Protein AF-A0A7E4W5X4-F1 (afdb_monomer_lite)

pLDDT: mean 75.94, std 17.62, range [20.17, 96.19]

Radius of gyration: 33.21 Å; chains: 1; bounding box: 96×74×88 Å

Secondary structure (DSSP, 8-state):
--HHHHHHHHHHHHHHHHHHHHHHHTTPPEEE-SPPPPGGG-EEEEEEEEEEEEEEEEEE-TTS-TTSEEEEEEEEEEEEEEEEE-TTSEEEEEEEEEEEEESS-TTPPPEEEEEETTT-BEEEEEE--SS-B---HHHHHHHHHSB-SPTTS-SEEEEE-SSEEEEEEEEEEETTEEEEEEEEEEE--SEE-SSS--PEEEEEEEEEEEEE-SSSTT-EEEEEEEEEEEEE-SS-TTSEEEEEEEEEEEEEEEEEEEEE-SS-TTS-HHHHHHHTT-PEEEESSHHHHHHHB--PPPS----HHHHHHHTHHHHHHHHHT--S-HHHHHHHHHHHHHHS-HHHHHHHHH-GGGGGGHHHHHHHHHHHS-TTHHHHHHHHHHHH-HHHHHHHHHHHTT--S-HHHHHHHHHHH--TTS-HHHHHHHHHHHHHHHHT-HHHHHHHHTT--HHHHHHHTTTT---HHHHHHHHTT---HHHHHHHHTTTTSSS-HHHHHHHHHHHHHS-GGG--HHHHHHHHHHHTT-SSSPPPHHHHHHHHHHHHHHTTT-HHHHHHHHTT--SS-S-HHHHHHHHHHHHHHHHTT-HHHHHHHHHHHHSGGGPPPGGGGT-----EEEEEEE-SSSS-EEEEEEE---SSS---EE--SSTT-TTS--EE---SSSTTTSSS----SSEEEEEEEEEEEEEEEEPTTS-EEEEEEEEEEEEEEETTEEEEEEEEEEEEEEEETTEEEEEEEEEEEEEEEEEEEESSTT-EEEEEPPEEEEEEEEEEESS-EEEEEEEEEEPPEEEP--HHHHHHTT-

Structure (mmCIF, N/CA/C/O backbone):
data_AF-A0A7E4W5X4-F1
#
_entry.id   AF-A0A7E4W5X4-F1
#
loop_
_atom_site.group_PDB
_atom_site.id
_atom_site.type_symbol
_atom_site.label_atom_id
_atom_site.label_alt_id
_atom_site.label_comp_id
_atom_site.label_asym_id
_atom_site.label_entity_id
_atom_site.label_seq_id
_atom_site.pdbx_PDB_ins_code
_atom_site.Cartn_x
_atom_site.Cartn_y
_atom_site.Cartn_z
_atom_site.occupancy
_atom_site.B_iso_or_equiv
_atom_site.auth_seq_id
_atom_site.auth_comp_id
_atom_site.auth_asym_id
_atom_site.auth_atom_id
_atom_site.pdbx_PDB_model_num
ATOM 1 N N . MET A 1 1 ? -3.264 -46.941 22.860 1.00 41.25 1 MET A N 1
ATOM 2 C CA . MET A 1 1 ? -4.336 -45.931 22.768 1.00 41.25 1 MET A CA 1
ATOM 3 C C . MET A 1 1 ? -4.391 -45.465 21.334 1.00 41.25 1 MET A C 1
ATOM 5 O O . MET A 1 1 ? -3.377 -45.006 20.823 1.00 41.25 1 MET A O 1
ATOM 9 N N . THR A 1 2 ? -5.506 -45.708 20.656 1.00 32.88 2 THR A N 1
ATOM 10 C CA . THR A 1 2 ? -5.691 -45.297 19.262 1.00 32.88 2 THR A CA 1
ATOM 11 C C . THR A 1 2 ? -6.222 -43.862 19.215 1.00 32.88 2 THR A C 1
ATOM 13 O O . THR A 1 2 ? -6.840 -43.406 20.171 1.00 32.88 2 THR A O 1
ATOM 16 N N . TRP A 1 3 ? -5.995 -43.135 18.115 1.00 28.48 3 TRP A N 1
ATOM 17 C CA . TRP A 1 3 ? -6.535 -41.778 17.893 1.00 28.48 3 TRP A CA 1
ATOM 18 C C . TRP A 1 3 ? -8.067 -41.695 18.080 1.00 28.48 3 TRP A C 1
ATOM 20 O O . TRP A 1 3 ? -8.591 -40.665 18.493 1.00 28.48 3 TRP A O 1
ATOM 30 N N . SER A 1 4 ? -8.766 -42.811 17.854 1.00 29.09 4 SER A N 1
ATOM 31 C CA . SER A 1 4 ? -10.193 -43.003 18.143 1.00 29.09 4 SER A CA 1
ATOM 32 C C . SER A 1 4 ? -10.522 -42.860 19.636 1.00 29.09 4 SER A C 1
ATOM 34 O O . SER A 1 4 ? -11.513 -42.232 19.995 1.00 29.09 4 SER A O 1
ATOM 36 N N . ASP A 1 5 ? -9.667 -43.376 20.520 1.00 29.06 5 ASP A N 1
ATOM 37 C CA . ASP A 1 5 ? -9.915 -43.372 21.966 1.00 29.06 5 ASP A CA 1
ATOM 38 C C . ASP A 1 5 ? -9.709 -41.974 22.579 1.00 29.06 5 ASP A C 1
ATOM 40 O O . ASP A 1 5 ? -10.405 -41.610 23.526 1.00 29.06 5 ASP A O 1
ATOM 44 N N . CYS A 1 6 ? -8.811 -41.154 22.009 1.00 31.98 6 CYS A N 1
ATOM 45 C CA . CYS A 1 6 ? -8.638 -39.749 22.407 1.00 31.98 6 CYS A CA 1
ATOM 46 C C . CYS A 1 6 ? -9.824 -38.871 21.981 1.00 31.98 6 CYS A C 1
ATOM 48 O O . CYS A 1 6 ? -10.258 -38.024 22.756 1.00 31.98 6 CYS A O 1
ATOM 50 N N . LEU A 1 7 ? -10.384 -39.091 20.786 1.00 32.47 7 LEU A N 1
ATOM 51 C CA . LEU A 1 7 ? -11.557 -38.353 20.297 1.00 32.47 7 LEU A CA 1
ATOM 52 C C . LEU A 1 7 ? -12.811 -38.643 21.128 1.00 32.47 7 LEU A C 1
ATOM 54 O O . LEU A 1 7 ? -13.583 -37.730 21.413 1.00 32.47 7 LEU A O 1
ATOM 58 N N . VAL A 1 8 ? -12.983 -39.888 21.578 1.00 31.83 8 VAL A N 1
ATOM 59 C CA . VAL A 1 8 ? -14.093 -40.268 22.461 1.00 31.83 8 VAL A CA 1
ATOM 60 C C . VAL A 1 8 ? -13.915 -39.672 23.861 1.00 31.83 8 VAL A C 1
ATOM 62 O O . VAL A 1 8 ? -14.888 -39.185 24.429 1.00 31.83 8 VAL A O 1
ATOM 65 N N . LEU A 1 9 ? -12.692 -39.620 24.405 1.00 29.41 9 LEU A N 1
ATOM 66 C CA . LEU A 1 9 ? -12.446 -38.987 25.708 1.00 29.41 9 LEU A CA 1
ATOM 67 C C . LEU A 1 9 ? -12.637 -37.460 25.667 1.00 29.41 9 LEU A C 1
ATOM 69 O O . LEU A 1 9 ? -13.211 -36.901 26.598 1.00 29.41 9 LEU A O 1
ATOM 73 N N . ILE A 1 10 ? -12.217 -36.798 24.582 1.00 39.75 10 ILE A N 1
ATOM 74 C CA . ILE A 1 10 ? -12.438 -35.359 24.358 1.00 39.75 10 ILE A CA 1
ATOM 75 C C . ILE A 1 10 ? -13.931 -35.071 24.156 1.00 39.75 10 ILE A C 1
ATOM 77 O O . ILE A 1 10 ? -14.435 -34.116 24.734 1.00 39.75 10 ILE A O 1
ATOM 81 N N . CYS A 1 11 ? -14.671 -35.922 23.437 1.00 30.48 11 CYS A N 1
ATOM 82 C CA . CYS A 1 11 ? -16.126 -35.780 23.305 1.00 30.48 11 CYS A CA 1
ATOM 83 C C . CYS A 1 11 ? -16.863 -36.012 24.632 1.00 30.48 11 CYS A C 1
ATOM 85 O O . CYS A 1 11 ? -17.817 -35.302 24.921 1.00 30.48 11 CYS A O 1
ATOM 87 N N . ILE A 1 12 ? -16.432 -36.963 25.468 1.00 31.66 12 ILE A N 1
ATOM 88 C CA . ILE A 1 12 ? -17.053 -37.202 26.783 1.00 31.66 12 ILE A CA 1
ATOM 89 C C . ILE A 1 12 ? -16.737 -36.058 27.758 1.00 31.66 12 ILE A C 1
ATOM 91 O O . ILE A 1 12 ? -17.618 -35.653 28.512 1.00 31.66 12 ILE A O 1
ATOM 95 N N . LEU A 1 13 ? -15.525 -35.495 27.718 1.00 29.95 13 LEU A N 1
ATOM 96 C CA . LEU A 1 13 ? -15.161 -34.322 28.521 1.00 29.95 13 LEU A CA 1
ATOM 97 C C . LEU A 1 13 ? -15.865 -33.048 28.027 1.00 29.95 13 LEU A C 1
ATOM 99 O O . LEU A 1 13 ? -16.373 -32.301 28.855 1.00 29.95 13 LEU A O 1
ATOM 103 N N . ALA A 1 14 ? -15.995 -32.847 26.711 1.00 29.80 14 ALA A N 1
ATOM 104 C CA . ALA A 1 14 ? -16.729 -31.725 26.119 1.00 29.80 14 ALA A CA 1
ATOM 105 C C . ALA A 1 14 ? -18.249 -31.830 26.342 1.00 29.80 14 ALA A C 1
ATOM 107 O O . ALA A 1 14 ? -18.886 -30.838 26.681 1.00 29.80 14 ALA A O 1
ATOM 108 N N . CYS A 1 15 ? -18.842 -33.026 26.247 1.00 28.56 15 CYS A N 1
ATOM 109 C CA . CYS A 1 15 ? -20.250 -33.245 26.596 1.00 28.56 15 CYS A CA 1
ATOM 110 C C . CYS A 1 15 ? -20.497 -33.167 28.110 1.00 28.56 15 CYS A C 1
ATOM 112 O O . CYS A 1 15 ? -21.575 -32.741 28.521 1.00 28.56 15 CYS A O 1
ATOM 114 N N . GLY A 1 16 ? -19.522 -33.552 28.939 1.00 26.36 16 GLY A N 1
ATOM 115 C CA . GLY A 1 16 ? -19.575 -33.393 30.394 1.00 26.36 16 GLY A CA 1
ATOM 116 C C . GLY A 1 16 ? -19.546 -31.923 30.819 1.00 26.36 16 GLY A C 1
ATOM 117 O O . GLY A 1 16 ? -20.395 -31.509 31.605 1.00 26.36 16 GLY A O 1
ATOM 118 N N . TYR A 1 17 ? -18.649 -31.122 30.230 1.00 30.33 17 TYR A N 1
ATOM 119 C CA . TYR A 1 17 ? -18.570 -29.674 30.466 1.00 30.33 17 TYR A CA 1
ATOM 120 C C . TYR A 1 17 ? -19.803 -28.933 29.920 1.00 30.33 17 TYR A C 1
ATOM 122 O O . TYR A 1 17 ? -20.418 -28.150 30.641 1.00 30.33 17 TYR A O 1
ATOM 130 N N . ALA A 1 18 ? -20.255 -29.262 28.702 1.00 30.59 18 ALA A N 1
ATOM 131 C CA . ALA A 1 18 ? -21.458 -28.671 28.109 1.00 30.59 18 ALA A CA 1
ATOM 132 C C . ALA A 1 18 ? -22.752 -29.043 28.865 1.00 30.59 18 ALA A C 1
ATOM 134 O O . ALA A 1 18 ? -23.685 -28.244 28.927 1.00 30.59 18 ALA A O 1
ATOM 135 N N . SER A 1 19 ? -22.823 -30.236 29.471 1.00 31.36 19 SER A N 1
ATOM 136 C CA . SER A 1 19 ? -23.953 -30.667 30.312 1.00 31.36 19 SER A CA 1
ATOM 137 C C . SER A 1 19 ? -24.039 -29.883 31.628 1.00 31.36 19 SER A C 1
ATOM 139 O O . SER A 1 19 ? -25.144 -29.580 32.088 1.00 31.36 19 SER A O 1
ATOM 141 N N . ASP A 1 20 ? -22.899 -29.560 32.243 1.00 32.41 20 ASP A N 1
ATOM 142 C CA . ASP A 1 20 ? -22.867 -28.799 33.496 1.00 32.41 20 ASP A CA 1
ATOM 143 C C . ASP A 1 20 ? -23.022 -27.280 33.272 1.00 32.41 20 ASP A C 1
ATOM 145 O O . ASP A 1 20 ? -23.662 -26.616 34.091 1.00 32.41 20 ASP A O 1
ATOM 149 N N . GLU A 1 21 ? -22.579 -26.734 32.132 1.00 41.38 21 GLU A N 1
ATOM 150 C CA . GLU A 1 21 ? -22.875 -25.347 31.721 1.00 41.38 21 GLU A CA 1
ATOM 151 C C . GLU A 1 21 ? -24.337 -25.152 31.290 1.00 41.38 21 GLU A C 1
ATOM 153 O O . GLU A 1 21 ? -24.985 -24.186 31.705 1.00 41.38 21 GLU A O 1
ATOM 158 N N . ALA A 1 22 ? -24.925 -26.103 30.552 1.00 34.06 22 ALA A N 1
ATOM 159 C CA . ALA A 1 22 ? -26.334 -26.030 30.153 1.00 34.06 22 ALA A CA 1
ATOM 160 C C . ALA A 1 22 ? -27.297 -26.021 31.355 1.00 34.06 22 ALA A C 1
ATOM 162 O O . ALA A 1 22 ? -28.360 -25.404 31.284 1.00 34.06 22 ALA A O 1
ATOM 163 N N . LYS A 1 23 ? -26.927 -26.657 32.478 1.00 35.66 23 LYS A N 1
ATOM 164 C CA . LYS A 1 23 ? -27.711 -26.623 33.727 1.00 35.66 23 LYS A CA 1
ATOM 165 C C . LYS A 1 23 ? -27.570 -25.314 34.510 1.00 35.66 23 LYS A C 1
ATOM 167 O O . LYS A 1 23 ? -28.480 -24.989 35.275 1.00 35.66 23 LYS A O 1
ATOM 172 N N . LYS A 1 24 ? -26.474 -24.562 34.342 1.00 46.78 24 LYS A N 1
ATOM 173 C CA . LYS A 1 24 ? -26.299 -23.231 34.958 1.00 46.78 24 LYS A CA 1
ATOM 174 C C . LYS A 1 24 ? -27.128 -22.158 34.246 1.00 46.78 24 LYS A C 1
ATOM 176 O O . LYS A 1 24 ? -27.779 -21.361 34.918 1.00 46.78 24 LYS A O 1
ATOM 181 N N . LEU A 1 25 ? -27.203 -22.211 32.915 1.00 43.84 25 LEU A N 1
ATOM 182 C CA . LEU A 1 25 ? -27.964 -21.262 32.084 1.00 43.84 25 LEU A CA 1
ATOM 183 C C . LEU A 1 25 ? -29.492 -21.317 32.302 1.00 43.84 25 LEU A C 1
ATOM 185 O O . LEU A 1 25 ? -30.190 -20.337 32.048 1.00 43.84 25 LEU A O 1
ATOM 189 N N . ASP A 1 26 ? -30.026 -22.428 32.823 1.00 43.84 26 ASP A N 1
ATOM 190 C CA . ASP A 1 26 ? -31.465 -22.592 33.073 1.00 43.84 26 ASP A CA 1
ATOM 191 C C . ASP A 1 26 ? -31.963 -21.879 34.354 1.00 43.84 26 ASP A C 1
ATOM 193 O O . ASP A 1 26 ? -33.178 -21.778 34.553 1.00 43.84 26 ASP A O 1
ATOM 197 N N . ASN A 1 27 ? -31.083 -21.363 35.225 1.00 49.19 27 ASN A N 1
ATOM 198 C CA . ASN A 1 27 ? -31.446 -20.847 36.558 1.00 49.19 27 ASN A CA 1
ATOM 199 C C . ASN A 1 27 ? -30.946 -19.421 36.864 1.00 49.19 27 ASN A C 1
ATOM 201 O O . ASN A 1 27 ? -30.684 -19.111 38.026 1.00 49.19 27 ASN A O 1
ATOM 205 N N . ILE A 1 28 ? -30.862 -18.533 35.867 1.00 54.56 28 ILE A N 1
ATOM 206 C CA . ILE A 1 28 ? -30.613 -17.106 36.139 1.00 54.56 28 ILE A CA 1
ATOM 207 C C . ILE A 1 28 ? -31.835 -16.531 36.886 1.00 54.56 28 ILE A C 1
ATOM 209 O O . ILE A 1 28 ? -32.953 -16.596 36.359 1.00 54.56 28 ILE A O 1
ATOM 213 N N . PRO A 1 29 ? -31.675 -16.014 38.118 1.00 53.62 29 PRO A N 1
ATOM 214 C CA . PRO A 1 29 ? -32.789 -15.482 38.891 1.00 53.62 29 PRO A CA 1
ATOM 215 C C . PRO A 1 29 ? -33.323 -14.188 38.257 1.00 53.62 29 PRO A C 1
ATOM 217 O O . PRO A 1 29 ? -32.587 -13.225 38.080 1.00 53.62 29 PRO A O 1
ATOM 220 N N . ASP A 1 30 ? -34.623 -14.143 37.943 1.00 55.41 30 ASP A N 1
ATOM 221 C CA . ASP A 1 30 ? -35.333 -12.877 37.711 1.00 55.41 30 ASP A CA 1
ATOM 222 C C . ASP A 1 30 ? -35.666 -12.301 39.091 1.00 55.41 30 ASP A C 1
ATOM 224 O O . ASP A 1 30 ? -36.356 -12.960 39.875 1.00 55.41 30 ASP A O 1
ATOM 228 N N . ILE A 1 31 ? -35.156 -11.111 39.421 1.00 57.56 31 ILE A N 1
ATOM 229 C CA . ILE A 1 31 ? -35.408 -10.458 40.715 1.00 57.56 31 ILE A CA 1
ATOM 230 C C . ILE A 1 31 ? -36.517 -9.403 40.534 1.00 57.56 31 ILE A C 1
ATOM 232 O O . ILE A 1 31 ? -36.234 -8.254 40.169 1.00 57.56 31 ILE A O 1
ATOM 236 N N . PRO A 1 32 ? -37.803 -9.741 40.773 1.00 51.88 32 PRO A N 1
ATOM 237 C CA . PRO A 1 32 ? -38.897 -8.784 40.677 1.00 51.88 32 PRO A CA 1
ATOM 238 C C . PRO A 1 32 ? -38.901 -7.849 41.890 1.00 51.88 32 PRO A C 1
ATOM 240 O O . PRO A 1 32 ? -39.158 -8.274 43.013 1.00 51.88 32 PRO A O 1
ATOM 243 N N . HIS A 1 33 ? -38.686 -6.549 41.669 1.00 51.12 33 HIS A N 1
ATOM 244 C CA . HIS A 1 33 ? -38.695 -5.565 42.760 1.00 51.12 33 HIS A CA 1
ATOM 245 C C . HIS A 1 33 ? -40.018 -4.802 42.966 1.00 51.12 33 HIS A C 1
ATOM 247 O O . HIS A 1 33 ? -40.091 -3.965 43.859 1.00 51.12 33 HIS A O 1
ATOM 253 N N . SER A 1 34 ? -41.088 -5.058 42.203 1.00 52.16 34 SER A N 1
ATOM 254 C CA . SER A 1 34 ? -42.447 -4.555 42.516 1.00 52.16 34 SER A CA 1
ATOM 255 C C . SER A 1 34 ? -43.516 -5.109 41.566 1.00 52.16 34 SER A C 1
ATOM 257 O O . SER A 1 34 ? -43.224 -5.456 40.421 1.00 52.16 34 SER A O 1
ATOM 259 N N . ALA A 1 35 ? -44.768 -5.170 42.039 1.00 54.72 35 ALA A N 1
ATOM 260 C CA . ALA A 1 35 ? -45.938 -5.444 41.202 1.00 54.72 35 ALA A CA 1
ATOM 261 C C . ALA A 1 35 ? -46.110 -4.353 40.128 1.00 54.72 35 ALA A C 1
ATOM 263 O O . ALA A 1 35 ? -45.831 -3.180 40.384 1.00 54.72 35 ALA A O 1
ATOM 264 N N . ALA A 1 36 ? -46.563 -4.737 38.929 1.00 53.47 36 ALA A N 1
ATOM 265 C CA . ALA A 1 36 ? -46.746 -3.804 37.820 1.00 53.47 36 ALA A CA 1
ATOM 266 C C . ALA A 1 36 ? -47.750 -2.692 38.197 1.00 53.47 36 ALA A C 1
ATOM 268 O O . ALA A 1 36 ? -48.878 -3.008 38.582 1.00 53.47 36 ALA A O 1
ATOM 269 N N . PRO A 1 37 ? -47.366 -1.405 38.113 1.00 60.56 37 PRO A N 1
ATOM 270 C CA . PRO A 1 37 ? -48.279 -0.303 38.382 1.00 60.56 37 PRO A CA 1
ATOM 271 C C . PRO A 1 37 ? -49.329 -0.161 37.258 1.00 60.56 37 PRO A C 1
ATOM 273 O O . PRO A 1 37 ? -49.071 -0.579 36.127 1.00 60.56 37 PRO A O 1
ATOM 276 N N . PRO A 1 38 ? -50.508 0.427 37.542 1.00 58.72 38 PRO A N 1
ATOM 277 C CA . PRO A 1 38 ? -51.543 0.681 36.535 1.00 58.72 38 PRO A CA 1
ATOM 278 C C . PRO A 1 38 ? -51.028 1.593 35.404 1.00 58.72 38 PRO A C 1
ATOM 280 O O . PRO A 1 38 ? -50.260 2.520 35.661 1.00 58.72 38 PRO A O 1
ATOM 283 N N . GLU A 1 39 ? -51.476 1.363 34.160 1.00 53.41 39 GLU A N 1
ATOM 284 C CA . GLU A 1 39 ? -51.002 2.045 32.930 1.00 53.41 39 GLU A CA 1
ATOM 285 C C . GLU A 1 39 ? -51.023 3.586 32.994 1.00 53.41 39 GLU A C 1
ATOM 287 O O . GLU A 1 39 ? -50.268 4.251 32.287 1.00 53.41 39 GLU A O 1
ATOM 292 N N . SER A 1 40 ? -51.840 4.168 33.876 1.00 53.91 40 SER A N 1
ATOM 293 C CA . SER A 1 40 ? -51.974 5.612 34.078 1.00 53.91 40 SER A CA 1
ATOM 294 C C . SER A 1 40 ? -50.856 6.257 34.910 1.00 53.91 40 SER A C 1
ATOM 296 O O . SER A 1 40 ? -50.886 7.468 35.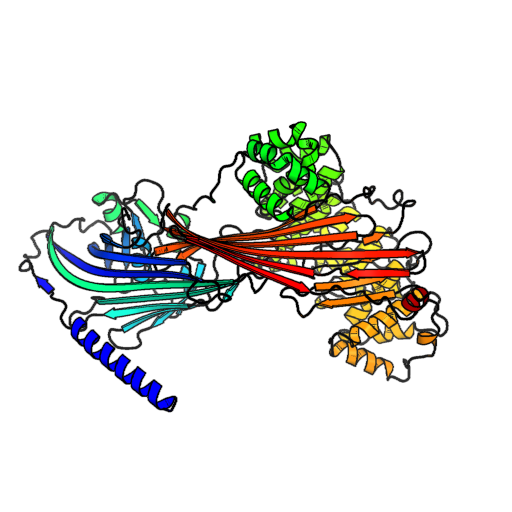110 1.00 53.91 40 SER A O 1
ATOM 298 N N . SER A 1 41 ? -49.890 5.496 35.441 1.00 59.53 41 SER A N 1
ATOM 299 C CA . SER A 1 41 ? -48.936 6.009 36.439 1.00 59.53 41 SER A CA 1
ATOM 300 C C . SER A 1 41 ? -47.698 6.713 35.865 1.00 59.53 41 SER A C 1
ATOM 302 O O . SER A 1 41 ? -46.801 7.046 36.633 1.00 59.53 41 SER A O 1
ATOM 304 N N . GLY A 1 42 ? -47.573 6.861 34.539 1.00 67.81 42 GLY A N 1
ATOM 305 C CA . GLY A 1 42 ? -46.399 7.476 33.892 1.00 67.81 42 GLY A CA 1
ATOM 306 C C . GLY A 1 42 ? -45.088 6.678 34.007 1.00 67.81 42 GLY A C 1
ATOM 307 O O . GLY A 1 42 ? -44.071 7.089 33.449 1.00 67.81 42 GLY A O 1
ATOM 308 N N . LYS A 1 43 ? -45.108 5.515 34.671 1.00 77.50 43 LYS A N 1
ATOM 309 C CA . LYS A 1 43 ? -43.936 4.657 34.871 1.00 77.50 43 LYS A CA 1
ATOM 310 C C . LYS A 1 43 ? -43.639 3.824 33.626 1.00 77.50 43 LYS A C 1
ATOM 312 O O . LYS A 1 43 ? -44.538 3.482 32.857 1.00 77.50 43 LYS A O 1
ATOM 317 N N . ALA A 1 44 ? -42.372 3.490 33.425 1.00 76.62 44 ALA A N 1
ATOM 318 C CA . ALA A 1 44 ? -41.910 2.556 32.409 1.00 76.62 44 ALA A CA 1
ATOM 319 C C . ALA A 1 44 ? -41.104 1.420 33.034 1.00 76.62 44 ALA A C 1
ATOM 321 O O . ALA A 1 44 ? -40.528 1.538 34.117 1.00 76.62 44 ALA A O 1
ATOM 322 N N . ARG A 1 45 ? -41.105 0.288 32.330 1.00 80.94 45 ARG A N 1
ATOM 323 C CA . ARG A 1 45 ? -40.297 -0.876 32.673 1.00 80.94 45 ARG A CA 1
ATOM 324 C C . ARG A 1 45 ? -38.857 -0.608 32.239 1.00 80.94 45 ARG A C 1
ATOM 326 O O . ARG A 1 45 ? -38.605 -0.538 31.043 1.00 80.94 45 ARG A O 1
ATOM 333 N N . LEU A 1 46 ? -37.951 -0.524 33.205 1.00 84.00 46 LEU A N 1
ATOM 334 C CA . LEU A 1 46 ? -36.510 -0.562 32.992 1.00 84.00 46 LEU A CA 1
ATOM 335 C C . LEU A 1 46 ? -36.034 -2.007 33.164 1.00 84.00 46 LEU A C 1
ATOM 337 O O . LEU A 1 46 ? -36.347 -2.659 34.168 1.00 84.00 46 LEU A O 1
ATOM 341 N N . LEU A 1 47 ? -35.310 -2.500 32.165 1.00 86.69 47 LEU A N 1
ATOM 342 C CA . LEU A 1 47 ? -34.642 -3.795 32.200 1.00 86.69 47 LEU A CA 1
ATOM 343 C C . LEU A 1 47 ? -33.140 -3.546 32.258 1.00 86.69 47 LEU A C 1
ATOM 345 O O . LEU A 1 47 ? -32.606 -2.850 31.394 1.00 86.69 47 LEU A O 1
ATOM 349 N N . ILE A 1 48 ? -32.512 -4.097 33.290 1.00 89.50 48 ILE A N 1
ATOM 350 C CA . ILE A 1 48 ? -31.075 -4.029 33.542 1.00 89.50 48 ILE A CA 1
ATOM 351 C C . ILE A 1 48 ? -30.560 -5.462 33.507 1.00 89.50 48 ILE A C 1
ATOM 353 O O . ILE A 1 48 ? -31.138 -6.341 34.157 1.00 89.50 48 ILE A O 1
ATOM 357 N N . TYR A 1 49 ? -29.502 -5.686 32.746 1.00 90.94 49 TYR A N 1
ATOM 358 C CA . TYR A 1 49 ? -28.867 -6.982 32.601 1.00 90.94 49 TYR A CA 1
ATOM 359 C C . TYR A 1 49 ? -27.406 -6.840 32.995 1.00 90.94 49 TYR A C 1
ATOM 361 O O . TYR A 1 49 ? -26.682 -6.029 32.417 1.00 90.94 49 TYR A O 1
ATOM 369 N N . ASP A 1 50 ? -27.012 -7.630 33.983 1.00 92.62 50 ASP A N 1
ATOM 370 C CA . ASP A 1 50 ? -25.653 -7.667 34.497 1.00 92.62 50 ASP A CA 1
ATOM 371 C C . ASP A 1 50 ? -24.941 -8.854 33.851 1.00 92.62 50 ASP A C 1
ATOM 373 O O . ASP A 1 50 ? -25.447 -9.978 33.914 1.00 92.62 50 ASP A O 1
ATOM 377 N N . TYR A 1 51 ? -23.779 -8.617 33.253 1.00 93.62 51 TYR A N 1
ATOM 378 C CA . TYR A 1 51 ? -22.957 -9.658 32.644 1.00 93.62 51 TYR A CA 1
ATOM 379 C C . TYR A 1 51 ? -21.554 -9.658 33.234 1.00 93.62 51 TYR A C 1
ATOM 381 O O . TYR A 1 51 ? -21.006 -8.603 33.573 1.00 93.62 51 TYR A O 1
ATOM 389 N N . ASP A 1 52 ? -20.972 -10.848 33.292 1.00 94.94 52 ASP A N 1
ATOM 390 C CA . ASP A 1 52 ? -19.537 -11.027 33.443 1.00 94.94 52 ASP A CA 1
ATOM 391 C C . ASP A 1 52 ? -18.889 -10.963 32.057 1.00 94.94 52 ASP A C 1
ATOM 393 O O . ASP A 1 52 ? -19.369 -11.587 31.106 1.00 94.94 52 ASP A O 1
ATOM 397 N N . LEU A 1 53 ? -17.851 -10.142 31.931 1.00 94.56 53 LEU A N 1
ATOM 398 C CA . LEU A 1 53 ? -17.120 -9.900 30.696 1.00 94.56 53 LEU A CA 1
ATOM 399 C C . LEU A 1 53 ? -15.721 -10.490 30.816 1.00 94.56 53 LEU A C 1
ATOM 401 O O . LEU A 1 53 ? -14.958 -10.130 31.716 1.00 94.56 53 LEU A O 1
ATOM 405 N N . HIS A 1 54 ? -15.359 -11.289 29.819 1.00 95.69 54 HIS A N 1
ATOM 406 C CA . HIS A 1 54 ? -14.009 -11.784 29.617 1.00 95.69 54 HIS A CA 1
ATOM 407 C C . HIS A 1 54 ? -13.590 -11.548 28.167 1.00 95.69 54 HIS A C 1
ATOM 409 O O . HIS A 1 54 ? -14.228 -12.053 27.250 1.00 95.69 54 HIS A O 1
ATOM 415 N N . ALA A 1 55 ? -12.544 -10.756 27.944 1.00 94.38 55 ALA A N 1
ATOM 416 C CA . ALA A 1 55 ? -11.995 -10.530 26.613 1.00 94.38 55 ALA A CA 1
ATOM 417 C C . ALA A 1 55 ? -10.490 -10.779 26.604 1.00 94.38 55 ALA A C 1
ATOM 419 O O . ALA A 1 55 ? -9.768 -10.298 27.475 1.00 94.38 55 ALA A O 1
ATOM 420 N N . VAL A 1 56 ? -10.011 -11.502 25.598 1.00 93.06 56 VAL A N 1
ATOM 421 C CA . VAL A 1 56 ? -8.594 -11.821 25.414 1.00 93.06 56 VAL A CA 1
ATOM 422 C C . VAL A 1 56 ? -8.203 -11.434 24.003 1.00 93.06 56 VAL A C 1
ATOM 424 O O . VAL A 1 56 ? -8.926 -11.677 23.047 1.00 93.06 56 VAL A O 1
ATOM 427 N N . THR A 1 57 ? -7.056 -10.799 23.841 1.00 91.44 57 THR A N 1
ATOM 428 C CA . THR A 1 57 ? -6.492 -10.533 22.520 1.00 91.44 57 THR A CA 1
ATOM 429 C C . THR A 1 57 ? -5.028 -10.879 22.545 1.00 91.44 57 THR A C 1
ATOM 431 O O . THR A 1 57 ? -4.315 -10.437 23.446 1.00 91.44 57 THR A O 1
ATOM 434 N N . TYR A 1 58 ? -4.572 -11.631 21.550 1.00 89.06 58 TYR A N 1
ATOM 435 C CA . TYR A 1 58 ? -3.156 -11.868 21.358 1.00 89.06 58 TYR A CA 1
ATOM 436 C C . TYR A 1 58 ? -2.723 -11.709 19.906 1.00 89.06 58 TYR A C 1
ATOM 438 O O . TYR A 1 58 ? -3.437 -12.023 18.953 1.00 89.06 58 TYR A O 1
ATOM 446 N N . VAL A 1 59 ? -1.505 -11.205 19.752 1.00 87.62 59 VAL A N 1
ATOM 447 C CA . VAL A 1 59 ? -0.808 -11.054 18.480 1.00 87.62 59 VAL A CA 1
ATOM 448 C C . VAL A 1 59 ? 0.460 -11.882 18.566 1.00 87.62 59 VAL A C 1
ATOM 450 O O . VAL A 1 59 ? 1.238 -11.729 19.507 1.00 87.62 59 VAL A O 1
ATOM 453 N N . HIS A 1 60 ? 0.672 -12.766 17.598 1.00 85.44 60 HIS A N 1
ATOM 454 C CA . HIS A 1 60 ? 1.881 -13.578 17.553 1.00 85.44 60 HIS A CA 1
ATOM 455 C C . HIS A 1 60 ? 2.442 -13.691 16.146 1.00 85.44 60 HIS A C 1
ATOM 457 O O . HIS A 1 60 ? 1.744 -13.558 15.135 1.00 85.44 60 HIS A O 1
ATOM 463 N N . ASP A 1 61 ? 3.733 -13.974 16.106 1.00 81.31 61 ASP A N 1
ATOM 464 C CA . ASP A 1 61 ? 4.425 -14.377 14.901 1.00 81.31 61 ASP A CA 1
ATOM 465 C C . ASP A 1 61 ? 4.211 -15.875 14.645 1.00 81.31 61 ASP A C 1
ATOM 467 O O . ASP A 1 61 ? 4.627 -16.682 15.476 1.00 81.31 61 ASP A O 1
ATOM 471 N N . PRO A 1 62 ? 3.642 -16.279 13.495 1.00 76.44 62 PRO A N 1
ATOM 472 C CA . PRO A 1 62 ? 3.518 -17.691 13.131 1.00 76.44 62 PRO A CA 1
ATOM 473 C C . PRO A 1 62 ? 4.854 -18.452 13.069 1.00 76.44 62 PRO A C 1
ATOM 475 O O . PRO A 1 62 ? 4.854 -19.680 13.113 1.00 76.44 62 PRO A O 1
ATOM 478 N N . ALA A 1 63 ? 5.982 -17.750 12.909 1.00 70.56 63 ALA A N 1
ATOM 479 C CA . ALA A 1 63 ? 7.317 -18.345 12.865 1.00 70.56 63 ALA A CA 1
ATOM 480 C C . ALA A 1 63 ? 7.928 -18.596 14.256 1.00 70.56 63 ALA A C 1
ATOM 482 O O . ALA A 1 63 ? 8.924 -19.318 14.359 1.00 70.56 63 ALA A O 1
ATOM 483 N N . LEU A 1 64 ? 7.355 -18.019 15.317 1.00 70.75 64 LEU A N 1
ATOM 484 C CA . LEU A 1 64 ? 7.827 -18.177 16.690 1.00 70.75 64 LEU A CA 1
ATOM 485 C C . LEU A 1 64 ? 6.926 -19.146 17.483 1.00 70.75 64 LEU A C 1
ATOM 487 O O . LEU A 1 64 ? 5.780 -19.386 17.100 1.00 70.75 64 LEU A O 1
ATOM 491 N N . PRO A 1 65 ? 7.422 -19.735 18.589 1.00 68.31 65 PRO A N 1
ATOM 492 C CA . PRO A 1 65 ? 6.588 -20.533 19.486 1.00 68.31 65 PRO A CA 1
ATOM 493 C C . PRO A 1 65 ? 5.416 -19.707 20.041 1.00 68.31 65 PRO A C 1
ATOM 495 O O . PRO A 1 65 ? 5.592 -18.536 20.358 1.00 68.31 65 PRO A O 1
ATOM 498 N N . GLU A 1 66 ? 4.251 -20.324 20.265 1.00 62.91 66 GLU A N 1
ATOM 499 C CA . GLU A 1 66 ? 3.043 -19.629 20.767 1.00 62.91 66 GLU A CA 1
ATOM 500 C C . GLU A 1 66 ? 3.262 -18.863 22.084 1.00 62.91 66 GLU A C 1
ATOM 502 O O . GLU A 1 66 ? 2.579 -17.884 22.356 1.00 62.91 66 GLU A O 1
ATOM 507 N N . ASN A 1 67 ? 4.260 -19.257 22.881 1.00 64.19 67 ASN A N 1
ATOM 508 C CA . ASN A 1 67 ? 4.583 -18.622 24.159 1.00 64.19 67 ASN A CA 1
ATOM 509 C C . ASN A 1 67 ? 5.219 -17.220 24.021 1.00 64.19 67 ASN A C 1
ATOM 511 O O . ASN A 1 67 ? 5.394 -16.544 25.035 1.00 64.19 67 ASN A O 1
ATOM 515 N N . SER A 1 68 ? 5.610 -16.799 22.812 1.00 65.06 68 SER A N 1
ATOM 516 C CA . SER A 1 68 ? 6.060 -15.433 22.496 1.00 65.06 68 SER A CA 1
ATOM 517 C C . SER A 1 68 ? 4.961 -14.694 21.734 1.00 65.06 68 SER A C 1
ATOM 519 O O . SER A 1 68 ? 5.039 -14.504 20.517 1.00 65.06 68 SER A O 1
ATOM 521 N N . SER A 1 69 ? 3.892 -14.372 22.458 1.00 73.25 69 SER A N 1
ATOM 522 C CA . SER A 1 69 ? 2.747 -13.623 21.954 1.00 73.25 69 SER A CA 1
ATOM 523 C C . SER A 1 69 ? 2.505 -12.397 22.820 1.00 73.25 69 SER A C 1
ATOM 525 O O . SER A 1 69 ? 2.430 -12.513 24.047 1.00 73.25 69 SER A O 1
ATOM 527 N N . LEU A 1 70 ? 2.245 -11.263 22.178 1.00 79.38 70 LEU A N 1
ATOM 528 C CA . LEU A 1 70 ? 1.732 -10.089 22.862 1.00 79.38 70 LEU A CA 1
ATOM 529 C C . LEU A 1 70 ? 0.265 -10.345 23.201 1.00 79.38 70 LEU A C 1
ATOM 531 O O . LEU A 1 70 ? -0.569 -10.312 22.301 1.00 79.38 70 LEU A O 1
ATOM 535 N N . SER A 1 71 ? -0.052 -10.593 24.471 1.00 83.44 71 SER A N 1
ATOM 536 C CA . SER A 1 71 ? -1.421 -10.838 24.937 1.00 83.44 71 SER A CA 1
ATOM 537 C C . SER A 1 71 ? -1.909 -9.758 25.897 1.00 83.44 71 SER A C 1
ATOM 539 O O . SER A 1 71 ? -1.151 -9.236 26.714 1.00 83.44 71 SER A O 1
ATOM 541 N N . THR A 1 72 ? -3.196 -9.444 25.851 1.00 86.62 72 THR A N 1
ATOM 542 C CA . THR A 1 72 ? -3.872 -8.585 26.825 1.00 86.62 72 THR A CA 1
ATOM 543 C C . THR A 1 72 ? -5.238 -9.170 27.140 1.00 86.62 72 THR A C 1
ATOM 545 O O . THR A 1 72 ? -5.939 -9.646 26.248 1.00 86.62 72 THR A O 1
ATOM 548 N N . GLU A 1 73 ? -5.598 -9.127 28.417 1.00 90.81 73 GLU A N 1
ATOM 549 C CA . GLU A 1 73 ? -6.846 -9.658 28.947 1.00 90.81 73 GLU A CA 1
ATOM 550 C C . GLU A 1 73 ? -7.616 -8.540 29.657 1.00 90.81 73 GLU A C 1
ATOM 552 O O . GLU A 1 73 ? -7.021 -7.708 30.344 1.00 90.81 73 GLU A O 1
ATOM 557 N N . ILE A 1 74 ? -8.932 -8.501 29.452 1.00 91.38 74 ILE A N 1
ATOM 558 C CA . ILE A 1 74 ? -9.867 -7.597 30.119 1.00 91.38 74 ILE A CA 1
ATOM 559 C C . ILE A 1 74 ? -10.904 -8.451 30.841 1.00 91.38 74 ILE A C 1
ATOM 561 O O . ILE A 1 74 ? -11.580 -9.276 30.221 1.00 91.38 74 ILE A O 1
ATOM 565 N N . ARG A 1 75 ? -11.060 -8.216 32.144 1.00 93.94 75 ARG A N 1
ATOM 566 C CA . ARG A 1 75 ? -12.130 -8.800 32.959 1.00 93.94 75 ARG A CA 1
ATOM 567 C C . ARG A 1 75 ? -12.896 -7.696 33.653 1.00 93.94 75 ARG A C 1
ATOM 569 O O . ARG A 1 75 ? -12.302 -6.864 34.338 1.00 93.94 75 ARG A O 1
ATOM 576 N N . ALA A 1 76 ? -14.211 -7.685 33.494 1.00 94.19 76 ALA A N 1
ATOM 577 C CA . ALA A 1 76 ? -15.057 -6.651 34.074 1.00 94.19 76 ALA A CA 1
ATOM 578 C C . ALA A 1 76 ? -16.484 -7.161 34.293 1.00 94.19 76 ALA A C 1
ATOM 580 O O . ALA A 1 76 ? -16.902 -8.140 33.688 1.00 94.19 76 ALA A O 1
ATOM 581 N N . LYS A 1 77 ? -17.273 -6.432 35.079 1.00 93.25 77 LYS A N 1
ATOM 582 C CA . LYS A 1 77 ? -18.732 -6.474 34.971 1.00 93.25 77 LYS A CA 1
ATOM 583 C C . LYS A 1 77 ? -19.204 -5.374 34.045 1.00 93.25 77 LYS A C 1
ATOM 585 O O . LYS A 1 77 ? -18.825 -4.208 34.206 1.00 93.25 77 LYS A O 1
ATOM 590 N N . TYR A 1 78 ? -20.082 -5.743 33.124 1.00 91.31 78 TYR A N 1
ATOM 591 C CA . TYR A 1 78 ? -20.748 -4.798 32.244 1.00 91.31 78 TYR A CA 1
ATOM 592 C C . TYR A 1 78 ? -22.261 -4.850 32.450 1.00 91.31 78 TYR A C 1
ATOM 594 O O . TYR A 1 78 ? -22.848 -5.900 32.717 1.00 91.31 78 TYR A O 1
ATOM 602 N N . ILE A 1 79 ? -22.878 -3.680 32.332 1.00 91.25 79 ILE A N 1
ATOM 603 C CA . ILE A 1 79 ? -24.311 -3.481 32.454 1.00 91.25 79 ILE A CA 1
ATOM 604 C C . ILE A 1 79 ? -24.869 -3.072 31.093 1.00 91.25 79 ILE A C 1
ATOM 606 O O . ILE A 1 79 ? -24.370 -2.160 30.423 1.00 91.25 79 ILE A O 1
ATOM 610 N N . PHE A 1 80 ? -25.949 -3.746 30.719 1.00 88.94 80 PHE A N 1
ATOM 611 C CA . PHE A 1 80 ? -26.783 -3.445 29.567 1.00 88.94 80 PHE A CA 1
ATOM 612 C C . PHE A 1 80 ? -28.163 -2.987 30.043 1.00 88.94 80 PHE A C 1
ATOM 614 O O . PHE A 1 80 ? -28.855 -3.711 30.765 1.00 88.94 80 PHE A O 1
ATOM 621 N N . GLU A 1 81 ? -28.591 -1.797 29.623 1.00 91.31 81 GLU A N 1
ATOM 622 C CA . GLU A 1 81 ? -29.877 -1.230 30.033 1.00 91.31 81 GLU A CA 1
ATOM 623 C C . GLU A 1 81 ? -30.730 -0.799 28.848 1.00 91.31 81 GLU A C 1
ATOM 625 O O . GLU A 1 81 ? -30.276 -0.074 27.963 1.00 91.31 81 GLU A O 1
ATOM 630 N N . ILE A 1 82 ? -32.011 -1.166 28.876 1.00 90.19 82 ILE A N 1
ATOM 631 C CA . ILE A 1 82 ? -32.992 -0.684 27.901 1.00 90.19 82 ILE A CA 1
ATOM 632 C C . ILE A 1 82 ? -33.669 0.563 28.471 1.00 90.19 82 ILE A C 1
ATOM 634 O O . ILE A 1 82 ? -34.564 0.465 29.313 1.00 90.19 82 ILE A O 1
ATOM 638 N N . LEU A 1 83 ? -33.243 1.736 28.002 1.00 89.06 83 LEU A N 1
ATOM 639 C CA . LEU A 1 83 ? -33.673 3.036 28.523 1.00 89.06 83 LEU A CA 1
ATOM 640 C C . LEU A 1 83 ? -35.027 3.486 27.968 1.00 89.06 83 LEU A C 1
ATOM 642 O O . LEU A 1 83 ? -35.809 4.128 28.673 1.00 89.06 83 LEU A O 1
ATOM 646 N N . GLN A 1 84 ? -35.312 3.163 26.704 1.00 87.25 84 GLN A N 1
ATOM 647 C CA . GLN A 1 84 ? -36.535 3.588 26.030 1.00 87.25 84 GLN A CA 1
ATOM 648 C C . GLN A 1 84 ? -36.996 2.559 24.997 1.00 87.25 84 GLN A C 1
ATOM 650 O O . GLN A 1 84 ? -36.187 2.017 24.248 1.00 87.25 84 GLN A O 1
ATOM 655 N N . HIS A 1 85 ? -38.315 2.373 24.919 1.00 87.19 85 HIS A N 1
ATOM 656 C CA . HIS A 1 85 ? -39.007 1.831 23.751 1.00 87.19 85 HIS A CA 1
ATOM 657 C C . HIS A 1 85 ? -39.770 2.973 23.083 1.00 87.19 85 HIS A C 1
ATOM 659 O O . HIS A 1 85 ? -40.565 3.647 23.749 1.00 87.19 85 HIS A O 1
ATOM 665 N N . ASP A 1 86 ? -39.515 3.220 21.803 1.00 83.94 86 ASP A N 1
ATOM 666 C CA . ASP A 1 86 ? -40.247 4.238 21.057 1.00 83.94 86 ASP A CA 1
ATOM 667 C C . ASP A 1 86 ? -41.520 3.670 20.400 1.00 83.94 86 ASP A C 1
ATOM 669 O O . ASP A 1 86 ? -41.858 2.492 20.544 1.00 83.94 86 ASP A O 1
ATOM 673 N N . ARG A 1 87 ? -42.269 4.531 19.702 1.00 82.88 87 ARG A N 1
ATOM 674 C CA . ARG A 1 87 ? -43.509 4.138 19.011 1.00 82.88 87 ARG A CA 1
ATOM 675 C C . ARG A 1 87 ? -43.267 3.409 17.690 1.00 82.88 87 ARG A C 1
ATOM 677 O O . ARG A 1 87 ? -44.166 2.710 17.232 1.00 82.88 87 ARG A O 1
ATOM 684 N N . ASP A 1 88 ? -42.085 3.575 17.106 1.00 83.25 88 ASP A N 1
ATOM 685 C CA . ASP A 1 88 ? -41.703 3.019 15.808 1.00 83.25 88 ASP A CA 1
ATOM 686 C C . ASP A 1 88 ? -41.113 1.598 15.956 1.00 83.25 88 ASP A C 1
ATOM 688 O O . ASP A 1 88 ? -40.687 0.989 14.977 1.00 83.25 88 ASP A O 1
ATOM 692 N N . GLY A 1 89 ? -41.100 1.043 17.176 1.00 84.12 89 GLY A N 1
ATOM 693 C CA . GLY A 1 89 ? -40.559 -0.285 17.458 1.00 84.12 89 GLY A CA 1
ATOM 694 C C . GLY A 1 89 ? -39.034 -0.301 17.552 1.00 84.12 89 GLY A C 1
ATOM 695 O O . GLY A 1 89 ? -38.412 -1.332 17.304 1.00 84.12 89 GLY A O 1
ATOM 696 N N . CYS A 1 90 ? -38.417 0.819 17.909 1.00 89.75 90 CYS A N 1
ATOM 697 C CA . CYS A 1 90 ? -36.990 0.956 18.161 1.00 89.75 90 CYS A CA 1
ATOM 698 C C . CYS A 1 90 ? -36.707 1.079 19.665 1.00 89.75 90 CYS A C 1
ATOM 700 O O . CYS A 1 90 ? -37.574 1.446 20.467 1.00 89.75 90 CYS A O 1
ATOM 702 N N . ILE A 1 91 ? -35.471 0.767 20.050 1.00 90.44 91 ILE A N 1
ATOM 703 C CA . ILE A 1 91 ? -35.011 0.852 21.437 1.00 90.44 91 ILE A CA 1
ATOM 704 C C . ILE A 1 91 ? -33.729 1.660 21.558 1.00 90.44 91 ILE A C 1
ATOM 706 O O . ILE A 1 91 ? -32.853 1.589 20.696 1.00 90.44 91 ILE A O 1
ATOM 710 N N . LEU A 1 92 ? -33.633 2.417 22.650 1.00 92.31 92 LEU A N 1
ATOM 711 C CA . LEU A 1 92 ? -32.397 3.056 23.087 1.00 92.31 92 LEU A CA 1
ATOM 712 C C . LEU A 1 92 ? -31.782 2.224 24.210 1.00 92.31 92 LEU A C 1
ATOM 714 O O . LEU A 1 92 ? -32.428 1.974 25.231 1.00 92.31 92 LEU A O 1
ATOM 718 N N . ILE A 1 93 ? -30.535 1.821 24.006 1.00 92.75 93 ILE A N 1
ATOM 719 C CA . ILE A 1 93 ? -29.778 0.966 24.913 1.00 92.75 93 ILE A CA 1
ATOM 720 C C . ILE A 1 93 ? -28.577 1.738 25.444 1.00 92.75 93 ILE A C 1
ATOM 722 O O . ILE A 1 93 ? -27.929 2.440 24.669 1.00 92.75 93 ILE A O 1
ATOM 726 N N . ARG A 1 94 ? -28.249 1.560 26.725 1.00 93.50 94 ARG A N 1
ATOM 727 C CA . ARG A 1 94 ? -26.991 2.008 27.329 1.00 93.50 94 ARG A CA 1
ATOM 728 C C . ARG A 1 94 ? -26.085 0.817 27.639 1.00 93.50 94 ARG A C 1
ATOM 730 O O . ARG A 1 94 ? -26.530 -0.149 28.254 1.00 93.50 94 ARG A O 1
ATOM 737 N N . TYR A 1 95 ? -24.829 0.922 27.215 1.00 92.19 95 TYR A N 1
ATOM 738 C CA . TYR A 1 95 ? -23.736 -0.003 27.510 1.00 92.19 95 TYR A CA 1
ATOM 739 C C . TYR A 1 95 ? -22.752 0.693 28.445 1.00 92.19 95 TYR A C 1
ATOM 741 O O . TYR A 1 95 ? -22.224 1.753 28.097 1.00 92.19 95 TYR A O 1
ATOM 749 N N . GLN A 1 96 ? -22.508 0.097 29.611 1.00 92.31 96 GLN A N 1
ATOM 750 C CA . GLN A 1 96 ? -21.672 0.678 30.658 1.00 92.31 96 GLN A CA 1
ATOM 751 C C . GLN A 1 96 ? -20.819 -0.402 31.335 1.00 92.31 96 GLN A C 1
ATOM 753 O O . GLN A 1 96 ? -21.305 -1.496 31.611 1.00 92.31 96 GLN A O 1
ATOM 758 N N . ILE A 1 97 ? -19.558 -0.093 31.642 1.00 91.25 97 ILE A N 1
ATOM 759 C CA . ILE A 1 97 ? -18.732 -0.915 32.539 1.00 91.25 97 ILE A CA 1
ATOM 760 C C . ILE A 1 97 ? -19.037 -0.494 33.976 1.00 91.25 97 ILE A C 1
ATOM 762 O O . ILE A 1 97 ? -18.924 0.685 34.311 1.00 91.25 97 ILE A O 1
ATOM 766 N N . SER A 1 98 ? -19.444 -1.439 34.822 1.00 91.00 98 SER A N 1
ATOM 767 C CA . SER A 1 98 ? -19.768 -1.155 36.225 1.00 91.00 98 SER A CA 1
ATOM 768 C C . SER A 1 98 ? -18.609 -1.408 37.175 1.00 91.00 98 SER A C 1
ATOM 770 O O . SER A 1 98 ? -18.475 -0.711 38.176 1.00 91.00 98 SER A O 1
ATOM 772 N N . GLU A 1 99 ? -17.798 -2.426 36.895 1.00 92.69 99 GLU A N 1
ATOM 773 C CA . GLU A 1 99 ? -16.683 -2.835 37.749 1.00 92.69 99 GLU A CA 1
ATOM 774 C C . GLU A 1 99 ? -15.573 -3.397 36.862 1.00 92.69 99 GLU A C 1
ATOM 776 O O . GLU A 1 99 ? -15.848 -4.252 36.030 1.00 92.69 99 GLU A O 1
ATOM 781 N N . CYS A 1 100 ? -14.342 -2.916 37.011 1.00 91.81 100 CYS A N 1
ATOM 782 C CA . CYS A 1 100 ? -13.181 -3.393 36.259 1.00 91.81 100 CYS A CA 1
ATOM 783 C C . CYS A 1 100 ? -12.313 -4.249 37.188 1.00 91.81 100 CYS A C 1
ATOM 785 O O . CYS A 1 100 ? -11.950 -3.791 38.271 1.00 91.81 100 CYS A O 1
ATOM 787 N N . TYR A 1 101 ? -12.017 -5.489 36.794 1.00 91.94 101 TYR A N 1
ATOM 788 C CA . TYR A 1 101 ? -11.196 -6.416 37.580 1.00 91.94 101 TYR A CA 1
ATOM 789 C C . TYR A 1 101 ? -9.761 -6.470 37.084 1.00 91.94 101 TYR A C 1
ATOM 791 O O . TYR A 1 101 ? -8.828 -6.473 37.884 1.00 91.94 101 TYR A O 1
ATOM 799 N N . GLU A 1 102 ? -9.600 -6.546 35.767 1.00 89.06 102 GLU A N 1
ATOM 800 C CA . GLU A 1 102 ? -8.315 -6.742 35.114 1.00 89.06 102 GLU A CA 1
ATOM 801 C C . GLU A 1 102 ? -8.322 -6.078 33.738 1.00 89.06 102 GLU A C 1
ATOM 803 O O . GLU A 1 102 ? -9.348 -6.046 33.055 1.00 89.06 102 GLU A O 1
ATOM 808 N N . GLY A 1 103 ? -7.163 -5.569 33.327 1.00 84.50 103 GLY A N 1
ATOM 809 C CA . GLY A 1 103 ? -6.987 -4.925 32.032 1.00 84.50 103 GLY A CA 1
ATOM 810 C C . GLY A 1 103 ? -7.503 -3.483 31.970 1.00 84.50 103 GLY A C 1
ATOM 811 O O . GLY A 1 103 ? -7.935 -2.905 32.970 1.00 84.50 103 GLY A O 1
ATOM 812 N N . PRO A 1 104 ? -7.431 -2.855 30.786 1.00 82.12 104 PRO A N 1
ATOM 813 C CA . PRO A 1 104 ? -7.772 -1.446 30.608 1.00 82.12 104 PRO A CA 1
ATOM 814 C C . PRO A 1 104 ? -9.282 -1.198 30.486 1.00 82.12 104 PRO A C 1
ATOM 816 O O . PRO A 1 104 ? -9.766 -0.752 29.452 1.00 82.12 104 PRO A O 1
ATOM 819 N N . CYS A 1 105 ? -10.044 -1.462 31.545 1.00 83.88 105 CYS A N 1
ATOM 820 C CA . CYS A 1 105 ? -11.484 -1.179 31.601 1.00 83.88 105 CYS A CA 1
ATOM 821 C C . CYS A 1 105 ? -11.861 0.016 32.497 1.00 83.88 105 CYS A C 1
ATOM 823 O O . CYS A 1 105 ? -13.045 0.261 32.735 1.00 83.88 105 CYS A O 1
ATOM 825 N N . GLU A 1 106 ? -10.883 0.797 32.963 1.00 76.94 106 GLU A N 1
ATOM 826 C CA . GLU A 1 106 ? -11.118 2.025 33.731 1.00 76.94 106 GLU A CA 1
ATOM 827 C C . GLU A 1 106 ? -11.395 3.231 32.816 1.00 76.94 106 GLU A C 1
ATOM 829 O O . GLU A 1 106 ? -10.799 3.373 31.750 1.00 76.94 106 GLU A O 1
ATOM 834 N N . ASN A 1 107 ? -12.285 4.135 33.245 1.00 75.81 107 ASN A N 1
ATOM 835 C CA . ASN A 1 107 ? -12.647 5.372 32.530 1.00 75.81 107 ASN A CA 1
ATOM 836 C C . ASN A 1 107 ? -13.174 5.172 31.093 1.00 75.81 107 ASN A C 1
ATOM 838 O O . ASN A 1 107 ? -13.077 6.070 30.253 1.00 75.81 107 ASN A O 1
ATOM 842 N N . VAL A 1 108 ? -13.758 4.007 30.803 1.00 80.19 108 VAL A N 1
ATOM 843 C CA . VAL A 1 108 ? -14.400 3.733 29.514 1.00 80.19 108 VAL A CA 1
ATOM 844 C C . VAL A 1 108 ? -15.743 4.473 29.455 1.00 80.19 108 VAL A C 1
ATOM 846 O O . VAL A 1 108 ? -16.552 4.313 30.370 1.00 80.19 108 VAL A O 1
ATOM 849 N N . PRO A 1 109 ? -16.013 5.283 28.415 1.00 83.81 109 PRO A N 1
ATOM 850 C CA . PRO A 1 109 ? -17.246 6.051 28.344 1.00 83.81 109 PRO A CA 1
ATOM 851 C C . PRO A 1 109 ? -18.460 5.157 28.079 1.00 83.81 109 PRO A C 1
ATOM 853 O O . PRO A 1 109 ? -18.377 4.137 27.384 1.00 83.81 109 PRO A O 1
ATOM 856 N N . ASP A 1 110 ? -19.609 5.614 28.571 1.00 88.56 110 ASP A N 1
ATOM 857 C CA . ASP A 1 110 ? -20.899 5.018 28.255 1.00 88.56 110 ASP A CA 1
ATOM 858 C C . ASP A 1 110 ? -21.200 5.185 26.761 1.00 88.56 110 ASP A C 1
ATOM 860 O O . ASP A 1 110 ? -21.020 6.263 26.171 1.00 88.56 110 ASP A O 1
ATOM 864 N N . PHE A 1 111 ? -21.717 4.115 26.160 1.00 89.81 111 PHE A N 1
ATOM 865 C CA . PHE A 1 111 ? -22.240 4.139 24.801 1.00 89.81 111 PHE A CA 1
ATOM 866 C C . PHE A 1 111 ? -23.749 3.968 24.812 1.00 89.81 111 PHE A C 1
ATOM 868 O O . PHE A 1 111 ? -24.297 3.073 25.452 1.00 89.81 111 PHE A O 1
ATOM 875 N N . TYR A 1 112 ? -24.415 4.817 24.042 1.00 92.88 112 TYR A N 1
ATOM 876 C CA . TYR A 1 112 ? -25.849 4.767 23.828 1.00 92.88 112 TYR A CA 1
ATOM 877 C C . TYR A 1 112 ? -26.081 4.338 22.387 1.00 92.88 112 TYR A C 1
ATOM 879 O O . TYR A 1 112 ? -25.575 4.972 21.461 1.00 92.88 112 TYR A O 1
ATOM 887 N N . VAL A 1 113 ? -26.831 3.262 22.176 1.00 92.56 113 VAL A N 1
ATOM 888 C CA . VAL A 1 113 ? -27.098 2.748 20.832 1.00 92.56 113 VAL A CA 1
ATOM 889 C C . VAL A 1 113 ? -28.590 2.682 20.600 1.00 92.56 113 VAL A C 1
ATOM 891 O O . VAL A 1 113 ? -29.341 2.080 21.367 1.00 92.56 113 VAL A O 1
ATOM 894 N N . TYR A 1 114 ? -29.007 3.319 19.518 1.00 92.44 114 TYR A N 1
ATOM 895 C CA . TYR A 1 114 ? -30.378 3.345 19.061 1.00 92.44 114 TYR A CA 1
ATOM 896 C C . TYR A 1 114 ? -30.545 2.348 17.913 1.00 92.44 114 TYR A C 1
ATOM 898 O O . TYR A 1 114 ? -29.883 2.481 16.878 1.00 92.44 114 TYR A O 1
ATOM 906 N N . ILE A 1 115 ? -31.398 1.339 18.106 1.00 90.69 115 ILE A N 1
ATOM 907 C CA . ILE A 1 115 ? -31.558 0.218 17.168 1.00 90.69 115 ILE A CA 1
ATOM 908 C C . ILE A 1 115 ? -33.020 -0.112 16.875 1.00 90.69 115 ILE A C 1
ATOM 910 O O . ILE A 1 115 ? -33.906 0.128 17.697 1.00 90.69 115 ILE A O 1
ATOM 914 N N . VAL A 1 116 ? -33.256 -0.744 15.725 1.00 87.06 116 VAL A N 1
ATOM 915 C CA . VAL A 1 116 ? -34.550 -1.353 15.381 1.00 87.06 116 VAL A CA 1
ATOM 916 C C . VAL A 1 116 ? -34.716 -2.678 16.130 1.00 87.06 116 VAL A C 1
ATOM 918 O O . VAL A 1 116 ? -33.847 -3.553 16.060 1.00 87.06 116 VAL A O 1
ATOM 921 N N . THR A 1 117 ? -35.839 -2.867 16.826 1.00 79.38 117 THR A N 1
ATOM 922 C CA . THR A 1 117 ? -36.103 -4.109 17.573 1.00 79.38 117 THR A CA 1
ATOM 923 C C . THR A 1 117 ? -36.343 -5.276 16.608 1.00 79.38 117 THR A C 1
ATOM 925 O O . THR A 1 117 ? -37.012 -5.122 15.590 1.00 79.38 117 THR A O 1
ATOM 928 N N . GLY A 1 118 ? -35.792 -6.455 16.908 1.00 70.19 118 GLY A N 1
ATOM 929 C CA . GLY A 1 118 ? -35.940 -7.674 16.096 1.00 70.19 118 GLY A CA 1
ATOM 930 C C . GLY A 1 118 ? -34.890 -7.845 14.991 1.00 70.19 118 GLY A C 1
ATOM 931 O O . GLY A 1 118 ? -34.458 -8.967 14.758 1.00 70.19 118 GLY A O 1
ATOM 932 N N . GLY A 1 119 ? -34.432 -6.753 14.367 1.00 70.12 119 GLY A N 1
ATOM 933 C CA . GLY A 1 119 ? -33.321 -6.773 13.398 1.00 70.12 119 GLY A CA 1
ATOM 934 C C . GLY A 1 119 ? -31.968 -6.351 13.980 1.00 70.12 119 GLY A C 1
ATOM 935 O O . GLY A 1 119 ? -30.929 -6.658 13.403 1.00 70.12 119 GLY A O 1
ATOM 936 N N . GLN A 1 120 ? -31.985 -5.644 15.118 1.00 78.12 120 GLN A N 1
ATOM 937 C CA . GLN A 1 120 ? -30.817 -5.051 15.783 1.00 78.12 120 GLN A CA 1
ATOM 938 C C . GLN A 1 120 ? -29.987 -4.119 14.882 1.00 78.12 120 GLN A C 1
ATOM 940 O O . GLN A 1 120 ? -28.807 -3.880 15.143 1.00 78.12 120 GLN A O 1
ATOM 945 N N . ASN A 1 121 ? -30.605 -3.571 13.830 1.00 84.88 121 ASN A N 1
ATOM 946 C CA . ASN A 1 121 ? -29.958 -2.642 12.912 1.00 84.88 121 ASN A CA 1
ATOM 947 C C . ASN A 1 121 ? -29.725 -1.299 13.604 1.00 84.88 121 ASN A C 1
ATOM 949 O O . ASN A 1 121 ? -30.650 -0.725 14.186 1.00 84.88 121 ASN A O 1
ATOM 953 N N . VAL A 1 122 ? -28.497 -0.793 13.514 1.00 88.25 122 VAL A N 1
ATOM 954 C CA . VAL A 1 122 ? -28.108 0.476 14.135 1.00 88.25 122 VAL A CA 1
ATOM 955 C C . VAL A 1 122 ? -28.676 1.662 13.361 1.00 88.25 122 VAL A C 1
ATOM 957 O O . VAL A 1 122 ? -28.492 1.771 12.150 1.00 88.25 122 VAL A O 1
ATOM 960 N N . LEU A 1 123 ? -29.344 2.560 14.086 1.00 87.94 123 LEU A N 1
ATOM 961 C CA . LEU A 1 123 ? -29.846 3.846 13.594 1.00 87.94 123 LEU A CA 1
ATOM 962 C C . LEU A 1 123 ? -29.034 5.034 14.133 1.00 87.94 123 LEU A C 1
ATOM 964 O O . LEU A 1 123 ? -29.069 6.125 13.558 1.00 87.94 123 LEU A O 1
ATOM 968 N N . GLY A 1 124 ? -28.310 4.838 15.238 1.00 90.88 124 GLY A N 1
ATOM 969 C CA . GLY A 1 124 ? -27.403 5.833 15.799 1.00 90.88 124 GLY A CA 1
ATOM 970 C C . GLY A 1 124 ? -26.591 5.303 16.977 1.00 90.88 124 GLY A C 1
ATOM 971 O O . GLY A 1 124 ? -27.094 4.522 17.782 1.00 90.88 124 GLY A O 1
ATOM 972 N N . VAL A 1 125 ? -25.346 5.758 17.077 1.00 91.19 125 VAL A N 1
ATOM 973 C CA . VAL A 1 125 ? -24.424 5.500 18.190 1.00 91.19 125 VAL A CA 1
ATOM 974 C C . VAL A 1 125 ? -24.035 6.839 18.804 1.00 91.19 125 VAL A C 1
ATOM 976 O O . VAL A 1 125 ? -23.657 7.759 18.076 1.00 91.19 125 VAL A O 1
ATOM 979 N N . PHE A 1 126 ? -24.122 6.952 20.126 1.00 92.62 126 PHE A N 1
ATOM 980 C CA . PHE A 1 126 ? -23.871 8.178 20.877 1.00 92.62 126 PHE A CA 1
ATOM 981 C C . PHE A 1 126 ? -22.977 7.906 22.089 1.00 92.62 126 PHE A C 1
ATOM 983 O O . PHE A 1 126 ? -22.939 6.788 22.601 1.00 92.62 126 PHE A O 1
ATOM 990 N N . THR A 1 127 ? -22.287 8.935 22.573 1.00 90.62 127 THR A N 1
ATOM 991 C CA . THR A 1 127 ? -21.467 8.864 23.791 1.00 90.62 127 THR A CA 1
ATOM 992 C C . THR A 1 127 ? -21.554 10.156 24.594 1.00 90.62 127 THR A C 1
ATOM 994 O O . THR A 1 127 ? -21.804 11.227 24.040 1.00 90.62 127 THR A O 1
ATOM 997 N N . THR A 1 128 ? -21.351 10.060 25.905 1.00 85.88 128 THR A N 1
ATOM 998 C CA . THR A 1 128 ? -21.265 11.207 26.820 1.00 85.88 128 THR A CA 1
ATOM 999 C C . THR A 1 128 ? -19.847 11.766 26.949 1.00 85.88 128 THR A C 1
ATOM 1001 O O . THR A 1 128 ? -19.672 12.794 27.599 1.00 85.88 128 THR A O 1
ATOM 1004 N N . LYS A 1 129 ? -18.834 11.136 26.330 1.00 82.12 129 LYS A N 1
ATOM 1005 C CA . LYS A 1 129 ? -17.449 11.629 26.358 1.00 82.12 129 LYS A CA 1
ATOM 1006 C C . LYS A 1 129 ? -17.371 13.043 25.767 1.00 82.12 129 LYS A C 1
ATOM 1008 O O . LYS A 1 129 ? -17.871 13.311 24.671 1.00 82.12 129 LYS A O 1
ATOM 1013 N N . GLU A 1 130 ? -16.723 13.954 26.487 1.00 71.00 130 GLU A N 1
ATOM 1014 C CA . GLU A 1 130 ? -16.376 15.268 25.955 1.00 71.00 130 GLU A CA 1
ATOM 1015 C C . GLU A 1 130 ? -15.094 15.171 25.121 1.00 71.00 130 GLU A C 1
ATOM 1017 O O . GLU A 1 130 ? -14.053 14.749 25.616 1.00 71.00 130 GLU A O 1
ATOM 1022 N N . GLY A 1 131 ? -15.178 15.565 23.848 1.00 71.56 131 GLY A N 1
ATOM 1023 C CA . GLY A 1 131 ? -14.047 15.566 22.925 1.00 71.56 131 GLY A CA 1
ATOM 1024 C C . GLY A 1 131 ? -14.019 14.339 22.017 1.00 71.56 131 GLY A C 1
ATOM 1025 O O . GLY A 1 131 ? -15.048 13.909 21.497 1.00 71.56 131 GLY A O 1
ATOM 1026 N N . ASP A 1 132 ? -12.813 13.840 21.809 1.00 71.69 132 ASP A N 1
ATOM 1027 C CA . ASP A 1 132 ? -12.435 12.834 20.828 1.00 71.69 132 ASP A CA 1
ATOM 1028 C C . ASP A 1 132 ? -12.820 11.411 21.293 1.00 71.69 132 ASP A C 1
ATOM 1030 O O . ASP A 1 132 ? -12.564 11.024 22.436 1.00 71.69 132 ASP A O 1
ATOM 1034 N N . VAL A 1 133 ? -13.506 10.638 20.439 1.00 76.19 133 VAL A N 1
ATOM 1035 C CA . VAL A 1 133 ? -14.082 9.320 20.783 1.00 76.19 133 VAL A CA 1
ATOM 1036 C C . VAL A 1 133 ? -13.188 8.194 20.275 1.00 76.19 133 VAL A C 1
ATOM 1038 O O . VAL A 1 133 ? -12.883 8.133 19.087 1.00 76.19 133 VAL A O 1
ATOM 1041 N N . ASP A 1 134 ? -12.825 7.263 21.153 1.00 78.69 134 ASP A N 1
ATOM 1042 C CA . ASP A 1 134 ? -11.941 6.142 20.828 1.00 78.69 134 ASP A CA 1
ATOM 1043 C C . ASP A 1 134 ? -12.691 4.816 20.766 1.00 78.69 134 ASP A C 1
ATOM 1045 O O . ASP A 1 134 ? -13.769 4.658 21.345 1.00 78.69 134 ASP A O 1
ATOM 1049 N N . TRP A 1 135 ? -12.098 3.846 20.068 1.00 84.06 135 TRP A N 1
ATOM 1050 C CA . TRP A 1 135 ? -12.539 2.460 20.161 1.00 84.06 135 TRP A CA 1
ATOM 1051 C C . TRP A 1 135 ? -12.082 1.861 21.488 1.00 84.06 135 TRP A C 1
ATOM 1053 O O . TRP A 1 135 ? -10.903 1.942 21.836 1.00 84.06 135 TRP A O 1
ATOM 1063 N N . GLY A 1 136 ? -13.017 1.232 22.187 1.00 86.81 136 GLY A N 1
ATOM 1064 C CA . GLY A 1 136 ? -12.771 0.510 23.425 1.00 86.81 136 GLY A CA 1
ATOM 1065 C C . GLY A 1 136 ? -13.744 -0.649 23.616 1.00 86.81 136 GLY A C 1
ATOM 1066 O O . GLY A 1 136 ? -14.546 -0.989 22.736 1.00 86.81 136 GLY A O 1
ATOM 1067 N N . ILE A 1 137 ? -13.705 -1.233 24.809 1.00 88.81 137 ILE A N 1
ATOM 1068 C CA . ILE A 1 137 ? -14.480 -2.433 25.133 1.00 88.81 137 ILE A CA 1
ATOM 1069 C C . ILE A 1 137 ? -16.006 -2.240 25.045 1.00 88.81 137 ILE A C 1
ATOM 1071 O O . ILE A 1 137 ? -16.698 -3.099 24.506 1.00 88.81 137 ILE A O 1
ATOM 1075 N N . THR A 1 138 ? -16.555 -1.090 25.458 1.00 89.62 138 THR A N 1
ATOM 1076 C CA . THR A 1 138 ? -18.007 -0.819 25.372 1.00 89.62 138 THR A CA 1
ATOM 1077 C C . THR A 1 138 ? -18.492 -0.697 23.929 1.00 89.62 138 THR A C 1
ATOM 1079 O O . THR A 1 138 ? -19.538 -1.250 23.585 1.00 89.62 138 THR A O 1
ATOM 1082 N N . SER A 1 139 ? -17.723 -0.033 23.058 1.00 87.88 139 SER A N 1
ATOM 1083 C CA . SER A 1 139 ? -18.029 0.030 21.623 1.00 87.88 139 SER A CA 1
ATOM 1084 C C . SER A 1 139 ? -17.931 -1.337 20.948 1.00 87.88 139 SER A C 1
ATOM 1086 O O . SER A 1 139 ? -18.752 -1.643 20.083 1.00 87.88 139 SER A O 1
ATOM 1088 N N . ALA A 1 140 ? -16.980 -2.176 21.366 1.00 89.94 140 ALA A N 1
ATOM 1089 C CA . ALA A 1 140 ? -16.814 -3.512 20.812 1.00 89.94 140 ALA A CA 1
ATOM 1090 C C . ALA A 1 140 ? -17.949 -4.459 21.225 1.00 89.94 140 ALA A C 1
ATOM 1092 O O . ALA A 1 140 ? -18.501 -5.142 20.367 1.00 89.94 140 ALA A O 1
ATOM 1093 N N . ILE A 1 141 ? -18.395 -4.411 22.486 1.00 91.00 141 ILE A N 1
ATOM 1094 C CA . ILE A 1 141 ? -19.589 -5.135 22.954 1.00 91.00 141 ILE A CA 1
ATOM 1095 C C . ILE A 1 141 ? -20.833 -4.683 22.181 1.00 91.00 141 ILE A C 1
ATOM 1097 O O . ILE A 1 141 ? -21.572 -5.507 21.638 1.00 91.00 141 ILE A O 1
ATOM 1101 N N . ALA A 1 142 ? -21.049 -3.367 22.073 1.00 90.06 142 ALA A N 1
ATOM 1102 C CA . ALA A 1 142 ? -22.165 -2.815 21.310 1.00 90.06 142 ALA A CA 1
ATOM 1103 C C . ALA A 1 142 ? -22.149 -3.290 19.847 1.00 90.06 142 ALA A C 1
ATOM 1105 O O . ALA A 1 142 ? -23.192 -3.586 19.263 1.00 90.06 142 ALA A O 1
ATOM 1106 N N . TYR A 1 143 ? -20.970 -3.402 19.245 1.00 89.25 143 TYR A N 1
ATOM 1107 C CA . TYR A 1 143 ? -20.800 -3.907 17.890 1.00 89.25 143 TYR A CA 1
ATOM 1108 C C . TYR A 1 143 ? -21.007 -5.425 17.757 1.00 89.25 143 TYR A C 1
ATOM 1110 O O . TYR A 1 143 ? -21.614 -5.893 16.788 1.00 89.25 143 TYR A O 1
ATOM 1118 N N . ALA A 1 144 ? -20.531 -6.203 18.728 1.00 88.69 144 ALA A N 1
ATOM 1119 C CA . ALA A 1 144 ? -20.724 -7.647 18.772 1.00 88.69 144 ALA A CA 1
ATOM 1120 C C . ALA A 1 144 ? -22.215 -8.001 18.873 1.00 88.69 144 ALA A C 1
ATOM 1122 O O . ALA A 1 144 ? -22.672 -8.933 18.215 1.00 88.69 144 ALA A O 1
ATOM 1123 N N . ILE A 1 145 ? -22.991 -7.218 19.629 1.00 86.94 145 ILE A N 1
ATOM 1124 C CA . ILE A 1 145 ? -24.420 -7.465 19.876 1.00 86.94 145 ILE A CA 1
ATOM 1125 C C . ILE A 1 145 ? -25.325 -6.894 18.773 1.00 86.94 145 ILE A C 1
ATOM 1127 O O . ILE A 1 145 ? -26.414 -7.413 18.553 1.00 86.94 145 ILE A O 1
ATOM 1131 N N . THR A 1 146 ? -24.923 -5.836 18.067 1.00 86.75 146 THR A N 1
ATOM 1132 C CA . THR A 1 146 ? -25.777 -5.206 17.040 1.00 86.75 146 THR A CA 1
ATOM 1133 C C . THR A 1 146 ? -25.527 -5.753 15.645 1.00 86.75 146 THR A C 1
ATOM 1135 O O . THR A 1 146 ? -24.434 -6.212 15.336 1.00 86.75 146 THR A O 1
ATOM 1138 N N . ASN A 1 147 ? -26.524 -5.670 14.761 1.00 79.25 147 ASN A N 1
ATOM 1139 C CA . ASN A 1 147 ? -26.413 -6.163 13.393 1.00 79.25 147 ASN A CA 1
ATOM 1140 C C . ASN A 1 147 ? -26.114 -5.012 12.410 1.00 79.25 147 ASN A C 1
ATOM 1142 O O . ASN A 1 147 ? -26.977 -4.158 12.191 1.00 79.25 147 ASN A O 1
ATOM 1146 N N . PRO A 1 148 ? -24.922 -4.958 11.786 1.00 72.06 148 PRO A N 1
ATOM 1147 C CA . PRO A 1 148 ? -24.599 -3.919 10.807 1.00 72.06 148 PRO A CA 1
ATOM 1148 C C . PRO A 1 148 ? -25.265 -4.138 9.439 1.00 72.06 148 PRO A C 1
ATOM 1150 O O . PRO A 1 148 ? -25.208 -3.245 8.592 1.00 72.06 148 PRO A O 1
ATOM 1153 N N . ALA A 1 149 ? -25.887 -5.300 9.219 1.00 72.62 149 ALA A N 1
ATOM 1154 C CA . ALA A 1 149 ? -26.641 -5.628 8.016 1.00 72.62 149 ALA A CA 1
ATOM 1155 C C . ALA A 1 149 ? -27.711 -4.582 7.673 1.00 72.62 149 ALA A C 1
ATOM 1157 O O . ALA A 1 149 ? -28.245 -3.889 8.543 1.00 72.62 149 ALA A O 1
ATOM 1158 N N . ARG A 1 150 ? -28.091 -4.512 6.397 1.00 71.62 150 ARG A N 1
ATOM 1159 C CA . ARG A 1 150 ? -29.283 -3.772 5.971 1.00 71.62 150 ARG A CA 1
ATOM 1160 C C . ARG A 1 150 ? -30.513 -4.659 6.118 1.00 71.62 150 ARG A C 1
ATOM 1162 O O . ARG A 1 150 ? -30.525 -5.804 5.667 1.00 71.62 150 ARG A O 1
ATOM 1169 N N . GLY A 1 151 ? -31.554 -4.123 6.751 1.00 69.19 151 GLY A N 1
ATOM 1170 C CA . GLY A 1 151 ? -32.834 -4.817 6.860 1.00 69.19 151 GLY A CA 1
ATOM 1171 C C . GLY A 1 151 ? -33.431 -5.079 5.474 1.00 69.19 151 GLY A C 1
ATOM 1172 O O . GLY A 1 151 ? -33.552 -4.151 4.679 1.00 69.19 151 GLY A O 1
ATOM 1173 N N . GLY A 1 152 ? -33.808 -6.332 5.201 1.00 68.06 152 GLY A N 1
ATOM 1174 C CA . GLY A 1 152 ? -34.462 -6.747 3.952 1.00 68.06 152 GLY A CA 1
ATOM 1175 C C . GLY A 1 152 ? -33.550 -7.371 2.887 1.00 68.06 152 GLY A C 1
ATOM 1176 O O . GLY A 1 152 ? -34.078 -7.963 1.951 1.00 68.06 152 GLY A O 1
ATOM 1177 N N . ASP A 1 153 ? -32.223 -7.317 3.050 1.00 68.81 153 ASP A N 1
ATOM 1178 C CA . ASP A 1 153 ? -31.251 -7.828 2.060 1.00 68.81 153 ASP A CA 1
ATOM 1179 C C . ASP A 1 153 ? -30.892 -9.322 2.250 1.00 68.81 153 ASP A C 1
ATOM 1181 O O . ASP A 1 153 ? -30.048 -9.857 1.535 1.00 68.81 153 ASP A O 1
ATOM 1185 N N . GLY A 1 154 ? -31.561 -10.011 3.181 1.00 76.38 154 GLY A N 1
ATOM 1186 C CA . GLY A 1 154 ? -31.351 -11.431 3.481 1.00 76.38 154 GLY A CA 1
ATOM 1187 C C . GLY A 1 154 ? -30.246 -11.707 4.506 1.00 76.38 154 GLY A C 1
ATOM 1188 O O . GLY A 1 154 ? -29.602 -10.793 5.030 1.00 76.38 154 GLY A O 1
ATOM 1189 N N . ASP A 1 155 ? -30.058 -12.994 4.799 1.00 82.06 155 ASP A N 1
ATOM 1190 C CA . ASP A 1 155 ? -29.126 -13.497 5.818 1.00 82.06 155 ASP A CA 1
ATOM 1191 C C . ASP A 1 155 ? -27.656 -13.457 5.374 1.00 82.06 155 ASP A C 1
ATOM 1193 O O . ASP A 1 155 ? -26.753 -13.526 6.206 1.00 82.06 155 ASP A O 1
ATOM 1197 N N . GLU A 1 156 ? -27.408 -13.316 4.070 1.00 87.81 156 GLU A N 1
ATOM 1198 C CA . GLU A 1 156 ? -26.077 -13.318 3.472 1.00 87.81 156 GLU A CA 1
ATOM 1199 C C . GLU A 1 156 ? -25.878 -12.044 2.639 1.00 87.81 156 GLU A C 1
ATOM 1201 O O . GLU A 1 156 ? -26.600 -11.792 1.674 1.00 87.81 156 GLU A O 1
ATOM 1206 N N . GLN A 1 157 ? -24.931 -11.190 3.035 1.00 88.25 157 GLN A N 1
ATOM 1207 C CA . GLN A 1 157 ? -24.757 -9.870 2.422 1.00 88.25 157 GLN A CA 1
ATOM 1208 C C . GLN A 1 157 ? -23.350 -9.296 2.613 1.00 88.25 157 GLN A C 1
ATOM 1210 O O . GLN A 1 157 ? -22.633 -9.627 3.551 1.00 88.25 157 GLN A O 1
ATOM 1215 N N . ASN A 1 158 ? -22.959 -8.381 1.722 1.00 87.12 158 ASN A N 1
ATOM 1216 C CA . ASN A 1 158 ? -21.715 -7.622 1.859 1.00 87.12 158 ASN A CA 1
ATOM 1217 C C . ASN A 1 158 ? -21.978 -6.324 2.625 1.00 87.12 158 ASN A C 1
ATOM 1219 O O . ASN A 1 158 ? -22.690 -5.448 2.127 1.00 87.12 158 ASN A O 1
ATOM 1223 N N . VAL A 1 159 ? -21.362 -6.178 3.795 1.00 83.56 159 VAL A N 1
ATOM 1224 C CA . VAL A 1 159 ? -21.635 -5.095 4.746 1.00 83.56 159 VAL A CA 1
ATOM 1225 C C . VAL A 1 159 ? -20.390 -4.240 4.955 1.00 83.56 159 VAL A C 1
ATOM 1227 O O . VAL A 1 159 ? -19.264 -4.737 4.937 1.00 83.56 159 VAL A O 1
ATOM 1230 N N . ASN A 1 160 ? -20.595 -2.935 5.136 1.00 79.81 160 ASN A N 1
ATOM 1231 C CA . ASN A 1 160 ? -19.534 -2.026 5.557 1.00 79.81 160 ASN A CA 1
ATOM 1232 C C . ASN A 1 160 ? -19.442 -2.034 7.079 1.00 79.81 160 ASN A C 1
ATOM 1234 O O . ASN A 1 160 ? -20.423 -1.797 7.782 1.00 79.81 160 ASN A O 1
ATOM 1238 N N . THR A 1 161 ? -18.241 -2.272 7.563 1.00 78.69 161 THR A N 1
ATOM 1239 C CA . THR A 1 161 ? -17.917 -2.522 8.958 1.00 78.69 161 THR A CA 1
ATOM 1240 C C . THR A 1 161 ? -16.940 -1.441 9.424 1.00 78.69 161 THR A C 1
ATOM 1242 O O . THR A 1 161 ? -16.425 -0.682 8.592 1.00 78.69 161 THR A O 1
ATOM 1245 N N . PRO A 1 162 ? -16.653 -1.320 10.730 1.00 73.19 162 PRO A N 1
ATOM 1246 C CA . PRO A 1 162 ? -15.605 -0.424 11.200 1.00 73.19 162 PRO A CA 1
ATOM 1247 C C . PRO A 1 162 ? -14.225 -0.773 10.626 1.00 73.19 162 PRO A C 1
ATOM 1249 O O . PRO A 1 162 ? -13.357 0.087 10.555 1.00 73.19 162 PRO A O 1
ATOM 1252 N N . PHE A 1 163 ? -14.009 -2.013 10.188 1.00 75.00 163 PHE A N 1
ATOM 1253 C CA . PHE A 1 163 ? -12.693 -2.504 9.770 1.00 75.00 163 PHE A CA 1
ATOM 1254 C C . PHE A 1 163 ? -12.526 -2.488 8.244 1.00 75.00 163 PHE A C 1
ATOM 1256 O O . PHE A 1 163 ? -11.408 -2.415 7.731 1.00 75.00 163 PHE A O 1
ATOM 1263 N N . GLY A 1 164 ? -13.632 -2.541 7.497 1.00 78.38 164 GLY A N 1
ATOM 1264 C CA . GLY A 1 164 ? -13.610 -2.618 6.043 1.00 78.38 164 GLY A CA 1
ATOM 1265 C C . GLY A 1 164 ? -14.928 -3.105 5.456 1.00 78.38 164 GLY A C 1
ATOM 1266 O O . GLY A 1 164 ? -15.996 -2.900 6.027 1.00 78.38 164 GLY A O 1
ATOM 1267 N N . ARG A 1 165 ? -14.867 -3.740 4.290 1.00 85.00 165 ARG A N 1
ATOM 1268 C CA . ARG A 1 165 ? -16.034 -4.368 3.666 1.00 85.00 165 ARG A CA 1
ATOM 1269 C C . ARG A 1 165 ? -15.947 -5.874 3.851 1.00 85.00 165 ARG A C 1
ATOM 1271 O O . ARG A 1 165 ? -14.994 -6.472 3.376 1.00 85.00 165 ARG A O 1
ATOM 1278 N N . CYS A 1 166 ? -16.932 -6.475 4.504 1.00 87.69 166 CYS A N 1
ATOM 1279 C CA . CYS A 1 166 ? -16.921 -7.898 4.836 1.00 87.69 166 CYS A CA 1
ATOM 1280 C C . CYS A 1 166 ? -18.133 -8.617 4.264 1.00 87.69 166 CYS A C 1
ATOM 1282 O O . CYS A 1 166 ? -19.197 -8.018 4.082 1.00 87.69 166 CYS A O 1
ATOM 1284 N N . HIS A 1 167 ? -17.974 -9.912 4.020 1.00 90.19 167 HIS A N 1
ATOM 1285 C CA . HIS A 1 167 ? -19.079 -10.796 3.709 1.00 90.19 167 HIS A CA 1
ATOM 1286 C C . HIS A 1 167 ? -19.658 -11.360 5.008 1.00 90.19 167 HIS A C 1
ATOM 1288 O O . HIS A 1 167 ? -18.957 -12.041 5.755 1.00 90.19 167 HIS A O 1
ATOM 1294 N N . GLN A 1 168 ? -20.920 -11.049 5.289 1.00 89.31 168 GLN A N 1
ATOM 1295 C CA . GLN A 1 168 ? -21.639 -11.485 6.479 1.00 89.31 168 GLN A CA 1
ATOM 1296 C C . GLN A 1 168 ? -22.602 -12.618 6.128 1.00 89.31 168 GLN A C 1
ATOM 1298 O O . GLN A 1 168 ? -23.352 -12.511 5.161 1.00 89.31 168 GLN A O 1
ATOM 1303 N N . PHE A 1 169 ? -22.646 -13.624 6.996 1.00 90.12 169 PHE A N 1
ATOM 1304 C CA . PHE A 1 169 ? -23.678 -14.649 7.070 1.00 90.12 169 PHE A CA 1
ATOM 1305 C C . PHE A 1 169 ? -24.317 -14.629 8.463 1.00 90.12 169 PHE A C 1
ATOM 1307 O O . PHE A 1 169 ? -23.617 -14.595 9.477 1.00 90.12 169 PHE A O 1
ATOM 1314 N N . PHE A 1 170 ? -25.642 -14.654 8.529 1.00 88.12 170 PHE A N 1
ATOM 1315 C CA . PHE A 1 170 ? -26.407 -14.831 9.758 1.00 88.12 170 PHE A CA 1
ATOM 1316 C C . PHE A 1 170 ? -27.189 -16.142 9.690 1.00 88.12 170 PHE A C 1
ATOM 1318 O O . PHE A 1 170 ? -27.732 -16.499 8.652 1.00 88.12 170 PHE A O 1
ATOM 1325 N N . GLY A 1 171 ? -27.252 -16.883 10.792 1.00 86.69 171 GLY A N 1
ATOM 1326 C CA . GLY A 1 171 ? -27.932 -18.171 10.809 1.00 86.69 171 GLY A CA 1
ATOM 1327 C C . GLY A 1 171 ? -28.498 -18.537 12.170 1.00 86.69 171 GLY A C 1
ATOM 1328 O O . GLY A 1 171 ? -28.056 -18.050 13.208 1.00 86.69 171 GLY A O 1
ATOM 1329 N N . LYS A 1 172 ? -29.467 -19.452 12.155 1.00 88.00 172 LYS A N 1
ATOM 1330 C CA . LYS A 1 172 ? -30.093 -20.035 13.345 1.00 88.00 172 LYS A CA 1
ATOM 1331 C C . LYS A 1 172 ? -29.940 -21.566 13.298 1.00 88.00 172 LYS A C 1
ATOM 1333 O O . LYS A 1 172 ? -30.804 -22.228 12.725 1.00 88.00 172 LYS A O 1
ATOM 1338 N N . PRO A 1 173 ? -28.817 -22.126 13.787 1.00 86.56 173 PRO A N 1
ATOM 1339 C CA . PRO A 1 173 ? -28.502 -23.551 13.667 1.00 86.56 173 PRO A CA 1
ATOM 1340 C C . PRO A 1 173 ? -29.466 -24.416 14.471 1.00 86.56 173 PRO A C 1
ATOM 1342 O O . PRO A 1 173 ? -29.880 -25.474 14.006 1.00 86.56 173 PRO A O 1
ATOM 1345 N N . GLU A 1 174 ? -29.851 -23.940 15.651 1.00 86.69 174 GLU A N 1
ATOM 1346 C CA . GLU A 1 174 ? -30.779 -24.607 16.556 1.00 86.69 174 GLU A CA 1
ATOM 1347 C C . GLU A 1 174 ? -31.788 -23.599 17.106 1.00 86.69 174 GLU A C 1
ATOM 1349 O O . GLU A 1 174 ? -31.637 -22.381 16.959 1.00 86.69 174 GLU A O 1
ATOM 1354 N N . ASP A 1 175 ? -32.845 -24.086 17.758 1.00 81.12 175 ASP A N 1
ATOM 1355 C CA . ASP A 1 175 ? -33.714 -23.166 18.479 1.00 81.12 175 ASP A CA 1
ATOM 1356 C C . ASP A 1 175 ? -32.935 -22.475 19.606 1.00 81.12 175 ASP A C 1
ATOM 1358 O O . ASP A 1 175 ? -32.149 -23.108 20.303 1.00 81.12 175 ASP A O 1
ATOM 1362 N N . LYS A 1 176 ? -33.142 -21.164 19.768 1.00 85.38 176 LYS A N 1
ATOM 1363 C CA . LYS A 1 176 ? -32.441 -20.306 20.745 1.00 85.38 176 LYS A CA 1
ATOM 1364 C C . LYS A 1 176 ? -30.936 -20.102 20.539 1.00 85.38 176 LYS A C 1
ATOM 1366 O O . LYS A 1 176 ? -30.355 -19.349 21.316 1.00 85.38 176 LYS A O 1
ATOM 1371 N N . ILE A 1 177 ? -30.324 -20.675 19.505 1.00 88.44 177 ILE A N 1
ATOM 1372 C CA . ILE A 1 177 ? -28.924 -20.410 19.151 1.00 88.44 177 ILE A CA 1
ATOM 1373 C C . ILE A 1 177 ? -28.893 -19.640 17.836 1.00 88.44 177 ILE A C 1
ATOM 1375 O O . ILE A 1 177 ? -29.496 -20.057 16.847 1.00 88.44 177 ILE A O 1
ATOM 1379 N N . PHE A 1 178 ? -28.191 -18.514 17.824 1.00 89.00 178 PHE A N 1
ATOM 1380 C CA . PHE A 1 178 ? -27.980 -17.688 16.641 1.00 89.00 178 PHE A CA 1
ATOM 1381 C C . PHE A 1 178 ? -26.486 -17.540 16.405 1.00 89.00 178 PHE A C 1
ATOM 1383 O O . PHE A 1 178 ? -25.712 -17.492 17.354 1.00 89.00 178 PHE A O 1
ATOM 1390 N N . GLN A 1 179 ? -26.083 -17.444 15.147 1.00 91.19 179 GLN A N 1
ATOM 1391 C CA . GLN A 1 179 ? -24.687 -17.265 14.771 1.00 91.19 179 GLN A CA 1
ATOM 1392 C C . GLN A 1 179 ? -24.547 -16.200 13.699 1.00 91.19 179 GLN A C 1
ATOM 1394 O O . GLN A 1 179 ? -25.369 -16.087 12.787 1.00 91.19 179 GLN A O 1
ATOM 1399 N N . ARG A 1 180 ? -23.454 -15.455 13.793 1.00 90.19 180 ARG A N 1
ATOM 1400 C CA . ARG A 1 180 ? -23.015 -14.479 12.809 1.00 90.19 180 ARG A CA 1
ATOM 1401 C C . ARG A 1 180 ? -21.590 -14.818 12.393 1.00 90.19 180 ARG A C 1
ATOM 1403 O O . ARG A 1 180 ? -20.712 -14.907 13.240 1.00 90.19 180 ARG A O 1
ATOM 1410 N N . LYS A 1 181 ? -21.365 -14.992 11.093 1.00 91.38 181 LYS A N 1
ATOM 1411 C CA . LYS A 1 181 ? -20.064 -15.316 10.498 1.00 91.38 181 LYS A CA 1
ATOM 1412 C C . LYS A 1 181 ? -19.635 -14.245 9.524 1.00 91.38 181 LYS A C 1
ATOM 1414 O O . LYS A 1 181 ? -20.440 -13.780 8.721 1.00 91.38 181 LYS A O 1
ATOM 1419 N N . TRP A 1 182 ? -18.384 -13.836 9.619 1.00 88.94 182 TRP A N 1
ATOM 1420 C CA . TRP A 1 182 ? -17.788 -12.814 8.779 1.00 88.94 182 TRP A CA 1
ATOM 1421 C C . TRP A 1 182 ? -16.575 -13.398 8.094 1.00 88.94 182 TRP A C 1
ATOM 1423 O O . TRP A 1 182 ? -15.699 -13.963 8.741 1.00 88.94 182 TRP A O 1
ATOM 1433 N N . THR A 1 183 ? -16.538 -13.255 6.778 1.00 88.50 183 THR A N 1
ATOM 1434 C CA . THR A 1 183 ? -15.472 -13.783 5.932 1.00 88.50 183 THR A CA 1
ATOM 1435 C C . THR A 1 183 ? -15.120 -12.767 4.853 1.00 88.50 183 THR A C 1
ATOM 1437 O O . THR A 1 183 ? -15.842 -11.788 4.643 1.00 88.50 183 THR A O 1
ATOM 1440 N N . ASN A 1 184 ? -14.006 -12.993 4.153 1.00 84.19 184 ASN A N 1
ATOM 1441 C CA . ASN A 1 184 ? -13.606 -12.210 2.978 1.00 84.19 184 ASN A CA 1
ATOM 1442 C C . ASN A 1 184 ? -13.615 -10.688 3.223 1.00 84.19 184 ASN A C 1
ATOM 1444 O O . ASN A 1 184 ? -14.140 -9.922 2.416 1.00 84.19 184 ASN A O 1
ATOM 1448 N N . CYS A 1 185 ? -13.068 -10.252 4.360 1.00 83.25 185 CYS A N 1
ATOM 1449 C CA . CYS A 1 185 ? -12.979 -8.836 4.689 1.00 83.25 185 CYS A CA 1
ATOM 1450 C C . CYS A 1 185 ? -11.888 -8.129 3.877 1.00 83.25 185 CYS A C 1
ATOM 1452 O O . CYS A 1 185 ? -10.712 -8.481 3.933 1.00 83.25 185 CYS A O 1
ATOM 1454 N N . GLU A 1 186 ? -12.282 -7.074 3.170 1.00 80.94 186 GLU A N 1
ATOM 1455 C CA . GLU A 1 186 ? -11.387 -6.104 2.551 1.00 80.94 186 GLU A CA 1
ATOM 1456 C C . GLU A 1 186 ? -11.168 -4.934 3.510 1.00 80.94 186 GLU A C 1
ATOM 1458 O O . GLU A 1 186 ? -11.993 -4.021 3.632 1.00 80.94 186 GLU A O 1
ATOM 1463 N N . PHE A 1 187 ? -10.038 -4.973 4.202 1.00 79.88 187 PHE A N 1
ATOM 1464 C CA . PHE A 1 187 ? -9.597 -3.935 5.119 1.00 79.88 187 PHE A CA 1
ATOM 1465 C C . PHE A 1 187 ? -9.225 -2.633 4.397 1.00 79.88 187 PHE A C 1
ATOM 1467 O O . PHE A 1 187 ? -8.468 -2.626 3.422 1.00 79.88 187 PHE A O 1
ATOM 1474 N N . MET A 1 188 ? -9.745 -1.503 4.886 1.00 69.25 188 MET A N 1
ATOM 1475 C CA . MET A 1 188 ? -9.446 -0.189 4.311 1.00 69.25 188 MET A CA 1
ATOM 1476 C C . MET A 1 188 ? -8.240 0.439 5.015 1.00 69.25 188 MET A C 1
ATOM 1478 O O . MET A 1 188 ? -8.310 0.802 6.188 1.00 69.25 188 MET A O 1
ATOM 1482 N N . ALA A 1 189 ? -7.136 0.602 4.284 1.00 65.94 189 ALA A N 1
ATOM 1483 C CA . ALA A 1 189 ? -5.945 1.275 4.795 1.00 65.94 189 ALA A CA 1
ATOM 1484 C C . ALA A 1 189 ? -6.213 2.768 5.033 1.00 65.94 189 ALA A C 1
ATOM 1486 O O . ALA A 1 189 ? -6.814 3.440 4.191 1.00 65.94 189 ALA A O 1
ATOM 1487 N N . GLN A 1 190 ? -5.707 3.304 6.144 1.00 70.06 190 GLN A N 1
ATOM 1488 C CA . GLN A 1 190 ? -5.704 4.750 6.382 1.00 70.06 190 GLN A CA 1
ATOM 1489 C C . GLN A 1 190 ? -4.679 5.442 5.479 1.00 70.06 190 GLN A C 1
ATOM 1491 O O . GLN A 1 190 ? -4.922 6.545 4.990 1.00 70.06 190 GLN A O 1
ATOM 1496 N N . ARG A 1 191 ? -3.553 4.763 5.227 1.00 67.56 191 ARG A N 1
ATOM 1497 C CA . ARG A 1 191 ? -2.488 5.195 4.327 1.00 67.56 191 ARG A CA 1
ATOM 1498 C C . ARG A 1 191 ? -2.046 4.016 3.473 1.00 67.56 191 ARG A C 1
ATOM 1500 O O . ARG A 1 191 ? -1.499 3.053 3.993 1.00 67.56 191 ARG A O 1
ATOM 1507 N N . ASN A 1 192 ? -2.288 4.093 2.168 1.00 66.44 192 ASN A N 1
ATOM 1508 C CA . ASN A 1 192 ? -1.595 3.273 1.180 1.00 66.44 192 ASN A CA 1
ATOM 1509 C C . ASN A 1 192 ? -1.710 3.921 -0.199 1.00 66.44 192 ASN A C 1
ATOM 1511 O O . ASN A 1 192 ? -2.597 3.597 -0.990 1.00 66.44 192 ASN A O 1
ATOM 1515 N N . HIS A 1 193 ? -0.824 4.869 -0.477 1.00 68.12 193 HIS A N 1
ATOM 1516 C CA . HIS A 1 193 ? -0.734 5.448 -1.812 1.00 68.12 193 HIS A CA 1
ATOM 1517 C C . HIS A 1 193 ? 0.389 4.834 -2.632 1.00 68.12 193 HIS A C 1
ATOM 1519 O O . HIS A 1 193 ? 0.510 5.199 -3.791 1.00 68.12 193 HIS A O 1
ATOM 1525 N N . THR A 1 194 ? 1.177 3.913 -2.072 1.00 68.06 194 THR A N 1
ATOM 1526 C CA . THR A 1 194 ? 2.395 3.366 -2.688 1.00 68.06 194 THR A CA 1
ATOM 1527 C C . THR A 1 194 ? 2.132 2.379 -3.828 1.00 68.06 194 THR A C 1
ATOM 1529 O O . THR A 1 194 ? 0.996 2.181 -4.251 1.00 68.06 194 THR A O 1
ATOM 1532 N N . LEU A 1 195 ? 3.200 1.818 -4.400 1.00 62.34 195 LEU A N 1
ATOM 1533 C CA . LEU A 1 195 ? 3.128 0.931 -5.567 1.00 62.34 195 LEU A CA 1
ATOM 1534 C C . LEU A 1 195 ? 2.499 -0.429 -5.264 1.00 62.34 195 LEU A C 1
ATOM 1536 O O . LEU A 1 195 ? 1.928 -1.052 -6.157 1.00 62.34 195 LEU A O 1
ATOM 1540 N N . PHE A 1 196 ? 2.614 -0.884 -4.020 1.00 67.88 196 PHE A N 1
ATOM 1541 C CA . PHE A 1 196 ? 2.147 -2.196 -3.598 1.00 67.88 196 PHE A CA 1
ATOM 1542 C C . PHE A 1 196 ? 0.758 -2.109 -2.947 1.00 67.88 196 PHE A C 1
ATOM 1544 O O . PHE A 1 196 ? 0.445 -1.115 -2.280 1.00 67.88 196 PHE A O 1
ATOM 1551 N N . PRO A 1 197 ? -0.090 -3.143 -3.111 1.00 67.81 197 PRO A N 1
ATOM 1552 C CA . PRO A 1 197 ? -1.367 -3.219 -2.411 1.00 67.81 197 PRO A CA 1
ATOM 1553 C C . PRO A 1 197 ? -1.171 -3.268 -0.885 1.00 67.81 197 PRO A C 1
ATOM 1555 O O . PRO A 1 197 ? -0.050 -3.324 -0.374 1.00 67.81 197 PRO A O 1
ATOM 1558 N N . GLY A 1 198 ? -2.281 -3.180 -0.144 1.00 70.94 198 GLY A N 1
ATOM 1559 C CA . GLY A 1 198 ? -2.258 -3.270 1.317 1.00 70.94 198 GLY A CA 1
ATOM 1560 C C . GLY A 1 198 ? -1.772 -4.634 1.815 1.00 70.94 198 GLY A C 1
ATOM 1561 O O . GLY A 1 198 ? -1.488 -5.527 1.016 1.00 70.94 198 GLY A O 1
ATOM 1562 N N . LEU A 1 199 ? -1.693 -4.794 3.139 1.00 80.75 199 LEU A N 1
ATOM 1563 C CA . LEU A 1 199 ? -1.451 -6.107 3.741 1.00 80.75 199 LEU A CA 1
ATOM 1564 C C . LEU A 1 199 ? -2.467 -7.122 3.205 1.00 80.75 199 LEU A C 1
ATOM 1566 O O . LEU A 1 199 ? -3.666 -6.842 3.125 1.00 80.75 199 LEU A O 1
ATOM 1570 N N . ILE A 1 200 ? -1.978 -8.301 2.826 1.00 83.50 200 ILE A N 1
ATOM 1571 C CA . ILE A 1 200 ? -2.836 -9.402 2.406 1.00 83.50 200 ILE A CA 1
ATOM 1572 C C . ILE A 1 200 ? -3.435 -9.992 3.675 1.00 83.50 200 ILE A C 1
ATOM 1574 O O . ILE A 1 200 ? -2.713 -10.501 4.530 1.00 83.50 200 ILE A O 1
ATOM 1578 N N . THR A 1 201 ? -4.757 -9.923 3.782 1.00 85.19 201 THR A N 1
ATOM 1579 C CA . THR A 1 201 ? -5.489 -10.596 4.855 1.00 85.19 201 THR A CA 1
ATOM 1580 C C . THR A 1 201 ? -5.815 -12.009 4.397 1.00 85.19 201 THR A C 1
ATOM 1582 O O . THR A 1 201 ? -6.453 -12.196 3.360 1.00 85.19 201 THR A O 1
ATOM 1585 N N . ARG A 1 202 ? -5.348 -13.007 5.142 1.00 85.38 202 ARG A N 1
ATOM 1586 C CA . ARG A 1 202 ? -5.645 -14.422 4.913 1.00 85.38 202 ARG A CA 1
ATOM 1587 C C . ARG A 1 202 ? -6.464 -14.967 6.066 1.00 85.38 202 ARG A C 1
ATOM 1589 O O . ARG A 1 202 ? -6.271 -14.548 7.204 1.00 85.38 202 ARG A O 1
ATOM 1596 N N . GLU A 1 203 ? -7.339 -15.917 5.741 1.00 86.19 203 GLU A N 1
ATOM 1597 C CA . GLU A 1 203 ? -8.086 -16.699 6.735 1.00 86.19 203 GLU A CA 1
ATOM 1598 C C . GLU A 1 203 ? -8.863 -15.813 7.719 1.00 86.19 203 GLU A C 1
ATOM 1600 O O . GLU A 1 203 ? -8.951 -16.133 8.896 1.00 86.19 203 GLU A O 1
ATOM 1605 N N . TYR A 1 204 ? -9.402 -14.677 7.249 1.00 89.31 204 TYR A N 1
ATOM 1606 C CA . TYR A 1 204 ? -10.249 -13.859 8.110 1.00 89.31 204 TYR A CA 1
ATOM 1607 C C . TYR A 1 204 ? -11.548 -14.595 8.401 1.00 89.31 204 TYR A C 1
ATOM 1609 O O . TYR A 1 204 ? -12.353 -14.832 7.493 1.00 89.31 204 TYR A O 1
ATOM 1617 N N . GLU A 1 205 ? -11.746 -14.883 9.678 1.00 91.12 205 GLU A N 1
ATOM 1618 C CA . GLU A 1 205 ? -12.973 -15.414 10.229 1.00 91.12 205 GLU A CA 1
ATOM 1619 C C . GLU A 1 205 ? -13.293 -14.647 11.510 1.00 91.12 205 GLU A C 1
ATOM 1621 O O . GLU A 1 205 ? -12.486 -14.580 12.433 1.00 91.12 205 GLU A O 1
ATOM 1626 N N . GLN A 1 206 ? -14.489 -14.068 11.560 1.00 91.94 206 GLN A N 1
ATOM 1627 C CA . GLN A 1 206 ? -15.095 -13.673 12.823 1.00 91.94 206 GLN A CA 1
ATOM 1628 C C . GLN A 1 206 ? -16.400 -14.445 12.987 1.00 91.94 206 GLN A C 1
ATOM 1630 O O . GLN A 1 206 ? -17.281 -14.399 12.123 1.00 91.94 206 GLN A O 1
ATOM 1635 N N . PHE A 1 207 ? -16.510 -15.160 14.095 1.00 93.94 207 PHE A N 1
ATOM 1636 C CA . PHE A 1 207 ? -17.658 -15.957 14.478 1.00 93.94 207 PHE A CA 1
ATOM 1637 C C . PHE A 1 207 ? -18.241 -15.397 15.766 1.00 93.94 207 PHE A C 1
ATOM 1639 O O . PHE A 1 207 ? -17.519 -15.186 16.728 1.00 93.94 207 PHE A O 1
ATOM 1646 N N . ILE A 1 208 ? -19.546 -15.146 15.787 1.00 93.31 208 ILE A N 1
ATOM 1647 C CA . ILE A 1 208 ? -20.254 -14.758 17.004 1.00 93.31 208 ILE A CA 1
ATOM 1648 C C . ILE A 1 208 ? -21.434 -15.688 17.206 1.00 93.31 208 ILE A C 1
ATOM 1650 O O . ILE A 1 208 ? -22.288 -15.787 16.325 1.00 93.31 208 ILE A O 1
ATOM 1654 N N . GLU A 1 209 ? -21.500 -16.326 18.365 1.00 94.00 209 GLU A N 1
ATOM 1655 C CA . GLU A 1 209 ? -22.622 -17.132 18.821 1.00 94.00 209 GLU A CA 1
ATOM 1656 C C . GLU A 1 209 ? -23.415 -16.378 19.890 1.00 94.00 209 GLU A C 1
ATOM 1658 O O . GLU A 1 209 ? -22.861 -15.824 20.836 1.00 94.00 209 GLU A O 1
ATOM 1663 N N . TYR A 1 210 ? -24.737 -16.392 19.752 1.00 91.44 210 TYR A N 1
ATOM 1664 C CA . TYR A 1 210 ? -25.667 -15.862 20.738 1.00 91.44 210 TYR A CA 1
ATOM 1665 C C . TYR A 1 210 ? -26.555 -17.000 21.227 1.00 91.44 210 TYR A C 1
ATOM 1667 O O . TYR A 1 210 ? -27.248 -17.639 20.427 1.00 91.44 210 TYR A O 1
ATOM 1675 N N . ARG A 1 211 ? -26.601 -17.218 22.543 1.00 91.12 211 ARG A N 1
ATOM 1676 C CA . ARG A 1 211 ? -27.552 -18.150 23.159 1.00 91.12 211 ARG A CA 1
ATOM 1677 C C . ARG A 1 211 ? -28.639 -17.374 23.869 1.00 91.12 211 ARG A C 1
ATOM 1679 O O . ARG A 1 211 ? -28.372 -16.514 24.705 1.00 91.12 211 ARG A O 1
ATOM 1686 N N . GLN A 1 212 ? -29.878 -17.690 23.536 1.00 87.19 212 GLN A N 1
ATOM 1687 C CA . GLN A 1 212 ? -31.058 -17.100 24.142 1.00 87.19 212 GLN A CA 1
ATOM 1688 C C . GLN A 1 212 ? -31.560 -17.955 25.312 1.00 87.19 212 GLN A C 1
ATOM 1690 O O . GLN A 1 212 ? -31.470 -19.183 25.296 1.00 87.19 212 GLN A O 1
ATOM 1695 N N . ASN A 1 213 ? -32.128 -17.302 26.322 1.00 83.56 213 ASN A N 1
ATOM 1696 C CA . ASN A 1 213 ? -32.775 -17.954 27.449 1.00 83.56 213 ASN A CA 1
ATOM 1697 C C . ASN A 1 213 ? -33.936 -18.843 26.966 1.00 83.56 213 ASN A C 1
ATOM 1699 O O . ASN A 1 213 ? -34.753 -18.439 26.137 1.00 83.56 213 ASN A O 1
ATOM 1703 N N . LYS A 1 214 ? -34.041 -20.056 27.516 1.00 79.00 214 LYS A N 1
ATOM 1704 C CA . LYS A 1 214 ? -35.121 -21.000 27.184 1.00 79.00 214 LYS A CA 1
ATOM 1705 C C . LYS A 1 214 ? -36.460 -20.650 27.839 1.00 79.00 214 LYS A C 1
ATOM 1707 O O . LYS A 1 214 ? -37.501 -21.070 27.345 1.00 79.00 214 LYS A O 1
ATOM 1712 N N . LYS A 1 215 ? -36.441 -19.937 28.970 1.00 77.50 215 LYS A N 1
ATOM 1713 C CA . LYS A 1 215 ? -37.634 -19.575 29.756 1.00 77.50 215 LYS A CA 1
ATOM 1714 C C . LYS A 1 215 ? -38.209 -18.216 29.362 1.00 77.50 215 LYS A C 1
ATOM 1716 O O . LYS A 1 215 ? -39.418 -18.024 29.461 1.00 77.50 215 LYS A O 1
ATOM 1721 N N . ILE A 1 216 ? -37.351 -17.278 28.962 1.00 73.94 216 ILE A N 1
ATOM 1722 C CA . ILE A 1 216 ? -37.739 -15.919 28.577 1.00 73.94 216 ILE A CA 1
ATOM 1723 C C . ILE A 1 216 ? -37.225 -15.651 27.165 1.00 73.94 216 ILE A C 1
ATOM 1725 O O . ILE A 1 216 ? -36.045 -15.384 26.952 1.00 73.94 216 ILE A O 1
ATOM 1729 N N . ASP A 1 217 ? -38.131 -15.707 26.195 1.00 65.94 217 ASP A N 1
ATOM 1730 C CA . ASP A 1 217 ? -37.821 -15.341 24.817 1.00 65.94 217 ASP A CA 1
ATOM 1731 C C . ASP A 1 217 ? -37.295 -13.894 24.754 1.00 65.94 217 ASP A C 1
ATOM 1733 O O . ASP A 1 217 ? -37.793 -13.020 25.462 1.00 65.94 217 ASP A O 1
ATOM 1737 N N . ALA A 1 218 ? -36.328 -13.646 23.865 1.00 72.75 218 ALA A N 1
ATOM 1738 C CA . ALA A 1 218 ? -35.579 -12.395 23.656 1.00 72.75 218 ALA A CA 1
ATOM 1739 C C . ALA A 1 218 ? -34.339 -12.149 24.544 1.00 72.75 218 ALA A C 1
ATOM 1741 O O . ALA A 1 218 ? -33.473 -11.394 24.106 1.00 72.75 218 ALA A O 1
ATOM 1742 N N . ASP A 1 219 ? -34.178 -12.810 25.696 1.00 82.69 219 ASP A N 1
ATOM 1743 C CA . ASP A 1 219 ? -33.023 -12.566 26.581 1.00 82.69 219 ASP A CA 1
ATOM 1744 C C . ASP A 1 219 ? -31.776 -13.331 26.098 1.00 82.69 219 ASP A C 1
ATOM 1746 O O . ASP A 1 219 ? -31.790 -14.559 26.045 1.00 82.69 219 ASP A O 1
ATOM 1750 N N . ILE A 1 220 ? -30.691 -12.632 25.750 1.00 86.19 220 ILE A N 1
ATOM 1751 C CA . ILE A 1 220 ? -29.419 -13.254 25.340 1.00 86.19 220 ILE A CA 1
ATOM 1752 C C . ILE A 1 220 ? -28.588 -13.548 26.585 1.00 86.19 220 ILE A C 1
ATOM 1754 O O . ILE A 1 220 ? -28.113 -12.632 27.232 1.00 86.19 220 ILE A O 1
ATOM 1758 N N . VAL A 1 221 ? -28.431 -14.815 26.948 1.00 90.19 221 VAL A N 1
ATOM 1759 C CA . VAL A 1 221 ? -27.752 -15.230 28.189 1.00 90.19 221 VAL A CA 1
ATOM 1760 C C . VAL A 1 221 ? -26.254 -15.413 28.021 1.00 90.19 221 VAL A C 1
ATOM 1762 O O . VAL A 1 221 ? -25.520 -15.352 29.002 1.00 90.19 221 VAL A O 1
ATOM 1765 N N . PHE A 1 222 ? -25.812 -15.633 26.787 1.00 92.06 222 PHE A N 1
ATOM 1766 C CA . PHE A 1 222 ? -24.415 -15.852 26.467 1.00 92.06 222 PHE A CA 1
ATOM 1767 C C . PHE A 1 222 ? -24.101 -15.291 25.084 1.00 92.06 222 PHE A C 1
ATOM 1769 O O . PHE A 1 222 ? -24.887 -15.485 24.146 1.00 92.06 222 PHE A O 1
ATOM 1776 N N . VAL A 1 223 ? -22.969 -14.601 24.974 1.00 93.06 223 VAL A N 1
ATOM 1777 C CA . VAL A 1 223 ? -22.391 -14.150 23.707 1.00 93.06 223 VAL A CA 1
ATOM 1778 C C . VAL A 1 223 ? -20.939 -14.581 23.681 1.00 93.06 223 VAL A C 1
ATOM 1780 O O . VAL A 1 223 ? -20.193 -14.230 24.588 1.00 93.06 223 VAL A O 1
ATOM 1783 N N . ASP A 1 224 ? -20.556 -15.296 22.634 1.00 95.44 224 ASP A N 1
ATOM 1784 C CA . ASP A 1 224 ? -19.181 -15.724 22.398 1.00 95.44 224 ASP A CA 1
ATOM 1785 C C . ASP A 1 224 ? -18.757 -15.231 21.027 1.00 95.44 224 ASP A C 1
ATOM 1787 O O . ASP A 1 224 ? -19.377 -15.584 20.025 1.00 95.44 224 ASP A O 1
ATOM 1791 N N . ALA A 1 225 ? -17.765 -14.353 20.983 1.00 94.75 225 ALA A N 1
ATOM 1792 C CA . ALA A 1 225 ? -17.262 -13.753 19.765 1.00 94.75 225 ALA A CA 1
ATOM 1793 C C . ALA A 1 225 ? -15.776 -14.062 19.615 1.00 94.75 225 ALA A C 1
ATOM 1795 O O . ALA A 1 225 ? -14.964 -13.680 20.452 1.00 94.75 225 ALA A O 1
ATOM 1796 N N . ASP A 1 226 ? -15.439 -14.713 18.513 1.00 95.06 226 ASP A N 1
ATOM 1797 C CA . ASP A 1 226 ? -14.104 -15.172 18.177 1.00 95.06 226 ASP A CA 1
ATOM 1798 C C . ASP A 1 226 ? -13.679 -14.568 16.838 1.00 95.06 226 ASP A C 1
ATOM 1800 O O . ASP A 1 226 ? -14.381 -14.700 15.836 1.00 95.06 226 ASP A O 1
ATOM 1804 N N . GLU A 1 227 ? -12.559 -13.854 16.812 1.00 93.81 227 GLU A N 1
ATOM 1805 C CA . GLU A 1 227 ? -12.010 -13.203 15.625 1.00 93.81 227 GLU A CA 1
ATOM 1806 C C . GLU A 1 227 ? -10.563 -13.637 15.416 1.00 93.81 227 GLU A C 1
ATOM 1808 O O . GLU A 1 227 ? -9.703 -13.409 16.265 1.00 93.81 227 GLU A O 1
ATOM 1813 N N . GLN A 1 228 ? -10.277 -14.214 14.250 1.00 93.44 228 GLN A N 1
ATOM 1814 C CA . GLN A 1 228 ? -8.938 -14.635 13.860 1.00 93.44 228 GLN A CA 1
ATOM 1815 C C . GLN A 1 228 ? -8.620 -14.254 12.421 1.00 93.44 228 GLN A C 1
ATOM 1817 O O . GLN A 1 228 ? -9.471 -14.316 11.533 1.00 93.44 228 GLN A O 1
ATOM 1822 N N . PHE A 1 229 ? -7.371 -13.858 12.183 1.00 92.00 229 PHE A N 1
ATOM 1823 C CA . PHE A 1 229 ? -6.860 -13.624 10.836 1.00 92.00 229 PHE A CA 1
ATOM 1824 C C . PHE A 1 229 ? -5.333 -13.565 10.803 1.00 92.00 229 PHE A C 1
ATOM 1826 O O . PHE A 1 229 ? -4.666 -13.318 11.811 1.00 92.00 229 PHE A O 1
ATOM 1833 N N . ILE A 1 230 ? -4.774 -13.753 9.606 1.00 90.00 230 ILE A N 1
ATOM 1834 C CA . ILE A 1 230 ? -3.353 -13.545 9.328 1.00 90.00 230 ILE A CA 1
ATOM 1835 C C . ILE A 1 230 ? -3.191 -12.317 8.440 1.00 90.00 230 ILE A C 1
ATOM 1837 O O . ILE A 1 230 ? -3.785 -12.217 7.366 1.00 90.00 230 ILE A O 1
ATOM 1841 N N . LEU A 1 231 ? -2.332 -11.403 8.869 1.00 89.12 231 LEU A N 1
ATOM 1842 C CA . LEU A 1 231 ? -1.856 -10.285 8.069 1.00 89.12 231 LEU A CA 1
ATOM 1843 C C . LEU A 1 231 ? -0.496 -10.643 7.493 1.00 89.12 231 LEU A C 1
ATOM 1845 O O . LEU A 1 231 ? 0.394 -11.049 8.234 1.00 89.12 231 LEU A O 1
ATOM 1849 N N . GLN A 1 232 ? -0.323 -10.477 6.186 1.00 87.06 232 GLN A N 1
ATOM 1850 C CA . GLN A 1 232 ? 0.918 -10.819 5.501 1.00 87.06 232 GLN A CA 1
ATOM 1851 C C . GLN A 1 232 ? 1.357 -9.712 4.543 1.00 87.06 232 GLN A C 1
ATOM 1853 O O . GLN A 1 232 ? 0.547 -9.158 3.793 1.00 87.06 232 GLN A O 1
ATOM 1858 N N . SER A 1 233 ? 2.659 -9.422 4.524 1.00 83.00 233 SER A N 1
ATOM 1859 C CA . SER A 1 233 ? 3.245 -8.541 3.518 1.00 83.00 233 SER A CA 1
ATOM 1860 C C . SER A 1 233 ? 3.152 -9.168 2.116 1.00 83.00 233 SER A C 1
ATOM 1862 O O . SER A 1 233 ? 3.593 -10.302 1.925 1.00 83.00 233 SER A O 1
ATOM 1864 N N . PRO A 1 234 ? 2.650 -8.452 1.092 1.00 75.38 234 PRO A N 1
ATOM 1865 C CA . PRO A 1 234 ? 2.796 -8.850 -0.309 1.00 75.38 234 PRO A CA 1
ATOM 1866 C C . PRO A 1 234 ? 4.249 -8.917 -0.814 1.00 75.38 234 PRO A C 1
ATOM 1868 O O . PRO A 1 234 ? 4.451 -9.418 -1.918 1.00 75.38 234 PRO A O 1
ATOM 1871 N N . ILE A 1 235 ? 5.238 -8.391 -0.075 1.00 72.81 235 ILE A N 1
ATOM 1872 C CA . ILE A 1 235 ? 6.652 -8.367 -0.496 1.00 72.81 235 ILE A CA 1
ATOM 1873 C C . ILE A 1 235 ? 7.435 -9.540 0.107 1.00 72.81 235 ILE A C 1
ATOM 1875 O O . ILE A 1 235 ? 8.161 -10.210 -0.622 1.00 72.81 235 ILE A O 1
ATOM 1879 N N . ASP A 1 236 ? 7.283 -9.803 1.408 1.00 74.31 236 ASP A N 1
ATOM 1880 C CA . ASP A 1 236 ? 7.934 -10.929 2.091 1.00 74.31 236 ASP A CA 1
ATOM 1881 C C . ASP A 1 236 ? 6.914 -11.720 2.915 1.00 74.31 236 ASP A C 1
ATOM 1883 O O . ASP A 1 236 ? 6.351 -11.228 3.892 1.00 74.31 236 ASP A O 1
ATOM 1887 N N . ALA A 1 237 ? 6.708 -12.982 2.546 1.00 75.69 237 ALA A N 1
ATOM 1888 C CA . ALA A 1 237 ? 5.777 -13.870 3.226 1.00 75.69 237 ALA A CA 1
ATOM 1889 C C . ALA A 1 237 ? 6.116 -14.099 4.713 1.00 75.69 237 ALA A C 1
ATOM 1891 O O . ALA A 1 237 ? 5.198 -14.374 5.491 1.00 75.69 237 ALA A O 1
ATOM 1892 N N . ASN A 1 238 ? 7.391 -13.964 5.103 1.00 76.25 238 ASN A N 1
ATOM 1893 C CA . ASN A 1 238 ? 7.859 -14.113 6.486 1.00 76.25 238 ASN A CA 1
ATOM 1894 C C . ASN A 1 238 ? 7.451 -12.926 7.376 1.00 76.25 238 ASN A C 1
ATOM 1896 O O . ASN A 1 238 ? 7.367 -13.052 8.603 1.00 76.25 238 ASN A O 1
ATOM 1900 N N . LEU A 1 239 ? 7.143 -11.775 6.770 1.00 80.06 239 LEU A N 1
ATOM 1901 C CA . LEU A 1 239 ? 6.531 -10.636 7.447 1.00 80.06 239 LEU A CA 1
ATOM 1902 C C . LEU A 1 239 ? 5.026 -10.876 7.556 1.00 80.06 239 LEU A C 1
ATOM 1904 O O . LEU A 1 239 ? 4.220 -10.333 6.796 1.00 80.06 239 LEU A O 1
ATOM 1908 N N . SER A 1 240 ? 4.662 -11.737 8.501 1.00 86.94 240 SER A N 1
ATOM 1909 C CA . SER A 1 240 ? 3.277 -12.022 8.847 1.00 86.94 240 SER A CA 1
ATOM 1910 C C . SER A 1 240 ? 3.033 -11.968 10.349 1.00 86.94 240 SER A C 1
ATOM 1912 O O . SER A 1 240 ? 3.958 -12.142 11.149 1.00 86.94 240 SER A O 1
ATOM 1914 N N . LEU A 1 241 ? 1.777 -11.694 10.697 1.00 88.69 241 LEU A N 1
ATOM 1915 C CA . LEU A 1 241 ? 1.249 -11.636 12.055 1.00 88.69 241 LEU A CA 1
ATOM 1916 C C . LEU A 1 241 ? -0.072 -12.388 12.084 1.00 88.69 241 LEU A C 1
ATOM 1918 O O . LEU A 1 241 ? -0.926 -12.154 11.226 1.00 88.69 241 LEU A O 1
ATOM 1922 N N . ARG A 1 242 ? -0.259 -13.253 13.078 1.00 90.56 242 ARG A N 1
ATOM 1923 C CA . ARG A 1 242 ? -1.568 -13.820 13.385 1.00 90.56 242 ARG A CA 1
ATOM 1924 C C . ARG A 1 242 ? -2.170 -13.046 14.549 1.00 90.56 242 ARG A C 1
ATOM 1926 O O . ARG A 1 242 ? -1.521 -12.832 15.573 1.00 90.56 242 ARG A O 1
ATOM 1933 N N . VAL A 1 243 ? -3.409 -12.622 14.358 1.00 91.56 243 VAL A N 1
ATOM 1934 C CA . VAL A 1 243 ? -4.194 -11.887 15.345 1.00 91.56 243 VAL A CA 1
ATOM 1935 C C . VAL A 1 243 ? -5.343 -12.779 15.771 1.00 91.56 243 VAL A C 1
ATOM 1937 O O . VAL A 1 243 ? -6.019 -13.356 14.918 1.00 91.56 243 VAL A O 1
ATOM 1940 N N . HIS A 1 244 ? -5.546 -12.880 17.079 1.00 93.31 244 HIS A N 1
ATOM 1941 C CA . HIS A 1 244 ? -6.706 -13.521 17.678 1.00 93.31 244 HIS A CA 1
ATOM 1942 C C . HIS A 1 244 ? -7.312 -12.588 18.718 1.00 93.31 244 HIS A C 1
ATOM 1944 O O . HIS A 1 244 ? -6.594 -11.999 19.530 1.00 93.31 244 HIS A O 1
ATOM 1950 N N . SER A 1 245 ? -8.623 -12.411 18.663 1.00 94.25 245 SER A N 1
ATOM 1951 C CA . SER A 1 245 ? -9.373 -11.585 19.595 1.00 94.25 245 SER A CA 1
ATOM 1952 C C . SER A 1 245 ? -10.665 -12.300 19.952 1.00 94.25 245 SER A C 1
ATOM 1954 O O . SER A 1 245 ? -11.461 -12.637 19.082 1.00 94.25 245 SER A O 1
ATOM 1956 N N . HIS A 1 246 ? -10.853 -12.531 21.241 1.00 95.62 246 HIS A N 1
ATOM 1957 C CA . HIS A 1 246 ? -11.956 -13.279 21.814 1.00 95.62 246 HIS A CA 1
ATOM 1958 C C . HIS A 1 246 ? -12.699 -12.410 22.831 1.00 95.62 246 HIS A C 1
ATOM 1960 O O . HIS A 1 246 ? -12.085 -11.640 23.576 1.00 95.62 246 HIS A O 1
ATOM 1966 N N . LEU A 1 247 ? -14.024 -12.507 22.835 1.00 95.44 247 LEU A N 1
ATOM 1967 C CA . LEU A 1 247 ? -14.928 -11.784 23.721 1.00 95.44 247 LEU A CA 1
ATOM 1968 C C . LEU A 1 247 ? -16.048 -12.729 24.162 1.00 95.44 247 LEU A C 1
ATOM 1970 O O . LEU A 1 247 ? -16.839 -13.180 23.340 1.00 95.44 247 LEU A O 1
ATOM 1974 N N . SER A 1 248 ? -16.165 -12.937 25.468 1.00 96.19 248 SER A N 1
ATOM 1975 C CA . SER A 1 248 ? -17.217 -13.719 26.108 1.00 96.19 248 SER A CA 1
ATOM 1976 C C . SER A 1 248 ? -18.017 -12.856 27.082 1.00 96.19 248 SER A C 1
ATOM 1978 O O . SER A 1 248 ? -17.456 -12.087 27.870 1.00 96.19 248 SER A O 1
ATOM 1980 N N . LEU A 1 249 ? -19.342 -12.972 27.006 1.00 94.62 249 LEU A N 1
ATOM 1981 C CA . LEU A 1 249 ? -20.301 -12.308 27.884 1.00 94.62 249 LEU A CA 1
ATOM 1982 C C . LEU A 1 249 ? -21.251 -13.351 28.467 1.00 94.62 249 LEU A C 1
ATOM 1984 O O . LEU A 1 249 ? -22.012 -13.969 27.721 1.00 94.62 249 LEU A O 1
ATOM 1988 N N . GLU A 1 250 ? -21.282 -13.489 29.791 1.00 93.88 250 GLU A N 1
ATOM 1989 C CA . GLU A 1 250 ? -22.202 -14.393 30.491 1.00 93.88 250 GLU A CA 1
ATOM 1990 C C . GLU A 1 250 ? -23.164 -13.601 31.383 1.00 93.88 250 GLU A C 1
ATOM 1992 O O . GLU A 1 250 ? -22.742 -12.802 32.217 1.00 93.88 250 GLU A O 1
ATOM 1997 N N . MET A 1 251 ? -24.476 -13.786 31.201 1.00 90.81 251 MET A N 1
ATOM 1998 C CA . MET A 1 251 ? -25.479 -13.077 31.996 1.00 90.81 251 MET A CA 1
ATOM 1999 C C . MET A 1 251 ? -25.483 -13.599 33.434 1.00 90.81 251 MET A C 1
ATOM 2001 O O . MET A 1 251 ? -25.826 -14.749 33.700 1.00 90.81 251 MET A O 1
ATOM 2005 N N . MET A 1 252 ? -25.205 -12.705 34.375 1.00 89.38 252 MET A N 1
ATOM 2006 C CA . MET A 1 252 ? -25.201 -12.994 35.805 1.00 89.38 252 MET A CA 1
ATOM 2007 C C . MET A 1 252 ? -26.577 -12.788 36.423 1.00 89.38 252 MET A C 1
ATOM 2009 O O . MET A 1 252 ? -27.019 -13.571 37.267 1.00 89.38 252 MET A O 1
ATOM 2013 N N . ASN A 1 253 ? -27.251 -11.705 36.038 1.00 87.50 253 ASN A N 1
ATOM 2014 C CA . ASN A 1 253 ? -28.511 -11.319 36.649 1.00 87.50 253 ASN A CA 1
ATOM 2015 C C . ASN A 1 253 ? -29.372 -10.484 35.701 1.00 87.50 253 ASN A C 1
ATOM 2017 O O . ASN A 1 253 ? -28.877 -9.746 34.847 1.00 87.50 253 ASN 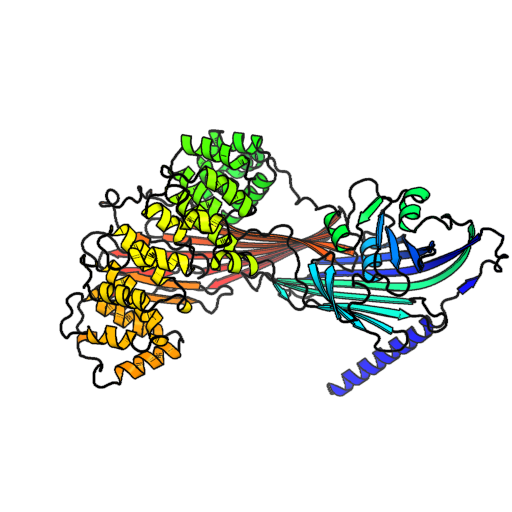A O 1
ATOM 2021 N N . ARG A 1 254 ? -30.685 -10.567 35.911 1.00 86.06 254 ARG A N 1
ATOM 2022 C CA . ARG A 1 254 ? -31.675 -9.738 35.236 1.00 86.06 254 ARG A CA 1
ATOM 2023 C C . ARG A 1 254 ? -32.525 -9.029 36.273 1.00 86.06 254 ARG A C 1
ATOM 2025 O O . ARG A 1 254 ? -33.269 -9.647 37.036 1.00 86.06 254 ARG A O 1
ATOM 2032 N N . THR A 1 255 ? -32.468 -7.705 36.250 1.00 86.19 255 THR A N 1
ATOM 2033 C CA . THR A 1 255 ? -33.212 -6.864 37.180 1.00 86.19 255 THR A CA 1
ATOM 2034 C C . THR A 1 255 ? -34.315 -6.111 36.445 1.00 86.19 255 THR A C 1
ATOM 2036 O O . THR A 1 255 ? -34.070 -5.330 35.523 1.00 86.19 255 THR A O 1
ATOM 2039 N N . ARG A 1 256 ? -35.560 -6.296 36.898 1.00 84.25 256 ARG A N 1
ATOM 2040 C CA . ARG A 1 256 ? -36.725 -5.558 36.397 1.00 84.25 256 ARG A CA 1
ATOM 2041 C C . ARG A 1 256 ? -37.169 -4.504 37.407 1.00 84.25 256 ARG A C 1
ATOM 2043 O O . ARG A 1 256 ? -37.571 -4.834 38.524 1.00 84.25 256 ARG A O 1
ATOM 2050 N N . ARG A 1 257 ? -37.172 -3.231 36.995 1.00 84.44 257 ARG A N 1
ATOM 2051 C CA . ARG A 1 257 ? -37.650 -2.101 37.814 1.00 84.44 257 ARG A CA 1
ATOM 2052 C C . ARG A 1 257 ? -38.704 -1.284 37.073 1.00 84.44 257 ARG A C 1
ATOM 2054 O O . ARG A 1 257 ? -38.681 -1.181 35.851 1.00 84.44 257 ARG A O 1
ATOM 2061 N N . PHE A 1 258 ? -39.637 -0.702 37.822 1.00 82.19 258 PHE A N 1
ATOM 2062 C CA . PHE A 1 258 ? -40.579 0.285 37.298 1.00 82.19 258 PHE A CA 1
ATOM 2063 C C . PHE A 1 258 ? -40.178 1.665 37.801 1.00 82.19 258 PHE A C 1
ATOM 2065 O O . PHE A 1 258 ? -40.289 1.950 38.994 1.00 82.19 258 PHE A O 1
ATOM 2072 N N . ILE A 1 259 ? -39.710 2.501 36.883 1.00 83.38 259 ILE A N 1
ATOM 2073 C CA . ILE A 1 259 ? -39.219 3.852 37.159 1.00 83.38 259 ILE A CA 1
ATOM 2074 C C . ILE A 1 259 ? -40.058 4.877 36.404 1.00 83.38 259 ILE A C 1
ATOM 2076 O O . ILE A 1 259 ? -40.811 4.517 35.497 1.00 83.38 259 ILE A O 1
ATOM 2080 N N . ASP A 1 260 ? -39.926 6.149 36.760 1.00 84.12 260 ASP A N 1
ATOM 2081 C CA . ASP A 1 260 ? -40.467 7.221 35.932 1.00 84.12 260 ASP A CA 1
ATOM 2082 C C . ASP A 1 260 ? -39.739 7.231 34.583 1.00 84.12 260 ASP A C 1
ATOM 2084 O O . ASP A 1 260 ? -38.547 6.928 34.498 1.00 84.12 260 ASP A O 1
ATOM 2088 N N . ARG A 1 261 ? -40.475 7.497 33.501 1.00 79.06 261 ARG A N 1
ATOM 2089 C CA . ARG A 1 261 ? -39.907 7.488 32.148 1.00 79.06 261 ARG A CA 1
ATOM 2090 C C . ARG A 1 261 ? -38.777 8.510 32.045 1.00 79.06 261 ARG A C 1
ATOM 2092 O O . ARG A 1 261 ? -39.019 9.693 32.254 1.00 79.06 261 ARG A O 1
ATOM 2099 N N . PHE A 1 262 ? -37.591 8.060 31.634 1.00 84.25 262 PHE A N 1
ATOM 2100 C CA . PHE A 1 262 ? -36.495 8.966 31.281 1.00 84.25 262 PHE A CA 1
ATOM 2101 C C . PHE A 1 262 ? -36.877 9.863 30.097 1.00 84.25 262 PHE A C 1
ATOM 2103 O O . PHE A 1 262 ? -36.653 11.067 30.121 1.00 84.25 262 PHE A O 1
ATOM 2110 N N . CYS A 1 263 ? -37.504 9.270 29.079 1.00 85.19 263 CYS A N 1
ATOM 2111 C CA . CYS A 1 263 ? -37.852 9.927 27.824 1.00 85.19 263 CYS A CA 1
ATOM 2112 C C . CYS A 1 263 ? -39.370 10.101 27.689 1.00 85.19 263 CYS A C 1
ATOM 2114 O O . CYS A 1 263 ? -40.143 9.182 27.989 1.00 85.19 263 CYS A O 1
ATOM 2116 N N . SER A 1 264 ? -39.815 11.238 27.148 1.00 81.62 264 SER A N 1
ATOM 2117 C CA . SER A 1 264 ? -41.210 11.393 26.716 1.00 81.62 264 SER A CA 1
ATOM 2118 C C . SER A 1 264 ? -41.564 10.367 25.632 1.00 81.62 264 SER A C 1
ATOM 2120 O O . SER A 1 264 ? -40.750 10.035 24.777 1.00 81.62 264 SER A O 1
ATOM 2122 N N . VAL A 1 265 ? -42.824 9.919 25.601 1.00 74.94 265 VAL A N 1
ATOM 2123 C CA . VAL A 1 265 ? -43.355 8.980 24.586 1.00 74.94 265 VAL A CA 1
ATOM 2124 C C . VAL A 1 265 ? -43.355 9.571 23.171 1.00 74.94 265 VAL A C 1
ATOM 2126 O O . VAL A 1 265 ? -43.652 8.864 22.211 1.00 74.94 265 VAL A O 1
ATOM 2129 N N . THR A 1 266 ? -43.151 10.882 23.048 1.00 81.06 266 THR A N 1
ATOM 2130 C CA . THR A 1 266 ? -43.085 11.596 21.769 1.00 81.06 266 THR A CA 1
ATOM 2131 C C . THR A 1 266 ? -41.678 11.654 21.194 1.00 81.06 266 THR A C 1
ATOM 2133 O O . THR A 1 266 ? -41.562 11.820 19.987 1.00 81.06 266 THR A O 1
ATOM 2136 N N . LEU A 1 267 ? -40.644 11.528 22.033 1.00 85.38 267 LEU A N 1
ATOM 2137 C CA . LEU A 1 267 ? -39.254 11.601 21.595 1.00 85.38 267 LEU A CA 1
ATOM 2138 C C . LEU A 1 267 ? -38.829 10.273 20.984 1.00 85.38 267 LEU A C 1
ATOM 2140 O O . LEU A 1 267 ? -39.127 9.206 21.530 1.00 85.38 267 LEU A O 1
ATOM 2144 N N . LYS A 1 268 ? -38.090 10.340 19.883 1.00 89.31 268 LYS A N 1
ATOM 2145 C CA . LYS A 1 268 ? -37.379 9.179 19.342 1.00 89.31 268 LYS A CA 1
ATOM 2146 C C . LYS A 1 268 ? -36.133 8.880 20.174 1.00 89.31 268 LYS A C 1
ATOM 2148 O O . LYS A 1 268 ? -35.633 9.744 20.891 1.00 89.31 268 LYS A O 1
ATOM 2153 N N . GLY A 1 269 ? -35.605 7.658 20.074 1.00 87.06 269 GLY A N 1
ATOM 2154 C CA . GLY A 1 269 ? -34.453 7.249 20.889 1.00 87.06 269 GLY A CA 1
ATOM 2155 C C . GLY A 1 269 ? -33.203 8.112 20.671 1.00 87.06 269 GLY A C 1
ATOM 2156 O O . GLY A 1 269 ? -32.487 8.405 21.624 1.00 87.06 269 GLY A O 1
ATOM 2157 N N . ASN A 1 270 ? -32.970 8.593 19.446 1.00 89.50 270 ASN A N 1
ATOM 2158 C CA . ASN A 1 270 ? -31.888 9.535 19.140 1.00 89.50 270 ASN A CA 1
ATOM 2159 C C . ASN A 1 270 ? -32.082 10.906 19.809 1.00 89.50 270 ASN A C 1
ATOM 2161 O O . ASN A 1 270 ? -31.125 11.463 20.336 1.00 89.50 270 ASN A O 1
ATOM 2165 N N . GLU A 1 271 ? -33.308 11.434 19.794 1.00 91.50 271 GLU A N 1
ATOM 2166 C CA . GLU A 1 271 ? -33.646 12.705 20.444 1.00 91.50 271 GLU A CA 1
ATOM 2167 C C . GLU A 1 271 ? -33.507 12.564 21.959 1.00 91.50 271 GLU A C 1
ATOM 2169 O O . GLU A 1 271 ? -32.900 13.413 22.599 1.00 91.50 271 GLU A O 1
ATOM 2174 N N . CYS A 1 272 ? -33.957 11.443 22.536 1.00 91.38 272 CYS A N 1
ATOM 2175 C CA . CYS A 1 272 ? -33.782 11.213 23.965 1.00 91.38 272 CYS A CA 1
ATOM 2176 C C . CYS A 1 272 ? -32.304 11.101 24.373 1.00 91.38 272 CYS A C 1
ATOM 2178 O O . CYS A 1 272 ? -31.900 11.700 25.370 1.00 91.38 272 CYS A O 1
ATOM 2180 N N . ALA A 1 273 ? -31.480 10.383 23.601 1.00 91.50 273 ALA A N 1
ATOM 2181 C CA . ALA A 1 273 ? -30.043 10.288 23.865 1.00 91.50 273 ALA A CA 1
ATOM 2182 C C . ALA A 1 273 ? -29.383 11.678 23.941 1.00 91.50 273 ALA A C 1
ATOM 2184 O O . ALA A 1 273 ? -28.571 11.929 24.829 1.00 91.50 273 ALA A O 1
ATOM 2185 N N . GLN A 1 274 ? -29.770 12.594 23.052 1.00 91.69 274 GLN A N 1
ATOM 2186 C CA . GLN A 1 274 ? -29.206 13.941 22.979 1.00 91.69 274 GLN A CA 1
ATOM 2187 C C . GLN A 1 274 ? -29.800 14.900 24.018 1.00 91.69 274 GLN A C 1
ATOM 2189 O O . GLN A 1 274 ? -29.056 15.576 24.722 1.00 91.69 274 GLN A O 1
ATOM 2194 N N . GLU A 1 275 ? -31.127 14.969 24.122 1.00 91.38 275 GLU A N 1
ATOM 2195 C CA . GLU A 1 275 ? -31.833 15.974 24.927 1.00 91.38 275 GLU A CA 1
ATOM 2196 C C . GLU A 1 275 ? -31.884 15.625 26.418 1.00 91.38 275 GLU A C 1
ATOM 2198 O O . GLU A 1 275 ? -31.816 16.522 27.256 1.00 91.38 275 GLU A O 1
ATOM 2203 N N . VAL A 1 276 ? -32.001 14.337 26.761 1.00 90.69 276 VAL A N 1
ATOM 2204 C CA . VAL A 1 276 ? -32.141 13.884 28.157 1.00 90.69 276 VAL A CA 1
ATOM 2205 C C . VAL A 1 276 ? -30.798 13.461 28.738 1.00 90.69 276 VAL A C 1
ATOM 2207 O O . VAL A 1 276 ? -30.475 13.826 29.866 1.00 90.69 276 VAL A O 1
ATOM 2210 N N . PHE A 1 277 ? -30.011 12.701 27.974 1.00 90.06 277 PHE A N 1
ATOM 2211 C CA . PHE A 1 277 ? -28.735 12.150 28.445 1.00 90.06 277 PHE A CA 1
ATOM 2212 C C . PHE A 1 277 ? -27.512 12.972 28.014 1.00 90.06 277 PHE A C 1
ATOM 2214 O O . PHE A 1 277 ? -26.397 12.649 28.415 1.00 90.06 277 PHE A O 1
ATOM 2221 N N . GLY A 1 278 ? -27.692 14.029 27.210 1.00 89.75 278 GLY A N 1
ATOM 2222 C CA . GLY A 1 278 ? -26.593 14.884 26.750 1.00 89.75 278 GLY A CA 1
ATOM 2223 C C . GLY A 1 278 ? -25.580 14.173 25.843 1.00 89.75 278 GLY A C 1
ATOM 2224 O O . GLY A 1 278 ? -24.472 14.674 25.653 1.00 89.75 278 GLY A O 1
ATOM 2225 N N . ALA A 1 279 ? -25.922 13.001 25.297 1.00 91.19 279 ALA A N 1
ATOM 2226 C CA . ALA A 1 279 ? -25.007 12.192 24.505 1.00 91.19 279 ALA A CA 1
ATOM 2227 C C . ALA A 1 279 ? -24.834 12.774 23.093 1.00 91.19 279 ALA A C 1
ATOM 2229 O O . ALA A 1 279 ? -25.798 13.131 22.413 1.00 91.19 279 ALA A O 1
ATOM 2230 N N . LYS A 1 280 ? -23.594 12.841 22.609 1.00 91.31 280 LYS A N 1
ATOM 2231 C CA . LYS A 1 280 ? -23.256 13.335 21.269 1.00 91.31 280 LYS A CA 1
ATOM 2232 C C . LYS A 1 280 ? -23.286 12.198 20.257 1.00 91.31 280 LYS A C 1
ATOM 2234 O O . LYS A 1 280 ? -22.836 11.094 20.549 1.00 91.31 280 LYS A O 1
ATOM 2239 N N . LEU A 1 281 ? -23.803 12.471 19.057 1.00 91.56 281 LEU A N 1
ATOM 2240 C CA . LEU A 1 281 ? -23.849 11.492 17.969 1.00 91.56 281 LEU A CA 1
ATOM 2241 C C . LEU A 1 281 ? -22.432 11.210 17.457 1.00 91.56 281 LEU A C 1
ATOM 2243 O O . LEU A 1 281 ? -21.775 12.111 16.944 1.00 91.56 281 LEU A O 1
ATOM 2247 N N . VAL A 1 282 ? -22.014 9.949 17.532 1.00 88.94 282 VAL A N 1
ATOM 2248 C CA . VAL A 1 282 ? -20.759 9.454 16.953 1.00 88.94 282 VAL A CA 1
ATOM 2249 C C . VAL A 1 282 ? -20.975 9.040 15.501 1.00 88.94 282 VAL A C 1
ATOM 2251 O O . VAL A 1 282 ? -20.160 9.347 14.643 1.00 88.94 282 VAL A O 1
ATOM 2254 N N . GLY A 1 283 ? -22.089 8.380 15.179 1.00 89.19 283 GLY A N 1
ATOM 2255 C CA . GLY A 1 283 ? -22.388 7.964 13.807 1.00 89.19 283 GLY A CA 1
ATOM 2256 C C . GLY A 1 283 ? -23.765 7.327 13.669 1.00 89.19 283 GLY A C 1
ATOM 2257 O O . GLY A 1 283 ? -24.345 6.865 14.647 1.00 89.19 283 GLY A O 1
ATOM 2258 N N . LYS A 1 284 ? -24.313 7.312 12.447 1.00 88.69 284 LYS A N 1
ATOM 2259 C CA . LYS A 1 284 ? -25.633 6.711 12.159 1.00 88.69 284 LYS A CA 1
ATOM 2260 C C . LYS A 1 284 ? -25.568 5.201 11.922 1.00 88.69 284 LYS A C 1
ATOM 2262 O O . LYS A 1 284 ? -26.579 4.518 11.995 1.00 88.69 284 LYS A O 1
ATOM 2267 N N . ASN A 1 285 ? -24.383 4.693 11.616 1.00 85.69 285 ASN A N 1
ATOM 2268 C CA . ASN A 1 285 ? -24.065 3.284 11.424 1.00 85.69 285 ASN A CA 1
ATOM 2269 C C . ASN A 1 285 ? -22.590 3.067 11.801 1.00 85.69 285 ASN A C 1
ATOM 2271 O O . ASN A 1 285 ? -21.840 4.026 11.990 1.00 85.69 285 ASN A O 1
ATOM 2275 N N . TRP A 1 286 ? -22.162 1.811 11.869 1.00 84.25 286 TRP A N 1
ATOM 2276 C CA . TRP A 1 286 ? -20.802 1.446 12.272 1.00 84.25 286 TRP A CA 1
ATOM 2277 C C . TRP A 1 286 ? -19.693 1.947 11.336 1.00 84.25 286 TRP A C 1
ATOM 2279 O O . TRP A 1 286 ? -18.580 2.214 11.786 1.00 84.25 286 TRP A O 1
ATOM 2289 N N . TYR A 1 287 ? -19.998 2.140 10.052 1.00 81.12 287 TYR A N 1
ATOM 2290 C CA . TYR A 1 287 ? -19.058 2.723 9.097 1.00 81.12 287 TYR A CA 1
ATOM 2291 C C . TYR A 1 287 ? -18.827 4.222 9.357 1.00 81.12 287 TYR A C 1
ATOM 2293 O O . TYR A 1 287 ? -17.689 4.689 9.318 1.00 81.12 287 TYR A O 1
ATOM 2301 N N . ASP A 1 288 ? -19.886 4.970 9.675 1.00 83.06 288 ASP A N 1
ATOM 2302 C CA . ASP A 1 288 ? -19.789 6.383 10.056 1.00 83.06 288 ASP A CA 1
ATOM 2303 C C . ASP A 1 288 ? -19.100 6.553 11.412 1.00 83.06 288 ASP A C 1
ATOM 2305 O O . ASP A 1 288 ? -18.288 7.462 11.564 1.00 83.06 288 ASP A O 1
ATOM 2309 N N . VAL A 1 289 ? -19.372 5.655 12.370 1.00 81.12 289 VAL A N 1
ATOM 2310 C CA . VAL A 1 289 ? -18.688 5.639 13.672 1.00 81.12 289 VAL A CA 1
ATOM 2311 C C . VAL A 1 289 ? -17.181 5.574 13.463 1.00 81.12 289 VAL A C 1
ATOM 2313 O O . VAL A 1 289 ? -16.480 6.457 13.936 1.00 81.12 289 VAL A O 1
ATOM 2316 N N . ASN A 1 290 ? -16.685 4.619 12.671 1.00 77.75 290 ASN A N 1
ATOM 2317 C CA . ASN A 1 290 ? -15.248 4.470 12.431 1.00 77.75 290 ASN A CA 1
ATOM 2318 C C . ASN A 1 290 ? -14.576 5.722 11.838 1.00 77.75 290 ASN A C 1
ATOM 2320 O O . ASN A 1 290 ? -13.424 6.007 12.151 1.00 77.75 290 ASN A O 1
ATOM 2324 N N . LYS A 1 291 ? -15.282 6.494 11.002 1.00 77.06 291 LYS A N 1
ATOM 2325 C CA . LYS A 1 291 ? -14.745 7.748 10.442 1.00 77.06 291 LYS A CA 1
ATOM 2326 C C . LYS A 1 291 ? -14.568 8.850 11.480 1.00 77.06 291 LYS A C 1
ATOM 2328 O O . LYS A 1 291 ? -13.713 9.709 11.280 1.00 77.06 291 LYS A O 1
ATOM 2333 N N . ASN A 1 292 ? -15.402 8.833 12.514 1.00 78.94 292 ASN A N 1
ATOM 2334 C CA . ASN A 1 292 ? -15.471 9.860 13.547 1.00 78.94 292 ASN A CA 1
ATOM 2335 C C . ASN A 1 292 ? -14.714 9.467 14.822 1.00 78.94 292 ASN A C 1
ATOM 2337 O O . ASN A 1 292 ? -14.619 10.282 15.735 1.00 78.94 292 ASN A O 1
ATOM 2341 N N . LEU A 1 293 ? -14.177 8.245 14.886 1.00 76.25 293 LEU A N 1
ATOM 2342 C CA . LEU A 1 293 ? -13.224 7.870 15.923 1.00 76.25 293 LEU A CA 1
ATOM 2343 C C . LEU A 1 293 ? -11.884 8.572 15.690 1.00 76.25 293 LEU A C 1
ATOM 2345 O O . LEU A 1 293 ? -11.497 8.824 14.543 1.00 76.25 293 LEU A O 1
ATOM 2349 N N . VAL A 1 294 ? -11.151 8.833 16.772 1.00 65.62 294 VAL A N 1
ATOM 2350 C CA . VAL A 1 294 ? -9.810 9.424 16.705 1.00 65.62 294 VAL A CA 1
ATOM 2351 C C . VAL A 1 294 ? -8.923 8.586 15.796 1.00 65.62 294 VAL A C 1
ATOM 2353 O O . VAL A 1 294 ? -8.757 7.370 15.972 1.00 65.62 294 VAL A O 1
ATOM 2356 N N . LYS A 1 295 ? -8.329 9.258 14.810 1.00 62.31 295 LYS A N 1
ATOM 2357 C CA . LYS A 1 295 ? -7.177 8.727 14.088 1.00 62.31 295 LYS A CA 1
ATOM 2358 C C . LYS A 1 295 ? -5.974 8.966 14.981 1.00 62.31 295 LYS A C 1
ATOM 2360 O O . LYS A 1 295 ? -5.523 10.101 15.104 1.00 62.31 295 LYS A O 1
ATOM 2365 N N . LEU A 1 296 ? -5.529 7.910 15.653 1.00 53.22 296 LEU A N 1
ATOM 2366 C CA . LEU A 1 296 ? -4.450 8.012 16.624 1.00 53.22 296 LEU A CA 1
ATOM 2367 C C . LEU A 1 296 ? -3.186 8.555 15.935 1.00 53.22 296 LEU A C 1
ATOM 2369 O O . LEU A 1 296 ? -2.821 8.069 14.858 1.00 53.22 296 LEU A O 1
ATOM 2373 N N . PRO A 1 297 ? -2.521 9.567 16.517 1.00 46.25 297 PRO A N 1
ATOM 2374 C CA . PRO A 1 297 ? -1.253 10.043 15.997 1.00 46.25 297 PRO A CA 1
ATOM 2375 C C . PRO A 1 297 ? -0.210 8.924 16.092 1.00 46.25 297 PRO A C 1
ATOM 2377 O O . PRO A 1 297 ? -0.097 8.213 17.099 1.00 46.25 297 PRO A O 1
ATOM 2380 N N . ILE A 1 298 ? 0.564 8.769 15.019 1.00 49.91 298 ILE A N 1
ATOM 2381 C CA . ILE A 1 298 ? 1.795 7.981 15.050 1.00 49.91 298 ILE A CA 1
ATOM 2382 C C . ILE A 1 298 ? 2.738 8.726 16.007 1.00 49.91 298 ILE A C 1
ATOM 2384 O O . ILE A 1 298 ? 2.879 9.941 15.917 1.00 49.91 298 ILE A O 1
ATOM 2388 N N . LEU A 1 299 ? 3.272 8.015 17.001 1.00 39.47 299 LEU A N 1
ATOM 2389 C CA . LEU A 1 299 ? 4.081 8.584 18.081 1.00 39.47 299 LEU A CA 1
ATOM 2390 C C . LEU A 1 299 ? 5.407 9.155 17.550 1.00 39.47 299 LEU A C 1
ATOM 2392 O O . LEU A 1 299 ? 6.141 8.424 16.887 1.00 39.47 299 LEU A O 1
ATOM 2396 N N . GLY A 1 300 ? 5.758 10.369 17.995 1.00 44.81 300 GLY A N 1
ATOM 2397 C CA . GLY A 1 300 ? 7.154 10.798 18.146 1.00 44.81 300 GLY A CA 1
ATOM 2398 C C . GLY A 1 300 ? 7.536 12.138 17.516 1.00 44.81 300 GLY A C 1
ATOM 2399 O O . GLY A 1 300 ? 8.337 12.149 16.591 1.00 44.81 300 GLY A O 1
ATOM 2400 N N . VAL A 1 301 ? 7.088 13.254 18.110 1.00 42.00 301 VAL A N 1
ATOM 2401 C CA . VAL A 1 301 ? 7.494 14.615 17.712 1.00 42.00 301 VAL A CA 1
ATOM 2402 C C . VAL A 1 301 ? 8.973 14.851 18.035 1.00 42.00 301 VAL A C 1
ATOM 2404 O O . VAL A 1 301 ? 9.321 15.378 19.092 1.00 42.00 301 VAL A O 1
ATOM 2407 N N . SER A 1 302 ? 9.862 14.473 17.121 1.00 54.00 302 SER A N 1
ATOM 2408 C CA . SER A 1 302 ? 11.184 15.090 17.014 1.00 54.00 302 SER A CA 1
ATOM 2409 C C . SER A 1 302 ? 11.067 16.244 16.026 1.00 54.00 302 SER A C 1
ATOM 2411 O O . SER A 1 302 ? 10.673 16.011 14.879 1.00 54.00 302 SER A O 1
ATOM 2413 N N . LYS A 1 303 ? 11.423 17.471 16.420 1.00 75.19 303 LYS A N 1
ATOM 2414 C CA . LYS A 1 303 ? 11.533 18.560 15.442 1.00 75.19 303 LYS A CA 1
ATOM 2415 C C . LYS A 1 303 ? 12.532 18.145 14.368 1.00 75.19 303 LYS A C 1
ATOM 2417 O O . LYS A 1 303 ? 13.613 17.651 14.688 1.00 75.19 303 LYS A O 1
ATOM 2422 N N . LEU A 1 304 ? 12.184 18.357 13.099 1.00 86.88 304 LEU A N 1
ATOM 2423 C CA . LEU A 1 304 ? 13.048 18.015 11.965 1.00 86.88 304 LEU A CA 1
ATOM 2424 C C . LEU A 1 304 ? 14.455 18.616 12.114 1.00 86.88 304 LEU A C 1
ATOM 2426 O O . LEU A 1 304 ? 15.436 17.970 11.759 1.00 86.88 304 LEU A O 1
ATOM 2430 N N . SER A 1 305 ? 14.559 19.821 12.684 1.00 84.12 305 SER A N 1
ATOM 2431 C CA . SER A 1 305 ? 15.837 20.465 13.002 1.00 84.12 305 SER A CA 1
ATOM 2432 C C . SER A 1 305 ? 16.716 19.618 13.915 1.00 84.12 305 SER A C 1
ATOM 2434 O O . SER A 1 305 ? 17.897 19.440 13.633 1.00 84.12 305 SER A O 1
ATOM 2436 N N . ASP A 1 306 ? 16.132 19.086 14.984 1.00 86.12 306 ASP A N 1
ATOM 2437 C CA . ASP A 1 306 ? 16.851 18.366 16.031 1.00 86.12 306 ASP A CA 1
ATOM 2438 C C . ASP A 1 306 ? 17.311 17.016 15.475 1.00 86.12 306 ASP A C 1
ATOM 2440 O O . ASP A 1 306 ? 18.477 16.653 15.598 1.00 86.12 306 ASP A O 1
ATOM 2444 N N . PHE A 1 307 ? 16.438 16.343 14.714 1.00 89.25 307 PHE A N 1
ATOM 2445 C CA . PHE A 1 307 ? 16.789 15.109 14.014 1.00 89.25 307 PHE A CA 1
ATOM 2446 C C . PHE A 1 307 ? 17.970 15.293 13.048 1.00 89.25 307 PHE A C 1
ATOM 2448 O O . PHE A 1 307 ? 18.880 14.460 13.021 1.00 89.25 307 PHE A O 1
ATOM 2455 N N . LEU A 1 308 ? 17.962 16.365 12.248 1.00 89.62 308 LEU A N 1
ATOM 2456 C CA . LEU A 1 308 ? 19.033 16.642 11.286 1.00 89.62 308 LEU A CA 1
ATOM 2457 C C . LEU A 1 308 ? 20.367 16.926 11.980 1.00 89.62 308 LEU A C 1
ATOM 2459 O O . LEU A 1 308 ? 21.392 16.454 11.498 1.00 89.62 308 LEU A O 1
ATOM 2463 N N . ILE A 1 309 ? 20.350 17.649 13.104 1.00 87.62 309 ILE A N 1
ATOM 2464 C CA . ILE A 1 309 ? 21.548 17.937 13.904 1.00 87.62 309 ILE A CA 1
ATOM 2465 C C . ILE A 1 309 ? 22.101 16.647 14.520 1.00 87.62 309 ILE A C 1
ATOM 2467 O O . ILE A 1 309 ? 23.285 16.353 14.363 1.00 87.62 309 ILE A O 1
ATOM 2471 N N . ASP A 1 310 ? 21.244 15.849 15.159 1.00 88.88 310 ASP A N 1
ATOM 2472 C CA . ASP A 1 310 ? 21.657 14.642 15.884 1.00 88.88 310 ASP A CA 1
ATOM 2473 C C . ASP A 1 310 ? 22.222 13.555 14.958 1.00 88.88 310 ASP A C 1
ATOM 2475 O O . ASP A 1 310 ? 23.069 12.764 15.369 1.00 88.88 310 ASP A O 1
ATOM 2479 N N . ASN A 1 311 ? 21.778 13.520 13.697 1.00 88.50 311 ASN A N 1
ATOM 2480 C CA . ASN A 1 311 ? 22.125 12.464 12.742 1.00 88.50 311 ASN A CA 1
ATOM 2481 C C . ASN A 1 311 ? 22.952 12.969 11.548 1.00 88.50 311 ASN A C 1
ATOM 2483 O O . ASN A 1 311 ? 23.071 12.271 10.540 1.00 88.50 311 ASN A O 1
ATOM 2487 N N . GLN A 1 312 ? 23.527 14.174 11.625 1.00 86.00 312 GLN A N 1
ATOM 2488 C CA . GLN A 1 312 ? 24.172 14.831 10.483 1.00 86.00 312 GLN A CA 1
ATOM 2489 C C . GLN A 1 312 ? 25.308 13.998 9.869 1.00 86.00 312 GLN A C 1
ATOM 2491 O O . GLN A 1 312 ? 25.398 13.869 8.645 1.00 86.00 312 GLN A O 1
ATOM 2496 N N . GLN A 1 313 ? 26.157 13.398 10.710 1.00 85.56 313 GLN A N 1
ATOM 2497 C CA . GLN A 1 313 ? 27.273 12.567 10.255 1.00 85.56 313 GLN A CA 1
ATOM 2498 C C . GLN A 1 313 ? 26.772 11.311 9.526 1.00 85.56 313 GLN A C 1
ATOM 2500 O O . GLN A 1 313 ? 27.175 11.060 8.391 1.00 85.56 313 GLN A O 1
ATOM 2505 N N . GLU A 1 314 ? 25.848 10.563 10.133 1.00 86.06 314 GLU A N 1
ATOM 2506 C CA . GLU A 1 314 ? 25.303 9.336 9.542 1.00 86.06 314 GLU A CA 1
ATOM 2507 C C . GLU A 1 314 ? 24.535 9.623 8.240 1.00 86.06 314 GLU A C 1
ATOM 2509 O O . GLU A 1 314 ? 24.652 8.884 7.262 1.00 86.06 314 GLU A O 1
ATOM 2514 N N . LEU A 1 315 ? 23.796 10.738 8.179 1.00 84.44 315 LEU A N 1
ATOM 2515 C CA . LEU A 1 315 ? 23.104 11.181 6.966 1.00 84.44 315 LEU A CA 1
ATOM 2516 C C . LEU A 1 315 ? 24.088 11.545 5.846 1.00 84.44 315 LEU A C 1
ATOM 2518 O O . LEU A 1 315 ? 23.808 11.272 4.678 1.00 84.44 315 LEU A O 1
ATOM 2522 N N . THR A 1 316 ? 25.245 12.116 6.186 1.00 83.19 316 THR A N 1
ATOM 2523 C CA . THR A 1 316 ? 26.308 12.446 5.221 1.00 83.19 316 THR A CA 1
ATOM 2524 C C . THR A 1 316 ? 26.987 11.180 4.689 1.00 83.19 316 THR A C 1
ATOM 2526 O O . THR A 1 316 ? 27.227 11.041 3.486 1.00 83.19 316 THR A O 1
ATOM 2529 N N . GLU A 1 317 ? 27.238 10.202 5.560 1.00 80.50 317 GLU A N 1
ATOM 2530 C CA . GLU A 1 317 ? 27.728 8.869 5.181 1.00 80.50 317 GLU A CA 1
ATOM 2531 C C . GLU A 1 317 ? 26.730 8.140 4.264 1.00 80.50 317 GLU A C 1
ATOM 2533 O O . GLU A 1 317 ? 27.104 7.502 3.278 1.00 80.50 317 GLU A O 1
ATOM 2538 N N . CYS A 1 318 ? 25.432 8.316 4.504 1.00 74.19 318 CYS A N 1
ATOM 2539 C CA . CYS A 1 318 ? 24.395 7.810 3.613 1.00 74.19 318 CYS A CA 1
ATOM 2540 C C . CYS A 1 318 ? 24.315 8.555 2.281 1.00 74.19 318 CYS A C 1
ATOM 2542 O O . CYS A 1 318 ? 24.222 7.916 1.234 1.00 74.19 318 CYS A O 1
ATOM 2544 N N . GLY A 1 319 ? 24.430 9.883 2.281 1.00 63.69 319 GLY A N 1
ATOM 2545 C CA . GLY A 1 319 ? 24.514 10.673 1.050 1.00 63.69 319 GLY A CA 1
ATOM 2546 C C . GLY A 1 319 ? 25.728 10.303 0.191 1.00 63.69 319 GLY A C 1
ATOM 2547 O O . GLY A 1 319 ? 25.655 10.332 -1.036 1.00 63.69 319 GLY A O 1
ATOM 2548 N N . SER A 1 320 ? 26.830 9.894 0.823 1.00 63.50 320 SER A N 1
ATOM 2549 C CA . SER A 1 320 ? 28.050 9.436 0.145 1.00 63.50 320 SER A CA 1
ATOM 2550 C C . SER A 1 320 ? 28.064 7.940 -0.199 1.00 63.50 320 SER A C 1
ATOM 2552 O O . SER A 1 320 ? 28.913 7.519 -0.977 1.00 63.50 320 SER A O 1
ATOM 2554 N N . GLY A 1 321 ? 27.105 7.149 0.297 1.00 60.09 321 GLY A N 1
ATOM 2555 C CA . GLY A 1 321 ? 26.966 5.726 -0.028 1.00 60.09 321 GLY A CA 1
ATOM 2556 C C . GLY A 1 321 ? 27.914 4.789 0.733 1.00 60.09 321 GLY A C 1
ATOM 2557 O O . GLY A 1 321 ? 28.158 3.674 0.280 1.00 60.09 321 GLY A O 1
ATOM 2558 N N . SER A 1 322 ? 28.452 5.206 1.881 1.00 57.50 322 SER A N 1
ATOM 2559 C CA . SER A 1 322 ? 29.418 4.416 2.661 1.00 57.50 322 SER A CA 1
ATOM 2560 C C . SER A 1 322 ? 28.790 3.557 3.771 1.00 57.50 322 SER A C 1
ATOM 2562 O O . SER A 1 322 ? 29.424 2.608 4.237 1.00 57.50 322 SER A O 1
ATOM 2564 N N . SER A 1 323 ? 27.544 3.832 4.177 1.00 64.94 323 SER A N 1
ATOM 2565 C CA . SER A 1 323 ? 26.887 3.172 5.318 1.00 64.94 323 SER A CA 1
ATOM 2566 C C . SER A 1 323 ? 25.850 2.106 4.919 1.00 64.94 323 SER A C 1
ATOM 2568 O O . SER A 1 323 ? 25.172 2.192 3.894 1.00 64.94 323 SER A O 1
ATOM 2570 N N . VAL A 1 324 ? 25.719 1.067 5.754 1.00 62.06 324 VAL A N 1
ATOM 2571 C CA . VAL A 1 324 ? 24.786 -0.064 5.564 1.00 62.06 324 VAL A CA 1
ATOM 2572 C C . VAL A 1 324 ? 23.400 0.220 6.165 1.00 62.06 324 VAL A C 1
ATOM 2574 O O . VAL A 1 324 ? 22.414 -0.351 5.711 1.00 62.06 324 VAL A O 1
ATOM 2577 N N . ASN A 1 325 ? 23.294 1.149 7.123 1.00 72.44 325 ASN A N 1
ATOM 2578 C CA . ASN A 1 325 ? 22.055 1.430 7.870 1.00 72.44 325 ASN A CA 1
ATOM 2579 C C . ASN A 1 325 ? 21.206 2.571 7.272 1.00 72.44 325 ASN A C 1
ATOM 2581 O O . ASN A 1 325 ? 20.292 3.088 7.916 1.00 72.44 325 ASN A O 1
ATOM 2585 N N . CYS A 1 326 ? 21.483 2.975 6.033 1.00 75.06 326 CYS A N 1
ATOM 2586 C CA . CYS A 1 326 ? 20.873 4.161 5.435 1.00 75.06 326 CYS A CA 1
ATOM 2587 C C . CYS A 1 326 ? 19.367 4.075 5.231 1.00 75.06 326 CYS A C 1
ATOM 2589 O O . CYS A 1 326 ? 18.684 5.088 5.346 1.00 75.06 326 CYS A O 1
ATOM 2591 N N . ALA A 1 327 ? 18.826 2.885 4.979 1.00 72.56 327 ALA A N 1
ATOM 2592 C CA . ALA A 1 327 ? 17.388 2.730 4.817 1.00 72.56 327 ALA A CA 1
ATOM 2593 C C . ALA A 1 327 ? 16.631 2.914 6.152 1.00 72.56 327 ALA A C 1
ATOM 2595 O O . ALA A 1 327 ? 15.604 3.594 6.171 1.00 72.56 327 ALA A O 1
ATOM 2596 N N . GLN A 1 328 ? 17.170 2.435 7.281 1.00 76.44 328 GLN A N 1
ATOM 2597 C CA . GLN A 1 328 ? 16.632 2.728 8.620 1.00 76.44 328 GLN A CA 1
ATOM 2598 C C . GLN A 1 328 ? 16.715 4.221 8.967 1.00 76.44 328 GLN A C 1
ATOM 2600 O O . GLN A 1 328 ? 15.753 4.791 9.486 1.00 76.44 328 GLN A O 1
ATOM 2605 N N . LEU A 1 329 ? 17.840 4.873 8.667 1.00 83.19 329 LEU A N 1
ATOM 2606 C CA . LEU A 1 329 ? 17.998 6.304 8.925 1.00 83.19 329 LEU A CA 1
ATOM 2607 C C . LEU A 1 329 ? 17.043 7.144 8.063 1.00 83.19 329 LEU A C 1
ATOM 2609 O O . LEU A 1 329 ? 16.396 8.065 8.562 1.00 83.19 329 LEU A O 1
ATOM 2613 N N . PHE A 1 330 ? 16.873 6.764 6.794 1.00 84.62 330 PHE A N 1
ATOM 2614 C CA . PHE A 1 330 ? 15.902 7.374 5.891 1.00 84.62 330 PHE A CA 1
ATOM 2615 C C . PHE A 1 330 ? 14.460 7.182 6.379 1.00 84.62 330 PHE A C 1
ATOM 2617 O O . PHE A 1 330 ? 13.682 8.132 6.343 1.00 84.62 330 PHE A O 1
ATOM 2624 N N . LYS A 1 331 ? 14.107 6.003 6.918 1.00 81.75 331 LYS A N 1
ATOM 2625 C CA . LYS A 1 331 ? 12.797 5.762 7.557 1.00 81.75 331 LYS A CA 1
ATOM 2626 C C . LYS A 1 331 ? 12.519 6.805 8.636 1.00 81.75 331 LYS A C 1
ATOM 2628 O O . LYS A 1 331 ? 11.478 7.459 8.605 1.00 81.75 331 LYS A O 1
ATOM 2633 N N . LYS A 1 332 ? 13.464 6.990 9.563 1.00 84.12 332 LYS A N 1
ATOM 2634 C CA . LYS A 1 332 ? 13.334 7.960 10.658 1.00 84.12 332 LYS A CA 1
ATOM 2635 C C . LYS A 1 332 ? 13.203 9.387 10.125 1.00 84.12 332 LYS A C 1
ATOM 2637 O O . LYS A 1 332 ? 12.257 10.071 10.499 1.00 84.12 332 LYS A O 1
ATOM 2642 N N . LEU A 1 333 ? 14.051 9.775 9.168 1.00 88.50 333 LEU A N 1
ATOM 2643 C CA . LEU A 1 333 ? 13.977 11.085 8.517 1.00 88.50 333 LEU A CA 1
ATOM 2644 C C . LEU A 1 333 ? 12.602 11.335 7.884 1.00 88.50 333 LEU A C 1
ATOM 2646 O O . LEU A 1 333 ? 12.030 12.406 8.051 1.00 88.50 333 LEU A O 1
ATOM 2650 N N . THR A 1 334 ? 12.043 10.352 7.176 1.00 87.81 334 THR A N 1
ATOM 2651 C CA . THR A 1 334 ? 10.727 10.500 6.534 1.00 87.81 334 THR A CA 1
ATOM 2652 C C . THR A 1 334 ? 9.590 10.631 7.548 1.00 87.81 334 THR A C 1
ATOM 2654 O O . THR A 1 334 ? 8.622 11.340 7.288 1.00 87.81 334 THR A O 1
ATOM 2657 N N . ASN A 1 335 ? 9.704 10.015 8.726 1.00 83.56 335 ASN A N 1
ATOM 2658 C CA . ASN A 1 335 ? 8.750 10.247 9.808 1.00 83.56 335 ASN A CA 1
ATOM 2659 C C . ASN A 1 335 ? 8.879 11.678 10.352 1.00 83.56 335 ASN A C 1
ATOM 2661 O O . ASN A 1 335 ? 7.871 12.376 10.416 1.00 83.56 335 ASN A O 1
ATOM 2665 N N . SER A 1 336 ? 10.099 12.163 10.606 1.00 86.94 336 SER A N 1
ATOM 2666 C CA . SER A 1 336 ? 10.326 13.545 11.057 1.00 86.94 336 SER A CA 1
ATOM 2667 C C . SER A 1 336 ? 9.849 14.587 10.035 1.00 86.94 336 SER A C 1
ATOM 2669 O O . SER A 1 336 ? 9.243 15.585 10.409 1.00 86.94 336 SER A O 1
ATOM 2671 N N . VAL A 1 337 ? 10.062 14.358 8.732 1.00 89.44 337 VAL A N 1
ATOM 2672 C CA . VAL A 1 337 ? 9.570 15.248 7.660 1.00 89.44 337 VAL A CA 1
ATOM 2673 C C . VAL A 1 337 ? 8.042 15.262 7.591 1.00 89.44 337 VAL A C 1
ATOM 2675 O O . VAL A 1 337 ? 7.456 16.297 7.299 1.00 89.44 337 VAL A O 1
ATOM 2678 N N . ARG A 1 338 ? 7.381 14.132 7.856 1.00 84.31 338 ARG A N 1
ATOM 2679 C CA . ARG A 1 338 ? 5.914 14.034 7.828 1.00 84.31 338 ARG A CA 1
ATOM 2680 C C . ARG A 1 338 ? 5.249 14.854 8.930 1.00 84.31 338 ARG A C 1
ATOM 2682 O O . ARG A 1 338 ? 4.131 15.325 8.743 1.00 84.31 338 ARG A O 1
ATOM 2689 N N . GLU A 1 339 ? 5.913 14.961 10.072 1.00 82.19 339 GLU A N 1
ATOM 2690 C CA . GLU A 1 339 ? 5.420 15.690 11.242 1.00 82.19 339 GLU A CA 1
ATOM 2691 C C . GLU A 1 339 ? 5.814 17.171 11.229 1.00 82.19 339 GLU A C 1
ATOM 2693 O O . GLU A 1 339 ? 5.225 17.968 11.956 1.00 82.19 339 GLU A O 1
ATOM 2698 N N . ALA A 1 340 ? 6.785 17.542 10.393 1.00 85.69 340 ALA A N 1
ATOM 2699 C CA . ALA A 1 340 ? 7.261 18.908 10.266 1.00 85.69 340 ALA A CA 1
ATOM 2700 C C . ALA A 1 340 ? 6.241 19.825 9.578 1.00 85.69 340 ALA A C 1
ATOM 2702 O O . ALA A 1 340 ? 5.489 19.427 8.685 1.00 85.69 340 ALA A O 1
ATOM 2703 N N . THR A 1 341 ? 6.264 21.094 9.970 1.00 86.06 341 THR A N 1
ATOM 2704 C CA . THR A 1 341 ? 5.504 22.155 9.297 1.00 86.06 341 THR A CA 1
ATOM 2705 C C . THR A 1 341 ? 6.161 22.574 7.978 1.00 86.06 341 THR A C 1
ATOM 2707 O O . THR A 1 341 ? 7.364 22.391 7.776 1.00 86.06 341 THR A O 1
ATOM 2710 N N . ASP A 1 342 ? 5.384 23.196 7.084 1.00 83.88 342 ASP A N 1
ATOM 2711 C CA . ASP A 1 342 ? 5.901 23.709 5.805 1.00 83.88 342 ASP A CA 1
ATOM 2712 C C . ASP A 1 342 ? 7.073 24.692 6.008 1.00 83.88 342 ASP A C 1
ATOM 2714 O O . ASP A 1 342 ? 8.060 24.636 5.270 1.00 83.88 342 ASP A O 1
ATOM 2718 N N . ASP A 1 343 ? 7.008 25.530 7.050 1.00 85.38 343 ASP A N 1
ATOM 2719 C CA . ASP A 1 343 ? 8.061 26.491 7.402 1.00 85.38 343 ASP A CA 1
ATOM 2720 C C . ASP A 1 343 ? 9.332 25.795 7.916 1.00 85.38 343 ASP A C 1
ATOM 2722 O O . ASP A 1 343 ? 10.444 26.163 7.532 1.00 85.38 343 ASP A O 1
ATOM 2726 N N . GLU A 1 344 ? 9.193 24.757 8.747 1.00 88.06 344 GLU A N 1
ATOM 2727 C CA . GLU A 1 344 ? 10.332 23.970 9.238 1.00 88.06 344 GLU A CA 1
ATOM 2728 C C . GLU A 1 344 ? 11.058 23.253 8.095 1.00 88.06 344 GLU A C 1
ATOM 2730 O O . GLU A 1 344 ? 12.291 23.263 8.048 1.00 88.06 344 GLU A O 1
ATOM 2735 N N . ILE A 1 345 ? 10.316 22.676 7.143 1.00 89.62 345 ILE A N 1
ATOM 2736 C CA . ILE A 1 345 ? 10.905 22.028 5.964 1.00 89.62 345 ILE A CA 1
ATOM 2737 C C . ILE A 1 345 ? 11.608 23.066 5.081 1.00 89.62 345 ILE A C 1
ATOM 2739 O O . ILE A 1 345 ? 12.737 22.836 4.640 1.00 89.62 345 ILE A O 1
ATOM 2743 N N . ALA A 1 346 ? 10.981 24.222 4.846 1.00 87.00 346 ALA A N 1
ATOM 2744 C CA . ALA A 1 346 ? 11.576 25.302 4.062 1.00 87.00 346 ALA A CA 1
ATOM 2745 C C . ALA A 1 346 ? 12.896 25.790 4.680 1.00 87.00 346 ALA A C 1
ATOM 2747 O O . ALA A 1 346 ? 13.909 25.894 3.982 1.00 87.00 346 ALA A O 1
ATOM 2748 N N . HIS A 1 347 ? 12.913 26.015 5.996 1.00 88.56 347 HIS A N 1
ATOM 2749 C CA . HIS A 1 347 ? 14.123 26.378 6.727 1.00 88.56 347 HIS A CA 1
ATOM 2750 C C . HIS A 1 347 ? 15.200 25.292 6.643 1.00 88.56 347 HIS A C 1
ATOM 2752 O O . HIS A 1 347 ? 16.366 25.614 6.407 1.00 88.56 347 HIS A O 1
ATOM 2758 N N . ALA A 1 348 ? 14.832 24.015 6.780 1.00 90.81 348 ALA A N 1
ATOM 2759 C CA . ALA A 1 348 ? 15.777 22.906 6.679 1.00 90.81 348 ALA A CA 1
ATOM 2760 C C . ALA A 1 348 ? 16.429 22.808 5.287 1.00 90.81 348 ALA A C 1
ATOM 2762 O O . ALA A 1 348 ? 17.632 22.563 5.204 1.00 90.81 348 ALA A O 1
ATOM 2763 N N . LEU A 1 349 ? 15.674 23.046 4.208 1.00 90.38 349 LEU A N 1
ATOM 2764 C CA . LEU A 1 349 ? 16.184 23.023 2.829 1.00 90.38 349 LEU A CA 1
ATOM 2765 C C . LEU A 1 349 ? 17.079 24.228 2.490 1.00 90.38 349 LEU A C 1
ATOM 2767 O O . LEU A 1 349 ? 17.961 24.125 1.635 1.00 90.38 349 LEU A O 1
ATOM 2771 N N . GLN A 1 350 ? 16.851 25.377 3.129 1.00 89.88 350 GLN A N 1
ATOM 2772 C CA . GLN A 1 350 ? 17.623 26.604 2.896 1.00 89.88 350 GLN A CA 1
ATOM 2773 C C . GLN A 1 350 ? 18.890 26.697 3.755 1.00 89.88 350 GLN A C 1
ATOM 2775 O O . GLN A 1 350 ? 19.821 27.418 3.394 1.00 89.88 350 GLN A O 1
ATOM 2780 N N . ASN A 1 351 ? 18.938 25.989 4.885 1.00 89.00 351 ASN A N 1
ATOM 2781 C CA . ASN A 1 351 ? 20.058 26.048 5.814 1.00 89.00 351 ASN A CA 1
ATOM 2782 C C . ASN A 1 351 ? 21.340 25.464 5.193 1.00 89.00 351 ASN A C 1
ATOM 2784 O O . ASN A 1 351 ? 21.404 24.278 4.883 1.00 89.00 351 ASN A O 1
ATOM 2788 N N . ALA A 1 352 ? 22.384 26.291 5.083 1.00 85.62 352 ALA A N 1
ATOM 2789 C CA . ALA A 1 352 ? 23.683 25.900 4.533 1.00 85.62 352 ALA A CA 1
ATOM 2790 C C . ALA A 1 352 ? 24.364 24.761 5.314 1.00 85.62 352 ALA A C 1
ATOM 2792 O O . ALA A 1 352 ? 25.125 23.994 4.735 1.00 85.62 352 ALA A O 1
ATOM 2793 N N . ALA A 1 353 ? 24.065 24.598 6.609 1.00 85.69 353 ALA A N 1
ATOM 2794 C CA . ALA A 1 353 ? 24.579 23.472 7.393 1.00 85.69 353 ALA A CA 1
ATOM 2795 C C . ALA A 1 353 ? 24.104 22.108 6.854 1.00 85.69 353 ALA A C 1
ATOM 2797 O O . ALA A 1 353 ? 24.754 21.096 7.095 1.00 85.69 353 ALA A O 1
ATOM 2798 N N . ASN A 1 354 ? 23.000 22.080 6.104 1.00 86.94 354 ASN A N 1
ATOM 2799 C CA . ASN A 1 354 ? 22.407 20.858 5.574 1.00 86.94 354 ASN A CA 1
ATOM 2800 C C . ASN A 1 354 ? 22.838 20.546 4.134 1.00 86.94 354 ASN A C 1
ATOM 2802 O O . ASN A 1 354 ? 22.311 19.600 3.551 1.00 86.94 354 ASN A O 1
ATOM 2806 N N . ASP A 1 355 ? 23.765 21.304 3.539 1.00 85.81 355 ASP A N 1
ATOM 2807 C CA . ASP A 1 355 ? 24.129 21.142 2.124 1.00 85.81 355 ASP A CA 1
ATOM 2808 C C . ASP A 1 355 ? 24.639 19.722 1.801 1.00 85.81 355 ASP A C 1
ATOM 2810 O O . ASP A 1 355 ? 24.271 19.158 0.767 1.00 85.81 355 ASP A O 1
ATOM 2814 N N . ASP A 1 356 ? 25.380 19.094 2.719 1.00 83.06 356 ASP A N 1
ATOM 2815 C CA . ASP A 1 356 ? 25.904 17.728 2.557 1.00 83.06 356 ASP A CA 1
ATOM 2816 C C . ASP A 1 356 ? 24.820 16.637 2.643 1.00 83.06 356 ASP A C 1
ATOM 2818 O O . ASP A 1 356 ? 24.966 15.555 2.069 1.00 83.06 356 ASP A O 1
ATOM 2822 N N . VAL A 1 357 ? 23.699 16.928 3.310 1.00 87.38 357 VAL A N 1
ATOM 2823 C CA . VAL A 1 357 ? 22.562 16.006 3.492 1.00 87.38 357 VAL A CA 1
ATOM 2824 C C . VAL A 1 357 ? 21.352 16.389 2.633 1.00 87.38 357 VAL A C 1
ATOM 2826 O O . VAL A 1 357 ? 20.305 15.741 2.680 1.00 87.38 357 VAL A O 1
ATOM 2829 N N . LEU A 1 358 ? 21.476 17.425 1.801 1.00 88.12 358 LEU A N 1
ATOM 2830 C CA . LEU A 1 358 ? 20.358 17.992 1.052 1.00 88.12 358 LEU A CA 1
ATOM 2831 C C . LEU A 1 358 ? 19.753 16.999 0.049 1.00 88.12 358 LEU A C 1
ATOM 2833 O O . LEU A 1 358 ? 18.548 17.020 -0.202 1.00 88.12 358 LEU A O 1
ATOM 2837 N N . GLN A 1 359 ? 20.559 16.087 -0.497 1.00 84.75 359 GLN A N 1
ATOM 2838 C CA . GLN A 1 359 ? 20.069 15.033 -1.386 1.00 84.75 359 GLN A CA 1
ATOM 2839 C C . GLN A 1 359 ? 19.122 14.070 -0.654 1.00 84.75 359 GLN A C 1
ATOM 2841 O O . GLN A 1 359 ? 18.010 13.831 -1.118 1.00 84.75 359 GLN A O 1
ATOM 2846 N N . ILE A 1 360 ? 19.517 13.545 0.510 1.00 86.81 360 ILE A N 1
ATOM 2847 C CA . ILE A 1 360 ? 18.671 12.610 1.262 1.00 86.81 360 ILE A CA 1
ATOM 2848 C C . ILE A 1 360 ? 17.444 13.319 1.857 1.00 86.81 360 ILE A C 1
ATOM 2850 O O . ILE A 1 360 ? 16.343 12.769 1.824 1.00 86.81 360 ILE A O 1
ATOM 2854 N N . LEU A 1 361 ? 17.597 14.575 2.292 1.00 90.81 361 LEU A N 1
ATOM 2855 C CA . LEU A 1 361 ? 16.490 15.408 2.760 1.00 90.81 361 LEU A CA 1
ATOM 2856 C C . LEU A 1 361 ? 15.476 15.697 1.645 1.00 90.81 361 LEU A C 1
ATOM 2858 O O . LEU A 1 361 ? 14.281 15.495 1.843 1.00 90.81 361 LEU A O 1
ATOM 2862 N N . SER A 1 362 ? 15.928 16.115 0.460 1.00 90.44 362 SER A N 1
ATOM 2863 C CA . SER A 1 362 ? 15.031 16.372 -0.676 1.00 90.44 362 SER A CA 1
ATOM 2864 C C . SER A 1 362 ? 14.288 15.109 -1.122 1.00 90.44 362 SER A C 1
ATOM 2866 O O . SER A 1 362 ? 13.089 15.180 -1.388 1.00 90.44 362 SER A O 1
ATOM 2868 N N . ASN A 1 363 ? 14.941 13.942 -1.109 1.00 87.62 363 ASN A N 1
ATOM 2869 C CA . ASN A 1 363 ? 14.288 12.662 -1.392 1.00 87.62 363 ASN A CA 1
ATOM 2870 C C . ASN A 1 363 ? 13.197 12.330 -0.357 1.00 87.62 363 ASN A C 1
ATOM 2872 O O . ASN A 1 363 ? 12.111 11.878 -0.730 1.00 87.62 363 ASN A O 1
ATOM 2876 N N . ALA A 1 364 ? 13.446 12.593 0.931 1.00 90.38 364 ALA A N 1
ATOM 2877 C CA . ALA A 1 364 ? 12.444 12.416 1.981 1.00 90.38 364 ALA A CA 1
ATOM 2878 C C . ALA A 1 364 ? 11.252 13.370 1.783 1.00 90.38 364 ALA A C 1
ATOM 2880 O O . ALA A 1 364 ? 10.106 12.922 1.796 1.00 90.38 364 ALA A O 1
ATOM 2881 N N . VAL A 1 365 ? 11.510 14.654 1.504 1.00 92.88 365 VAL A N 1
ATOM 2882 C CA . VAL A 1 365 ? 10.472 15.666 1.229 1.00 92.88 365 VAL A CA 1
ATOM 2883 C C . VAL A 1 365 ? 9.620 15.281 0.016 1.00 92.88 365 VAL A C 1
ATOM 2885 O O . VAL A 1 365 ? 8.396 15.255 0.119 1.00 92.88 365 VAL A O 1
ATOM 2888 N N . ALA A 1 366 ? 10.235 14.899 -1.106 1.00 90.81 366 ALA A N 1
ATOM 2889 C CA . ALA A 1 366 ? 9.521 14.408 -2.290 1.00 90.81 366 ALA A CA 1
ATOM 2890 C C . ALA A 1 366 ? 8.628 13.192 -1.986 1.00 90.81 366 ALA A C 1
ATOM 2892 O O . ALA A 1 366 ? 7.540 13.034 -2.552 1.00 90.81 366 ALA A O 1
ATOM 2893 N N . SER A 1 367 ? 9.095 12.323 -1.088 1.00 87.25 367 SER A N 1
ATOM 2894 C CA . SER A 1 367 ? 8.416 11.074 -0.763 1.00 87.25 367 SER A CA 1
ATOM 2895 C C . SER A 1 367 ? 7.183 11.287 0.115 1.00 87.25 367 SER A C 1
ATOM 2897 O O . SER A 1 367 ? 6.144 10.704 -0.185 1.00 87.25 367 SER A O 1
ATOM 2899 N N . VAL A 1 368 ? 7.261 12.106 1.173 1.00 88.50 368 VAL A N 1
ATOM 2900 C CA . VAL A 1 368 ? 6.213 12.145 2.219 1.00 88.50 368 VAL A CA 1
ATOM 2901 C C . VAL A 1 368 ? 5.626 13.520 2.521 1.00 88.50 368 VAL A C 1
ATOM 2903 O O . VAL A 1 368 ? 4.558 13.572 3.133 1.00 88.50 368 VAL A O 1
ATOM 2906 N N . ALA A 1 369 ? 6.282 14.616 2.125 1.00 88.31 369 ALA A N 1
ATOM 2907 C CA . ALA A 1 369 ? 5.809 15.952 2.479 1.00 88.31 369 ALA A CA 1
ATOM 2908 C C . ALA A 1 369 ? 4.509 16.301 1.732 1.00 88.31 369 ALA A C 1
ATOM 2910 O O . ALA A 1 369 ? 4.318 15.857 0.591 1.00 88.31 369 ALA A O 1
ATOM 2911 N N . PRO A 1 370 ? 3.621 17.112 2.336 1.00 87.38 370 PRO A N 1
ATOM 2912 C CA . PRO A 1 370 ? 2.433 17.620 1.666 1.00 87.38 370 PRO A CA 1
ATOM 2913 C C . PRO A 1 370 ? 2.753 18.311 0.335 1.00 87.38 370 PRO A C 1
ATOM 2915 O O . PRO A 1 370 ? 3.788 18.950 0.155 1.00 87.38 370 PRO A O 1
ATOM 2918 N N . THR A 1 371 ? 1.811 18.262 -0.608 1.00 89.88 371 THR A N 1
ATOM 2919 C CA . THR A 1 371 ? 1.968 18.932 -1.911 1.00 89.88 371 THR A CA 1
ATOM 2920 C C . THR A 1 371 ? 2.087 20.456 -1.815 1.00 89.88 371 THR A C 1
ATOM 2922 O O . THR A 1 371 ? 2.515 21.077 -2.784 1.00 89.88 371 THR A O 1
ATOM 2925 N N . SER A 1 372 ? 1.704 21.076 -0.689 1.00 87.06 372 SER A N 1
ATOM 2926 C CA . SER A 1 372 ? 1.914 22.513 -0.447 1.00 87.06 372 SER A CA 1
ATOM 2927 C C . SER A 1 372 ? 3.400 22.858 -0.344 1.00 87.06 372 SER A C 1
ATOM 2929 O O . SER A 1 372 ? 3.837 23.843 -0.938 1.00 87.06 372 SER A O 1
ATOM 2931 N N . THR A 1 373 ? 4.186 22.006 0.315 1.00 88.56 373 THR A N 1
ATOM 2932 C CA . THR A 1 373 ? 5.626 22.189 0.537 1.00 88.56 373 THR A CA 1
ATOM 2933 C C . THR A 1 373 ? 6.451 22.019 -0.743 1.00 88.56 373 THR A C 1
ATOM 2935 O O . THR A 1 373 ? 7.570 22.519 -0.853 1.00 88.56 373 THR A O 1
ATOM 2938 N N . TRP A 1 374 ? 5.919 21.296 -1.732 1.00 92.44 374 TRP A N 1
ATOM 2939 C CA . TRP A 1 374 ? 6.645 20.928 -2.947 1.00 92.44 374 TRP A CA 1
ATOM 2940 C C . TRP A 1 374 ? 7.046 22.122 -3.816 1.00 92.44 374 TRP A C 1
ATOM 2942 O O . TRP A 1 374 ? 8.120 22.081 -4.408 1.00 92.44 374 TRP A O 1
ATOM 2952 N N . ASN A 1 375 ? 6.234 23.184 -3.872 1.00 90.44 375 ASN A N 1
ATOM 2953 C CA . ASN A 1 375 ? 6.599 24.405 -4.604 1.00 90.44 375 ASN A CA 1
ATOM 2954 C C . ASN A 1 375 ? 7.813 25.081 -3.955 1.00 90.44 375 ASN A C 1
ATOM 2956 O O . ASN A 1 375 ? 8.787 25.383 -4.633 1.00 90.44 375 ASN A O 1
ATOM 2960 N N . THR A 1 376 ? 7.806 25.210 -2.625 1.00 87.62 376 THR A N 1
ATOM 2961 C CA . THR A 1 376 ? 8.941 25.758 -1.873 1.00 87.62 376 THR A CA 1
ATOM 2962 C C . THR A 1 376 ? 10.203 24.920 -2.073 1.00 87.62 376 THR A C 1
ATOM 2964 O O . THR A 1 376 ? 11.286 25.463 -2.282 1.00 87.62 376 THR A O 1
ATOM 2967 N N . ALA A 1 377 ? 10.075 23.589 -2.052 1.00 90.06 377 ALA A N 1
ATOM 2968 C CA . ALA A 1 377 ? 11.195 22.695 -2.321 1.00 90.06 377 ALA A CA 1
ATOM 2969 C C . ALA A 1 377 ? 11.725 22.859 -3.756 1.00 90.06 377 ALA A C 1
ATOM 2971 O O . ALA A 1 377 ? 12.935 22.955 -3.946 1.00 90.06 377 ALA A O 1
ATOM 2972 N N . GLN A 1 378 ? 10.843 22.947 -4.755 1.00 91.44 378 GLN A N 1
ATOM 2973 C CA . GLN A 1 378 ? 11.222 23.164 -6.151 1.00 91.44 378 GLN A CA 1
ATOM 2974 C C . GLN A 1 378 ? 11.994 24.479 -6.328 1.00 91.44 378 GLN A C 1
ATOM 2976 O O . GLN A 1 378 ? 13.065 24.477 -6.936 1.00 91.44 378 GLN A O 1
ATOM 2981 N N . ASP A 1 379 ? 11.498 25.574 -5.749 1.00 87.94 379 ASP A N 1
ATOM 2982 C CA . ASP A 1 379 ? 12.132 26.892 -5.821 1.00 87.94 379 ASP A CA 1
ATOM 2983 C C . ASP A 1 379 ? 13.541 26.862 -5.214 1.00 87.94 379 ASP A C 1
ATOM 2985 O O . ASP A 1 379 ? 14.515 27.267 -5.854 1.00 87.94 379 ASP A O 1
ATOM 2989 N N . VAL A 1 380 ? 13.685 26.294 -4.013 1.00 87.12 380 VAL A N 1
ATOM 2990 C CA . VAL A 1 380 ? 14.983 26.201 -3.330 1.00 87.12 380 VAL A CA 1
ATOM 2991 C C . VAL A 1 380 ? 15.952 25.300 -4.101 1.00 87.12 380 VAL A C 1
ATOM 2993 O O . VAL A 1 380 ? 17.095 25.692 -4.344 1.00 87.12 380 VAL A O 1
ATOM 2996 N N . LEU A 1 381 ? 15.516 24.114 -4.532 1.00 89.25 381 LEU A N 1
ATOM 2997 C CA . LEU A 1 381 ? 16.382 23.143 -5.207 1.00 89.25 381 LEU A CA 1
ATOM 2998 C C . LEU A 1 381 ? 16.800 23.607 -6.606 1.00 89.25 381 LEU A C 1
ATOM 3000 O O . LEU A 1 381 ? 17.953 23.394 -6.990 1.00 89.25 381 LEU A O 1
ATOM 3004 N N . SER A 1 382 ? 15.913 24.300 -7.330 1.00 87.94 382 SER A N 1
ATOM 3005 C CA . SER A 1 382 ? 16.216 24.878 -8.646 1.00 87.94 382 SER A CA 1
ATOM 3006 C C . SER A 1 382 ? 17.350 25.906 -8.589 1.00 87.94 382 SER A C 1
ATOM 3008 O O . SER A 1 382 ? 18.162 25.971 -9.510 1.00 87.94 382 SER A O 1
ATOM 3010 N N . SER A 1 383 ? 17.465 26.644 -7.478 1.00 87.25 383 SER A N 1
ATOM 3011 C CA . SER A 1 383 ? 18.545 27.612 -7.256 1.00 87.25 383 SER A CA 1
ATOM 3012 C C . SER A 1 383 ? 19.887 26.972 -6.875 1.00 87.25 383 SER A C 1
ATOM 3014 O O . SER A 1 383 ? 20.935 27.587 -7.073 1.00 87.25 383 SER A O 1
ATOM 3016 N N . LYS A 1 384 ? 19.874 25.742 -6.338 1.00 85.19 384 LYS A N 1
ATOM 3017 C CA . LYS A 1 384 ? 21.074 25.061 -5.829 1.00 85.19 384 LYS A CA 1
ATOM 3018 C C . LYS A 1 384 ? 21.734 24.164 -6.873 1.00 85.19 384 LYS A C 1
ATOM 3020 O O . LYS A 1 384 ? 22.924 24.318 -7.132 1.00 85.19 384 LYS A O 1
ATOM 3025 N N . SER A 1 385 ? 21.005 23.211 -7.466 1.00 83.81 385 SER A N 1
ATOM 3026 C CA . SER A 1 385 ? 21.545 22.398 -8.567 1.00 83.81 385 SER A CA 1
ATOM 3027 C C . SER A 1 385 ? 20.464 21.659 -9.362 1.00 83.81 385 SER A C 1
ATOM 3029 O O . SER A 1 385 ? 19.502 21.138 -8.796 1.00 83.81 385 SER A O 1
ATOM 3031 N N . ALA A 1 386 ? 20.684 21.511 -10.672 1.00 81.81 386 ALA A N 1
ATOM 3032 C CA . ALA A 1 386 ? 19.807 20.728 -11.545 1.00 81.81 386 ALA A CA 1
ATOM 3033 C C . ALA A 1 386 ? 19.764 19.232 -11.168 1.00 81.81 386 ALA A C 1
ATOM 3035 O O . ALA A 1 386 ? 18.717 18.601 -11.259 1.00 81.81 386 ALA A O 1
ATOM 3036 N N . SER A 1 387 ? 20.881 18.671 -10.688 1.00 79.94 387 SER A N 1
ATOM 3037 C CA . SER A 1 387 ? 20.960 17.263 -10.269 1.00 79.94 387 SER A CA 1
ATOM 3038 C C . SER A 1 387 ? 20.077 16.969 -9.048 1.00 79.94 387 SER A C 1
ATOM 3040 O O . SER A 1 387 ? 19.317 16.001 -9.052 1.00 79.94 387 SER A O 1
ATOM 3042 N N . LEU A 1 388 ? 20.104 17.840 -8.029 1.00 83.62 388 LEU A N 1
ATOM 3043 C CA . LEU A 1 388 ? 19.233 17.707 -6.855 1.00 83.62 388 LEU A CA 1
ATOM 3044 C C . LEU A 1 388 ? 17.755 17.849 -7.229 1.00 83.62 388 LEU A C 1
ATOM 3046 O O . LEU A 1 388 ? 16.924 17.090 -6.735 1.00 83.62 388 LEU A O 1
ATOM 3050 N N . LEU A 1 389 ? 17.434 18.785 -8.126 1.00 86.94 389 LEU A N 1
ATOM 3051 C CA . LEU A 1 389 ? 16.070 18.970 -8.612 1.00 86.94 389 LEU A CA 1
ATOM 3052 C C . LEU A 1 389 ? 15.560 17.737 -9.379 1.00 86.94 389 LEU A C 1
ATOM 3054 O O . LEU A 1 389 ? 14.421 17.317 -9.183 1.00 86.94 389 LEU A O 1
ATOM 3058 N N . ASN A 1 390 ? 16.410 17.110 -10.194 1.00 83.00 390 ASN A N 1
ATOM 3059 C CA . ASN A 1 390 ? 16.057 15.879 -10.899 1.00 83.00 390 ASN A CA 1
ATOM 3060 C C . ASN A 1 390 ? 15.884 14.697 -9.933 1.00 83.00 390 ASN A C 1
ATOM 3062 O O . ASN A 1 390 ? 14.881 13.994 -10.034 1.00 83.00 390 ASN A O 1
ATOM 3066 N N . SER A 1 391 ? 16.759 14.542 -8.931 1.00 80.62 391 SER A N 1
ATOM 3067 C CA . SER A 1 391 ? 16.578 13.548 -7.853 1.00 80.62 391 SER A CA 1
ATOM 3068 C C . SER A 1 391 ? 15.253 13.755 -7.113 1.00 80.62 391 SER A C 1
ATOM 3070 O O . SER A 1 391 ? 14.525 12.798 -6.846 1.00 80.62 391 SER A O 1
ATOM 3072 N N . PHE A 1 392 ? 14.895 15.007 -6.826 1.00 88.31 392 PHE A N 1
ATOM 3073 C CA . PHE A 1 392 ? 13.616 15.356 -6.213 1.00 88.31 392 PHE A CA 1
ATOM 3074 C C . PHE A 1 392 ? 12.430 14.929 -7.093 1.00 88.31 392 PHE A C 1
ATOM 3076 O O . PHE A 1 392 ? 11.524 14.246 -6.610 1.00 88.31 392 PHE A O 1
ATOM 3083 N N . TYR A 1 393 ? 12.454 15.232 -8.396 1.00 87.00 393 TYR A N 1
ATOM 3084 C CA . TYR A 1 393 ? 11.412 14.786 -9.328 1.00 87.00 393 TYR A CA 1
ATOM 3085 C C . TYR A 1 393 ? 11.314 13.262 -9.437 1.00 87.00 393 TYR A C 1
ATOM 3087 O O . TYR A 1 393 ? 10.204 12.731 -9.467 1.00 87.00 393 TYR A O 1
ATOM 3095 N N . GLU A 1 394 ? 12.433 12.541 -9.477 1.00 81.75 394 GLU A N 1
ATOM 3096 C CA . GLU A 1 394 ? 12.435 11.073 -9.493 1.00 81.75 394 GLU A CA 1
ATOM 3097 C C . GLU A 1 394 ? 11.790 10.499 -8.226 1.00 81.75 394 GLU A C 1
ATOM 3099 O O . GLU A 1 394 ? 10.986 9.570 -8.305 1.00 81.75 394 GLU A O 1
ATOM 3104 N N . ASN A 1 395 ? 12.053 11.093 -7.061 1.00 83.12 395 ASN A N 1
ATOM 3105 C CA . ASN A 1 395 ? 11.488 10.635 -5.793 1.00 83.12 395 ASN A CA 1
ATOM 3106 C C . ASN A 1 395 ? 9.989 10.928 -5.653 1.00 83.12 395 ASN A C 1
ATOM 3108 O O . ASN A 1 395 ? 9.265 10.128 -5.058 1.00 83.12 395 ASN A O 1
ATOM 3112 N N . ILE A 1 396 ? 9.474 11.986 -6.292 1.00 88.38 396 ILE A N 1
ATOM 3113 C CA . ILE A 1 396 ? 8.022 12.215 -6.375 1.00 88.38 396 ILE A CA 1
ATOM 3114 C C . ILE A 1 396 ? 7.320 11.032 -7.065 1.00 88.38 396 ILE A C 1
ATOM 3116 O O . ILE A 1 396 ? 6.184 10.695 -6.721 1.00 88.38 396 ILE A O 1
ATOM 3120 N N . ALA A 1 397 ? 7.989 10.330 -7.989 1.00 81.88 397 ALA A N 1
ATOM 3121 C CA . ALA A 1 397 ? 7.423 9.147 -8.640 1.00 81.88 397 ALA A CA 1
ATOM 3122 C C . ALA A 1 397 ? 7.066 8.040 -7.629 1.00 81.88 397 ALA A C 1
ATOM 3124 O O . ALA A 1 397 ? 6.151 7.252 -7.885 1.00 81.88 397 ALA A O 1
ATOM 3125 N N . PHE A 1 398 ? 7.719 8.028 -6.464 1.00 79.44 398 PHE A N 1
ATOM 3126 C CA . PHE A 1 398 ? 7.521 7.094 -5.353 1.00 79.44 398 PHE A CA 1
ATOM 3127 C C . PHE A 1 398 ? 6.783 7.706 -4.159 1.00 79.44 398 PHE A C 1
ATOM 3129 O O . PHE A 1 398 ? 6.699 7.090 -3.101 1.00 79.44 398 PHE A O 1
ATOM 3136 N N . THR A 1 399 ? 6.191 8.889 -4.333 1.00 86.50 399 THR A N 1
ATOM 3137 C CA . THR A 1 399 ? 5.505 9.591 -3.248 1.00 86.50 399 THR A CA 1
ATOM 3138 C C . THR A 1 399 ? 4.413 8.750 -2.580 1.00 86.50 399 THR A C 1
ATOM 3140 O O . THR A 1 399 ? 3.688 7.991 -3.240 1.00 86.50 399 THR A O 1
ATOM 3143 N N . THR A 1 400 ? 4.267 8.930 -1.270 1.00 84.56 400 THR A N 1
ATOM 3144 C CA . THR A 1 400 ? 3.203 8.378 -0.427 1.00 84.56 400 THR A CA 1
ATOM 3145 C C . THR A 1 400 ? 1.995 9.317 -0.341 1.00 84.56 400 THR A C 1
ATOM 3147 O O . THR A 1 400 ? 1.033 9.006 0.356 1.00 84.56 400 THR A O 1
ATOM 3150 N N . VAL A 1 401 ? 2.032 10.470 -1.014 1.00 86.38 401 VAL A N 1
ATOM 3151 C CA . VAL A 1 401 ? 0.923 11.431 -1.112 1.00 86.38 401 VAL A CA 1
ATOM 3152 C C . VAL A 1 401 ? -0.144 10.905 -2.092 1.00 86.38 401 VAL A C 1
ATOM 3154 O O . VAL A 1 401 ? 0.203 10.193 -3.043 1.00 86.38 401 VAL A O 1
ATOM 3157 N N . PRO A 1 402 ? -1.446 11.227 -1.920 1.00 87.38 402 PRO A N 1
ATOM 3158 C CA . PRO A 1 402 ? -2.470 10.849 -2.887 1.00 87.38 402 PRO A CA 1
ATOM 3159 C C . PRO A 1 402 ? -2.098 11.240 -4.324 1.00 87.38 402 PRO A C 1
ATOM 3161 O O . PRO A 1 402 ? -1.891 12.409 -4.650 1.00 87.38 402 PRO A O 1
ATOM 3164 N N . VAL A 1 403 ? -2.074 10.249 -5.219 1.00 88.62 403 VAL A N 1
ATOM 3165 C CA . VAL A 1 403 ? -1.574 10.399 -6.599 1.00 88.62 403 VAL A CA 1
ATOM 3166 C C . VAL A 1 403 ? -2.272 11.531 -7.368 1.00 88.62 403 VAL A C 1
ATOM 3168 O O . VAL A 1 403 ? -1.632 12.233 -8.146 1.00 88.62 403 VAL A O 1
ATOM 3171 N N . LYS A 1 404 ? -3.574 11.759 -7.144 1.00 90.56 404 LYS A N 1
ATOM 3172 C CA . LYS A 1 404 ? -4.316 12.854 -7.798 1.00 90.56 404 LYS A CA 1
ATOM 3173 C C . LYS A 1 404 ? -3.855 14.242 -7.348 1.00 90.56 404 LYS A C 1
ATOM 3175 O O . LYS A 1 404 ? -3.857 15.163 -8.164 1.00 90.56 404 LYS A O 1
ATOM 3180 N N . ASP A 1 405 ? -3.473 14.394 -6.084 1.00 91.44 405 ASP A N 1
ATOM 3181 C CA . ASP A 1 405 ? -2.973 15.664 -5.553 1.00 91.44 405 ASP A CA 1
ATOM 3182 C C . ASP A 1 405 ? -1.564 15.940 -6.083 1.00 91.44 405 ASP A C 1
ATOM 3184 O O . ASP A 1 405 ? -1.313 17.028 -6.600 1.00 91.44 405 ASP A O 1
ATOM 3188 N N . ALA A 1 406 ? -0.706 14.914 -6.108 1.00 92.56 406 ALA A N 1
ATOM 3189 C CA . ALA A 1 406 ? 0.607 14.985 -6.747 1.00 92.56 406 ALA A CA 1
ATOM 3190 C C . ALA A 1 406 ? 0.504 15.387 -8.231 1.00 92.56 406 ALA A C 1
ATOM 3192 O O . ALA A 1 406 ? 1.134 16.346 -8.674 1.00 92.56 406 ALA A O 1
ATOM 3193 N N . LEU A 1 407 ? -0.360 14.714 -9.002 1.00 94.44 407 LEU A N 1
ATOM 3194 C CA . LEU A 1 407 ? -0.579 15.022 -10.419 1.00 94.44 407 LEU A CA 1
ATOM 3195 C C . LEU A 1 407 ? -1.126 16.434 -10.651 1.00 94.44 407 LEU A C 1
ATOM 3197 O O . LEU A 1 407 ? -0.858 17.023 -11.697 1.00 94.44 407 LEU A O 1
ATOM 3201 N N . ARG A 1 408 ? -1.896 16.997 -9.710 1.00 94.62 408 ARG A N 1
ATOM 3202 C CA . ARG A 1 408 ? -2.389 18.378 -9.810 1.00 94.62 408 ARG A CA 1
ATOM 3203 C C . ARG A 1 408 ? -1.233 19.379 -9.810 1.00 94.62 408 ARG A C 1
ATOM 3205 O O . ARG A 1 408 ? -1.232 20.260 -10.663 1.00 94.62 408 ARG A O 1
ATOM 3212 N N . VAL A 1 409 ? -0.263 19.210 -8.911 1.00 93.81 409 VAL A N 1
ATOM 3213 C CA . VAL A 1 409 ? 0.923 20.078 -8.810 1.00 93.81 409 VAL A CA 1
ATOM 3214 C C . VAL A 1 409 ? 1.872 19.858 -9.984 1.00 93.81 409 VAL A C 1
ATOM 3216 O O . VAL A 1 409 ? 2.249 20.807 -10.668 1.00 93.81 409 VAL A O 1
ATOM 3219 N N . LEU A 1 410 ? 2.192 18.605 -10.313 1.00 93.06 410 LEU A N 1
ATOM 3220 C CA . LEU A 1 410 ? 3.101 18.338 -11.430 1.00 93.06 410 LEU A CA 1
ATOM 3221 C C . LEU A 1 410 ? 2.537 18.823 -12.769 1.00 93.06 410 LEU A C 1
ATOM 3223 O O . LEU A 1 410 ? 3.298 19.223 -13.643 1.00 93.06 410 LEU A O 1
ATOM 3227 N N . LYS A 1 411 ? 1.209 18.842 -12.934 1.00 93.31 411 LYS A N 1
ATOM 3228 C CA . LYS A 1 411 ? 0.570 19.392 -14.136 1.00 93.31 411 LYS A CA 1
ATOM 3229 C C . LYS A 1 411 ? 0.861 20.883 -14.312 1.00 93.31 411 LYS A C 1
ATOM 3231 O O . LYS A 1 411 ? 0.989 21.316 -15.451 1.00 93.31 411 LYS A O 1
ATOM 3236 N N . SER A 1 412 ? 0.954 21.663 -13.230 1.00 91.12 412 SER A N 1
ATOM 3237 C CA . SER A 1 412 ? 1.350 23.077 -13.333 1.00 91.12 412 SER A CA 1
ATOM 3238 C C . SER A 1 412 ? 2.827 23.258 -13.669 1.00 91.12 412 SER A C 1
ATOM 3240 O O . SER A 1 412 ? 3.183 24.266 -14.267 1.00 91.12 412 SER A O 1
ATOM 3242 N N . TRP A 1 413 ? 3.676 22.289 -13.325 1.00 91.44 413 TRP A N 1
ATOM 3243 C CA . TRP A 1 413 ? 5.109 22.343 -13.612 1.00 91.44 413 TRP A CA 1
ATOM 3244 C C . TRP A 1 413 ? 5.473 21.773 -14.984 1.00 91.44 413 TRP A C 1
ATOM 3246 O O . TRP A 1 413 ? 6.509 22.131 -15.535 1.00 91.44 413 TRP A O 1
ATOM 3256 N N . ALA A 1 414 ? 4.670 20.855 -15.527 1.00 88.06 414 ALA A N 1
ATOM 3257 C CA . ALA A 1 414 ? 4.941 20.158 -16.780 1.00 88.06 414 ALA A CA 1
ATOM 3258 C C . ALA A 1 414 ? 4.584 21.038 -17.989 1.00 88.06 414 ALA A C 1
ATOM 3260 O O . ALA A 1 414 ? 3.447 21.042 -18.465 1.00 88.06 414 ALA A O 1
ATOM 3261 N N . THR A 1 415 ? 5.581 21.768 -18.485 1.00 86.50 415 THR A N 1
ATOM 3262 C CA . THR A 1 415 ? 5.525 22.632 -19.671 1.00 86.50 415 THR A CA 1
ATOM 3263 C C . THR A 1 415 ? 6.550 22.169 -20.710 1.00 86.50 415 THR A C 1
ATOM 3265 O O . THR A 1 415 ? 7.399 21.326 -20.419 1.00 86.50 415 THR A O 1
ATOM 3268 N N . SER A 1 416 ? 6.516 22.733 -21.920 1.00 79.25 416 SER A N 1
ATOM 3269 C CA . SER A 1 416 ? 7.494 22.430 -22.976 1.00 79.25 416 SER A CA 1
ATOM 3270 C C . SER A 1 416 ? 8.947 22.728 -22.588 1.00 79.25 416 SER A C 1
ATOM 3272 O O . SER A 1 416 ? 9.858 22.099 -23.122 1.00 79.25 416 SER A O 1
ATOM 3274 N N . GLU A 1 417 ? 9.165 23.672 -21.669 1.00 83.12 417 GLU A N 1
ATOM 3275 C CA . GLU A 1 417 ? 10.491 24.085 -21.186 1.00 83.12 417 GLU A CA 1
ATOM 3276 C C . GLU A 1 417 ? 10.999 23.217 -20.027 1.00 83.12 417 GLU A C 1
ATOM 3278 O O . GLU A 1 417 ? 12.159 23.318 -19.631 1.00 83.12 417 GLU A O 1
ATOM 3283 N N . SER A 1 418 ? 10.147 22.351 -19.478 1.00 82.19 418 SER A N 1
ATOM 3284 C CA . SER A 1 418 ? 10.472 21.577 -18.285 1.00 82.19 418 SER A CA 1
ATOM 3285 C C . SER A 1 418 ? 11.385 20.383 -18.587 1.00 82.19 418 SER A C 1
ATOM 3287 O O . SER A 1 418 ? 11.345 19.792 -19.673 1.00 82.19 418 SER A O 1
ATOM 3289 N N . ASP A 1 419 ? 12.165 19.980 -17.579 1.00 82.62 419 ASP A N 1
ATOM 3290 C CA . ASP A 1 419 ? 13.077 18.833 -17.653 1.00 82.62 419 ASP A CA 1
ATOM 3291 C C . ASP A 1 419 ? 12.329 17.538 -18.035 1.00 82.62 419 ASP A C 1
ATOM 3293 O O . ASP A 1 419 ? 11.174 17.299 -17.657 1.00 82.62 419 ASP A O 1
ATOM 3297 N N . ILE A 1 420 ? 12.984 16.674 -18.808 1.00 80.19 420 ILE A N 1
ATOM 3298 C CA . ILE A 1 420 ? 12.425 15.394 -19.254 1.00 80.19 420 ILE A CA 1
ATOM 3299 C C . ILE A 1 420 ? 12.126 14.444 -18.079 1.00 80.19 420 ILE A C 1
ATOM 3301 O O . ILE A 1 420 ? 11.190 13.644 -18.152 1.00 80.19 420 ILE A O 1
ATOM 3305 N N . THR A 1 421 ? 12.860 14.581 -16.974 1.00 80.25 421 THR A N 1
ATOM 3306 C CA . THR A 1 421 ? 12.685 13.842 -15.717 1.00 80.25 421 THR A CA 1
ATOM 3307 C C . THR A 1 421 ? 11.309 14.105 -15.117 1.00 80.25 421 THR A C 1
ATOM 3309 O O . THR A 1 421 ? 10.600 13.170 -14.748 1.00 80.25 421 THR A O 1
ATOM 3312 N N . LEU A 1 422 ? 10.860 15.363 -15.126 1.00 86.12 422 LEU A N 1
ATOM 3313 C CA . LEU A 1 422 ? 9.526 15.735 -14.657 1.00 86.12 422 LEU A CA 1
ATOM 3314 C C . LEU A 1 422 ? 8.424 15.051 -15.482 1.00 86.12 422 LEU A C 1
ATOM 3316 O O . LEU A 1 422 ? 7.447 14.546 -14.928 1.00 86.12 422 LEU A O 1
ATOM 3320 N N . HIS A 1 423 ? 8.593 14.993 -16.805 1.00 85.44 423 HIS A N 1
ATOM 3321 C CA . HIS A 1 423 ? 7.650 14.328 -17.709 1.00 85.44 423 HIS A CA 1
ATOM 3322 C C . HIS A 1 423 ? 7.595 12.815 -17.461 1.00 85.44 423 HIS A C 1
ATOM 3324 O O . HIS A 1 423 ? 6.514 12.222 -17.459 1.00 85.44 423 HIS A O 1
ATOM 3330 N N . ASN A 1 424 ? 8.752 12.197 -17.207 1.00 83.19 424 ASN A N 1
ATOM 3331 C CA . ASN A 1 424 ? 8.862 10.791 -16.830 1.00 83.19 424 ASN A CA 1
ATOM 3332 C C . ASN A 1 424 ? 8.102 10.500 -15.523 1.00 83.19 424 ASN A C 1
ATOM 3334 O O . ASN A 1 424 ? 7.264 9.596 -15.483 1.00 83.19 424 ASN A O 1
ATOM 3338 N N . THR A 1 425 ? 8.332 11.313 -14.488 1.00 84.75 425 THR A N 1
ATOM 3339 C CA . THR A 1 425 ? 7.643 11.230 -13.191 1.00 84.75 425 THR A CA 1
ATOM 3340 C C . THR A 1 425 ? 6.136 11.406 -13.336 1.00 84.75 425 THR A C 1
ATOM 3342 O O . THR A 1 425 ? 5.359 10.622 -12.785 1.00 84.75 425 THR A O 1
ATOM 3345 N N . PHE A 1 426 ? 5.701 12.400 -14.113 1.00 89.00 426 PHE A N 1
ATOM 3346 C CA . PHE A 1 426 ? 4.285 12.637 -14.372 1.00 89.00 426 PHE A CA 1
ATOM 3347 C C . PHE A 1 426 ? 3.632 11.412 -15.025 1.00 89.00 426 PHE A C 1
ATOM 3349 O O . PHE A 1 426 ? 2.601 10.926 -14.556 1.00 89.00 426 PHE A O 1
ATOM 3356 N N . GLY A 1 427 ? 4.256 10.872 -16.077 1.00 87.88 427 GLY A N 1
ATOM 3357 C CA . GLY A 1 427 ? 3.804 9.661 -16.760 1.00 87.88 427 GLY A CA 1
ATOM 3358 C C . GLY A 1 427 ? 3.675 8.457 -15.828 1.00 87.88 427 GLY A C 1
ATOM 3359 O O . GLY A 1 427 ? 2.676 7.733 -15.862 1.00 87.88 427 GLY A O 1
ATOM 3360 N N . TYR A 1 428 ? 4.651 8.282 -14.937 1.00 86.12 428 TYR A N 1
ATOM 3361 C CA . TYR A 1 428 ? 4.638 7.216 -13.943 1.00 86.12 428 TYR A CA 1
ATOM 3362 C C . TYR A 1 428 ? 3.505 7.363 -12.918 1.00 86.12 428 TYR A C 1
ATOM 3364 O O . TYR A 1 428 ? 2.825 6.389 -12.591 1.00 86.12 428 TYR A O 1
ATOM 3372 N N . LEU A 1 429 ? 3.233 8.577 -12.440 1.00 88.12 429 LEU A N 1
ATOM 3373 C CA . LEU A 1 429 ? 2.113 8.814 -11.528 1.00 88.12 429 LEU A CA 1
ATOM 3374 C C . LEU A 1 429 ? 0.757 8.602 -12.206 1.00 88.12 429 LEU A C 1
ATOM 3376 O O . LEU A 1 429 ? -0.152 8.056 -11.581 1.00 88.12 429 LEU A O 1
ATOM 3380 N N . VAL A 1 430 ? 0.616 8.937 -13.492 1.00 91.38 430 VAL A N 1
ATOM 3381 C CA . VAL A 1 430 ? -0.589 8.571 -14.258 1.00 91.38 430 VAL A CA 1
ATOM 3382 C C . VAL A 1 430 ? -0.725 7.052 -14.356 1.00 91.38 430 VAL A C 1
ATOM 3384 O O . VAL A 1 430 ? -1.825 6.526 -14.186 1.00 91.38 430 VAL A O 1
ATOM 3387 N N . HIS A 1 431 ? 0.376 6.325 -14.551 1.00 87.31 431 HIS A N 1
ATOM 3388 C CA . HIS A 1 431 ? 0.357 4.864 -14.552 1.00 87.31 431 HIS A CA 1
ATOM 3389 C C . HIS A 1 431 ? -0.124 4.301 -13.205 1.00 87.31 431 HIS A C 1
ATOM 3391 O O . HIS A 1 431 ? -1.055 3.491 -13.176 1.00 87.31 431 HIS A O 1
ATOM 3397 N N . ARG A 1 432 ? 0.418 4.803 -12.086 1.00 84.81 432 ARG A N 1
ATOM 3398 C CA . ARG A 1 432 ? -0.037 4.458 -10.726 1.00 84.81 432 ARG A CA 1
ATOM 3399 C C . ARG A 1 432 ? -1.519 4.767 -10.520 1.00 84.81 432 ARG A C 1
ATOM 3401 O O . ARG A 1 432 ? -2.247 3.943 -9.971 1.00 84.81 432 ARG A O 1
ATOM 3408 N N . LEU A 1 433 ? -1.992 5.920 -10.995 1.00 89.31 433 LEU A N 1
ATOM 3409 C CA . LEU A 1 433 ? -3.405 6.286 -10.920 1.00 89.31 433 LEU A CA 1
ATOM 3410 C C . LEU A 1 433 ? -4.281 5.267 -11.652 1.00 89.31 433 LEU A C 1
ATOM 3412 O O . LEU A 1 433 ? -5.270 4.802 -11.086 1.00 89.31 433 LEU A O 1
ATOM 3416 N N . CYS A 1 434 ? -3.910 4.882 -12.872 1.00 89.00 434 CYS A N 1
ATOM 3417 C CA . CYS A 1 434 ? -4.658 3.892 -13.638 1.00 89.00 434 CYS A CA 1
ATOM 3418 C C . CYS A 1 434 ? -4.664 2.515 -12.956 1.00 89.00 434 CYS A C 1
ATOM 3420 O O . CYS A 1 434 ? -5.693 1.848 -12.962 1.00 89.00 434 CYS A O 1
ATOM 3422 N N . LEU A 1 435 ? -3.559 2.098 -12.331 1.00 83.94 435 LEU A N 1
ATOM 3423 C CA . LEU A 1 435 ? -3.464 0.800 -11.649 1.00 83.94 435 LEU A CA 1
ATOM 3424 C C . LEU A 1 435 ? -4.074 0.771 -10.240 1.00 83.94 435 LEU A C 1
ATOM 3426 O O . LEU A 1 435 ? -4.292 -0.309 -9.701 1.00 83.94 435 LEU A O 1
ATOM 3430 N N . SER A 1 436 ? -4.387 1.926 -9.651 1.00 80.75 436 SER A N 1
ATOM 3431 C CA . SER A 1 436 ? -4.880 2.007 -8.266 1.00 80.75 436 SER A CA 1
ATOM 3432 C C . SER A 1 436 ? -6.214 1.291 -8.010 1.00 80.75 436 SER A C 1
ATOM 3434 O O . SER A 1 436 ? -6.518 0.958 -6.869 1.00 80.75 436 SER A O 1
ATOM 3436 N N . SER A 1 437 ? -7.037 1.065 -9.041 1.00 80.31 437 SER A N 1
ATOM 3437 C CA . SER A 1 437 ? -8.248 0.245 -8.932 1.00 80.31 437 SER A CA 1
ATOM 3438 C C . SER A 1 437 ? -8.689 -0.299 -10.296 1.00 80.31 437 SER A C 1
ATOM 3440 O O . SER A 1 437 ? -8.420 0.335 -11.321 1.00 80.31 437 SER A O 1
ATOM 3442 N N . PRO A 1 438 ? -9.466 -1.400 -10.341 1.00 82.50 438 PRO A N 1
ATOM 3443 C CA . PRO A 1 438 ? -10.059 -1.892 -11.588 1.00 82.50 438 PRO A CA 1
ATOM 3444 C C . PRO A 1 438 ? -10.925 -0.842 -12.304 1.00 82.50 438 PRO A C 1
ATOM 3446 O O . PRO A 1 438 ? -10.968 -0.790 -13.533 1.00 82.50 438 PRO A O 1
ATOM 3449 N N . SER A 1 439 ? -11.596 0.030 -11.541 1.00 85.75 439 SER A N 1
ATOM 3450 C CA . SER A 1 439 ? -12.393 1.130 -12.094 1.00 85.75 439 SER A CA 1
ATOM 3451 C C . SER A 1 439 ? -11.519 2.172 -12.794 1.00 85.75 439 SER A C 1
ATOM 3453 O O . SER A 1 439 ? -11.845 2.596 -13.903 1.00 85.75 439 SER A O 1
ATOM 3455 N N . ASN A 1 440 ? -10.398 2.564 -12.181 1.00 88.56 440 ASN A N 1
ATOM 3456 C CA . ASN A 1 440 ? -9.464 3.520 -12.780 1.00 88.56 440 ASN A CA 1
ATOM 3457 C C . ASN A 1 440 ? -8.770 2.925 -14.007 1.00 88.56 440 ASN A C 1
ATOM 3459 O O . ASN A 1 440 ? -8.651 3.611 -15.020 1.00 88.56 440 ASN A O 1
ATOM 3463 N N . LEU A 1 441 ? -8.422 1.638 -13.968 1.00 89.56 441 LEU A N 1
ATOM 3464 C CA . LEU A 1 441 ? -7.846 0.934 -15.111 1.00 89.56 441 LEU A CA 1
ATOM 3465 C C . LEU A 1 441 ? -8.797 0.977 -16.314 1.00 89.56 441 LEU A C 1
ATOM 3467 O O . LEU A 1 441 ? -8.401 1.356 -17.413 1.00 89.56 441 LEU A O 1
ATOM 3471 N N . ASN A 1 442 ? -10.075 0.667 -16.082 1.00 90.50 442 ASN A N 1
ATOM 3472 C CA . ASN A 1 442 ? -11.129 0.728 -17.096 1.00 90.50 442 ASN A CA 1
ATOM 3473 C C . ASN A 1 442 ? -11.393 2.168 -17.578 1.00 90.50 442 ASN A C 1
ATOM 3475 O O . ASN A 1 442 ? -11.704 2.386 -18.747 1.00 90.50 442 ASN A O 1
ATOM 3479 N N . SER A 1 443 ? -11.267 3.161 -16.689 1.00 91.69 443 SER A N 1
ATOM 3480 C CA . SER A 1 443 ? -11.363 4.583 -17.039 1.00 91.69 443 SER A CA 1
ATOM 3481 C C . SER A 1 443 ? -10.238 5.001 -17.990 1.00 91.69 443 SER A C 1
ATOM 3483 O O . SER A 1 443 ? -10.513 5.614 -19.020 1.00 91.69 443 SER A O 1
ATOM 3485 N N . CYS A 1 444 ? -8.989 4.623 -17.699 1.00 92.50 444 CYS A N 1
ATOM 3486 C CA . CYS A 1 444 ? -7.846 4.906 -18.567 1.00 92.50 444 CYS A CA 1
ATOM 3487 C C . CYS A 1 444 ? -7.951 4.175 -19.913 1.00 92.50 444 CYS A C 1
ATOM 3489 O O . CYS A 1 444 ? -7.793 4.803 -20.957 1.00 92.50 444 CYS A O 1
ATOM 3491 N N . ASP A 1 445 ? -8.306 2.886 -19.909 1.00 88.69 445 ASP A N 1
ATOM 3492 C CA . ASP A 1 445 ? -8.438 2.086 -21.136 1.00 88.69 445 ASP A CA 1
ATOM 3493 C C . ASP A 1 445 ? -9.527 2.632 -22.078 1.00 88.69 445 ASP A C 1
ATOM 3495 O O . ASP A 1 445 ? -9.360 2.680 -23.296 1.00 88.69 445 ASP A O 1
ATOM 3499 N N . LYS A 1 446 ? -10.625 3.149 -21.511 1.00 89.31 446 LYS A N 1
ATOM 3500 C CA . LYS A 1 446 ? -11.707 3.803 -22.266 1.00 89.31 446 LYS A CA 1
ATOM 3501 C C . LYS A 1 446 ? -11.454 5.280 -22.576 1.00 89.31 446 LYS A C 1
ATOM 3503 O O . LYS A 1 446 ? -12.353 5.925 -23.115 1.00 89.31 446 LYS A O 1
ATOM 3508 N N . GLY A 1 447 ? -10.295 5.831 -22.213 1.00 87.94 447 GLY A N 1
ATOM 3509 C CA . GLY A 1 447 ? -9.979 7.246 -22.420 1.00 87.94 447 GLY A CA 1
ATOM 3510 C C . GLY A 1 447 ? -10.940 8.189 -21.689 1.00 87.94 447 GLY A C 1
ATOM 3511 O O . GLY A 1 447 ? -11.366 9.198 -22.243 1.00 87.94 447 GLY A O 1
ATOM 3512 N N . LYS A 1 448 ? -11.349 7.848 -20.464 1.00 91.62 448 LYS A N 1
ATOM 3513 C CA . LYS A 1 448 ? -12.200 8.690 -19.603 1.00 91.62 448 LYS A CA 1
ATOM 3514 C C . LYS A 1 448 ? -11.416 9.420 -18.515 1.00 91.62 448 LYS A C 1
ATOM 3516 O O . LYS A 1 448 ? -11.925 10.397 -17.971 1.00 91.62 448 LYS A O 1
ATOM 3521 N N . GLU A 1 449 ? -10.202 8.971 -18.199 1.00 94.44 449 GLU A N 1
ATOM 3522 C CA . GLU A 1 449 ? -9.394 9.568 -17.136 1.00 94.44 449 GLU A CA 1
ATOM 3523 C C . GLU A 1 449 ? -8.733 10.889 -17.595 1.00 94.44 449 GLU A C 1
ATOM 3525 O O . GLU A 1 449 ? -7.934 10.874 -18.538 1.00 94.44 449 GLU A O 1
ATOM 3530 N N . PRO A 1 450 ? -9.014 12.041 -16.947 1.00 94.06 450 PRO A N 1
ATOM 3531 C CA . PRO A 1 450 ? -8.572 13.349 -17.435 1.00 94.06 450 PRO A CA 1
ATOM 3532 C C . PRO A 1 450 ? -7.056 13.525 -17.562 1.00 94.06 450 PRO A C 1
ATOM 3534 O O . PRO A 1 450 ? -6.602 14.127 -18.534 1.00 94.06 450 PRO A O 1
ATOM 3537 N N . TYR A 1 451 ? -6.267 13.022 -16.606 1.00 94.56 451 TYR A N 1
ATOM 3538 C CA . TYR A 1 451 ? -4.803 13.153 -16.651 1.00 94.56 451 TYR A CA 1
ATOM 3539 C C . TYR A 1 451 ? -4.186 12.311 -17.771 1.00 94.56 451 TYR A C 1
ATOM 3541 O O . TYR A 1 451 ? -3.264 12.762 -18.448 1.00 94.56 451 TYR A O 1
ATOM 3549 N N . PHE A 1 452 ? -4.742 11.121 -18.010 1.00 94.81 452 PHE A N 1
ATOM 3550 C CA . PHE A 1 452 ? -4.344 10.255 -19.115 1.00 94.81 452 PHE A CA 1
ATOM 3551 C C . PHE A 1 452 ? -4.619 10.916 -20.472 1.00 94.81 452 PHE A C 1
ATOM 3553 O O . PHE A 1 452 ? -3.720 11.024 -21.305 1.00 94.81 452 PHE A O 1
ATOM 3560 N N . ASN A 1 453 ? -5.833 11.439 -20.669 1.00 93.38 453 ASN A N 1
ATOM 3561 C CA . ASN A 1 453 ? -6.191 12.122 -21.913 1.00 93.38 453 ASN A CA 1
ATOM 3562 C C . ASN A 1 453 ? -5.368 13.394 -22.131 1.00 93.38 453 ASN A C 1
ATOM 3564 O O . ASN A 1 453 ? -4.970 13.679 -23.254 1.00 93.38 453 ASN A O 1
ATOM 3568 N N . TRP A 1 454 ? -5.071 14.140 -21.064 1.00 93.50 454 TRP A N 1
ATOM 3569 C CA . TRP A 1 454 ? -4.237 15.339 -21.146 1.00 93.50 454 TRP A CA 1
ATOM 3570 C C . TRP A 1 454 ? -2.831 15.041 -21.697 1.00 93.50 454 TRP A C 1
ATOM 3572 O O . TRP A 1 454 ? -2.347 15.805 -22.535 1.00 93.50 454 TRP A O 1
ATOM 3582 N N . LEU A 1 455 ? -2.220 13.914 -21.299 1.00 92.81 455 LEU A N 1
ATOM 3583 C CA . LEU A 1 455 ? -0.948 13.437 -21.862 1.00 92.81 455 LEU A CA 1
ATOM 3584 C C . LEU A 1 455 ? -1.082 12.979 -23.313 1.00 92.81 455 LEU A C 1
ATOM 3586 O O . LEU A 1 455 ? -0.251 13.320 -24.154 1.00 92.81 455 LEU A O 1
ATOM 3590 N N . LEU A 1 456 ? -2.111 12.184 -23.610 1.00 92.50 456 LEU A N 1
ATOM 3591 C CA . LEU A 1 456 ? -2.297 11.598 -24.935 1.00 92.50 456 LEU A CA 1
ATOM 3592 C C . LEU A 1 456 ? -2.577 12.669 -26.001 1.00 92.50 456 LEU A C 1
ATOM 3594 O O . LEU A 1 456 ? -2.038 12.604 -27.101 1.00 92.50 456 LEU A O 1
ATOM 3598 N N . GLU A 1 457 ? -3.375 13.679 -25.659 1.00 92.94 457 GLU A N 1
ATOM 3599 C CA . GLU A 1 457 ? -3.738 14.801 -26.536 1.00 92.94 457 GLU A CA 1
ATOM 3600 C C . GLU A 1 457 ? -2.661 15.897 -26.596 1.00 92.94 457 GLU A C 1
ATOM 3602 O O . GLU A 1 457 ? -2.853 16.908 -27.266 1.00 92.94 457 GLU A O 1
ATOM 3607 N N . ASN A 1 458 ? -1.541 15.720 -25.887 1.00 90.56 458 ASN A N 1
ATOM 3608 C CA . ASN A 1 458 ? -0.457 16.693 -25.768 1.00 90.56 458 ASN A CA 1
ATOM 3609 C C . ASN A 1 458 ? -0.919 18.108 -25.365 1.00 90.56 458 ASN A C 1
ATOM 3611 O O . ASN A 1 458 ? -0.431 19.121 -25.870 1.00 90.56 458 ASN A O 1
ATOM 3615 N N . LYS A 1 459 ? -1.867 18.203 -24.428 1.00 87.38 459 LYS A N 1
ATOM 3616 C CA . LYS A 1 459 ? -2.410 19.495 -23.971 1.00 87.38 459 LYS A CA 1
ATOM 3617 C C . LYS A 1 459 ? -1.393 20.361 -23.210 1.00 87.38 459 LYS A C 1
ATOM 3619 O O . LYS A 1 459 ? -1.699 21.513 -22.920 1.00 87.38 459 LYS A O 1
ATOM 3624 N N . GLY A 1 460 ? -0.226 19.810 -22.871 1.00 81.44 460 GLY A N 1
ATOM 3625 C CA . GLY A 1 460 ? 0.909 20.526 -22.278 1.00 81.44 460 GLY A CA 1
ATOM 3626 C C . GLY A 1 460 ? 1.879 21.140 -23.295 1.00 81.44 460 GLY A C 1
ATOM 3627 O O . GLY A 1 460 ? 2.807 21.830 -22.887 1.00 81.44 460 GLY A O 1
ATOM 3628 N N . GLY A 1 461 ? 1.684 20.909 -24.601 1.00 87.19 461 GLY A N 1
ATOM 3629 C CA . GLY A 1 461 ? 2.565 21.448 -25.644 1.00 87.19 461 GLY A CA 1
ATOM 3630 C C . GLY A 1 461 ? 3.955 20.805 -25.677 1.00 87.19 461 GLY A C 1
ATOM 3631 O O . GLY A 1 461 ? 4.924 21.450 -26.063 1.00 87.19 461 GLY A O 1
ATOM 3632 N N . PHE A 1 462 ? 4.073 19.546 -25.258 1.00 91.06 462 PHE A N 1
ATOM 3633 C CA . PHE A 1 462 ? 5.344 18.838 -25.164 1.00 91.06 462 PHE A CA 1
ATOM 3634 C C . PHE A 1 462 ? 5.966 18.583 -26.533 1.00 91.06 462 PHE A C 1
ATOM 3636 O O . PHE A 1 462 ? 5.271 18.336 -27.524 1.00 91.06 462 PHE A O 1
ATOM 3643 N N . THR A 1 463 ? 7.294 18.543 -26.568 1.00 90.81 463 THR A N 1
ATOM 3644 C CA . THR A 1 463 ? 8.023 17.972 -27.702 1.00 90.81 463 THR A CA 1
ATOM 3645 C C . THR A 1 463 ? 7.703 16.472 -27.842 1.00 90.81 463 THR A C 1
ATOM 3647 O O . THR A 1 463 ? 7.341 15.818 -26.855 1.00 90.81 463 THR A O 1
ATOM 3650 N N . PRO A 1 464 ? 7.879 15.869 -29.035 1.00 89.88 464 PRO A N 1
ATOM 3651 C CA . PRO A 1 464 ? 7.597 14.446 -29.236 1.00 89.88 464 PRO A CA 1
ATOM 3652 C C . PRO A 1 464 ? 8.339 13.516 -28.264 1.00 89.88 464 PRO A C 1
ATOM 3654 O O . PRO A 1 464 ? 7.778 12.507 -27.836 1.00 89.88 464 PRO A O 1
ATOM 3657 N N . ILE A 1 465 ? 9.579 13.857 -27.881 1.00 86.00 465 ILE A N 1
ATOM 3658 C CA . ILE A 1 465 ? 10.400 13.045 -26.967 1.00 86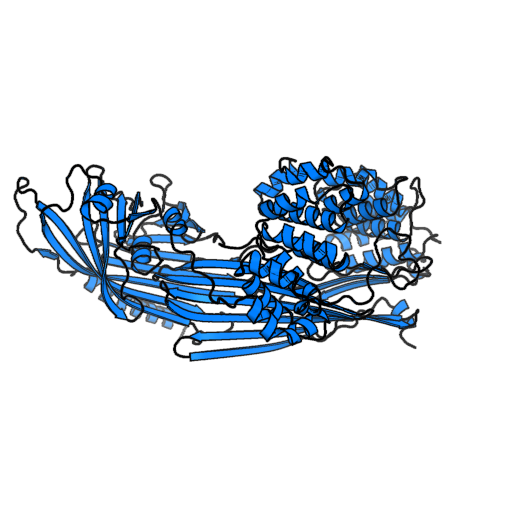.00 465 ILE A CA 1
ATOM 3659 C C . ILE A 1 465 ? 9.946 13.167 -25.508 1.00 86.00 465 ILE A C 1
ATOM 3661 O O . ILE A 1 465 ? 9.915 12.164 -24.791 1.00 86.00 465 ILE A O 1
ATOM 3665 N N . GLN A 1 466 ? 9.515 14.356 -25.079 1.00 87.12 466 GLN A N 1
ATOM 3666 C CA . GLN A 1 466 ? 8.906 14.569 -23.762 1.00 87.12 466 GLN A CA 1
ATOM 3667 C C . GLN A 1 466 ? 7.576 13.813 -23.657 1.00 87.12 466 GLN A C 1
ATOM 3669 O O . GLN A 1 466 ? 7.368 13.059 -22.704 1.00 87.12 466 GLN A O 1
ATOM 3674 N N . GLN A 1 467 ? 6.710 13.929 -24.671 1.00 92.12 467 GLN A N 1
ATOM 3675 C CA . GLN A 1 467 ? 5.439 13.205 -24.699 1.00 92.12 467 GLN A CA 1
ATOM 3676 C C . GLN A 1 467 ? 5.660 11.687 -24.724 1.00 92.12 467 GLN A C 1
ATOM 3678 O O . GLN A 1 467 ? 5.045 10.962 -23.942 1.00 92.12 467 GLN A O 1
ATOM 3683 N N . ALA A 1 468 ? 6.579 11.196 -25.562 1.00 87.12 468 ALA A N 1
ATOM 3684 C CA . ALA A 1 468 ? 6.956 9.785 -25.590 1.00 87.12 468 ALA A CA 1
ATOM 3685 C C . ALA A 1 468 ? 7.492 9.313 -24.230 1.00 87.12 468 ALA A C 1
ATOM 3687 O O . ALA A 1 468 ? 7.195 8.201 -23.803 1.00 87.12 468 ALA A O 1
ATOM 3688 N N . THR A 1 469 ? 8.239 10.153 -23.514 1.00 84.31 469 THR A N 1
ATOM 3689 C CA . THR A 1 469 ? 8.758 9.818 -22.183 1.00 84.31 469 THR A CA 1
ATOM 3690 C C . THR A 1 469 ? 7.659 9.727 -21.130 1.00 84.31 469 THR A C 1
ATOM 3692 O O . THR A 1 469 ? 7.662 8.777 -20.353 1.00 84.31 469 THR A O 1
ATOM 3695 N N . ALA A 1 470 ? 6.676 10.626 -21.144 1.00 86.44 470 ALA A N 1
ATOM 3696 C CA . ALA A 1 470 ? 5.525 10.532 -20.247 1.00 86.44 470 ALA A CA 1
ATOM 3697 C C . ALA A 1 470 ? 4.619 9.328 -20.577 1.00 86.44 470 ALA A C 1
ATOM 3699 O O . ALA A 1 470 ? 4.131 8.636 -19.686 1.00 86.44 470 ALA A O 1
ATOM 3700 N N . LEU A 1 471 ? 4.400 9.042 -21.863 1.00 90.31 471 LEU A N 1
ATOM 3701 C CA . LEU A 1 471 ? 3.522 7.955 -22.308 1.00 90.31 471 LEU A CA 1
ATOM 3702 C C . LEU A 1 471 ? 4.144 6.561 -22.175 1.00 90.31 471 LEU A C 1
ATOM 3704 O O . LEU A 1 471 ? 3.429 5.562 -22.161 1.00 90.31 471 LEU A O 1
ATOM 3708 N N . TRP A 1 472 ? 5.464 6.483 -22.065 1.00 83.56 472 TRP A N 1
ATOM 3709 C CA . TRP A 1 472 ? 6.224 5.239 -22.040 1.00 83.56 472 TRP A CA 1
ATOM 3710 C C . TRP A 1 472 ? 5.758 4.227 -20.977 1.00 83.56 472 TRP A C 1
ATOM 3712 O O . TRP A 1 472 ? 5.765 3.026 -21.232 1.00 83.56 472 TRP A O 1
ATOM 3722 N N . HIS A 1 473 ? 5.320 4.693 -19.804 1.00 82.06 473 HIS A N 1
ATOM 3723 C CA . HIS A 1 473 ? 4.848 3.819 -18.718 1.00 82.06 473 HIS A CA 1
ATOM 3724 C C . HIS A 1 473 ? 3.418 3.294 -18.933 1.00 82.06 473 HIS A C 1
ATOM 3726 O O . HIS A 1 473 ? 2.941 2.438 -18.193 1.00 82.06 473 HIS A O 1
ATOM 3732 N N . LEU A 1 474 ? 2.699 3.810 -19.933 1.00 86.69 474 LEU A N 1
ATOM 3733 C CA . LEU A 1 474 ? 1.265 3.605 -20.119 1.00 86.69 474 LEU A CA 1
ATOM 3734 C C . LEU A 1 474 ? 0.991 2.563 -21.214 1.00 86.69 474 LEU A C 1
ATOM 3736 O O . LEU A 1 474 ? 0.897 2.864 -22.405 1.00 86.69 474 LEU A O 1
ATOM 3740 N N . HIS A 1 475 ? 0.820 1.308 -20.808 1.00 87.88 475 HIS A N 1
ATOM 3741 C CA . HIS A 1 475 ? 0.592 0.168 -21.705 1.00 87.88 475 HIS A CA 1
ATOM 3742 C C . HIS A 1 475 ? -0.882 0.012 -22.130 1.00 87.88 475 HIS A C 1
ATOM 3744 O O . HIS A 1 475 ? -1.508 -1.007 -21.849 1.00 87.88 475 HIS A O 1
ATOM 3750 N N . PHE A 1 476 ? -1.442 1.018 -22.810 1.00 88.81 476 PHE A N 1
ATOM 3751 C CA . PHE A 1 476 ? -2.818 1.008 -23.332 1.00 88.81 476 PHE A CA 1
ATOM 3752 C C . PHE A 1 476 ? -2.850 1.005 -24.861 1.00 88.81 476 PHE A C 1
ATOM 3754 O O . PHE A 1 476 ? -1.921 1.478 -25.518 1.00 88.81 476 PHE A O 1
ATOM 3761 N N . LYS A 1 477 ? -3.958 0.539 -25.449 1.00 88.75 477 LYS A N 1
ATOM 3762 C CA . LYS A 1 477 ? -4.114 0.467 -26.912 1.00 88.75 477 LYS A CA 1
ATOM 3763 C C . LYS A 1 477 ? -3.948 1.828 -27.603 1.00 88.75 477 LYS A C 1
ATOM 3765 O O . LYS A 1 477 ? -3.311 1.914 -28.650 1.00 88.75 477 LYS A O 1
ATOM 3770 N N . SER A 1 478 ? -4.498 2.893 -27.023 1.00 90.00 478 SER A N 1
ATOM 3771 C CA . SER A 1 478 ? -4.378 4.258 -27.555 1.00 90.00 478 SER A CA 1
ATOM 3772 C C . SER A 1 478 ? -2.926 4.752 -27.581 1.00 90.00 478 SER A C 1
ATOM 3774 O O . SER A 1 478 ? -2.499 5.353 -28.566 1.00 90.00 478 SER A O 1
ATOM 3776 N N . VAL A 1 479 ? -2.141 4.424 -26.552 1.00 92.88 479 VAL A N 1
ATOM 3777 C CA . VAL A 1 479 ? -0.711 4.759 -26.464 1.00 92.88 479 VAL A CA 1
ATOM 3778 C C . VAL A 1 479 ? 0.123 3.923 -27.437 1.00 92.88 479 VAL A C 1
ATOM 3780 O O . VAL A 1 479 ? 1.015 4.451 -28.099 1.00 92.88 479 VAL A O 1
ATOM 3783 N N . ALA A 1 480 ? -0.211 2.644 -27.620 1.00 92.19 480 ALA A N 1
ATOM 3784 C CA . ALA A 1 480 ? 0.399 1.823 -28.664 1.00 92.19 480 ALA A CA 1
ATOM 3785 C C . ALA A 1 480 ? 0.181 2.423 -30.068 1.00 92.19 480 ALA A C 1
ATOM 3787 O O . ALA A 1 480 ? 1.088 2.386 -30.902 1.00 92.19 480 ALA A O 1
ATOM 3788 N N . GLY A 1 481 ? -0.982 3.038 -30.313 1.00 92.00 481 GLY A N 1
ATOM 3789 C CA . GLY A 1 481 ? -1.256 3.801 -31.533 1.00 92.00 481 GLY A CA 1
ATOM 3790 C C . GLY A 1 481 ? -0.305 4.988 -31.738 1.00 92.00 481 GLY A C 1
ATOM 3791 O O . GLY A 1 481 ? 0.171 5.194 -32.854 1.00 92.00 481 GLY A O 1
ATOM 3792 N N . TYR A 1 482 ? 0.029 5.717 -30.667 1.00 93.38 482 TYR A N 1
ATOM 3793 C CA . TYR A 1 482 ? 1.021 6.800 -30.697 1.00 93.38 482 TYR A CA 1
ATOM 3794 C C . TYR A 1 482 ? 2.420 6.273 -31.061 1.00 93.38 482 TYR A C 1
ATOM 3796 O O . TYR A 1 482 ? 3.021 6.725 -32.036 1.00 93.38 482 TYR A O 1
ATOM 3804 N N . PHE A 1 483 ? 2.916 5.249 -30.356 1.00 94.12 483 PHE A N 1
ATOM 3805 C CA . PHE A 1 483 ? 4.258 4.703 -30.608 1.00 94.12 483 PHE A CA 1
ATOM 3806 C C . PHE A 1 483 ? 4.400 4.011 -31.970 1.00 94.12 483 PHE A C 1
ATOM 3808 O O . PHE A 1 483 ? 5.477 4.038 -32.568 1.00 94.12 483 PHE A O 1
ATOM 3815 N N . HIS A 1 484 ? 3.319 3.444 -32.514 1.00 94.12 484 HIS A N 1
ATOM 3816 C CA . HIS A 1 484 ? 3.311 2.839 -33.849 1.00 94.12 484 HIS A CA 1
ATOM 3817 C C . HIS A 1 484 ? 3.796 3.800 -34.950 1.00 94.12 484 HIS A C 1
ATOM 3819 O O . HIS A 1 484 ? 4.375 3.354 -35.948 1.00 94.12 484 HIS A O 1
ATOM 3825 N N . HIS A 1 485 ? 3.559 5.108 -34.798 1.00 92.38 485 HIS A N 1
ATOM 3826 C CA . HIS A 1 485 ? 3.964 6.111 -35.782 1.00 92.38 485 HIS A CA 1
ATOM 3827 C C . HIS A 1 485 ? 5.490 6.187 -35.948 1.00 92.38 485 HIS A C 1
ATOM 3829 O O . HIS A 1 485 ? 5.971 6.348 -37.069 1.00 92.38 485 HIS A O 1
ATOM 3835 N N . PHE A 1 486 ? 6.241 5.988 -34.861 1.00 93.31 486 PHE A N 1
ATOM 3836 C CA . PHE A 1 486 ? 7.698 6.137 -34.839 1.00 93.31 486 PHE A CA 1
ATOM 3837 C C . PHE A 1 486 ? 8.455 4.863 -35.226 1.00 93.31 486 PHE A C 1
ATOM 3839 O O . PHE A 1 486 ? 9.573 4.950 -35.724 1.00 93.31 486 PHE A O 1
ATOM 3846 N N . VAL A 1 487 ? 7.870 3.673 -35.066 1.00 92.94 487 VAL A N 1
ATOM 3847 C CA . VAL A 1 487 ? 8.537 2.425 -35.480 1.00 92.94 487 VAL A CA 1
ATOM 3848 C C . VAL A 1 487 ? 8.746 2.398 -36.998 1.00 92.94 487 VAL A C 1
ATOM 3850 O O . VAL A 1 487 ? 7.793 2.618 -37.755 1.00 92.94 487 VAL A O 1
ATOM 3853 N N . CYS A 1 488 ? 9.969 2.059 -37.429 1.00 92.62 488 CYS A N 1
ATOM 3854 C CA . CYS A 1 488 ? 10.351 1.926 -38.839 1.00 92.62 488 CYS A CA 1
ATOM 3855 C C . CYS A 1 488 ? 9.978 3.181 -39.653 1.00 92.62 488 CYS A C 1
ATOM 3857 O O . CYS A 1 488 ? 9.193 3.119 -40.602 1.00 92.62 488 CYS A O 1
ATOM 3859 N N . SER A 1 489 ? 10.472 4.339 -39.210 1.00 91.69 489 SER A N 1
ATOM 3860 C CA . SER A 1 489 ? 10.133 5.667 -39.737 1.00 91.69 489 SER A CA 1
ATOM 3861 C C . SER A 1 489 ? 11.402 6.484 -40.025 1.00 91.69 489 SER A C 1
ATOM 3863 O O . SER A 1 489 ? 12.502 5.960 -39.892 1.00 91.69 489 SER A O 1
ATOM 3865 N N . THR A 1 490 ? 11.248 7.743 -40.444 1.00 90.56 490 THR A N 1
ATOM 3866 C CA . THR A 1 490 ? 12.349 8.703 -40.671 1.00 90.56 490 THR A CA 1
ATOM 3867 C C . THR A 1 490 ? 12.545 9.665 -39.490 1.00 90.56 490 THR A C 1
ATOM 3869 O O . THR A 1 490 ? 13.082 10.756 -39.665 1.00 90.56 490 THR A O 1
ATOM 3872 N N . HIS A 1 491 ? 11.994 9.331 -38.319 1.00 89.50 491 HIS A N 1
ATOM 3873 C CA . HIS A 1 491 ? 12.114 10.145 -37.106 1.00 89.50 491 HIS A CA 1
ATOM 3874 C C . HIS A 1 491 ? 13.480 9.958 -36.437 1.00 89.50 491 HIS A C 1
ATOM 3876 O O . HIS A 1 491 ? 14.232 9.053 -36.779 1.00 89.50 491 HIS A O 1
ATOM 3882 N N . ASP A 1 492 ? 13.786 10.806 -35.455 1.00 85.88 492 ASP A N 1
ATOM 3883 C CA . ASP A 1 492 ? 15.041 10.720 -34.707 1.00 85.88 492 ASP A CA 1
ATOM 3884 C C . ASP A 1 492 ? 15.235 9.344 -34.035 1.00 85.88 492 ASP A C 1
ATOM 3886 O O . ASP A 1 492 ? 14.286 8.735 -33.527 1.00 85.88 492 ASP A O 1
ATOM 3890 N N . ALA A 1 493 ? 16.483 8.874 -33.990 1.00 81.12 493 ALA A N 1
ATOM 3891 C CA . ALA A 1 493 ? 16.849 7.568 -33.447 1.00 81.12 493 ALA A CA 1
ATOM 3892 C C . ALA A 1 493 ? 16.420 7.413 -31.979 1.00 81.12 493 ALA A C 1
ATOM 3894 O O . ALA A 1 493 ? 15.998 6.327 -31.575 1.00 81.12 493 ALA A O 1
ATOM 3895 N N . SER A 1 494 ? 16.442 8.501 -31.198 1.00 79.75 494 SER A N 1
ATOM 3896 C CA . SER A 1 494 ? 15.984 8.503 -29.803 1.00 79.75 494 SER A CA 1
ATOM 3897 C C . SER A 1 494 ? 14.498 8.128 -29.672 1.00 79.75 494 SER A C 1
ATOM 3899 O O . SER A 1 494 ? 14.130 7.299 -28.836 1.00 79.75 494 SER A O 1
ATOM 3901 N N . LEU A 1 495 ? 13.644 8.665 -30.550 1.00 84.75 495 LEU A N 1
ATOM 3902 C CA . LEU A 1 495 ? 12.210 8.373 -30.606 1.00 84.75 495 LEU A CA 1
ATOM 3903 C C . LEU A 1 495 ? 11.937 6.961 -31.119 1.00 84.75 495 LEU A C 1
ATOM 3905 O O . LEU A 1 495 ? 11.053 6.283 -30.593 1.00 84.75 495 LEU A O 1
ATOM 3909 N N . ILE A 1 496 ? 12.698 6.502 -32.117 1.00 86.62 496 ILE A N 1
ATOM 3910 C CA . ILE A 1 496 ? 12.591 5.134 -32.640 1.00 86.62 496 ILE A CA 1
ATOM 3911 C C . ILE A 1 496 ? 12.931 4.125 -31.537 1.00 86.62 496 ILE A C 1
ATOM 3913 O O . ILE A 1 496 ? 12.149 3.203 -31.299 1.00 86.62 496 ILE A O 1
ATOM 3917 N N . ASN A 1 497 ? 14.036 4.331 -30.814 1.00 82.88 497 ASN A N 1
ATOM 3918 C CA . ASN A 1 497 ? 14.445 3.473 -29.701 1.00 82.88 497 ASN A CA 1
ATOM 3919 C C . ASN A 1 497 ? 13.364 3.451 -28.612 1.00 82.88 497 ASN A C 1
ATOM 3921 O O . ASN A 1 497 ? 12.903 2.384 -28.212 1.00 82.88 497 ASN A O 1
ATOM 3925 N N . LYS A 1 498 ? 12.858 4.625 -28.213 1.00 80.31 498 LYS A N 1
ATOM 3926 C CA . LYS A 1 498 ? 11.759 4.747 -27.243 1.00 80.31 498 LYS A CA 1
ATOM 3927 C C . LYS A 1 498 ? 10.458 4.091 -27.729 1.00 80.31 498 LYS A C 1
ATOM 3929 O O . LYS A 1 498 ? 9.674 3.607 -26.926 1.00 80.31 498 LYS A O 1
ATOM 3934 N N . ALA A 1 499 ? 10.186 4.034 -29.026 1.00 88.88 499 ALA A N 1
ATOM 3935 C CA . ALA A 1 499 ? 9.019 3.315 -29.528 1.00 88.88 499 ALA A CA 1
ATOM 3936 C C . ALA A 1 499 ? 9.226 1.797 -29.521 1.00 88.88 499 ALA A C 1
ATOM 3938 O O . ALA A 1 499 ? 8.342 1.049 -29.103 1.00 88.88 499 ALA A O 1
ATOM 3939 N N . LEU A 1 500 ? 10.397 1.329 -29.953 1.00 85.62 500 LEU A N 1
ATOM 3940 C CA . LEU A 1 500 ? 10.725 -0.095 -30.000 1.00 85.62 500 LEU A CA 1
ATOM 3941 C C . LEU A 1 500 ? 10.739 -0.713 -28.606 1.00 85.62 500 LEU A C 1
ATOM 3943 O O . LEU A 1 500 ? 10.098 -1.739 -28.381 1.00 85.62 500 LEU A O 1
ATOM 3947 N N . THR A 1 501 ? 11.397 -0.060 -27.651 1.00 82.31 501 THR A N 1
ATOM 3948 C CA . THR A 1 501 ? 11.495 -0.584 -26.291 1.00 82.31 501 THR A CA 1
ATOM 3949 C C . THR A 1 501 ? 10.117 -0.530 -25.582 1.00 82.31 501 THR A C 1
ATOM 3951 O O . THR A 1 501 ? 9.853 -1.340 -24.693 1.00 82.31 501 THR A O 1
ATOM 3954 N N . TYR A 1 502 ? 9.185 0.353 -25.992 1.00 85.38 502 TYR A N 1
ATOM 3955 C CA . TYR A 1 502 ? 7.802 0.357 -25.483 1.00 85.38 502 TYR A CA 1
ATOM 3956 C C . TYR A 1 502 ? 7.083 -0.925 -25.910 1.00 85.38 502 TYR A C 1
ATOM 3958 O O . TYR A 1 502 ? 6.476 -1.620 -25.093 1.00 85.38 502 TYR A O 1
ATOM 3966 N N . PHE A 1 503 ? 7.207 -1.295 -27.189 1.00 86.88 503 PHE A N 1
ATOM 3967 C CA . PHE A 1 503 ? 6.654 -2.549 -27.698 1.00 86.88 503 PHE A CA 1
ATOM 3968 C C . PHE A 1 503 ? 7.332 -3.777 -27.084 1.00 86.88 503 PHE A C 1
ATOM 3970 O O . PHE A 1 503 ? 6.659 -4.772 -26.814 1.00 86.88 503 PHE A O 1
ATOM 3977 N N . GLU A 1 504 ? 8.622 -3.711 -26.764 1.00 82.31 504 GLU A N 1
ATOM 3978 C CA . GLU A 1 504 ? 9.298 -4.796 -26.051 1.00 82.31 504 GLU A CA 1
ATOM 3979 C C . GLU A 1 504 ? 8.603 -5.130 -24.719 1.00 82.31 504 GLU A C 1
ATOM 3981 O O . GLU A 1 504 ? 8.423 -6.313 -24.411 1.00 82.31 504 GLU A O 1
ATOM 3986 N N . LYS A 1 505 ? 8.122 -4.112 -23.989 1.00 77.19 505 LYS A N 1
ATOM 3987 C CA . LYS A 1 505 ? 7.425 -4.245 -22.694 1.00 77.19 505 LYS A CA 1
ATOM 3988 C C . LYS A 1 505 ? 5.902 -4.430 -22.803 1.00 77.19 505 LYS A C 1
ATOM 3990 O O . LYS A 1 505 ? 5.273 -4.868 -21.841 1.00 77.19 505 LYS A O 1
ATOM 3995 N N . LEU A 1 506 ? 5.298 -4.151 -23.960 1.00 83.44 506 LEU A N 1
ATOM 3996 C CA . LEU A 1 506 ? 3.844 -4.173 -24.151 1.00 83.44 506 LEU A CA 1
ATOM 3997 C C . LEU A 1 506 ? 3.239 -5.586 -24.024 1.00 83.44 506 LEU A C 1
ATOM 3999 O O . LEU A 1 506 ? 3.773 -6.572 -24.546 1.00 83.44 506 LEU A O 1
ATOM 4003 N N . HIS A 1 507 ? 2.071 -5.692 -23.385 1.00 82.81 507 HIS A N 1
ATOM 4004 C CA . HIS A 1 507 ? 1.335 -6.954 -23.291 1.00 82.81 507 HIS A CA 1
ATOM 4005 C C . HIS A 1 507 ? 0.913 -7.466 -24.680 1.00 82.81 507 HIS A C 1
ATOM 4007 O O . HIS A 1 507 ? 0.449 -6.700 -25.524 1.00 82.81 507 HIS A O 1
ATOM 4013 N N . GLN A 1 508 ? 1.034 -8.777 -24.912 1.00 81.62 508 GLN A N 1
ATOM 4014 C CA . GLN A 1 508 ? 0.826 -9.393 -26.231 1.00 81.62 508 GLN A CA 1
ATOM 4015 C C . GLN A 1 508 ? -0.575 -9.118 -26.808 1.00 81.62 508 GLN A C 1
ATOM 4017 O O . GLN A 1 508 ? -0.713 -8.858 -27.998 1.00 81.62 508 GLN A O 1
ATOM 4022 N N . ALA A 1 509 ? -1.610 -9.090 -25.958 1.00 82.81 509 ALA A N 1
ATOM 4023 C CA . ALA A 1 509 ? -2.996 -8.827 -26.370 1.00 82.81 509 ALA A CA 1
ATOM 4024 C C . ALA A 1 509 ? -3.223 -7.436 -27.003 1.00 82.81 509 ALA A C 1
ATOM 4026 O O . ALA A 1 509 ? -4.244 -7.219 -27.651 1.00 82.81 509 ALA A O 1
ATOM 4027 N N . LEU A 1 510 ? -2.291 -6.496 -26.818 1.00 84.69 510 LEU A N 1
ATOM 4028 C CA . LEU A 1 510 ? -2.376 -5.135 -27.353 1.00 84.69 510 LEU A CA 1
ATOM 4029 C C . LEU A 1 510 ? -1.654 -4.977 -28.702 1.00 84.69 510 LEU A C 1
ATOM 4031 O O . LEU A 1 510 ? -1.652 -3.885 -29.269 1.00 84.69 510 LEU A O 1
ATOM 4035 N N . PHE A 1 511 ? -1.042 -6.042 -29.233 1.00 85.88 511 PHE A N 1
ATOM 4036 C CA . PHE A 1 511 ? -0.338 -5.989 -30.510 1.00 85.88 511 PHE A CA 1
ATOM 4037 C C . PHE A 1 511 ? -1.279 -6.050 -31.710 1.00 85.88 511 PHE A C 1
ATOM 4039 O O . PHE A 1 511 ? -2.084 -6.965 -31.872 1.00 85.88 511 PHE A O 1
ATOM 4046 N N . GLU A 1 512 ? -1.091 -5.106 -32.630 1.00 88.12 512 GLU A N 1
ATOM 4047 C CA . GLU A 1 512 ? -1.735 -5.125 -33.937 1.00 88.12 512 GLU A CA 1
ATOM 4048 C C . GLU A 1 512 ? -0.791 -5.676 -35.010 1.00 88.12 512 GLU A C 1
ATOM 4050 O O . GLU A 1 512 ? 0.401 -5.359 -35.045 1.00 88.12 512 GLU A O 1
ATOM 4055 N N . ARG A 1 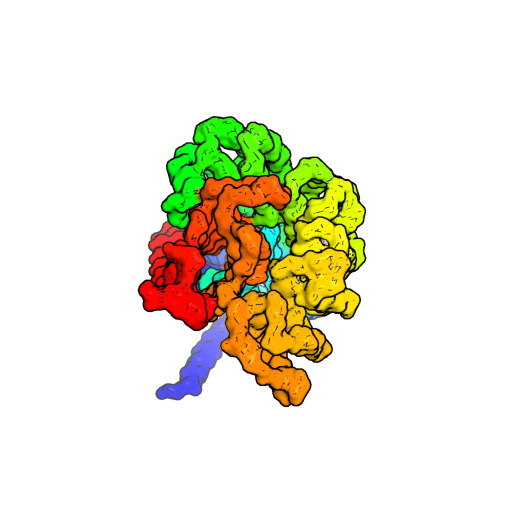513 ? -1.344 -6.424 -35.975 1.00 87.12 513 ARG A N 1
ATOM 4056 C CA . ARG A 1 513 ? -0.584 -7.020 -37.092 1.00 87.12 513 ARG A CA 1
ATOM 4057 C C . ARG A 1 513 ? 0.258 -5.996 -37.866 1.00 87.12 513 ARG A C 1
ATOM 4059 O O . ARG A 1 513 ? 1.354 -6.314 -38.321 1.00 87.12 513 ARG A O 1
ATOM 4066 N N . LYS A 1 514 ? -0.244 -4.765 -38.019 1.00 90.88 514 LYS A N 1
ATOM 4067 C CA . LYS A 1 514 ? 0.478 -3.673 -38.695 1.00 90.88 514 LYS A CA 1
ATOM 4068 C C . LYS A 1 514 ? 1.761 -3.296 -37.949 1.00 90.88 514 LYS A C 1
ATOM 4070 O O . LYS A 1 514 ? 2.784 -3.071 -38.589 1.00 90.88 514 LYS A O 1
ATOM 4075 N N . THR A 1 515 ? 1.725 -3.265 -36.619 1.00 91.50 515 THR A N 1
ATOM 4076 C CA . THR A 1 515 ? 2.898 -2.997 -35.778 1.00 91.50 515 THR A CA 1
ATOM 4077 C C . THR A 1 515 ? 3.896 -4.145 -35.854 1.00 91.50 515 THR A C 1
ATOM 4079 O O . THR A 1 515 ? 5.077 -3.897 -36.071 1.00 91.50 515 THR A O 1
ATOM 4082 N N . THR A 1 516 ? 3.433 -5.397 -35.783 1.00 89.62 516 THR A N 1
ATOM 4083 C CA . THR A 1 516 ? 4.303 -6.575 -35.939 1.00 89.62 516 THR A CA 1
ATOM 4084 C C . THR A 1 516 ? 5.078 -6.539 -37.256 1.00 89.62 516 THR A C 1
ATOM 4086 O O . THR A 1 516 ? 6.274 -6.809 -37.266 1.00 89.62 516 THR A O 1
ATOM 4089 N N . ASN A 1 517 ? 4.432 -6.148 -38.361 1.00 90.38 517 ASN A N 1
ATOM 4090 C CA . ASN A 1 517 ? 5.105 -6.006 -39.656 1.00 90.38 517 ASN A CA 1
ATOM 4091 C C . ASN A 1 517 ? 6.191 -4.920 -39.638 1.00 90.38 517 ASN A C 1
ATOM 4093 O O . ASN A 1 517 ? 7.266 -5.136 -40.185 1.00 90.38 517 ASN A O 1
ATOM 4097 N N . LYS A 1 518 ? 5.944 -3.773 -38.995 1.00 93.94 518 LYS A N 1
ATOM 4098 C CA . LYS A 1 518 ? 6.966 -2.726 -38.855 1.00 93.94 518 LYS A CA 1
ATOM 4099 C C . LYS A 1 518 ? 8.156 -3.189 -38.012 1.00 93.94 518 LYS A C 1
ATOM 4101 O O . LYS A 1 518 ? 9.287 -2.940 -38.400 1.00 93.94 518 LYS A O 1
ATOM 4106 N N . ILE A 1 519 ? 7.913 -3.906 -36.914 1.00 93.44 519 ILE A N 1
ATOM 4107 C CA . ILE A 1 519 ? 8.983 -4.468 -36.073 1.00 93.44 519 ILE A CA 1
ATOM 4108 C C . ILE A 1 519 ? 9.780 -5.529 -36.851 1.00 93.44 519 ILE A C 1
ATOM 4110 O O . ILE A 1 519 ? 11.004 -5.546 -36.786 1.00 93.44 519 ILE A O 1
ATOM 4114 N N . LEU A 1 520 ? 9.111 -6.372 -37.650 1.00 91.25 520 LEU A N 1
ATOM 4115 C CA . LEU A 1 520 ? 9.777 -7.301 -38.575 1.00 91.25 520 LEU A CA 1
ATOM 4116 C C . LEU A 1 520 ? 10.653 -6.570 -39.600 1.00 91.25 520 LEU A C 1
ATOM 4118 O O . LEU A 1 520 ? 11.729 -7.060 -39.934 1.00 91.25 520 LEU A O 1
ATOM 4122 N N . ASN A 1 521 ? 10.206 -5.415 -40.094 1.00 92.50 521 ASN A N 1
ATOM 4123 C CA . ASN A 1 521 ? 10.982 -4.599 -41.023 1.00 92.50 521 ASN A CA 1
ATOM 4124 C C . ASN A 1 521 ? 12.209 -3.970 -40.349 1.00 92.50 521 ASN A C 1
ATOM 4126 O O . ASN A 1 521 ? 13.274 -3.964 -40.959 1.00 92.50 521 ASN A O 1
ATOM 4130 N N . THR A 1 522 ? 12.084 -3.512 -39.099 1.00 92.31 522 THR A N 1
ATOM 4131 C CA . THR A 1 522 ? 13.221 -3.037 -38.291 1.00 92.31 522 THR A CA 1
ATOM 4132 C C . THR A 1 522 ? 14.233 -4.155 -38.065 1.00 92.31 522 THR A C 1
ATOM 4134 O O . THR A 1 522 ? 15.406 -3.977 -38.358 1.00 92.31 522 THR A O 1
ATOM 4137 N N . PHE A 1 523 ? 13.780 -5.344 -37.655 1.00 90.56 523 PHE A N 1
ATOM 4138 C CA . PHE A 1 523 ? 14.649 -6.515 -37.487 1.00 90.56 523 PHE A CA 1
ATOM 4139 C C . PHE A 1 523 ? 15.415 -6.886 -38.770 1.00 90.56 523 PHE A C 1
ATOM 4141 O O . PHE A 1 523 ? 16.566 -7.300 -38.715 1.00 90.56 523 PHE A O 1
ATOM 4148 N N . ARG A 1 524 ? 14.777 -6.747 -39.937 1.00 87.31 524 ARG A N 1
ATOM 4149 C CA . ARG A 1 524 ? 15.381 -7.058 -41.243 1.00 87.31 524 ARG A CA 1
ATOM 4150 C C . ARG A 1 524 ? 16.195 -5.913 -41.839 1.00 87.31 524 ARG A C 1
ATOM 4152 O O . ARG A 1 524 ? 16.703 -6.083 -42.943 1.00 87.31 524 ARG A O 1
ATOM 4159 N N . ASN A 1 525 ? 16.265 -4.771 -41.159 1.00 87.81 525 ASN A N 1
ATOM 4160 C CA . ASN A 1 525 ? 16.872 -3.550 -41.669 1.00 87.81 525 ASN A CA 1
ATOM 4161 C C . ASN A 1 525 ? 16.341 -3.141 -43.067 1.00 87.81 525 ASN A C 1
ATOM 4163 O O . ASN A 1 525 ? 17.097 -2.887 -43.997 1.00 87.81 525 ASN A O 1
ATOM 4167 N N . ILE A 1 526 ? 15.013 -3.126 -43.237 1.00 89.50 526 ILE A N 1
ATOM 4168 C CA . ILE A 1 526 ? 14.336 -2.701 -44.486 1.00 89.50 526 ILE A CA 1
ATOM 4169 C C . ILE A 1 526 ? 13.451 -1.466 -44.273 1.00 89.50 526 ILE A C 1
ATOM 4171 O O . ILE A 1 526 ? 12.448 -1.263 -44.963 1.00 89.50 526 ILE A O 1
ATOM 4175 N N . CYS A 1 527 ? 13.779 -0.671 -43.259 1.00 91.00 527 CYS A N 1
ATOM 4176 C CA . CYS A 1 527 ? 13.089 0.574 -42.954 1.00 91.00 527 CYS A CA 1
ATOM 4177 C C . CYS A 1 527 ? 13.559 1.718 -43.867 1.00 91.00 527 CYS A C 1
ATOM 4179 O O . CYS A 1 527 ? 14.615 1.609 -44.485 1.00 91.00 527 CYS A O 1
ATOM 4181 N N . PRO A 1 528 ? 12.791 2.822 -43.973 1.00 89.50 528 PRO A N 1
ATOM 4182 C CA . PRO A 1 528 ? 13.205 3.992 -44.755 1.00 89.50 528 PRO A CA 1
ATOM 4183 C C . PRO A 1 528 ? 14.553 4.581 -44.316 1.00 89.50 528 PRO A C 1
ATOM 4185 O O . PRO A 1 528 ? 15.272 5.142 -45.135 1.00 89.50 528 PRO A O 1
ATOM 4188 N N . GLN A 1 529 ? 14.872 4.448 -43.028 1.00 88.31 529 GLN A N 1
ATOM 4189 C CA . GLN A 1 529 ? 16.181 4.708 -42.445 1.00 88.31 529 GLN A CA 1
ATOM 4190 C C . GLN A 1 529 ? 16.794 3.374 -42.011 1.00 88.31 529 GLN A C 1
ATOM 4192 O O . GLN A 1 529 ? 16.082 2.523 -41.464 1.00 88.31 529 GLN A O 1
ATOM 4197 N N . GLU A 1 530 ? 18.096 3.201 -42.248 1.00 86.00 530 GLU A N 1
ATOM 4198 C CA . GLU A 1 530 ? 18.823 2.016 -41.793 1.00 86.00 530 GLU A CA 1
ATOM 4199 C C . GLU A 1 530 ? 18.720 1.887 -40.268 1.00 86.00 530 GLU A C 1
ATOM 4201 O O . GLU A 1 530 ? 18.910 2.846 -39.519 1.00 86.00 530 GLU A O 1
ATOM 4206 N N . SER A 1 531 ? 18.339 0.694 -39.821 1.00 84.94 531 SER A N 1
ATOM 4207 C CA . SER A 1 531 ? 18.175 0.356 -38.413 1.00 84.94 531 SER A CA 1
ATOM 4208 C C . SER A 1 531 ? 19.531 0.031 -37.801 1.00 84.94 531 SER A C 1
ATOM 4210 O O . SER A 1 531 ? 20.289 -0.759 -38.361 1.00 84.94 531 SER A O 1
ATOM 4212 N N . THR A 1 532 ? 19.816 0.596 -36.629 1.00 82.69 532 THR A N 1
ATOM 4213 C CA . THR A 1 532 ? 21.045 0.276 -35.885 1.00 82.69 532 THR A CA 1
ATOM 4214 C C . THR A 1 532 ? 21.008 -1.155 -35.333 1.00 82.69 532 THR A C 1
ATOM 4216 O O . THR A 1 532 ? 19.939 -1.785 -35.266 1.00 82.69 532 THR A O 1
ATOM 4219 N N . THR A 1 533 ? 22.156 -1.682 -34.891 1.00 75.44 533 THR A N 1
ATOM 4220 C CA . THR A 1 533 ? 22.229 -3.002 -34.241 1.00 75.44 533 THR A CA 1
ATOM 4221 C C . THR A 1 533 ? 21.320 -3.042 -33.013 1.00 75.44 533 THR A C 1
ATOM 4223 O O . THR A 1 533 ? 20.480 -3.936 -32.904 1.00 75.44 533 THR A O 1
ATOM 4226 N N . LEU A 1 534 ? 21.369 -2.012 -32.158 1.00 76.12 534 LEU A N 1
ATOM 4227 C CA . LEU A 1 534 ? 20.489 -1.877 -30.990 1.00 76.12 534 LEU A CA 1
ATOM 4228 C C . LEU A 1 534 ? 18.994 -1.952 -31.356 1.00 76.12 534 LEU A C 1
ATOM 4230 O O . LEU A 1 534 ? 18.237 -2.707 -30.743 1.00 76.12 534 LEU A O 1
ATOM 4234 N N . GLN A 1 535 ? 18.556 -1.207 -32.375 1.00 82.94 535 GLN A N 1
ATOM 4235 C CA . GLN A 1 535 ? 17.157 -1.217 -32.828 1.00 82.94 535 GLN A CA 1
ATOM 4236 C C . GLN A 1 535 ? 16.729 -2.603 -33.315 1.00 82.94 535 GLN A C 1
ATOM 4238 O O . GLN A 1 535 ? 15.629 -3.072 -33.002 1.00 82.94 535 GLN A O 1
ATOM 4243 N N . SER A 1 536 ? 17.615 -3.274 -34.049 1.00 85.88 536 SER A N 1
ATOM 4244 C CA . SER A 1 536 ? 17.392 -4.622 -34.568 1.00 85.88 536 SER A CA 1
ATOM 4245 C C . SER A 1 536 ? 17.317 -5.660 -33.443 1.00 85.88 536 SER A C 1
ATOM 4247 O O . SER A 1 536 ? 16.459 -6.545 -33.488 1.00 85.88 536 SER A O 1
ATOM 4249 N N . VAL A 1 537 ? 18.137 -5.519 -32.395 1.00 81.50 537 VAL A N 1
ATOM 4250 C CA . VAL A 1 537 ? 18.125 -6.379 -31.199 1.00 81.50 537 VAL A CA 1
ATOM 4251 C C . VAL A 1 537 ? 16.839 -6.194 -30.387 1.00 81.50 537 VAL A C 1
ATOM 4253 O O . VAL A 1 537 ? 16.189 -7.183 -30.045 1.00 81.50 537 VAL A O 1
ATOM 4256 N N . ILE A 1 538 ? 16.394 -4.956 -30.139 1.00 80.81 538 ILE A N 1
ATOM 4257 C CA . ILE A 1 538 ? 15.124 -4.694 -29.430 1.00 80.81 538 ILE A CA 1
ATOM 4258 C C . ILE A 1 538 ? 13.935 -5.262 -30.226 1.00 80.81 538 ILE A C 1
ATOM 4260 O O . ILE A 1 538 ? 13.022 -5.887 -29.668 1.00 80.81 538 ILE A O 1
ATOM 4264 N N . ALA A 1 539 ? 13.952 -5.095 -31.553 1.00 89.06 539 ALA A N 1
ATOM 4265 C CA . ALA A 1 539 ? 12.952 -5.680 -32.437 1.00 89.06 539 ALA A CA 1
ATOM 4266 C C . ALA A 1 539 ? 12.964 -7.218 -32.364 1.00 89.06 539 ALA A C 1
ATOM 4268 O O . ALA A 1 539 ? 11.905 -7.833 -32.222 1.00 89.06 539 ALA A O 1
ATOM 4269 N N . MET A 1 540 ? 14.147 -7.838 -32.390 1.00 87.88 540 MET A N 1
ATOM 4270 C CA . MET A 1 540 ? 14.333 -9.284 -32.247 1.00 87.88 540 MET A CA 1
ATOM 4271 C C . MET A 1 540 ? 13.774 -9.802 -30.915 1.00 87.88 540 MET A C 1
ATOM 4273 O O . MET A 1 540 ? 12.938 -10.709 -30.930 1.00 87.88 540 MET A O 1
ATOM 4277 N N . ASN A 1 541 ? 14.119 -9.175 -29.785 1.00 81.81 541 ASN A N 1
ATOM 4278 C CA . ASN A 1 541 ? 13.594 -9.534 -28.462 1.00 81.81 541 ASN A CA 1
ATOM 4279 C C . ASN A 1 541 ? 12.063 -9.501 -28.425 1.00 81.81 541 ASN A C 1
ATOM 4281 O O . ASN A 1 541 ? 11.416 -10.426 -27.919 1.00 81.81 541 ASN A O 1
ATOM 4285 N N . THR A 1 542 ? 11.479 -8.452 -29.006 1.00 85.62 542 THR A N 1
ATOM 4286 C CA . THR A 1 542 ? 10.026 -8.285 -29.090 1.00 85.62 542 THR A CA 1
ATOM 4287 C C . THR A 1 542 ? 9.385 -9.401 -29.918 1.00 85.62 542 THR A C 1
ATOM 4289 O O . THR A 1 542 ? 8.401 -10.005 -29.494 1.00 85.62 542 THR A O 1
ATOM 4292 N N . LEU A 1 543 ? 9.949 -9.729 -31.083 1.00 89.19 543 LEU A N 1
ATOM 4293 C CA . LEU A 1 543 ? 9.404 -10.753 -31.979 1.00 89.19 543 LEU A CA 1
ATOM 4294 C C . LEU A 1 543 ? 9.541 -12.170 -31.413 1.00 89.19 543 LEU A C 1
ATOM 4296 O O . LEU A 1 543 ? 8.606 -12.963 -31.528 1.00 89.19 543 LEU A O 1
ATOM 4300 N N . VAL A 1 544 ? 10.669 -12.489 -30.773 1.00 85.69 544 VAL A N 1
ATOM 4301 C CA . VAL A 1 544 ? 10.888 -13.786 -30.115 1.00 85.69 544 VAL A CA 1
ATOM 4302 C C . VAL A 1 544 ? 9.870 -13.991 -28.990 1.00 85.69 544 VAL A C 1
ATOM 4304 O O . VAL A 1 544 ? 9.251 -15.057 -28.911 1.00 85.69 544 VAL A O 1
ATOM 4307 N N . ARG A 1 545 ? 9.591 -12.950 -28.193 1.00 82.88 545 ARG A N 1
ATOM 4308 C CA . ARG A 1 545 ? 8.542 -12.966 -27.158 1.00 82.88 545 ARG A CA 1
ATOM 4309 C C . ARG A 1 545 ? 7.130 -13.162 -27.724 1.00 82.88 545 ARG A C 1
ATOM 4311 O O . ARG A 1 545 ? 6.302 -13.783 -27.072 1.00 82.88 545 ARG A O 1
ATOM 4318 N N . LEU A 1 546 ? 6.839 -12.654 -28.920 1.00 84.50 546 LEU A N 1
ATOM 4319 C CA . LEU A 1 546 ? 5.522 -12.783 -29.567 1.00 84.50 546 LEU A CA 1
ATOM 4320 C C . LEU A 1 546 ? 5.338 -14.091 -30.354 1.00 84.50 546 LEU A C 1
ATOM 4322 O O . LEU A 1 546 ? 4.232 -14.407 -30.797 1.00 84.50 546 LEU A O 1
ATOM 4326 N N . SER A 1 547 ? 6.418 -14.838 -30.582 1.00 85.00 547 SER A N 1
ATOM 4327 C CA . SER A 1 547 ? 6.446 -15.924 -31.564 1.00 85.00 547 SER A CA 1
ATOM 4328 C C . SER A 1 547 ? 5.545 -17.120 -31.228 1.00 85.00 547 SER A C 1
ATOM 4330 O O . SER A 1 547 ? 4.976 -17.710 -32.146 1.00 85.00 547 SER A O 1
ATOM 4332 N N . ALA A 1 548 ? 5.346 -17.444 -29.946 1.00 74.12 548 ALA A N 1
ATOM 4333 C CA . ALA A 1 548 ? 4.503 -18.571 -29.538 1.00 74.12 548 ALA A CA 1
ATOM 4334 C C . ALA A 1 548 ? 2.997 -18.310 -29.707 1.00 74.12 548 ALA A C 1
ATOM 4336 O O . ALA A 1 548 ? 2.217 -19.254 -29.840 1.00 74.12 548 ALA A O 1
ATOM 4337 N N . ASP A 1 549 ? 2.584 -17.045 -29.711 1.00 75.50 549 ASP A N 1
ATOM 4338 C CA . ASP A 1 549 ? 1.183 -16.632 -29.861 1.00 75.50 549 ASP A CA 1
ATOM 4339 C C . ASP A 1 549 ? 0.827 -16.320 -31.316 1.00 75.50 549 ASP A C 1
ATOM 4341 O O . ASP A 1 549 ? -0.337 -16.366 -31.716 1.00 75.50 549 ASP A O 1
ATOM 4345 N N . HIS A 1 550 ? 1.843 -16.076 -32.145 1.00 78.25 550 HIS A N 1
ATOM 4346 C CA . HIS A 1 550 ? 1.695 -15.770 -33.559 1.00 78.25 550 HIS A CA 1
ATOM 4347 C C . HIS A 1 550 ? 2.576 -16.688 -34.408 1.00 78.25 550 HIS A C 1
ATOM 4349 O O . HIS A 1 550 ? 3.707 -16.347 -34.763 1.00 78.25 550 HIS A O 1
ATOM 4355 N N . GLN A 1 551 ? 2.001 -17.821 -34.820 1.00 71.44 551 GLN A N 1
ATOM 4356 C CA . GLN A 1 551 ? 2.689 -18.907 -35.537 1.00 71.44 551 GLN A CA 1
ATOM 4357 C C . GLN A 1 551 ? 3.485 -18.464 -36.780 1.00 71.44 551 GLN A C 1
ATOM 4359 O O . GLN A 1 551 ? 4.428 -19.131 -37.199 1.00 71.44 551 GLN A O 1
ATOM 4364 N N . THR A 1 552 ? 3.123 -17.339 -37.399 1.00 82.12 552 THR A N 1
ATOM 4365 C CA . THR A 1 552 ? 3.814 -16.829 -38.587 1.00 82.12 552 THR A CA 1
ATOM 4366 C C . THR A 1 552 ? 5.103 -16.073 -38.268 1.00 82.12 552 THR A C 1
ATOM 4368 O O . THR A 1 552 ? 5.982 -16.028 -39.126 1.00 82.12 552 THR A O 1
ATOM 4371 N N . ILE A 1 553 ? 5.252 -15.486 -37.072 1.00 86.19 553 ILE A N 1
ATOM 4372 C CA . ILE A 1 553 ? 6.401 -14.625 -36.731 1.00 86.19 553 ILE A CA 1
ATOM 4373 C C . ILE A 1 553 ? 7.708 -15.407 -36.815 1.00 86.19 553 ILE A C 1
ATOM 4375 O O . ILE A 1 553 ? 8.623 -14.976 -37.512 1.00 86.19 553 ILE A O 1
ATOM 4379 N N . GLY A 1 554 ? 7.781 -16.583 -36.185 1.00 84.94 554 GLY A N 1
ATOM 4380 C CA . GLY A 1 554 ? 9.003 -17.395 -36.222 1.00 84.94 554 GLY A CA 1
ATOM 4381 C C . GLY A 1 554 ? 9.377 -17.795 -37.649 1.00 84.94 554 GLY A C 1
ATOM 4382 O O . GLY A 1 554 ? 10.539 -17.704 -38.027 1.00 84.94 554 GLY A O 1
ATOM 4383 N N . SER A 1 555 ? 8.389 -18.134 -38.485 1.00 85.81 555 SER A N 1
ATOM 4384 C CA . SER A 1 555 ? 8.643 -18.421 -39.902 1.00 85.81 555 SER A CA 1
ATOM 4385 C C . SER A 1 555 ? 9.178 -17.204 -40.669 1.00 85.81 555 SER A C 1
ATOM 4387 O O . SER A 1 555 ? 10.013 -17.357 -41.555 1.00 85.81 555 SER A O 1
ATOM 4389 N N . PHE A 1 556 ? 8.738 -15.985 -40.333 1.00 87.12 556 PHE A N 1
ATOM 4390 C CA . PHE A 1 556 ? 9.255 -14.764 -40.949 1.00 87.12 556 PHE A CA 1
ATOM 4391 C C . PHE A 1 556 ? 10.671 -14.434 -40.482 1.00 87.12 556 PHE A C 1
ATOM 4393 O O . PHE A 1 556 ? 11.468 -14.004 -41.315 1.00 87.12 556 PHE A O 1
ATOM 4400 N N . ILE A 1 557 ? 10.996 -14.655 -39.208 1.00 87.81 557 ILE A N 1
ATOM 4401 C CA . ILE A 1 557 ? 12.363 -14.491 -38.701 1.00 87.81 557 ILE A CA 1
ATOM 4402 C C . ILE A 1 557 ? 13.294 -15.466 -39.429 1.00 87.81 557 ILE A C 1
ATOM 4404 O O . ILE A 1 557 ? 14.231 -15.031 -40.090 1.00 87.81 557 ILE A O 1
ATOM 4408 N N . LEU A 1 558 ? 12.980 -16.768 -39.412 1.00 86.81 558 LEU A N 1
ATOM 4409 C CA . LEU A 1 558 ? 13.849 -17.809 -39.977 1.00 86.81 558 LEU A CA 1
ATOM 4410 C C . LEU A 1 558 ? 13.985 -17.744 -41.505 1.00 86.81 558 LEU A C 1
ATOM 4412 O O . LEU A 1 558 ? 14.977 -18.201 -42.051 1.00 86.81 558 LEU A O 1
ATOM 4416 N N . ARG A 1 559 ? 13.043 -17.127 -42.229 1.00 85.12 559 ARG A N 1
ATOM 4417 C CA . ARG A 1 559 ? 13.231 -16.833 -43.666 1.00 85.12 559 ARG A CA 1
ATOM 4418 C C . ARG A 1 559 ? 14.342 -15.815 -43.945 1.00 85.12 559 ARG A C 1
ATOM 4420 O O . ARG A 1 559 ? 14.782 -15.732 -45.085 1.00 85.12 559 ARG A O 1
ATOM 4427 N N . GLY A 1 560 ? 14.735 -15.019 -42.952 1.00 80.81 560 GLY A N 1
ATOM 4428 C CA . GLY A 1 560 ? 15.880 -14.112 -43.037 1.00 80.81 560 GLY A CA 1
ATOM 4429 C C . GLY A 1 560 ? 17.212 -14.770 -42.669 1.00 80.81 560 GLY A C 1
ATOM 4430 O O . GLY A 1 560 ? 18.245 -14.121 -42.792 1.00 80.81 560 GLY A O 1
ATOM 4431 N N . GLU A 1 561 ? 17.202 -16.026 -42.214 1.00 84.06 561 GLU A N 1
ATOM 4432 C CA . GLU A 1 561 ? 18.408 -16.776 -41.853 1.00 84.06 561 GLU A CA 1
ATOM 4433 C C . GLU A 1 561 ? 19.190 -17.106 -43.133 1.00 84.06 561 GLU A C 1
ATOM 4435 O O . GLU A 1 561 ? 18.685 -17.780 -44.034 1.00 84.06 561 GLU A O 1
ATOM 4440 N N . THR A 1 562 ? 20.424 -16.612 -43.237 1.00 81.38 562 THR A N 1
ATOM 4441 C CA . THR A 1 562 ? 21.298 -16.824 -44.404 1.00 81.38 562 THR A CA 1
ATOM 4442 C C . THR A 1 562 ? 22.587 -17.521 -43.989 1.00 81.38 562 THR A C 1
ATOM 4444 O O . THR A 1 562 ? 22.934 -17.527 -42.813 1.00 81.38 562 THR A O 1
ATOM 4447 N N . LEU A 1 563 ? 23.303 -18.113 -44.955 1.00 78.56 563 LEU A N 1
ATOM 4448 C CA . LEU A 1 563 ? 24.566 -18.819 -44.698 1.00 78.56 563 LEU A CA 1
ATOM 4449 C C . LEU A 1 563 ? 25.714 -17.902 -44.242 1.00 78.56 563 LEU A C 1
ATOM 4451 O O . LEU A 1 563 ? 26.692 -18.395 -43.693 1.00 78.56 563 LEU A O 1
ATOM 4455 N N . ASN A 1 564 ? 25.597 -16.596 -44.486 1.00 78.38 564 ASN A N 1
ATOM 4456 C CA . ASN A 1 564 ? 26.584 -15.588 -44.118 1.00 78.38 564 ASN A CA 1
ATOM 4457 C C . ASN A 1 564 ? 25.848 -14.278 -43.779 1.00 78.38 564 ASN A C 1
ATOM 4459 O O . ASN A 1 564 ? 25.697 -13.425 -44.661 1.00 78.38 564 ASN A O 1
ATOM 4463 N N . PRO A 1 565 ? 25.266 -14.158 -42.572 1.00 81.06 565 PRO A N 1
ATOM 4464 C CA . PRO A 1 565 ? 24.494 -12.978 -42.206 1.00 81.06 565 PRO A CA 1
ATOM 4465 C C . PRO A 1 565 ? 25.387 -11.735 -42.148 1.00 81.06 565 PRO A C 1
ATOM 4467 O O . PRO A 1 565 ? 26.530 -11.812 -41.731 1.00 81.06 565 PRO A O 1
ATOM 4470 N N . ALA A 1 566 ? 24.864 -10.568 -42.531 1.00 77.94 566 ALA A N 1
ATOM 4471 C CA . ALA A 1 566 ? 25.635 -9.321 -42.466 1.00 77.94 566 ALA A CA 1
ATOM 4472 C C . ALA A 1 566 ? 25.892 -8.846 -41.021 1.00 77.94 566 ALA A C 1
ATOM 4474 O O . ALA A 1 566 ? 26.903 -8.211 -40.758 1.00 77.94 566 ALA A O 1
ATOM 4475 N N . ASN A 1 567 ? 24.982 -9.160 -40.093 1.00 81.12 567 ASN A N 1
ATOM 4476 C CA . ASN A 1 567 ? 25.094 -8.812 -38.678 1.00 81.12 567 ASN A CA 1
ATOM 4477 C C . ASN A 1 567 ? 25.211 -10.104 -37.856 1.00 81.12 567 ASN A C 1
ATOM 4479 O O . ASN A 1 567 ? 24.210 -10.788 -37.629 1.00 81.12 567 ASN A O 1
ATOM 4483 N N . HIS A 1 568 ? 26.438 -10.480 -37.493 1.00 82.00 568 HIS A N 1
ATOM 4484 C CA . HIS A 1 568 ? 26.706 -11.713 -36.751 1.00 82.00 568 HIS A CA 1
ATOM 4485 C C . HIS A 1 568 ? 26.177 -11.641 -35.313 1.00 82.00 568 HIS A C 1
ATOM 4487 O O . HIS A 1 568 ? 25.528 -12.591 -34.875 1.00 82.00 568 HIS A O 1
ATOM 4493 N N . ASP A 1 569 ? 26.366 -10.508 -34.631 1.00 76.56 569 ASP A N 1
ATOM 4494 C CA . ASP A 1 569 ? 25.927 -10.290 -33.248 1.00 76.56 569 ASP A CA 1
ATOM 4495 C C . ASP A 1 569 ? 24.408 -10.440 -33.081 1.00 76.56 569 ASP A C 1
ATOM 4497 O O . ASP A 1 569 ? 23.931 -11.121 -32.174 1.00 76.56 569 ASP A O 1
ATOM 4501 N N . LEU A 1 570 ? 23.615 -9.880 -34.001 1.00 81.62 570 LEU A N 1
ATOM 4502 C CA . LEU A 1 570 ? 22.152 -9.980 -33.969 1.00 81.62 570 LEU A CA 1
ATOM 4503 C C . LEU A 1 570 ? 21.666 -11.435 -34.032 1.00 81.62 570 LEU A C 1
ATOM 4505 O O . LEU A 1 570 ? 20.732 -11.814 -33.319 1.00 81.62 570 LEU A O 1
ATOM 4509 N N . TRP A 1 571 ? 22.265 -12.242 -34.912 1.00 84.69 571 TRP A N 1
ATOM 4510 C CA . TRP A 1 571 ? 21.882 -13.645 -35.081 1.00 84.69 571 TRP A CA 1
ATOM 4511 C C . TRP A 1 571 ? 22.368 -14.515 -33.926 1.00 84.69 571 TRP A C 1
ATOM 4513 O O . TRP A 1 571 ? 21.656 -15.440 -33.531 1.00 84.69 571 TRP A O 1
ATOM 4523 N N . ASP A 1 572 ? 23.524 -14.194 -33.354 1.00 80.00 572 ASP A N 1
ATOM 4524 C CA . ASP A 1 572 ? 24.051 -14.897 -32.192 1.00 80.00 572 ASP A CA 1
ATOM 4525 C C . ASP A 1 572 ? 23.174 -14.642 -30.960 1.00 80.00 572 ASP A C 1
ATOM 4527 O O . ASP A 1 572 ? 22.689 -15.584 -30.324 1.00 80.00 572 ASP A O 1
ATOM 4531 N N . LEU A 1 573 ? 22.830 -13.375 -30.703 1.00 78.00 573 LEU A N 1
ATOM 4532 C CA . LEU A 1 573 ? 21.874 -12.984 -29.665 1.00 78.00 573 LEU A CA 1
ATOM 4533 C C . LEU A 1 573 ? 20.498 -13.629 -29.876 1.00 78.00 573 LEU A C 1
ATOM 4535 O O . LEU A 1 573 ? 19.872 -14.073 -28.912 1.00 78.00 573 LEU A O 1
ATOM 4539 N N . PHE A 1 574 ? 20.024 -13.735 -31.123 1.00 85.50 574 PHE A N 1
ATOM 4540 C CA . PHE A 1 574 ? 18.775 -14.434 -31.434 1.00 85.50 574 PHE A CA 1
ATOM 4541 C C . PHE A 1 574 ? 18.818 -15.910 -31.017 1.00 85.50 574 PHE A C 1
ATOM 4543 O O . PHE A 1 574 ? 17.877 -16.390 -30.375 1.00 85.50 574 PHE A O 1
ATOM 4550 N N . TYR A 1 575 ? 19.887 -16.641 -31.349 1.00 83.81 575 TYR A N 1
ATOM 4551 C CA . TYR A 1 575 ? 19.999 -18.055 -30.983 1.00 83.81 575 TYR A CA 1
ATOM 4552 C C . TYR A 1 575 ? 20.090 -18.250 -29.471 1.00 83.81 575 TYR A C 1
ATOM 4554 O O . TYR A 1 575 ? 19.345 -19.078 -28.937 1.00 83.81 575 TYR A O 1
ATOM 4562 N N . HIS A 1 576 ? 20.896 -17.438 -28.783 1.00 77.00 576 HIS A N 1
ATOM 4563 C CA . HIS A 1 576 ? 20.961 -17.431 -27.321 1.00 77.00 576 HIS A CA 1
ATOM 4564 C C . HIS A 1 576 ? 19.587 -17.149 -26.703 1.00 77.00 576 HIS A C 1
ATOM 4566 O O . HIS A 1 576 ? 19.162 -17.829 -25.769 1.00 77.00 576 HIS A O 1
ATOM 4572 N N . ARG A 1 577 ? 18.827 -16.195 -27.253 1.00 76.88 577 ARG A N 1
ATOM 4573 C CA . ARG A 1 577 ? 17.494 -15.851 -26.745 1.00 76.88 577 ARG A CA 1
ATOM 4574 C C . ARG A 1 577 ? 16.486 -16.988 -26.904 1.00 76.88 577 ARG A C 1
ATOM 4576 O O . ARG A 1 577 ? 15.688 -17.237 -25.999 1.00 76.88 577 ARG A O 1
ATOM 4583 N N . VAL A 1 578 ? 16.518 -17.684 -28.040 1.00 80.62 578 VAL A N 1
ATOM 4584 C CA . VAL A 1 578 ? 15.680 -18.867 -28.285 1.00 80.62 578 VAL A CA 1
ATOM 4585 C C . VAL A 1 578 ? 16.066 -20.018 -27.352 1.00 80.62 578 VAL A C 1
ATOM 4587 O O . VAL A 1 578 ? 15.185 -20.729 -26.872 1.00 80.62 578 VAL A O 1
ATOM 4590 N N . GLU A 1 579 ? 17.354 -20.207 -27.071 1.00 76.38 579 GLU A N 1
ATOM 4591 C CA . GLU A 1 579 ? 17.837 -21.217 -26.125 1.00 76.38 579 GLU A CA 1
ATOM 4592 C C . GLU A 1 579 ? 17.413 -20.912 -24.682 1.00 76.38 579 GLU A C 1
ATOM 4594 O O . GLU A 1 579 ? 16.856 -21.783 -24.011 1.00 76.38 579 GLU A O 1
ATOM 4599 N N . GLN A 1 580 ? 17.547 -19.661 -24.237 1.00 70.81 580 GLN A N 1
ATOM 4600 C CA . GLN A 1 580 ? 17.066 -19.215 -22.925 1.00 70.81 580 GLN A CA 1
ATOM 4601 C C . GLN A 1 580 ? 15.563 -19.472 -22.742 1.00 70.81 580 GLN A C 1
ATOM 4603 O O . GLN A 1 580 ? 15.145 -19.980 -21.702 1.00 70.81 580 GLN A O 1
ATOM 4608 N N . GLN A 1 581 ? 14.733 -19.197 -23.758 1.00 72.19 581 GLN A N 1
ATOM 4609 C CA . GLN A 1 581 ? 13.296 -19.509 -23.691 1.00 72.19 581 GLN A CA 1
ATOM 4610 C C . GLN A 1 581 ? 13.016 -21.009 -23.491 1.00 72.19 581 GLN A C 1
ATOM 4612 O O . GLN A 1 581 ? 12.000 -21.365 -22.894 1.00 72.19 581 GLN A O 1
ATOM 4617 N N . LYS A 1 582 ? 13.899 -21.900 -23.967 1.00 68.75 582 LYS A N 1
ATOM 4618 C CA . LYS A 1 582 ? 13.750 -23.353 -23.783 1.00 68.75 582 LYS A CA 1
ATOM 4619 C C . LYS A 1 582 ? 14.085 -23.804 -22.365 1.00 68.75 582 LYS A C 1
ATOM 4621 O O . LYS A 1 582 ? 13.411 -24.693 -21.853 1.00 68.75 582 LYS A O 1
ATOM 4626 N N . LEU A 1 583 ? 15.109 -23.213 -21.750 1.00 63.81 583 LEU A N 1
ATOM 4627 C CA . LEU A 1 583 ? 15.610 -23.616 -20.432 1.00 63.81 583 LEU A CA 1
ATOM 4628 C C . LEU A 1 583 ? 14.676 -23.219 -19.277 1.00 63.81 583 LEU A C 1
ATOM 4630 O O . LEU A 1 583 ? 14.706 -23.856 -18.228 1.00 63.81 583 LEU A O 1
ATOM 4634 N N . HIS A 1 584 ? 13.818 -22.210 -19.460 1.00 59.84 584 HIS A N 1
ATOM 4635 C CA . HIS A 1 584 ? 13.095 -21.566 -18.353 1.00 59.84 584 HIS A CA 1
ATOM 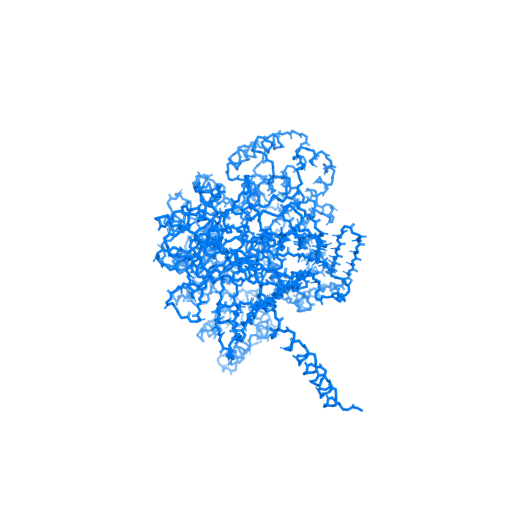4636 C C . HIS A 1 584 ? 11.578 -21.813 -18.312 1.00 59.84 584 HIS A C 1
ATOM 4638 O O . HIS A 1 584 ? 10.829 -21.023 -17.745 1.00 59.84 584 HIS A O 1
ATOM 4644 N N . GLY A 1 585 ? 11.110 -22.942 -18.852 1.00 51.25 585 GLY A N 1
ATOM 4645 C CA . GLY A 1 585 ? 9.793 -23.483 -18.485 1.00 51.25 585 GLY A CA 1
ATOM 4646 C C . GLY A 1 585 ? 8.575 -22.878 -19.191 1.00 51.25 585 GLY A C 1
ATOM 4647 O O . GLY A 1 585 ? 7.450 -23.284 -18.905 1.00 51.25 585 GLY A O 1
ATOM 4648 N N . GLU A 1 586 ? 8.747 -21.999 -20.181 1.00 58.41 586 GLU A N 1
ATOM 4649 C CA . GLU A 1 586 ? 7.662 -21.658 -21.106 1.00 58.41 586 GLU A CA 1
ATOM 4650 C C . GLU A 1 586 ? 7.467 -22.815 -22.104 1.00 58.41 586 GLU A C 1
ATOM 4652 O O . GLU A 1 586 ? 7.850 -22.732 -23.271 1.00 58.41 586 GLU A O 1
ATOM 4657 N N . PHE A 1 587 ? 6.881 -23.934 -21.651 1.00 58.28 587 PHE A N 1
ATOM 4658 C CA . PHE A 1 587 ? 6.682 -25.159 -22.448 1.00 58.28 587 PHE A CA 1
ATOM 4659 C C . PHE A 1 587 ? 6.106 -24.869 -23.847 1.00 58.28 587 PHE A C 1
ATOM 4661 O O . PHE A 1 587 ? 6.491 -25.486 -24.842 1.00 58.28 587 PHE A O 1
ATOM 4668 N N . LYS A 1 588 ? 5.232 -23.859 -23.933 1.00 70.81 588 LYS A N 1
ATOM 4669 C CA . LYS A 1 588 ? 4.656 -23.342 -25.178 1.00 70.81 588 LYS A CA 1
ATOM 4670 C C . LYS A 1 588 ? 5.717 -22.826 -26.164 1.00 70.81 588 LYS A C 1
ATOM 4672 O O . LYS A 1 588 ? 5.669 -23.184 -27.338 1.00 70.81 588 LYS A O 1
ATOM 4677 N N . HIS A 1 589 ? 6.684 -22.034 -25.701 1.00 73.56 589 HIS A N 1
ATOM 4678 C CA . HIS A 1 589 ? 7.760 -21.471 -26.523 1.00 73.56 589 HIS A CA 1
ATOM 4679 C C . HIS A 1 589 ? 8.779 -22.536 -26.936 1.00 73.56 589 HIS A C 1
ATOM 4681 O O . HIS A 1 589 ? 9.155 -22.613 -28.109 1.00 73.56 589 HIS A O 1
ATOM 4687 N N . ALA A 1 590 ? 9.177 -23.409 -26.007 1.00 72.75 590 ALA A N 1
ATOM 4688 C CA . ALA A 1 590 ? 10.119 -24.487 -26.295 1.00 72.75 590 ALA A CA 1
ATOM 4689 C C . ALA A 1 590 ? 9.578 -25.447 -27.369 1.00 72.75 590 ALA A C 1
ATOM 4691 O O . ALA A 1 590 ? 10.270 -25.764 -28.343 1.00 72.75 590 ALA A O 1
ATOM 4692 N N . ASN A 1 591 ? 8.314 -25.860 -27.228 1.00 79.06 591 ASN A N 1
ATOM 4693 C CA . ASN A 1 591 ? 7.650 -26.733 -28.191 1.00 79.06 591 ASN A CA 1
ATOM 4694 C C . ASN A 1 591 ? 7.456 -26.042 -29.551 1.00 79.06 591 ASN A C 1
ATOM 4696 O O . ASN A 1 591 ? 7.704 -26.649 -30.595 1.00 79.06 591 ASN A O 1
ATOM 4700 N N . TYR A 1 592 ? 7.086 -24.757 -29.553 1.00 84.69 592 TYR A N 1
ATOM 4701 C CA . TYR A 1 592 ? 6.945 -23.966 -30.775 1.00 84.69 592 TYR A CA 1
ATOM 4702 C C . TYR A 1 592 ? 8.245 -23.929 -31.593 1.00 84.69 592 TYR A C 1
ATOM 4704 O O . TYR A 1 592 ? 8.247 -24.314 -32.765 1.00 84.69 592 TYR A O 1
ATOM 4712 N N . TRP A 1 593 ? 9.368 -23.541 -30.980 1.00 84.75 593 TRP A N 1
ATOM 4713 C CA . TRP A 1 593 ? 10.651 -23.455 -31.682 1.00 84.75 593 TRP A CA 1
ATOM 4714 C C . TRP A 1 593 ? 11.183 -24.823 -32.117 1.00 84.75 593 TRP A C 1
ATOM 4716 O O . TRP A 1 593 ? 11.721 -24.939 -33.219 1.00 84.75 593 TRP A O 1
ATOM 4726 N N . ASN A 1 594 ? 11.004 -25.869 -31.302 1.00 83.50 594 ASN A N 1
ATOM 4727 C CA . ASN A 1 594 ? 11.375 -27.236 -31.684 1.00 83.50 594 ASN A CA 1
ATOM 4728 C C . ASN A 1 594 ? 10.551 -27.726 -32.884 1.00 83.50 594 ASN A C 1
ATOM 4730 O O . ASN A 1 594 ? 11.111 -28.252 -33.845 1.00 83.50 594 ASN A O 1
ATOM 4734 N N . THR A 1 595 ? 9.238 -27.489 -32.875 1.00 84.50 595 THR A N 1
ATOM 4735 C CA . THR A 1 595 ? 8.348 -27.827 -33.995 1.00 84.50 595 THR A CA 1
ATOM 4736 C C . THR A 1 595 ? 8.758 -27.082 -35.263 1.00 84.50 595 THR A C 1
ATOM 4738 O O . THR A 1 595 ? 8.882 -27.690 -36.327 1.00 84.50 595 THR A O 1
ATOM 4741 N N . LEU A 1 596 ? 9.033 -25.780 -35.154 1.00 84.50 596 LEU A N 1
ATOM 4742 C CA . LEU A 1 596 ? 9.414 -24.947 -36.290 1.00 84.50 596 LEU A CA 1
ATOM 4743 C C . LEU A 1 596 ? 10.759 -25.380 -36.898 1.00 84.50 596 LEU A C 1
ATOM 4745 O O . LEU A 1 596 ? 10.864 -25.485 -38.118 1.00 84.50 596 LEU A O 1
ATOM 4749 N N . ARG A 1 597 ? 11.761 -25.702 -36.067 1.00 85.81 597 ARG A N 1
ATOM 4750 C CA . ARG A 1 597 ? 13.086 -26.187 -36.506 1.00 85.81 597 ARG A CA 1
ATOM 4751 C C . ARG A 1 597 ? 13.070 -27.609 -37.080 1.00 85.81 597 ARG A C 1
ATOM 4753 O O . ARG A 1 597 ? 13.976 -27.967 -37.829 1.00 85.81 597 ARG A O 1
ATOM 4760 N N . ASN A 1 598 ? 12.037 -28.402 -36.791 1.00 85.31 598 ASN A N 1
ATOM 4761 C CA . ASN A 1 598 ? 11.839 -29.718 -37.405 1.00 85.31 598 ASN A CA 1
ATOM 4762 C C . ASN A 1 598 ? 11.283 -29.636 -38.838 1.00 85.31 598 ASN A C 1
ATOM 4764 O O . ASN A 1 598 ? 11.367 -30.612 -39.590 1.00 85.31 598 ASN A O 1
ATOM 4768 N N . LEU A 1 599 ? 10.750 -28.482 -39.256 1.00 84.69 599 LEU A N 1
ATOM 4769 C CA . LEU A 1 599 ? 10.314 -28.277 -40.635 1.00 84.69 599 LEU A CA 1
ATOM 4770 C C . LEU A 1 599 ? 11.520 -28.272 -41.577 1.00 84.69 599 LEU A C 1
ATOM 4772 O O . LEU A 1 599 ? 12.513 -27.587 -41.343 1.00 84.69 599 LEU A O 1
ATOM 4776 N N . ARG A 1 600 ? 11.407 -28.981 -42.709 1.00 82.69 600 ARG A N 1
ATOM 4777 C CA . ARG A 1 600 ? 12.483 -29.103 -43.713 1.00 82.69 600 ARG A CA 1
ATOM 4778 C C . ARG A 1 600 ? 13.062 -27.751 -44.149 1.00 82.69 600 ARG A C 1
ATOM 4780 O O . ARG A 1 600 ? 14.256 -27.678 -44.408 1.00 82.69 600 ARG A O 1
ATOM 4787 N N . ALA A 1 601 ? 12.225 -26.717 -44.228 1.00 80.94 601 ALA A N 1
ATOM 4788 C CA . ALA A 1 601 ? 12.605 -25.375 -44.665 1.00 80.94 601 ALA A CA 1
ATOM 4789 C C . ALA A 1 601 ? 13.429 -24.577 -43.636 1.00 80.94 601 ALA A C 1
ATOM 4791 O O . ALA A 1 601 ? 14.059 -23.601 -44.019 1.00 80.94 601 ALA A O 1
ATOM 4792 N N . PHE A 1 602 ? 13.419 -24.973 -42.359 1.00 83.94 602 PHE A N 1
ATOM 4793 C CA . PHE A 1 602 ? 14.026 -24.219 -41.253 1.00 83.94 602 PHE A CA 1
ATOM 4794 C C . PHE A 1 602 ? 14.965 -25.069 -40.396 1.00 83.94 602 PHE A C 1
ATOM 4796 O O . PHE A 1 602 ? 15.247 -24.723 -39.241 1.00 83.94 602 PHE A O 1
ATOM 4803 N N . LYS A 1 603 ? 15.431 -26.199 -40.943 1.00 80.50 603 LYS A N 1
ATOM 4804 C CA . LYS A 1 603 ? 16.404 -27.048 -40.259 1.00 80.50 603 LYS A CA 1
ATOM 4805 C C . LYS A 1 603 ? 17.624 -26.210 -39.861 1.00 80.50 603 LYS A C 1
ATOM 4807 O O . LYS A 1 603 ? 18.074 -25.416 -40.689 1.00 80.50 603 LYS A O 1
ATOM 4812 N N . PRO A 1 604 ? 18.161 -26.394 -38.640 1.00 76.69 604 PRO A N 1
ATOM 4813 C CA . PRO A 1 604 ? 19.391 -25.731 -38.232 1.00 76.69 604 PRO A CA 1
ATOM 4814 C C . PRO A 1 604 ? 20.478 -25.961 -39.284 1.00 76.69 604 PRO A C 1
ATOM 4816 O O . PRO A 1 604 ? 20.709 -27.096 -39.709 1.00 76.69 604 PRO A O 1
ATOM 4819 N N . ASN A 1 605 ? 21.102 -24.881 -39.734 1.00 73.94 605 ASN A N 1
ATOM 4820 C CA . ASN A 1 605 ? 22.232 -24.916 -40.653 1.00 73.94 605 ASN A CA 1
ATOM 4821 C C . ASN A 1 605 ? 23.540 -24.720 -39.857 1.00 73.94 605 ASN A C 1
ATOM 4823 O O . ASN A 1 605 ? 23.522 -24.468 -38.651 1.00 73.94 605 ASN A O 1
ATOM 4827 N N . TYR A 1 606 ? 24.693 -24.854 -40.517 1.00 72.19 606 TYR A N 1
ATOM 4828 C CA . TYR A 1 606 ? 25.995 -24.699 -39.853 1.00 72.19 606 TYR A CA 1
ATOM 4829 C C . TYR A 1 606 ? 26.267 -23.272 -39.344 1.00 72.19 606 TYR A C 1
ATOM 4831 O O . TYR A 1 606 ? 27.166 -23.104 -38.525 1.00 72.19 606 TYR A O 1
ATOM 4839 N N . VAL A 1 607 ? 25.464 -22.281 -39.757 1.00 71.00 607 VAL A N 1
ATOM 4840 C CA . VAL A 1 607 ? 25.617 -20.859 -39.398 1.00 71.00 607 VAL A CA 1
ATOM 4841 C C . VAL A 1 607 ? 25.557 -20.662 -37.899 1.00 71.00 607 VAL A C 1
ATOM 4843 O O . VAL A 1 607 ? 26.377 -19.935 -37.362 1.00 71.00 607 VAL A O 1
ATOM 4846 N N . GLN A 1 608 ? 24.658 -21.372 -37.207 1.00 71.69 608 GLN A N 1
ATOM 4847 C CA . GLN A 1 608 ? 24.535 -21.298 -35.748 1.00 71.69 608 GLN A CA 1
ATOM 4848 C C . GLN A 1 608 ? 25.861 -21.596 -35.022 1.00 71.69 608 GLN A C 1
ATOM 4850 O O . GLN A 1 608 ? 26.052 -21.160 -33.896 1.00 71.69 608 GLN A O 1
ATOM 4855 N N . ARG A 1 609 ? 26.775 -22.344 -35.650 1.00 68.50 609 ARG A N 1
ATOM 4856 C CA . ARG A 1 609 ? 28.076 -22.722 -35.078 1.00 68.50 609 ARG A CA 1
ATOM 4857 C C . ARG A 1 609 ? 29.252 -21.935 -35.658 1.00 68.50 609 ARG A C 1
ATOM 4859 O O . ARG A 1 609 ? 30.385 -22.205 -35.278 1.00 68.50 609 ARG A O 1
ATOM 4866 N N . SER A 1 610 ? 29.005 -21.039 -36.612 1.00 73.56 610 SER A N 1
ATOM 4867 C CA . SER A 1 610 ? 30.041 -20.310 -37.352 1.00 73.56 610 SER A CA 1
ATOM 4868 C C . SER A 1 610 ? 29.861 -18.792 -37.307 1.00 73.56 610 SER A C 1
ATOM 4870 O O . SER A 1 610 ? 30.477 -18.094 -38.110 1.00 73.56 610 SER A O 1
ATOM 4872 N N . LEU A 1 611 ? 29.000 -18.280 -36.421 1.00 78.62 611 LEU A N 1
ATOM 4873 C CA . LEU A 1 611 ? 28.912 -16.846 -36.160 1.00 78.62 611 LEU A CA 1
ATOM 4874 C C . LEU A 1 611 ? 30.176 -16.382 -35.435 1.00 78.62 611 LEU A C 1
ATOM 4876 O O . LEU A 1 611 ? 30.656 -17.047 -34.521 1.00 78.62 611 LEU A O 1
ATOM 4880 N N . ASN A 1 612 ? 30.700 -15.239 -35.864 1.00 76.31 612 ASN A N 1
ATOM 4881 C CA . ASN A 1 612 ? 31.790 -14.543 -35.188 1.00 76.31 612 ASN A CA 1
ATOM 4882 C C . ASN A 1 612 ? 31.183 -13.342 -34.456 1.00 76.31 612 ASN A C 1
ATOM 4884 O O . ASN A 1 612 ? 30.899 -12.342 -35.113 1.00 76.31 612 ASN A O 1
ATOM 4888 N N . SER A 1 613 ? 30.898 -13.504 -33.165 1.00 71.31 613 SER A N 1
ATOM 4889 C CA . SER A 1 613 ? 30.171 -12.564 -32.300 1.00 71.31 613 SER A CA 1
ATOM 4890 C C . SER A 1 613 ? 30.885 -12.483 -30.952 1.00 71.31 613 SER A C 1
ATOM 4892 O O . SER A 1 613 ? 31.297 -13.516 -30.422 1.00 71.31 613 SER A O 1
ATOM 4894 N N . ASP A 1 614 ? 31.007 -11.270 -30.415 1.00 64.94 614 ASP A N 1
ATOM 4895 C CA . ASP A 1 614 ? 31.448 -11.023 -29.031 1.00 64.94 614 ASP A CA 1
ATOM 4896 C C . ASP A 1 614 ? 30.259 -10.635 -28.127 1.00 64.94 614 ASP A C 1
ATOM 4898 O O . ASP A 1 614 ? 30.412 -10.411 -26.925 1.00 64.94 614 ASP A O 1
ATOM 4902 N N . SER A 1 615 ? 29.055 -10.553 -28.700 1.00 63.56 615 SER A N 1
ATOM 4903 C CA . SER A 1 615 ? 27.829 -10.239 -27.976 1.00 63.56 615 SER A CA 1
ATOM 4904 C C . SER A 1 615 ? 27.318 -11.461 -27.215 1.00 63.56 615 SER A C 1
ATOM 4906 O O . SER A 1 615 ? 27.398 -12.592 -27.688 1.00 63.56 615 SER A O 1
ATOM 4908 N N . SER A 1 616 ? 26.743 -11.253 -26.032 1.00 64.06 616 SER A N 1
ATOM 4909 C CA . SER A 1 616 ? 26.210 -12.348 -25.214 1.00 64.06 616 SER A CA 1
ATOM 4910 C C . SER A 1 616 ? 24.916 -11.967 -24.518 1.00 64.06 616 SER A C 1
ATOM 4912 O O . SER A 1 616 ? 24.700 -10.817 -24.157 1.00 64.06 616 SER A O 1
ATOM 4914 N N . GLY A 1 617 ? 24.026 -12.939 -24.320 1.00 60.78 617 GLY A N 1
ATOM 4915 C CA . GLY A 1 617 ? 22.800 -12.769 -23.543 1.00 60.78 617 GLY A CA 1
ATOM 4916 C C . GLY A 1 617 ? 22.836 -13.626 -22.286 1.00 60.78 617 GLY A C 1
ATOM 4917 O O . GLY A 1 617 ? 23.187 -14.802 -22.354 1.00 60.78 617 GLY A O 1
ATOM 4918 N N . PHE A 1 618 ? 22.383 -13.092 -21.152 1.00 60.94 618 PHE A N 1
ATOM 4919 C CA . PHE A 1 618 ? 22.341 -13.834 -19.888 1.00 60.94 618 PHE A CA 1
ATOM 4920 C C . PHE A 1 618 ? 20.996 -13.701 -19.171 1.00 60.94 618 PHE A C 1
ATOM 4922 O O . PHE A 1 618 ? 20.260 -12.722 -19.331 1.00 60.94 618 PHE A O 1
ATOM 4929 N N . TRP A 1 619 ? 20.674 -14.721 -18.376 1.00 56.62 619 TRP A N 1
ATOM 4930 C CA . TRP A 1 619 ? 19.476 -14.777 -17.548 1.00 56.62 619 TRP A CA 1
ATOM 4931 C C . TRP A 1 619 ? 19.721 -15.668 -16.326 1.00 56.62 619 TRP A C 1
ATOM 4933 O O . TRP A 1 619 ? 20.219 -16.783 -16.462 1.00 56.62 619 TRP A O 1
ATOM 4943 N N . VAL A 1 620 ? 19.359 -15.187 -15.138 1.00 59.66 620 VAL A N 1
ATOM 4944 C CA . VAL A 1 620 ? 19.472 -15.901 -13.861 1.00 59.66 620 VAL A CA 1
ATOM 4945 C C . VAL A 1 620 ? 18.225 -15.625 -13.029 1.00 59.66 620 VAL A C 1
ATOM 4947 O O . VAL A 1 620 ? 17.827 -14.471 -12.875 1.00 59.66 620 VAL A O 1
ATOM 4950 N N . LYS A 1 621 ? 17.619 -16.670 -12.459 1.00 59.12 621 LYS A N 1
ATOM 4951 C CA . LYS A 1 621 ? 16.501 -16.556 -11.513 1.00 59.12 621 LYS A CA 1
ATOM 4952 C C . LYS A 1 621 ? 16.838 -17.250 -10.204 1.00 59.12 621 LYS A C 1
ATOM 4954 O O . LYS A 1 621 ? 17.292 -18.389 -10.199 1.00 59.12 621 LYS A O 1
ATOM 4959 N N . TYR A 1 622 ? 16.560 -16.559 -9.108 1.00 55.66 622 TYR A N 1
ATOM 4960 C CA . TYR A 1 622 ? 16.661 -17.068 -7.749 1.00 55.66 622 TYR A CA 1
ATOM 4961 C C . TYR A 1 622 ? 15.279 -17.539 -7.298 1.00 55.66 622 TYR A C 1
ATOM 4963 O O . TYR A 1 622 ? 14.377 -16.723 -7.118 1.00 55.66 622 TYR A O 1
ATOM 4971 N N . GLU A 1 623 ? 15.103 -18.852 -7.147 1.00 54.03 623 GLU A N 1
ATOM 4972 C CA . GLU A 1 623 ? 13.826 -19.451 -6.719 1.00 54.03 623 GLU A CA 1
ATOM 4973 C C . GLU A 1 623 ? 13.770 -19.758 -5.214 1.00 54.03 623 GLU A C 1
ATOM 4975 O O . GLU A 1 623 ? 12.681 -19.885 -4.668 1.00 54.03 623 GLU A O 1
ATOM 4980 N N . ASN A 1 624 ? 14.919 -19.817 -4.528 1.00 49.69 624 ASN A N 1
ATOM 4981 C CA . ASN A 1 624 ? 15.015 -20.188 -3.105 1.00 49.69 624 ASN A CA 1
ATOM 4982 C C . ASN A 1 624 ? 14.924 -19.001 -2.126 1.00 49.69 624 ASN A C 1
ATOM 4984 O O . ASN A 1 624 ? 15.172 -19.172 -0.935 1.00 49.69 624 ASN A O 1
ATOM 4988 N N . LEU A 1 625 ? 14.614 -17.798 -2.610 1.00 50.75 625 LEU A N 1
ATOM 4989 C CA . LEU A 1 625 ? 14.441 -16.607 -1.775 1.00 50.75 625 LEU A CA 1
ATOM 4990 C C . LEU A 1 625 ? 12.949 -16.342 -1.551 1.00 50.75 625 LEU A C 1
ATOM 4992 O O . LEU A 1 625 ? 12.138 -16.611 -2.436 1.00 50.75 625 LEU A O 1
ATOM 4996 N N . SER A 1 626 ? 12.592 -15.749 -0.406 1.00 48.56 626 SER A N 1
ATOM 4997 C CA . SER A 1 626 ? 11.225 -15.265 -0.149 1.00 48.56 626 SER A CA 1
ATOM 4998 C C . SER A 1 626 ? 10.768 -14.217 -1.177 1.00 48.56 626 SER A C 1
ATOM 5000 O O . SER A 1 626 ? 9.574 -14.102 -1.445 1.00 48.56 626 SER A O 1
ATOM 5002 N N . LEU A 1 627 ? 11.719 -13.526 -1.821 1.00 50.41 627 LEU A N 1
ATOM 5003 C CA . LEU A 1 627 ? 11.510 -12.643 -2.967 1.00 50.41 627 LEU A CA 1
ATOM 5004 C C . LEU A 1 627 ? 12.222 -13.206 -4.220 1.00 50.41 627 LEU A C 1
ATOM 5006 O O . LEU A 1 627 ? 13.456 -13.254 -4.238 1.00 50.41 627 LEU A O 1
ATOM 5010 N N . PRO A 1 628 ? 11.511 -13.595 -5.297 1.00 51.34 628 PRO A N 1
ATOM 5011 C CA . PRO A 1 628 ? 12.156 -14.104 -6.503 1.00 51.34 628 PRO A CA 1
ATOM 5012 C C . PRO A 1 628 ? 12.907 -12.984 -7.236 1.00 51.34 628 PRO A C 1
ATOM 5014 O O . PRO A 1 628 ? 12.310 -12.041 -7.760 1.00 51.34 628 PRO A O 1
ATOM 5017 N N . VAL A 1 629 ? 14.233 -13.103 -7.317 1.00 50.94 629 VAL A N 1
ATOM 5018 C CA . VAL A 1 629 ? 15.092 -12.165 -8.057 1.00 50.94 629 VAL A CA 1
ATOM 5019 C C . VAL A 1 629 ? 15.359 -12.728 -9.448 1.00 50.94 629 VAL A C 1
ATOM 5021 O O . VAL A 1 629 ? 15.741 -13.886 -9.590 1.00 50.94 629 VAL A O 1
ATOM 5024 N N . THR A 1 630 ? 15.154 -11.922 -10.490 1.00 52.84 630 THR A N 1
ATOM 5025 C CA . THR A 1 630 ? 15.475 -12.299 -11.875 1.00 52.84 630 THR A CA 1
ATOM 5026 C C . THR A 1 630 ? 16.418 -11.274 -12.472 1.00 52.84 630 THR A C 1
ATOM 5028 O O . THR A 1 630 ? 16.026 -10.130 -12.650 1.00 52.84 630 THR A O 1
ATOM 5031 N N . VAL A 1 631 ? 17.625 -11.684 -12.840 1.00 53.59 631 VAL A N 1
ATOM 5032 C CA . VAL A 1 631 ? 18.594 -10.839 -13.536 1.00 53.59 631 VAL A CA 1
ATOM 5033 C C . VAL A 1 631 ? 18.659 -11.287 -14.990 1.00 53.59 631 VAL A C 1
ATOM 5035 O O . VAL A 1 631 ? 18.799 -12.470 -15.273 1.00 53.59 631 VAL A O 1
ATOM 5038 N N . LYS A 1 632 ? 18.520 -10.356 -15.930 1.00 54.06 632 LYS A N 1
ATOM 5039 C CA . LYS A 1 632 ? 18.594 -10.626 -17.370 1.00 54.06 632 LYS A CA 1
ATOM 5040 C C . LYS A 1 632 ? 19.269 -9.458 -18.059 1.00 54.06 632 LYS A C 1
ATOM 5042 O O . LYS A 1 632 ? 18.951 -8.339 -17.681 1.00 54.06 632 LYS A O 1
ATOM 5047 N N . GLY A 1 633 ? 20.079 -9.708 -19.079 1.00 56.88 633 GLY A N 1
ATOM 5048 C CA . GLY A 1 633 ? 20.726 -8.656 -19.858 1.00 56.88 633 GLY A CA 1
ATOM 5049 C C . GLY A 1 633 ? 21.365 -9.185 -21.137 1.00 56.88 633 GLY A C 1
ATOM 5050 O O . GLY A 1 633 ? 21.295 -10.382 -21.431 1.00 56.88 633 GLY A O 1
ATOM 5051 N N . ALA A 1 634 ? 21.950 -8.272 -21.904 1.00 56.69 634 ALA A N 1
ATOM 5052 C CA . ALA A 1 634 ? 22.769 -8.587 -23.062 1.00 56.69 634 ALA A CA 1
ATOM 5053 C C . ALA A 1 634 ? 23.969 -7.639 -23.111 1.00 56.69 634 ALA A C 1
ATOM 5055 O O . ALA A 1 634 ? 23.844 -6.482 -22.725 1.00 56.69 634 ALA A O 1
ATOM 5056 N N . LEU A 1 635 ? 25.104 -8.135 -23.579 1.00 59.47 635 LEU A N 1
ATOM 5057 C CA . LEU A 1 635 ? 26.260 -7.349 -23.983 1.00 59.47 635 LEU A CA 1
ATOM 5058 C C . LEU A 1 635 ? 26.235 -7.278 -25.506 1.00 59.47 635 LEU A C 1
ATOM 5060 O O . LEU A 1 635 ? 26.072 -8.312 -26.157 1.00 59.47 635 LEU A O 1
ATOM 5064 N N . ILE A 1 636 ? 26.319 -6.067 -26.053 1.00 59.25 636 ILE A N 1
ATOM 5065 C CA . ILE A 1 636 ? 26.260 -5.805 -27.492 1.00 59.25 636 ILE A CA 1
ATOM 5066 C C . ILE A 1 636 ? 27.522 -5.040 -27.857 1.00 59.25 636 ILE A C 1
ATOM 5068 O O . ILE A 1 636 ? 27.725 -3.936 -27.361 1.00 59.25 636 ILE A O 1
ATOM 5072 N N . LYS A 1 637 ? 28.332 -5.604 -28.748 1.00 58.62 637 LYS A N 1
ATOM 5073 C CA . LYS A 1 637 ? 29.472 -4.903 -29.333 1.00 58.62 637 LYS A CA 1
ATOM 5074 C C . LYS A 1 637 ? 28.971 -4.068 -30.514 1.00 58.62 637 LYS A C 1
ATOM 5076 O O . LYS A 1 637 ? 28.614 -4.634 -31.540 1.00 58.62 637 LYS A O 1
ATOM 5081 N N . ASP A 1 638 ? 28.897 -2.747 -30.376 1.00 51.22 638 ASP A N 1
ATOM 5082 C CA . ASP A 1 638 ? 28.577 -1.840 -31.494 1.00 51.22 638 ASP A CA 1
ATOM 5083 C C . ASP A 1 638 ? 29.648 -0.742 -31.616 1.00 51.22 638 ASP A C 1
ATOM 5085 O O . ASP A 1 638 ? 30.354 -0.442 -30.651 1.00 51.22 638 ASP A O 1
ATOM 5089 N N . GLU A 1 639 ? 29.808 -0.204 -32.830 1.00 40.34 639 GLU A N 1
ATOM 5090 C CA . GLU A 1 639 ? 30.843 0.769 -33.217 1.00 40.34 639 GLU A CA 1
ATOM 5091 C C . GLU A 1 639 ? 30.933 1.959 -32.236 1.00 40.34 639 GLU A C 1
ATOM 5093 O O . GLU A 1 639 ? 30.039 2.797 -32.189 1.00 40.34 639 GLU A O 1
ATOM 5098 N N . ALA A 1 640 ? 32.052 2.033 -31.501 1.00 37.78 640 ALA A N 1
ATOM 5099 C CA . ALA A 1 640 ? 32.426 3.067 -30.526 1.00 37.78 640 ALA A CA 1
ATOM 5100 C C . ALA A 1 640 ? 31.416 3.312 -29.372 1.00 37.78 640 ALA A C 1
ATOM 5102 O O . ALA A 1 640 ? 30.451 4.062 -29.497 1.00 37.78 640 ALA A O 1
ATOM 5103 N N . ASP A 1 641 ? 31.752 2.771 -28.195 1.00 39.31 641 ASP A N 1
ATOM 5104 C CA . ASP A 1 641 ? 31.402 3.310 -26.868 1.00 39.31 641 ASP A CA 1
ATOM 5105 C C . ASP A 1 641 ? 29.951 3.160 -26.340 1.00 39.31 641 ASP A C 1
ATOM 5107 O O . ASP A 1 641 ? 29.377 4.125 -25.827 1.00 39.31 641 ASP A O 1
ATOM 5111 N N . SER A 1 642 ? 29.357 1.952 -26.338 1.00 38.00 642 SER A N 1
ATOM 5112 C CA . SER A 1 642 ? 28.326 1.634 -25.320 1.00 38.00 642 SER A CA 1
ATOM 5113 C C . SER A 1 642 ? 28.049 0.136 -25.105 1.00 38.00 642 SER A C 1
ATOM 5115 O O . SER A 1 642 ? 27.268 -0.465 -25.842 1.00 38.00 642 SER A O 1
ATOM 5117 N N . ASP A 1 643 ? 28.555 -0.440 -24.011 1.00 39.56 643 ASP A N 1
ATOM 5118 C CA . ASP A 1 643 ? 27.985 -1.667 -23.433 1.00 39.56 643 ASP A CA 1
ATOM 5119 C C . ASP A 1 643 ? 26.646 -1.338 -22.768 1.00 39.56 643 ASP A C 1
ATOM 5121 O O . ASP A 1 643 ? 26.632 -0.575 -21.807 1.00 39.56 643 ASP A O 1
ATOM 5125 N N . VAL A 1 644 ? 25.522 -1.885 -23.251 1.00 39.28 644 VAL A N 1
ATOM 5126 C CA . VAL A 1 644 ? 24.187 -1.631 -22.671 1.00 39.28 644 VAL A CA 1
ATOM 5127 C C . VAL A 1 644 ? 23.790 -2.751 -21.712 1.00 39.28 644 VAL A C 1
ATOM 5129 O O . VAL A 1 644 ? 23.117 -3.710 -22.087 1.00 39.28 644 VAL A O 1
ATOM 5132 N N . LEU A 1 645 ? 24.141 -2.605 -20.434 1.00 38.78 645 LEU A N 1
ATOM 5133 C CA . LEU A 1 645 ? 23.657 -3.508 -19.391 1.00 38.78 645 LEU A CA 1
ATOM 5134 C C . LEU A 1 645 ? 22.228 -3.120 -18.989 1.00 38.78 645 LEU A C 1
ATOM 5136 O O . LEU A 1 645 ? 22.027 -2.123 -18.302 1.00 38.78 645 LEU A O 1
ATOM 5140 N N . HIS A 1 646 ? 21.236 -3.923 -19.373 1.00 39.28 646 HIS A N 1
ATOM 5141 C CA . HIS A 1 646 ? 19.911 -3.883 -18.754 1.00 39.28 646 HIS A CA 1
ATOM 5142 C C . HIS A 1 646 ? 19.879 -4.843 -17.567 1.00 39.28 646 HIS A C 1
ATOM 5144 O O . HIS A 1 646 ? 20.236 -6.003 -17.724 1.00 39.28 646 HIS A O 1
ATOM 5150 N N . TYR A 1 647 ? 19.398 -4.402 -16.406 1.00 38.84 647 TYR A N 1
ATOM 5151 C CA . TYR A 1 647 ? 19.006 -5.288 -15.306 1.00 38.84 647 TYR A CA 1
ATOM 5152 C C . TYR A 1 647 ? 17.691 -4.806 -14.686 1.00 38.84 647 TYR A C 1
ATOM 5154 O O . TYR A 1 647 ? 17.271 -3.667 -14.870 1.00 38.84 647 TYR A O 1
ATOM 5162 N N . SER A 1 648 ? 16.980 -5.693 -13.996 1.00 36.69 648 SER A N 1
ATOM 5163 C CA . SER A 1 648 ? 15.760 -5.364 -13.257 1.00 36.69 648 SER A CA 1
ATOM 5164 C C . SER A 1 648 ? 15.740 -6.225 -12.009 1.00 36.69 648 SER A C 1
ATOM 5166 O O . SER A 1 648 ? 15.889 -7.435 -12.106 1.00 36.69 648 SER A O 1
ATOM 5168 N N . ILE A 1 649 ? 15.578 -5.610 -10.844 1.00 35.38 649 ILE A N 1
ATOM 5169 C CA . ILE A 1 649 ? 15.362 -6.318 -9.583 1.00 35.38 649 ILE A CA 1
ATOM 5170 C C . ILE A 1 649 ? 13.890 -6.119 -9.236 1.00 35.38 649 ILE A C 1
ATOM 5172 O O . ILE A 1 649 ? 13.416 -4.987 -9.218 1.00 35.38 649 ILE A O 1
ATOM 5176 N N . ALA A 1 650 ? 13.172 -7.229 -9.042 1.00 33.88 650 ALA A N 1
ATOM 5177 C CA . ALA A 1 650 ? 11.712 -7.308 -8.976 1.00 33.88 650 ALA A CA 1
ATOM 5178 C C . ALA A 1 650 ? 11.019 -6.807 -10.264 1.00 33.88 650 ALA A C 1
ATOM 5180 O O . ALA A 1 650 ? 10.921 -5.616 -10.550 1.00 33.88 650 ALA A O 1
ATOM 5181 N N . SER A 1 651 ? 10.455 -7.736 -11.036 1.00 30.72 651 SER A N 1
ATOM 5182 C CA . SER A 1 651 ? 9.814 -7.530 -12.350 1.00 30.72 651 SER A CA 1
ATOM 5183 C C . SER A 1 651 ? 8.645 -6.525 -12.401 1.00 30.72 651 SER A C 1
ATOM 5185 O O . SER A 1 651 ? 8.077 -6.316 -13.472 1.00 30.72 651 SER A O 1
ATOM 5187 N N . HIS A 1 652 ? 8.273 -5.917 -11.271 1.00 34.22 652 HIS A N 1
ATOM 5188 C CA . HIS A 1 652 ? 7.163 -4.972 -11.123 1.00 34.22 652 HIS A CA 1
ATOM 5189 C C . HIS A 1 652 ? 7.597 -3.527 -10.812 1.00 34.22 652 HIS A C 1
ATOM 5191 O O . HIS A 1 652 ? 6.735 -2.655 -10.754 1.00 34.22 652 HIS A O 1
ATOM 5197 N N . LEU A 1 653 ? 8.898 -3.246 -10.648 1.00 37.09 653 LEU A N 1
ATOM 5198 C CA . LEU A 1 653 ? 9.424 -1.896 -10.393 1.00 37.09 653 LEU A CA 1
ATOM 5199 C C . LEU A 1 653 ? 10.226 -1.400 -11.612 1.00 37.09 653 LEU A C 1
ATOM 5201 O O . LEU A 1 653 ? 11.436 -1.609 -11.692 1.00 37.09 653 LEU A O 1
ATOM 5205 N N . PRO A 1 654 ? 9.578 -0.753 -12.600 1.00 31.83 654 PRO A N 1
ATOM 5206 C CA . PRO A 1 654 ? 10.211 -0.413 -13.875 1.00 31.83 654 PRO A CA 1
ATOM 5207 C C . PRO A 1 654 ? 11.242 0.726 -13.798 1.00 31.83 654 PRO A C 1
ATOM 5209 O O . PRO A 1 654 ? 11.847 1.034 -14.821 1.00 31.83 654 PRO A O 1
ATOM 5212 N N . ILE A 1 655 ? 11.450 1.344 -12.629 1.00 33.41 655 ILE A N 1
ATOM 5213 C CA . ILE A 1 655 ? 12.339 2.505 -12.456 1.00 33.41 655 ILE A CA 1
ATOM 5214 C C . ILE A 1 655 ? 13.790 2.100 -12.142 1.00 33.41 655 ILE A C 1
ATOM 5216 O O . ILE A 1 655 ? 14.702 2.818 -12.522 1.00 33.41 655 ILE A O 1
ATOM 5220 N N . LEU A 1 656 ? 14.040 0.921 -11.559 1.00 33.59 656 LEU A N 1
ATOM 5221 C CA . LEU A 1 656 ? 15.412 0.463 -11.272 1.00 33.59 656 LEU A CA 1
ATOM 5222 C C . LEU A 1 656 ? 16.122 -0.161 -12.486 1.00 33.59 656 LEU A C 1
ATOM 5224 O O . LEU A 1 656 ? 17.208 -0.722 -12.340 1.00 33.59 656 LEU A O 1
ATOM 5228 N N . SER A 1 657 ? 15.524 -0.097 -13.683 1.00 31.64 657 SER A N 1
ATOM 5229 C CA . SER A 1 657 ? 16.205 -0.543 -14.896 1.00 31.64 657 SER A CA 1
ATOM 5230 C C . SER A 1 657 ? 17.174 0.529 -15.374 1.00 31.64 657 SER A C 1
ATOM 5232 O O . SER A 1 657 ? 16.783 1.425 -16.123 1.00 31.64 657 SER A O 1
ATOM 5234 N N . HIS A 1 658 ? 18.430 0.425 -14.953 1.00 33.41 658 HIS A N 1
ATOM 5235 C CA . HIS A 1 658 ? 19.504 1.212 -15.540 1.00 33.41 658 HIS A CA 1
ATOM 5236 C C . HIS A 1 658 ? 19.923 0.611 -16.881 1.00 33.41 658 HIS A C 1
ATOM 5238 O O . HIS A 1 658 ? 19.938 -0.606 -17.060 1.00 33.41 658 HIS A O 1
ATOM 5244 N N . THR A 1 659 ? 20.242 1.498 -17.816 1.00 33.25 659 THR A N 1
ATOM 5245 C CA . THR A 1 659 ? 21.171 1.256 -18.917 1.00 33.25 659 THR A CA 1
ATOM 5246 C C . THR A 1 659 ? 22.447 1.987 -18.540 1.00 33.25 659 THR A C 1
ATOM 5248 O O . THR A 1 659 ? 22.467 3.217 -18.576 1.00 33.25 659 THR A O 1
ATOM 5251 N N . GLN A 1 660 ? 23.483 1.269 -18.117 1.00 32.03 660 GLN A N 1
ATOM 5252 C CA . GLN A 1 660 ? 24.825 1.849 -18.162 1.00 32.03 660 GLN A CA 1
ATOM 5253 C C . GLN A 1 660 ? 25.286 1.830 -19.620 1.00 32.03 660 GLN A C 1
ATOM 5255 O O . GLN A 1 660 ? 24.930 0.905 -20.339 1.00 32.03 660 GLN A O 1
ATOM 5260 N N . SER A 1 661 ? 26.002 2.868 -20.049 1.00 31.67 661 SER A N 1
ATOM 5261 C CA . SER A 1 661 ? 26.803 2.888 -21.277 1.00 31.67 661 SER A CA 1
ATOM 5262 C C . SER A 1 661 ? 28.262 3.079 -20.857 1.00 31.67 661 SER A C 1
ATOM 5264 O O . SER A 1 661 ? 28.562 4.054 -20.161 1.00 31.67 661 SER A O 1
ATOM 5266 N N . GLY A 1 662 ? 29.145 2.153 -21.228 1.00 27.39 662 GLY A N 1
ATOM 5267 C CA . GLY A 1 662 ? 30.582 2.225 -20.939 1.00 27.39 662 GLY A CA 1
ATOM 5268 C C . GLY A 1 662 ? 31.293 3.400 -21.634 1.00 27.39 662 GLY A C 1
ATOM 5269 O O . GLY A 1 662 ? 31.222 3.534 -22.845 1.00 27.39 662 GLY A O 1
ATOM 5270 N N . GLU A 1 663 ? 31.941 4.227 -20.808 1.00 26.86 663 GLU A N 1
ATOM 5271 C CA . GLU A 1 663 ? 32.972 5.271 -21.002 1.00 26.86 663 GLU A CA 1
ATOM 5272 C C . GLU A 1 663 ? 32.819 6.542 -21.899 1.00 26.86 663 GLU A C 1
ATOM 5274 O O . GLU A 1 663 ? 33.037 6.603 -23.101 1.00 26.86 663 GLU A O 1
ATOM 5279 N N . THR A 1 664 ? 32.641 7.652 -21.165 1.00 25.97 664 THR A N 1
ATOM 5280 C CA . THR A 1 664 ? 33.401 8.929 -21.109 1.00 25.97 664 THR A CA 1
ATOM 5281 C C . THR A 1 664 ? 33.503 9.934 -22.267 1.00 25.97 664 THR A C 1
ATOM 5283 O O . THR A 1 664 ? 33.698 11.106 -21.939 1.00 25.97 664 THR A O 1
ATOM 5286 N N . SER A 1 665 ? 33.305 9.621 -23.552 1.00 22.31 665 SER A N 1
ATOM 5287 C CA . SER A 1 665 ? 33.587 10.629 -24.612 1.00 22.31 665 SER A CA 1
ATOM 5288 C C . SER A 1 665 ? 32.385 11.127 -25.436 1.00 22.31 665 SER A C 1
ATOM 5290 O O . SER A 1 665 ? 32.426 12.236 -25.979 1.00 22.31 665 SER A O 1
ATOM 5292 N N . HIS A 1 666 ? 31.262 10.400 -25.449 1.00 22.81 666 HIS A N 1
ATOM 5293 C CA . HIS A 1 666 ? 30.107 10.716 -26.310 1.00 22.81 666 HIS A CA 1
ATOM 5294 C C . HIS A 1 666 ? 28.835 11.224 -25.597 1.00 22.81 666 HIS A C 1
ATOM 5296 O O . HIS A 1 666 ? 27.832 11.528 -26.252 1.00 22.81 666 HIS A O 1
ATOM 5302 N N . LEU A 1 667 ? 28.907 11.484 -24.284 1.00 23.88 667 LEU A N 1
ATOM 5303 C CA . LEU A 1 667 ? 27.838 12.071 -23.447 1.00 23.88 667 LEU A CA 1
ATOM 5304 C C . LEU A 1 667 ? 27.477 13.543 -23.772 1.00 23.88 667 LEU A C 1
ATOM 5306 O O . LEU A 1 667 ? 26.805 14.209 -22.990 1.00 23.88 667 LEU A O 1
ATOM 5310 N N . SER A 1 668 ? 27.905 14.070 -24.923 1.00 22.69 668 SER A N 1
ATOM 5311 C CA . SER A 1 668 ? 27.585 15.431 -25.379 1.00 22.69 668 SER A CA 1
ATOM 5312 C C . SER A 1 668 ? 26.638 15.499 -26.586 1.00 22.69 668 SER A C 1
ATOM 5314 O O . SER A 1 668 ? 26.277 16.605 -26.988 1.00 22.69 668 SER A O 1
ATOM 5316 N N . LYS A 1 669 ? 26.221 14.369 -27.192 1.00 22.80 669 LYS A N 1
ATOM 5317 C CA . LYS A 1 669 ? 25.449 14.396 -28.461 1.00 22.80 669 LYS A CA 1
ATOM 5318 C C . LYS A 1 669 ? 24.197 13.521 -28.559 1.00 22.80 669 LYS A C 1
ATOM 5320 O O . LYS A 1 669 ? 23.463 13.651 -29.533 1.00 22.80 669 LYS A O 1
ATOM 5325 N N . LEU A 1 670 ? 23.876 12.728 -27.545 1.00 22.66 670 LEU A N 1
ATOM 5326 C CA . LEU A 1 670 ? 22.503 12.281 -27.299 1.00 22.66 670 LEU A CA 1
ATOM 5327 C C . LEU A 1 670 ? 22.006 13.141 -26.144 1.00 22.66 670 LEU A C 1
ATOM 5329 O O . LEU A 1 670 ? 22.703 13.216 -25.143 1.00 22.66 670 LEU A O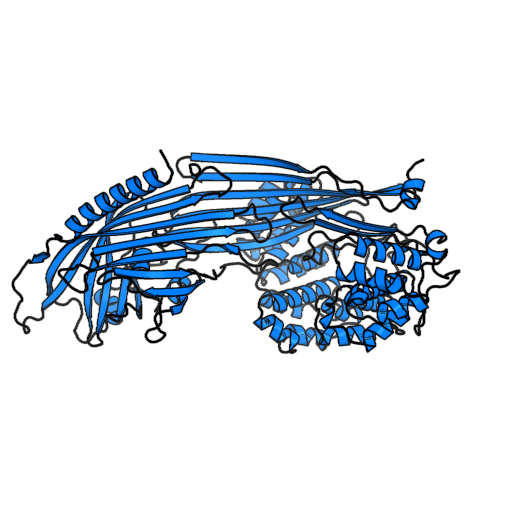 1
ATOM 5333 N N . GLY A 1 671 ? 20.871 13.828 -26.287 1.00 23.03 671 GLY A N 1
ATOM 5334 C CA . GLY A 1 671 ? 20.315 14.788 -25.316 1.00 23.03 671 GLY A CA 1
ATOM 5335 C C . GLY A 1 671 ? 19.879 14.199 -23.964 1.00 23.03 671 GLY A C 1
ATOM 5336 O O . GLY A 1 671 ? 18.835 14.564 -23.437 1.00 23.03 671 GLY A O 1
ATOM 5337 N N . LEU A 1 672 ? 20.663 13.275 -23.420 1.00 25.02 672 LEU A N 1
ATOM 5338 C CA . LEU A 1 672 ? 20.736 12.892 -22.026 1.00 25.02 672 LEU A CA 1
ATOM 5339 C C . LEU A 1 672 ? 21.830 13.775 -21.426 1.00 25.02 672 LEU A C 1
ATOM 5341 O O . LEU A 1 672 ? 23.010 13.604 -21.728 1.00 25.02 672 LEU A O 1
ATOM 5345 N N . GLY A 1 673 ? 21.428 14.770 -20.636 1.00 21.42 673 GLY A N 1
ATOM 5346 C CA . GLY A 1 673 ? 22.375 15.565 -19.865 1.00 21.42 673 GLY A CA 1
ATOM 5347 C C . GLY A 1 673 ? 23.326 14.645 -19.101 1.00 21.42 673 GLY A C 1
ATOM 5348 O O . GLY A 1 673 ? 22.901 13.626 -18.563 1.00 21.42 673 GLY A O 1
ATOM 5349 N N . SER A 1 674 ? 24.608 15.005 -19.119 1.00 20.17 674 SER A N 1
ATOM 5350 C CA . SER A 1 674 ? 25.672 14.523 -18.236 1.00 20.17 674 SER A CA 1
ATOM 5351 C C . SER A 1 674 ? 25.172 13.672 -17.058 1.00 20.17 674 SER A C 1
ATOM 5353 O O . SER A 1 674 ? 24.666 14.216 -16.075 1.00 20.17 674 SER A O 1
ATOM 5355 N N . LEU A 1 675 ? 25.346 12.351 -17.128 1.00 23.61 675 LEU A N 1
ATOM 5356 C CA . LEU A 1 675 ? 25.312 11.513 -15.932 1.00 23.61 675 LEU A CA 1
ATOM 5357 C C . LEU A 1 675 ? 26.528 11.909 -15.082 1.00 23.61 675 LEU A C 1
ATOM 5359 O O . LEU A 1 675 ? 27.657 11.795 -15.571 1.00 23.61 675 LEU A O 1
ATOM 5363 N N . PRO A 1 676 ? 26.351 12.412 -13.847 1.00 24.36 676 PRO A N 1
ATOM 5364 C CA . PRO A 1 676 ? 27.484 12.660 -12.985 1.00 24.36 676 PRO A CA 1
ATOM 5365 C C . PRO A 1 676 ? 28.118 11.313 -12.648 1.00 24.36 676 PRO A C 1
ATOM 5367 O O . PRO A 1 676 ? 27.485 10.402 -12.120 1.00 24.36 676 PRO A O 1
ATOM 5370 N N . THR A 1 677 ? 29.402 11.199 -12.963 1.00 27.09 677 THR A N 1
ATOM 5371 C CA . THR A 1 677 ? 30.322 10.263 -12.326 1.00 27.09 677 THR A CA 1
ATOM 5372 C C . THR A 1 677 ? 30.086 10.277 -10.808 1.00 27.09 677 THR A C 1
ATOM 5374 O O . THR A 1 677 ? 30.162 11.347 -10.205 1.00 27.09 677 THR A O 1
ATOM 5377 N N . SER A 1 678 ? 29.826 9.102 -10.216 1.00 31.73 678 SER A N 1
ATOM 5378 C CA . SER A 1 678 ? 29.343 8.822 -8.841 1.00 31.73 678 SER A CA 1
ATOM 5379 C C . SER A 1 678 ? 27.816 8.912 -8.658 1.00 31.73 678 SER A C 1
ATOM 5381 O O . SER A 1 678 ? 27.246 9.991 -8.500 1.00 31.73 678 SER A O 1
ATOM 5383 N N . HIS A 1 679 ? 27.128 7.762 -8.626 1.00 44.66 679 HIS A N 1
ATOM 5384 C CA . HIS A 1 679 ? 25.752 7.714 -8.131 1.00 44.66 679 HIS A CA 1
ATOM 5385 C C . HIS A 1 679 ? 25.787 7.693 -6.598 1.00 44.66 679 HIS A C 1
ATOM 5387 O O . HIS A 1 679 ? 25.875 6.638 -5.970 1.00 44.66 679 HIS A O 1
ATOM 5393 N N . LYS A 1 680 ? 25.730 8.895 -6.013 1.00 53.69 680 LYS A N 1
ATOM 5394 C CA . LYS A 1 680 ? 25.422 9.133 -4.595 1.00 53.69 680 LYS A CA 1
ATOM 5395 C C . LYS A 1 680 ? 24.092 8.462 -4.221 1.00 53.69 680 LYS A C 1
ATOM 5397 O O . LYS A 1 680 ? 23.164 8.473 -5.031 1.00 53.69 680 LYS A O 1
ATOM 5402 N N . GLY A 1 681 ? 24.012 7.879 -3.023 1.00 58.00 681 GLY A N 1
ATOM 5403 C CA . GLY A 1 681 ? 22.961 6.938 -2.614 1.00 58.00 681 GLY A CA 1
ATOM 5404 C C . GLY A 1 681 ? 21.527 7.406 -2.899 1.00 58.00 681 GLY A C 1
ATOM 5405 O O . GLY A 1 681 ? 21.072 8.413 -2.354 1.00 58.00 681 GLY A O 1
ATOM 5406 N N . GLN A 1 682 ? 20.786 6.668 -3.732 1.00 65.06 682 GLN A N 1
ATOM 5407 C CA . GLN A 1 682 ? 19.351 6.897 -3.935 1.00 65.06 682 GLN A CA 1
ATOM 5408 C C . GLN A 1 682 ? 18.554 6.133 -2.874 1.00 65.06 682 GLN A C 1
ATOM 5410 O O . GLN A 1 682 ? 18.718 4.924 -2.719 1.00 65.06 682 GLN A O 1
ATOM 5415 N N . SER A 1 683 ? 17.683 6.844 -2.154 1.00 71.69 683 SER A N 1
ATOM 5416 C CA . SER A 1 683 ? 16.774 6.289 -1.141 1.00 71.69 683 SER A CA 1
ATOM 5417 C C . SER A 1 683 ? 15.343 6.464 -1.621 1.00 71.69 683 SER A C 1
ATOM 5419 O O . SER A 1 683 ? 14.948 7.597 -1.873 1.00 71.69 683 SER A O 1
ATOM 5421 N N . ILE A 1 684 ? 14.572 5.383 -1.733 1.00 72.31 684 ILE A N 1
ATOM 5422 C CA . ILE A 1 684 ? 13.177 5.434 -2.185 1.00 72.31 684 ILE A CA 1
ATOM 5423 C C . ILE A 1 684 ? 12.258 4.694 -1.215 1.00 72.31 684 ILE A C 1
ATOM 5425 O O . ILE A 1 684 ? 12.581 3.610 -0.723 1.00 72.31 684 ILE A O 1
ATOM 5429 N N . ILE A 1 685 ? 11.071 5.257 -0.983 1.00 73.88 685 ILE A N 1
ATOM 5430 C CA . ILE A 1 685 ? 9.992 4.567 -0.275 1.00 73.88 685 ILE A CA 1
ATOM 5431 C C . ILE A 1 685 ? 9.220 3.731 -1.295 1.00 73.88 685 ILE A C 1
ATOM 5433 O O . ILE A 1 685 ? 8.450 4.244 -2.103 1.00 73.88 685 ILE A O 1
ATOM 5437 N N . LEU A 1 686 ? 9.420 2.419 -1.260 1.00 72.38 686 LEU A N 1
ATOM 5438 C CA . LEU A 1 686 ? 8.655 1.483 -2.080 1.00 72.38 686 LEU A CA 1
ATOM 5439 C C . LEU A 1 686 ? 7.263 1.244 -1.504 1.00 72.38 686 LEU A C 1
ATOM 5441 O O . LEU A 1 686 ? 6.304 1.045 -2.255 1.00 72.38 686 LEU A O 1
ATOM 5445 N N . ARG A 1 687 ? 7.161 1.266 -0.172 1.00 77.38 687 ARG A N 1
ATOM 5446 C CA . ARG A 1 687 ? 5.913 1.047 0.546 1.00 77.38 687 ARG A CA 1
ATOM 5447 C C . ARG A 1 687 ? 5.843 1.863 1.822 1.00 77.38 687 ARG A C 1
ATOM 5449 O O . ARG A 1 687 ? 6.816 1.944 2.561 1.00 77.38 687 ARG A O 1
ATOM 5456 N N . ASP A 1 688 ? 4.664 2.412 2.060 1.00 79.62 688 ASP A N 1
ATOM 5457 C CA . ASP A 1 688 ? 4.279 3.107 3.278 1.00 79.62 688 ASP A CA 1
ATOM 5458 C C . ASP A 1 688 ? 2.793 2.853 3.502 1.00 79.62 688 ASP A C 1
ATOM 5460 O O . ASP A 1 688 ? 1.914 3.435 2.856 1.00 79.62 688 ASP A O 1
ATOM 5464 N N . TYR A 1 689 ? 2.548 1.906 4.386 1.00 81.94 689 TYR A N 1
ATOM 5465 C CA . TYR A 1 689 ? 1.240 1.423 4.743 1.00 81.94 689 TYR A CA 1
ATOM 5466 C C . TYR A 1 689 ? 0.965 1.775 6.199 1.00 81.94 689 TYR A C 1
ATOM 5468 O O . TYR A 1 689 ? 1.820 1.569 7.059 1.00 81.94 689 TYR A O 1
ATOM 5476 N N . SER A 1 690 ? -0.231 2.284 6.478 1.00 82.25 690 SER A N 1
ATOM 5477 C CA . SER A 1 690 ? -0.739 2.400 7.841 1.00 82.25 690 SER A CA 1
ATOM 5478 C C . SER A 1 690 ? -2.220 2.054 7.902 1.00 82.25 690 SER A C 1
ATOM 5480 O O . SER A 1 690 ? -3.014 2.474 7.047 1.00 82.25 690 SER A O 1
ATOM 5482 N N . GLN A 1 691 ? -2.587 1.282 8.919 1.00 82.38 691 GLN A N 1
ATOM 5483 C CA . GLN A 1 691 ? -3.963 0.927 9.213 1.00 82.38 691 GLN A CA 1
ATOM 5484 C C . GLN A 1 691 ? -4.154 0.718 10.715 1.00 82.38 691 GLN A C 1
ATOM 5486 O O . GLN A 1 691 ? -3.404 -0.024 11.332 1.00 82.38 691 GLN A O 1
ATOM 5491 N N . THR A 1 692 ? -5.230 1.271 11.267 1.00 83.62 692 THR A N 1
ATOM 5492 C CA . THR A 1 692 ? -5.768 0.835 12.561 1.00 83.62 692 THR A CA 1
ATOM 5493 C C . THR A 1 692 ? -6.875 -0.189 12.325 1.00 83.62 692 THR A C 1
ATOM 5495 O O . THR A 1 692 ? -7.873 0.126 11.671 1.00 83.62 692 THR A O 1
ATOM 5498 N N . ILE A 1 693 ? -6.716 -1.400 12.854 1.00 85.75 693 ILE A N 1
ATOM 5499 C CA . ILE A 1 693 ? -7.763 -2.427 12.900 1.00 85.75 693 ILE A CA 1
ATOM 5500 C C . ILE A 1 693 ? -8.392 -2.390 14.288 1.00 85.75 693 ILE A C 1
ATOM 5502 O O . ILE A 1 693 ? -7.694 -2.415 15.296 1.00 85.75 693 ILE A O 1
ATOM 5506 N N . ARG A 1 694 ? -9.717 -2.305 14.352 1.00 86.81 694 ARG A N 1
ATOM 5507 C CA . ARG A 1 694 ? -10.457 -2.370 15.614 1.00 86.81 694 ARG A CA 1
ATOM 5508 C C . ARG A 1 694 ? -10.867 -3.825 15.842 1.00 86.81 694 ARG A C 1
ATOM 5510 O O . ARG A 1 694 ? -11.380 -4.438 14.916 1.00 86.81 694 ARG A O 1
ATOM 5517 N N . LEU A 1 695 ? -10.598 -4.372 17.021 1.00 90.38 695 LEU A N 1
ATOM 5518 C CA . LEU A 1 695 ? -10.791 -5.794 17.317 1.00 90.38 695 LEU A CA 1
ATOM 5519 C C . LEU A 1 695 ? -12.047 -6.017 18.162 1.00 90.38 695 LEU A C 1
ATOM 5521 O O . LEU A 1 695 ? -12.457 -5.131 18.926 1.00 90.38 695 LEU A O 1
ATOM 5525 N N . VAL A 1 696 ? -12.642 -7.208 18.047 1.00 90.44 696 VAL A N 1
ATOM 5526 C CA . VAL A 1 696 ? -13.864 -7.573 18.789 1.00 90.44 696 VAL A CA 1
ATOM 5527 C C . VAL A 1 696 ? -13.667 -7.594 20.310 1.00 90.44 696 VAL A C 1
ATOM 5529 O O . VAL A 1 696 ? -14.596 -7.282 21.048 1.00 90.44 696 VAL A O 1
ATOM 5532 N N . GLY A 1 697 ? -12.447 -7.845 20.791 1.00 89.44 697 GLY A N 1
ATOM 5533 C CA . GLY A 1 697 ? -12.080 -7.773 22.209 1.00 89.44 697 GLY A CA 1
ATOM 5534 C C . GLY A 1 697 ? -11.899 -6.352 22.761 1.00 89.44 697 GLY A C 1
ATOM 5535 O O . GLY A 1 697 ? -11.397 -6.193 23.867 1.00 89.44 697 GLY A O 1
ATOM 5536 N N . GLY A 1 698 ? -12.247 -5.299 22.009 1.00 87.19 698 GLY A N 1
ATOM 5537 C CA . GLY A 1 698 ? -12.185 -3.909 22.489 1.00 87.19 698 GLY A CA 1
ATOM 5538 C C . GLY A 1 698 ? -10.858 -3.190 22.271 1.00 87.19 698 GLY A C 1
ATOM 5539 O O . GLY A 1 698 ? -10.782 -1.984 22.496 1.00 87.19 698 GLY A O 1
ATOM 5540 N N . LEU A 1 699 ? -9.827 -3.886 21.794 1.00 88.94 699 LEU A N 1
ATOM 5541 C CA . LEU A 1 699 ? -8.521 -3.298 21.496 1.00 88.94 699 LEU A CA 1
ATOM 5542 C C . LEU A 1 699 ? -8.440 -2.765 20.062 1.00 88.94 699 LEU A C 1
ATOM 5544 O O . LEU A 1 699 ? -9.273 -3.052 19.200 1.00 88.94 699 LEU A O 1
ATOM 5548 N N . SER A 1 700 ? -7.409 -1.967 19.809 1.00 87.69 700 SER A N 1
ATOM 5549 C CA . SER A 1 700 ? -7.032 -1.489 18.483 1.00 87.69 700 SER A CA 1
ATOM 5550 C C . SER A 1 700 ? -5.622 -1.951 18.147 1.00 87.69 700 SER A C 1
ATOM 5552 O O . SER A 1 700 ? -4.716 -1.862 18.972 1.00 87.69 700 SER A O 1
ATOM 5554 N N . LEU A 1 701 ? -5.444 -2.437 16.926 1.00 87.19 701 LEU A N 1
ATOM 5555 C CA . LEU A 1 701 ? -4.167 -2.847 16.373 1.00 87.19 701 LEU A CA 1
ATOM 5556 C C . LEU A 1 701 ? -3.726 -1.819 15.333 1.00 87.19 701 LEU A C 1
ATOM 5558 O O . LEU A 1 701 ? -4.280 -1.763 14.235 1.00 87.19 701 LEU A O 1
ATOM 5562 N N . ASP A 1 702 ? -2.730 -1.013 15.681 1.00 85.06 702 ASP A N 1
ATOM 5563 C CA . ASP A 1 702 ? -2.107 -0.067 14.763 1.00 85.06 702 ASP A CA 1
ATOM 5564 C C . ASP A 1 702 ? -0.980 -0.759 14.007 1.00 85.06 702 ASP A C 1
ATOM 5566 O O . ASP A 1 702 ? 0.015 -1.194 14.585 1.00 85.06 702 ASP A O 1
ATOM 5570 N N . LEU A 1 703 ? -1.140 -0.862 12.698 1.00 83.31 703 LEU A N 1
ATOM 5571 C CA . LEU A 1 703 ? -0.207 -1.505 11.792 1.00 83.31 703 LEU A CA 1
ATOM 5572 C C . LEU A 1 703 ? 0.481 -0.448 10.960 1.00 83.31 703 LEU A C 1
ATOM 5574 O O . LEU A 1 703 ? -0.170 0.391 10.338 1.00 83.31 703 LEU A O 1
ATOM 5578 N N . THR A 1 704 ? 1.798 -0.547 10.882 1.00 82.06 704 THR A N 1
ATOM 5579 C CA . THR A 1 704 ? 2.602 0.211 9.936 1.00 82.06 704 THR A CA 1
ATOM 5580 C C . THR A 1 704 ? 3.518 -0.741 9.194 1.00 82.06 704 THR A C 1
ATOM 5582 O O . THR A 1 704 ? 4.151 -1.608 9.789 1.00 82.06 704 THR A O 1
ATOM 5585 N N . GLU A 1 705 ? 3.583 -0.599 7.877 1.00 81.94 705 GLU A N 1
ATOM 5586 C CA . GLU A 1 705 ? 4.547 -1.336 7.073 1.00 81.94 705 GLU A CA 1
ATOM 5587 C C . GLU A 1 705 ? 5.282 -0.372 6.158 1.00 81.94 705 GLU A C 1
ATOM 5589 O O . GLU A 1 705 ? 4.670 0.393 5.410 1.00 81.94 705 GLU A O 1
ATOM 5594 N N . SER A 1 706 ? 6.605 -0.425 6.204 1.00 80.38 706 SER A N 1
ATOM 5595 C CA . SER A 1 706 ? 7.477 0.371 5.354 1.00 80.38 706 SER A CA 1
ATOM 5596 C C . SER A 1 706 ? 8.422 -0.536 4.585 1.00 80.38 706 SER A C 1
ATOM 5598 O O . SER A 1 706 ? 9.046 -1.417 5.174 1.00 80.38 706 SER A O 1
ATOM 5600 N N . ALA A 1 707 ? 8.568 -0.286 3.290 1.00 75.19 707 ALA A N 1
ATOM 5601 C CA . ALA A 1 707 ? 9.604 -0.891 2.464 1.00 75.19 707 ALA A CA 1
ATOM 5602 C C . ALA A 1 707 ? 10.448 0.229 1.874 1.00 75.19 707 ALA A C 1
ATOM 5604 O O . ALA A 1 707 ? 9.925 1.076 1.143 1.00 75.19 707 ALA A O 1
ATOM 5605 N N . ILE A 1 708 ? 11.734 0.241 2.196 1.00 74.25 708 ILE A N 1
ATOM 5606 C CA . ILE A 1 708 ? 12.671 1.268 1.756 1.00 74.25 708 ILE A CA 1
ATOM 5607 C C . ILE A 1 708 ? 13.792 0.580 1.002 1.00 74.25 708 ILE A C 1
ATOM 5609 O O . ILE A 1 708 ? 14.456 -0.311 1.527 1.00 74.25 708 ILE A O 1
ATOM 5613 N N . ALA A 1 709 ? 13.997 1.006 -0.239 1.00 70.69 709 ALA A N 1
ATOM 5614 C CA . ALA A 1 709 ? 15.144 0.582 -1.017 1.00 70.69 709 ALA A CA 1
ATOM 5615 C C . ALA A 1 709 ? 16.196 1.687 -1.019 1.00 70.69 709 ALA A C 1
ATOM 5617 O O . ALA A 1 709 ? 15.886 2.869 -1.174 1.00 70.69 709 ALA A O 1
ATOM 5618 N N . PHE A 1 710 ? 17.444 1.272 -0.862 1.00 67.00 710 PHE A N 1
ATOM 5619 C CA . PHE A 1 710 ? 18.615 2.121 -0.898 1.00 67.00 710 PHE A CA 1
ATOM 5620 C C . PHE A 1 710 ? 19.631 1.539 -1.880 1.00 67.00 710 PHE A C 1
ATOM 5622 O O . PHE A 1 710 ? 20.074 0.401 -1.726 1.00 67.00 710 PHE A O 1
ATOM 5629 N N . GLY A 1 711 ? 19.978 2.302 -2.912 1.00 62.16 711 GLY A N 1
ATOM 5630 C CA . GLY A 1 711 ? 20.921 1.893 -3.950 1.00 62.16 711 GLY A CA 1
ATOM 5631 C C . GLY A 1 711 ? 22.157 2.783 -3.968 1.00 62.16 711 GLY A C 1
ATOM 5632 O O . GLY A 1 711 ? 22.034 4.006 -3.941 1.00 62.16 711 GLY A O 1
ATOM 5633 N N . ILE A 1 712 ? 23.337 2.171 -4.064 1.00 59.00 712 ILE A N 1
ATOM 5634 C CA . ILE A 1 712 ? 24.621 2.848 -4.272 1.00 59.00 712 ILE A CA 1
ATOM 5635 C C . ILE A 1 712 ? 25.231 2.307 -5.563 1.00 59.00 712 ILE A C 1
ATOM 5637 O O . ILE A 1 712 ? 25.314 1.091 -5.745 1.00 59.00 712 ILE A O 1
ATOM 5641 N N . GLY A 1 713 ? 25.654 3.202 -6.454 1.00 52.41 713 GLY A N 1
ATOM 5642 C CA . GLY A 1 713 ? 26.327 2.839 -7.697 1.00 52.41 713 GLY A CA 1
ATOM 5643 C C . GLY A 1 713 ? 27.692 3.508 -7.805 1.00 52.41 713 GLY A C 1
ATOM 5644 O O . GLY A 1 713 ? 27.782 4.715 -8.033 1.00 52.41 713 GLY A O 1
ATOM 5645 N N . GLU A 1 714 ? 28.755 2.715 -7.719 1.00 51.25 714 GLU A N 1
ATOM 5646 C CA . GLU A 1 714 ? 30.075 3.094 -8.228 1.00 51.25 714 GLU A CA 1
ATOM 5647 C C . GLU A 1 714 ? 30.316 2.410 -9.579 1.00 51.25 714 GLU A C 1
ATOM 5649 O O . GLU A 1 714 ? 29.660 1.424 -9.896 1.00 51.25 714 GLU A O 1
ATOM 5654 N N . LYS A 1 715 ? 31.222 2.961 -10.399 1.00 50.94 715 LYS A N 1
ATOM 5655 C CA . LYS A 1 715 ? 31.405 2.676 -11.842 1.00 50.94 715 LYS A CA 1
ATOM 5656 C C . LYS A 1 715 ? 31.262 1.199 -12.285 1.00 50.94 715 LYS A C 1
ATOM 5658 O O . LYS A 1 715 ? 30.802 0.983 -13.397 1.00 50.94 715 LYS A O 1
ATOM 5663 N N . SER A 1 716 ? 31.603 0.224 -11.440 1.00 52.25 716 SER A N 1
ATOM 5664 C CA . SER A 1 716 ? 31.498 -1.235 -11.669 1.00 52.25 716 SER A CA 1
ATOM 5665 C C . SER A 1 716 ? 30.751 -2.006 -10.557 1.00 52.25 716 SER A C 1
ATOM 5667 O O . SER A 1 716 ? 30.537 -3.217 -10.653 1.00 52.25 716 SER A O 1
ATOM 5669 N N . HIS A 1 717 ? 30.332 -1.327 -9.485 1.00 52.84 717 HIS A N 1
ATOM 5670 C CA . HIS A 1 717 ? 29.719 -1.939 -8.307 1.00 52.84 717 HIS A CA 1
ATOM 5671 C C . HIS A 1 717 ? 28.371 -1.290 -8.008 1.00 52.84 717 HIS A C 1
ATOM 5673 O O . HIS A 1 717 ? 28.289 -0.138 -7.584 1.00 52.84 717 HIS A O 1
ATOM 5679 N N . LEU A 1 718 ? 27.304 -2.062 -8.174 1.00 57.88 718 LEU A N 1
ATOM 5680 C CA . LEU A 1 718 ? 25.972 -1.683 -7.745 1.00 57.88 718 LEU A CA 1
ATOM 5681 C C . LEU A 1 718 ? 25.638 -2.422 -6.453 1.00 57.88 718 LEU A C 1
ATOM 5683 O O . LEU A 1 718 ? 25.412 -3.629 -6.457 1.00 57.88 718 LEU A O 1
ATOM 5687 N N . ARG A 1 719 ? 25.539 -1.706 -5.339 1.00 61.56 719 ARG A N 1
ATOM 5688 C CA . ARG A 1 719 ? 25.012 -2.264 -4.093 1.00 61.56 719 ARG A CA 1
ATOM 5689 C C . ARG A 1 719 ? 23.561 -1.848 -3.918 1.00 61.56 719 ARG A C 1
ATOM 5691 O O . ARG A 1 719 ? 23.231 -0.674 -4.052 1.00 61.56 719 ARG A O 1
ATOM 5698 N N . GLN A 1 720 ? 22.697 -2.805 -3.603 1.00 63.53 720 GLN A N 1
ATOM 5699 C CA . GLN A 1 720 ? 21.302 -2.551 -3.273 1.00 63.53 720 GLN A CA 1
ATOM 5700 C C . GLN A 1 720 ? 20.965 -3.144 -1.911 1.00 63.53 720 GLN A C 1
ATOM 5702 O O . GLN A 1 720 ? 21.169 -4.332 -1.655 1.00 63.53 720 GLN A O 1
ATOM 5707 N N . ASN A 1 721 ? 20.406 -2.299 -1.057 1.00 64.06 721 ASN A N 1
ATOM 5708 C CA . ASN A 1 721 ? 19.848 -2.674 0.226 1.00 64.06 721 ASN A CA 1
ATOM 5709 C C . ASN A 1 721 ? 18.333 -2.461 0.152 1.00 64.06 721 ASN A C 1
ATOM 5711 O O . ASN A 1 721 ? 17.865 -1.418 -0.302 1.00 64.06 721 ASN A O 1
ATOM 5715 N N . LEU A 1 722 ? 17.563 -3.445 0.589 1.00 65.88 722 LEU A N 1
ATOM 5716 C CA . LEU A 1 722 ? 16.122 -3.345 0.760 1.00 65.88 722 LEU A CA 1
ATOM 5717 C C . LEU A 1 722 ? 15.818 -3.649 2.222 1.00 65.88 722 LEU A C 1
ATOM 5719 O O . LEU A 1 722 ? 15.969 -4.789 2.657 1.00 65.88 722 LEU A O 1
ATOM 5723 N N . ASP A 1 723 ? 15.378 -2.633 2.955 1.00 68.25 723 ASP A N 1
ATOM 5724 C CA . ASP A 1 723 ? 14.891 -2.786 4.321 1.00 68.25 723 ASP A CA 1
ATOM 5725 C C . ASP A 1 723 ? 13.361 -2.817 4.283 1.00 68.25 723 ASP A C 1
ATOM 5727 O O . ASP A 1 723 ? 12.691 -1.873 3.852 1.00 68.25 723 ASP A O 1
ATOM 5731 N N . LEU A 1 724 ? 12.805 -3.934 4.734 1.00 67.81 724 LEU A N 1
ATOM 5732 C CA . LEU A 1 724 ? 11.387 -4.117 4.982 1.00 67.81 724 LEU A CA 1
ATOM 5733 C C . LEU A 1 724 ? 11.155 -4.075 6.487 1.00 67.81 724 LEU A C 1
ATOM 5735 O O . LEU A 1 724 ? 11.905 -4.659 7.264 1.00 67.81 724 LEU A O 1
ATOM 5739 N N . SER A 1 725 ? 10.098 -3.403 6.910 1.00 74.12 725 SER A N 1
ATOM 5740 C CA . SER A 1 725 ? 9.717 -3.339 8.312 1.00 74.12 725 SER A CA 1
ATOM 5741 C C . SER A 1 725 ? 8.204 -3.389 8.426 1.00 74.12 725 SER A C 1
ATOM 5743 O O . SER A 1 725 ? 7.500 -2.651 7.737 1.00 74.12 725 SER A O 1
ATOM 5745 N N . LEU A 1 726 ? 7.726 -4.271 9.295 1.00 74.69 726 LEU A N 1
ATOM 5746 C CA . LEU A 1 726 ? 6.339 -4.419 9.694 1.00 74.69 726 LEU A CA 1
ATOM 5747 C C . LEU A 1 726 ? 6.272 -4.212 11.207 1.00 74.69 726 LEU A C 1
ATOM 5749 O O . LEU A 1 726 ? 6.790 -5.024 11.966 1.00 74.69 726 LEU A O 1
ATOM 5753 N N . SER A 1 727 ? 5.618 -3.145 11.643 1.00 75.88 727 SER A N 1
ATOM 5754 C CA . SER A 1 727 ? 5.386 -2.864 13.057 1.00 75.88 727 SER A CA 1
ATOM 5755 C C . SER A 1 727 ? 3.894 -2.910 13.353 1.00 75.88 727 SER A C 1
ATOM 5757 O O . SER A 1 727 ? 3.086 -2.312 12.643 1.00 75.88 727 SER A O 1
ATOM 5759 N N . ALA A 1 728 ? 3.536 -3.600 14.424 1.00 75.81 728 ALA A N 1
ATOM 5760 C CA . ALA A 1 728 ? 2.197 -3.691 14.969 1.00 75.81 728 ALA A CA 1
ATOM 5761 C C . ALA A 1 728 ? 2.210 -3.191 16.412 1.00 75.81 728 ALA A C 1
ATOM 5763 O O . ALA A 1 728 ? 3.088 -3.542 17.190 1.00 75.81 728 ALA A O 1
ATOM 5764 N N . THR A 1 729 ? 1.262 -2.347 16.789 1.00 78.38 729 THR A N 1
ATOM 5765 C CA . THR A 1 729 ? 1.141 -1.823 18.151 1.00 78.38 729 THR A CA 1
ATOM 5766 C C . THR A 1 729 ? -0.262 -2.088 18.658 1.00 78.38 729 THR A C 1
ATOM 5768 O O . THR A 1 729 ? -1.236 -1.692 18.021 1.00 78.38 729 THR A O 1
ATOM 5771 N N . LEU A 1 730 ? -0.363 -2.760 19.803 1.00 75.19 730 LEU A N 1
ATOM 5772 C CA . LEU A 1 730 ? -1.636 -3.032 20.454 1.00 75.19 730 LEU A CA 1
ATOM 5773 C C . LEU A 1 730 ? -1.955 -1.899 21.430 1.00 75.19 730 LEU A C 1
ATOM 5775 O O . LEU A 1 730 ? -1.164 -1.593 22.331 1.00 75.19 730 LEU A O 1
ATOM 5779 N N . ARG A 1 731 ? -3.114 -1.269 21.241 1.00 78.69 731 ARG A N 1
ATOM 5780 C CA . ARG A 1 731 ? -3.566 -0.118 22.026 1.00 78.69 731 ARG A CA 1
ATOM 5781 C C . ARG A 1 731 ? -4.995 -0.284 22.523 1.00 78.69 731 ARG A C 1
ATOM 5783 O O . ARG A 1 731 ? -5.830 -0.912 21.873 1.00 78.69 731 ARG A O 1
ATOM 5790 N N . HIS A 1 732 ? -5.284 0.361 23.642 1.00 70.12 732 HIS A N 1
ATOM 5791 C CA . HIS A 1 732 ? -6.635 0.632 24.122 1.00 70.12 732 HIS A CA 1
ATOM 5792 C C . HIS A 1 732 ? -6.716 2.124 24.423 1.00 70.12 732 HIS A C 1
ATOM 5794 O O . HIS A 1 732 ? -6.026 2.601 25.325 1.00 70.12 732 HIS A O 1
ATOM 5800 N N . VAL A 1 733 ? -7.541 2.861 23.671 1.00 70.56 733 VAL A N 1
ATOM 5801 C CA . VAL A 1 733 ? -7.616 4.329 23.785 1.00 70.56 733 VAL A CA 1
ATOM 5802 C C . VAL A 1 733 ? -6.196 4.925 23.628 1.00 70.56 733 VAL A C 1
ATOM 5804 O O . VAL A 1 733 ? -5.521 4.611 22.646 1.00 70.56 733 VAL A O 1
ATOM 5807 N N . ASP A 1 734 ? -5.708 5.698 24.602 1.00 64.62 734 ASP A N 1
ATOM 5808 C CA . ASP A 1 734 ? -4.391 6.351 24.588 1.00 64.62 734 ASP A CA 1
ATOM 5809 C C . ASP A 1 734 ? -3.259 5.485 25.177 1.00 64.62 734 ASP A C 1
ATOM 5811 O O . ASP A 1 734 ? -2.101 5.904 25.209 1.00 64.62 734 ASP A O 1
ATOM 5815 N N . GLN A 1 735 ? -3.564 4.278 25.664 1.00 70.12 735 GLN A N 1
ATOM 5816 C CA . GLN A 1 735 ? -2.585 3.398 26.305 1.00 70.12 735 GLN A CA 1
ATOM 5817 C C . GLN A 1 735 ? -2.019 2.368 25.320 1.00 70.12 735 GLN A C 1
ATOM 5819 O O . GLN A 1 735 ? -2.761 1.664 24.632 1.00 70.12 735 GLN A O 1
ATOM 5824 N N . VAL A 1 736 ? -0.687 2.257 25.284 1.00 74.44 736 VAL A N 1
ATOM 5825 C CA . VAL A 1 736 ? 0.055 1.239 24.523 1.00 74.44 736 VAL A CA 1
ATOM 5826 C C . VAL A 1 736 ? 0.369 0.056 25.442 1.00 74.44 736 VAL A C 1
ATOM 5828 O O . VAL A 1 736 ? 1.039 0.237 26.455 1.00 74.44 736 VAL A O 1
ATOM 5831 N N . PHE A 1 737 ? -0.092 -1.147 25.088 1.00 72.81 737 PHE A N 1
ATOM 5832 C CA . PHE A 1 737 ? 0.131 -2.374 25.883 1.00 72.81 737 PHE A CA 1
ATOM 5833 C C . PHE A 1 737 ? 1.399 -3.097 25.467 1.00 72.81 737 PHE A C 1
ATOM 5835 O O . PHE A 1 737 ? 2.143 -3.631 26.292 1.00 72.81 737 PHE A O 1
ATOM 5842 N N . GLY A 1 738 ? 1.659 -3.067 24.169 1.00 74.81 738 GLY A N 1
ATOM 5843 C CA . GLY A 1 738 ? 2.912 -3.514 23.622 1.00 74.81 738 GLY A CA 1
ATOM 5844 C C . GLY A 1 738 ? 3.006 -3.211 22.147 1.00 74.81 738 GLY A C 1
ATOM 5845 O O . GLY A 1 738 ? 2.026 -2.881 21.470 1.00 74.81 738 GLY A O 1
ATOM 5846 N N . SER A 1 739 ? 4.228 -3.317 21.665 1.00 78.62 739 SER A N 1
ATOM 5847 C CA . SER A 1 739 ? 4.547 -3.226 20.261 1.00 78.62 739 SER A CA 1
ATOM 5848 C C . SER A 1 739 ? 5.305 -4.470 19.839 1.00 78.62 739 SER A C 1
ATOM 5850 O O . SER A 1 739 ? 6.062 -5.077 20.595 1.00 78.62 739 SER A O 1
ATOM 5852 N N . PHE A 1 740 ? 5.055 -4.857 18.608 1.00 77.19 740 PHE A N 1
ATOM 5853 C CA . PHE A 1 740 ? 5.702 -5.952 17.941 1.00 77.19 740 PHE A CA 1
ATOM 5854 C C . PHE A 1 740 ? 6.298 -5.387 16.660 1.00 77.19 740 PHE A C 1
ATOM 5856 O O . PHE A 1 740 ? 5.578 -4.836 15.827 1.00 77.19 740 PHE A O 1
ATOM 5863 N N . THR A 1 741 ? 7.610 -5.477 16.503 1.00 79.38 741 THR A N 1
ATOM 5864 C CA . THR A 1 741 ? 8.300 -4.987 15.313 1.00 79.38 741 THR A CA 1
ATOM 5865 C C . THR A 1 741 ? 9.065 -6.120 14.667 1.00 79.38 741 THR A C 1
ATOM 5867 O O . THR A 1 741 ? 9.901 -6.768 15.283 1.00 79.38 741 THR A O 1
ATOM 5870 N N . LYS A 1 742 ? 8.790 -6.330 13.388 1.00 78.12 742 LYS A N 1
ATOM 5871 C CA . LYS A 1 742 ? 9.560 -7.185 12.504 1.00 78.12 742 LYS A CA 1
ATOM 5872 C C . LYS A 1 742 ? 10.309 -6.341 11.503 1.00 78.12 742 LYS A C 1
ATOM 5874 O O . LYS A 1 742 ? 9.725 -5.506 10.816 1.00 78.12 742 LYS A O 1
ATOM 5879 N N . GLU A 1 743 ? 11.588 -6.619 11.363 1.00 78.62 743 GLU A N 1
ATOM 5880 C CA . GLU A 1 743 ? 12.439 -6.049 10.339 1.00 78.62 743 GLU A CA 1
ATOM 5881 C C . GLU A 1 743 ? 13.056 -7.178 9.522 1.00 78.62 743 GLU A C 1
ATOM 5883 O O . GLU A 1 743 ? 13.362 -8.265 10.009 1.00 78.62 743 GLU A O 1
ATOM 5888 N N . SER A 1 744 ? 13.161 -6.957 8.223 1.00 72.81 744 SER A N 1
ATOM 5889 C CA . SER A 1 744 ? 13.797 -7.873 7.293 1.00 72.81 744 SER A CA 1
ATOM 5890 C C . SER A 1 744 ? 14.651 -7.060 6.350 1.00 72.81 744 SER A C 1
ATOM 5892 O O . SER A 1 744 ? 14.155 -6.219 5.605 1.00 72.81 744 SER A O 1
ATOM 5894 N N . ARG A 1 745 ? 15.951 -7.302 6.409 1.00 71.88 745 ARG A N 1
ATOM 5895 C CA . ARG A 1 745 ? 16.958 -6.614 5.621 1.00 71.88 745 ARG A CA 1
ATOM 5896 C C . ARG A 1 745 ? 17.492 -7.560 4.571 1.00 71.88 745 ARG A C 1
ATOM 5898 O O . ARG A 1 745 ? 18.001 -8.634 4.884 1.00 71.88 745 ARG A O 1
ATOM 5905 N N . PHE A 1 746 ? 17.425 -7.120 3.325 1.00 67.19 746 PHE A N 1
ATOM 5906 C CA . PHE A 1 746 ? 18.047 -7.776 2.189 1.00 67.19 746 PHE A CA 1
ATOM 5907 C C . PHE A 1 746 ? 19.195 -6.901 1.711 1.00 67.19 746 PHE A C 1
ATOM 5909 O O . PHE A 1 746 ? 18.991 -5.782 1.248 1.00 67.19 746 PHE A O 1
ATOM 5916 N N . THR A 1 747 ? 20.415 -7.411 1.809 1.00 66.62 747 THR A N 1
ATOM 5917 C CA . THR A 1 747 ? 21.598 -6.753 1.252 1.00 66.62 747 THR A CA 1
ATOM 5918 C C . THR A 1 747 ? 22.129 -7.600 0.113 1.00 66.62 747 THR A C 1
ATOM 5920 O O . THR A 1 747 ? 22.470 -8.764 0.318 1.00 66.62 747 THR A O 1
ATOM 5923 N N . THR A 1 748 ? 22.231 -7.010 -1.076 1.00 62.66 748 THR A N 1
ATOM 5924 C CA . THR A 1 748 ? 22.850 -7.646 -2.239 1.00 62.66 748 THR A CA 1
ATOM 5925 C C . THR A 1 748 ? 23.756 -6.664 -2.973 1.00 62.66 748 THR A C 1
ATOM 5927 O O . THR A 1 748 ? 23.512 -5.458 -3.012 1.00 62.66 748 THR A O 1
ATOM 5930 N N . GLY A 1 749 ? 24.827 -7.177 -3.566 1.00 59.72 749 GLY A N 1
ATOM 5931 C CA . GLY A 1 749 ? 25.657 -6.430 -4.505 1.00 59.72 749 GLY A CA 1
ATOM 5932 C C . GLY A 1 749 ? 25.610 -7.099 -5.866 1.00 59.72 749 GLY A C 1
ATOM 5933 O O . GLY A 1 749 ? 25.733 -8.313 -5.953 1.00 59.72 749 GLY A O 1
ATOM 5934 N N . ILE A 1 750 ? 25.447 -6.322 -6.925 1.00 55.09 750 ILE A N 1
ATOM 5935 C CA . ILE A 1 750 ? 25.793 -6.733 -8.278 1.00 55.09 750 ILE A CA 1
ATOM 5936 C C . ILE A 1 750 ? 27.127 -6.076 -8.599 1.00 55.09 750 ILE A C 1
ATOM 5938 O O . ILE A 1 750 ? 27.262 -4.855 -8.582 1.00 55.09 750 ILE A O 1
ATOM 5942 N N . VAL A 1 751 ? 28.116 -6.904 -8.882 1.00 56.75 751 VAL A N 1
ATOM 5943 C CA . VAL A 1 751 ? 29.410 -6.475 -9.385 1.00 56.75 751 VAL A CA 1
ATOM 5944 C C . VAL A 1 751 ? 29.439 -6.802 -10.866 1.00 56.75 751 VAL A C 1
ATOM 5946 O O . VAL A 1 751 ? 29.369 -7.967 -11.253 1.00 56.75 751 VAL A O 1
ATOM 5949 N N . ALA A 1 752 ? 29.496 -5.763 -11.689 1.00 51.62 752 ALA A N 1
ATOM 5950 C CA . ALA A 1 752 ? 29.815 -5.891 -13.099 1.00 51.62 752 ALA A CA 1
ATOM 5951 C C . ALA A 1 752 ? 31.280 -5.481 -13.240 1.00 51.62 752 ALA A C 1
ATOM 5953 O O . ALA A 1 752 ? 31.603 -4.300 -13.323 1.00 51.62 752 ALA A O 1
ATOM 5954 N N . GLU A 1 753 ? 32.173 -6.462 -13.178 1.00 52.47 753 GLU A N 1
ATOM 5955 C CA . GLU A 1 753 ? 33.605 -6.239 -13.311 1.00 52.47 753 GLU A CA 1
ATOM 5956 C C . GLU A 1 753 ? 34.009 -6.551 -14.749 1.00 52.47 753 GLU A C 1
ATOM 5958 O O . GLU A 1 753 ? 33.925 -7.693 -15.198 1.00 52.47 753 GLU A O 1
ATOM 5963 N N . VAL A 1 754 ? 34.435 -5.531 -15.486 1.00 49.44 754 VAL A N 1
ATOM 5964 C CA . VAL A 1 754 ? 35.166 -5.723 -16.738 1.00 49.44 754 VAL A CA 1
ATOM 5965 C C . VAL A 1 754 ? 36.637 -5.733 -16.343 1.00 49.44 754 VAL A C 1
ATOM 5967 O O . VAL A 1 754 ? 37.188 -4.688 -16.012 1.00 49.44 754 VAL A O 1
ATOM 5970 N N . VAL A 1 755 ? 37.228 -6.929 -16.252 1.00 44.84 755 VAL A N 1
ATOM 5971 C CA . VAL A 1 755 ? 38.613 -7.095 -15.768 1.00 44.84 755 VAL A CA 1
ATOM 5972 C C . VAL A 1 755 ? 39.612 -6.561 -16.804 1.00 44.84 755 VAL A C 1
ATOM 5974 O O . VAL A 1 755 ? 40.637 -6.023 -16.414 1.00 44.84 755 VAL A O 1
ATOM 5977 N N . ASP A 1 756 ? 39.258 -6.660 -18.092 1.00 49.69 756 ASP A N 1
ATOM 5978 C CA . ASP A 1 756 ? 39.904 -6.084 -19.283 1.00 49.69 756 ASP A CA 1
ATOM 5979 C C . ASP A 1 756 ? 38.852 -6.036 -20.421 1.00 49.69 756 ASP A C 1
ATOM 5981 O O . ASP A 1 756 ? 37.840 -6.738 -20.312 1.00 49.69 756 ASP A O 1
ATOM 5985 N N . ASP A 1 757 ? 39.097 -5.318 -21.535 1.00 49.56 757 ASP A N 1
ATOM 5986 C CA . ASP A 1 757 ? 38.231 -5.196 -22.749 1.00 49.56 757 ASP A CA 1
ATOM 5987 C C . ASP A 1 757 ? 37.749 -6.539 -23.368 1.00 49.56 757 ASP A C 1
ATOM 5989 O O . ASP A 1 757 ? 37.054 -6.572 -24.383 1.00 49.56 757 ASP A O 1
ATOM 5993 N N . THR A 1 758 ? 38.149 -7.674 -22.792 1.00 51.69 758 THR A N 1
ATOM 5994 C CA . THR A 1 758 ? 37.927 -9.036 -23.290 1.00 51.69 758 THR A CA 1
ATOM 5995 C C . THR A 1 758 ? 37.325 -10.001 -22.260 1.00 51.69 758 THR A C 1
ATOM 5997 O O . THR A 1 758 ? 37.010 -11.132 -22.618 1.00 51.69 758 THR A O 1
ATOM 6000 N N . CYS A 1 759 ? 37.136 -9.600 -20.995 1.00 58.72 759 CYS A N 1
ATOM 6001 C CA . CYS A 1 759 ? 36.554 -10.472 -19.965 1.00 58.72 759 CYS A CA 1
ATOM 6002 C C . CYS A 1 759 ? 35.548 -9.720 -19.076 1.00 58.72 759 CYS A C 1
ATOM 6004 O O . CYS A 1 759 ? 35.851 -9.372 -17.927 1.00 58.72 759 CYS A O 1
ATOM 6006 N N . PRO A 1 760 ? 34.325 -9.476 -19.579 1.00 57.22 760 PRO A N 1
ATOM 6007 C CA . PRO A 1 760 ? 33.232 -9.038 -18.730 1.00 57.22 760 PRO A CA 1
ATOM 6008 C C . PRO A 1 760 ? 32.854 -10.165 -17.757 1.00 57.22 760 PRO A C 1
ATOM 6010 O O . PRO A 1 760 ? 32.680 -11.322 -18.143 1.00 57.22 760 PRO A O 1
ATOM 6013 N N . ARG A 1 761 ? 32.712 -9.834 -16.474 1.00 61.00 761 ARG A N 1
ATOM 6014 C CA . ARG A 1 761 ? 32.197 -10.719 -15.426 1.00 61.00 761 ARG A CA 1
ATOM 6015 C C . ARG A 1 761 ? 31.036 -10.035 -14.732 1.00 61.00 761 ARG A C 1
ATOM 6017 O O . ARG A 1 761 ? 31.160 -8.928 -14.220 1.00 61.00 761 ARG A O 1
ATOM 6024 N N . ILE A 1 762 ? 29.906 -10.730 -14.664 1.00 60.31 762 ILE A N 1
ATOM 6025 C CA . ILE A 1 762 ? 28.799 -10.315 -13.807 1.00 60.31 762 ILE A CA 1
ATOM 6026 C C . ILE A 1 762 ? 28.764 -11.276 -12.634 1.00 60.31 762 ILE A C 1
ATOM 6028 O O . ILE A 1 762 ? 28.525 -12.471 -12.800 1.00 60.31 762 ILE A O 1
ATOM 6032 N N . ALA A 1 763 ? 29.017 -10.759 -11.443 1.00 63.91 763 ALA A N 1
ATOM 6033 C CA . ALA A 1 763 ? 28.869 -11.487 -10.202 1.00 63.91 763 ALA A CA 1
ATOM 6034 C C . ALA A 1 763 ? 27.750 -10.855 -9.383 1.00 63.91 763 ALA A C 1
ATOM 6036 O O . ALA A 1 763 ? 27.653 -9.639 -9.231 1.00 63.91 763 ALA A O 1
ATOM 6037 N N . ILE A 1 764 ? 26.894 -11.702 -8.840 1.00 64.81 764 ILE A N 1
ATOM 6038 C CA . ILE A 1 764 ? 25.978 -11.318 -7.779 1.00 64.81 764 ILE A CA 1
ATOM 6039 C C . ILE A 1 764 ? 26.675 -11.736 -6.494 1.00 64.81 764 ILE A C 1
ATOM 6041 O O . ILE A 1 764 ? 26.977 -12.915 -6.316 1.00 64.81 764 ILE A O 1
ATOM 6045 N N . ASN A 1 765 ? 26.983 -10.765 -5.640 1.00 69.88 765 ASN A N 1
ATOM 6046 C CA . ASN A 1 765 ? 27.561 -10.999 -4.325 1.00 69.88 765 ASN A CA 1
ATOM 6047 C C . ASN A 1 765 ? 26.595 -11.804 -3.453 1.00 69.88 765 ASN A C 1
ATOM 6049 O O . ASN A 1 765 ? 25.418 -11.970 -3.776 1.00 69.88 765 ASN A O 1
ATOM 6053 N N . ASP A 1 766 ? 27.100 -12.279 -2.320 1.00 70.75 766 ASP A N 1
ATOM 6054 C CA . ASP A 1 766 ? 26.272 -12.943 -1.322 1.00 70.75 766 ASP A CA 1
ATOM 6055 C C . ASP A 1 766 ? 25.043 -12.094 -0.974 1.00 70.75 766 ASP A C 1
ATOM 6057 O O . ASP A 1 766 ? 25.151 -10.896 -0.692 1.00 70.75 766 ASP A O 1
ATOM 6061 N N . ILE A 1 767 ? 23.877 -12.736 -0.981 1.00 66.56 767 ILE A N 1
ATOM 6062 C CA . ILE A 1 767 ? 22.632 -12.120 -0.540 1.00 66.56 767 ILE A CA 1
ATOM 6063 C C . ILE A 1 767 ? 22.528 -12.393 0.954 1.00 66.56 767 ILE A C 1
ATOM 6065 O O . ILE A 1 767 ? 22.305 -13.531 1.380 1.00 66.56 767 ILE A O 1
ATOM 6069 N N . ASN A 1 768 ? 22.715 -11.343 1.748 1.00 70.88 768 ASN A N 1
ATOM 6070 C CA . ASN A 1 768 ? 22.527 -11.409 3.189 1.00 70.88 768 ASN A CA 1
ATOM 6071 C C . ASN A 1 768 ? 21.071 -11.060 3.494 1.00 70.88 768 ASN A C 1
ATOM 6073 O O . ASN A 1 768 ? 20.613 -9.963 3.164 1.00 70.88 768 ASN A O 1
ATOM 6077 N N . TYR A 1 769 ? 20.359 -12.006 4.098 1.00 73.69 769 TYR A N 1
ATOM 6078 C CA . TYR A 1 769 ? 19.029 -11.802 4.648 1.00 73.69 769 TYR A CA 1
ATOM 6079 C C . TYR A 1 769 ? 19.122 -11.828 6.166 1.00 73.69 769 TYR A C 1
ATOM 6081 O O . TYR A 1 769 ? 19.507 -12.840 6.753 1.00 73.69 769 TYR A O 1
ATOM 6089 N N . GLU A 1 770 ? 18.779 -10.713 6.792 1.00 74.62 770 GLU A N 1
ATOM 6090 C CA . GLU A 1 770 ? 18.689 -10.588 8.240 1.00 74.62 770 GLU A CA 1
ATOM 6091 C C . GLU A 1 770 ? 17.231 -10.343 8.602 1.00 74.62 770 GLU A C 1
ATOM 6093 O O . GLU A 1 770 ? 16.615 -9.401 8.115 1.00 74.62 770 GLU A O 1
ATOM 6098 N N . HIS A 1 771 ? 16.679 -11.202 9.445 1.00 77.19 771 HIS A N 1
ATOM 6099 C CA . HIS A 1 771 ? 15.351 -11.071 10.011 1.00 77.19 771 HIS A CA 1
ATOM 6100 C C . HIS A 1 771 ? 15.489 -10.800 11.504 1.00 77.19 771 HIS A C 1
ATOM 6102 O O . HIS A 1 771 ? 16.140 -11.559 12.225 1.00 77.19 771 HIS A O 1
ATOM 6108 N N . GLU A 1 772 ? 14.876 -9.725 11.972 1.00 78.56 772 GLU A N 1
ATOM 6109 C CA . GLU A 1 772 ? 14.804 -9.387 13.384 1.00 78.56 772 GLU A CA 1
ATOM 6110 C C . GLU A 1 772 ? 13.346 -9.213 13.779 1.00 78.56 772 GLU A C 1
ATOM 6112 O O . GLU A 1 772 ? 12.600 -8.475 13.145 1.00 78.56 772 GLU A O 1
ATOM 6117 N N . SER A 1 773 ? 12.946 -9.898 14.838 1.00 72.69 773 SER A N 1
ATOM 6118 C CA . SER A 1 773 ? 11.652 -9.731 15.474 1.00 72.69 773 SER A CA 1
ATOM 6119 C C . SER A 1 773 ? 11.892 -9.252 16.893 1.00 72.69 773 SER A C 1
ATOM 6121 O O . SER A 1 773 ? 12.604 -9.905 17.653 1.00 72.69 773 SER A O 1
ATOM 6123 N N . SER A 1 774 ? 11.306 -8.126 17.264 1.00 75.25 774 SER A N 1
ATOM 6124 C CA . SER A 1 774 ? 11.311 -7.604 18.621 1.00 75.25 774 SER A CA 1
ATOM 6125 C C . SER A 1 774 ? 9.886 -7.467 19.136 1.00 75.25 774 SER A C 1
ATOM 6127 O O . SER A 1 774 ? 8.974 -7.024 18.440 1.00 75.25 774 SER A O 1
ATOM 6129 N N . GLU A 1 775 ? 9.704 -7.871 20.382 1.00 71.81 775 GLU A N 1
ATOM 6130 C CA . GLU A 1 775 ? 8.483 -7.689 21.145 1.00 71.81 775 GLU A CA 1
ATOM 6131 C C . GLU A 1 775 ? 8.826 -6.821 22.349 1.00 71.81 775 GLU A C 1
ATOM 6133 O O . GLU A 1 775 ? 9.748 -7.128 23.112 1.00 71.81 775 GLU A O 1
ATOM 6138 N N . GLU A 1 776 ? 8.090 -5.731 22.508 1.00 70.06 776 GLU A N 1
ATOM 6139 C CA . GLU A 1 776 ? 8.195 -4.836 23.646 1.00 70.06 776 GLU A CA 1
ATOM 6140 C C . GLU A 1 776 ? 6.825 -4.747 24.312 1.00 70.06 776 GLU A C 1
ATOM 6142 O O . GLU A 1 776 ? 5.888 -4.158 23.776 1.00 70.06 776 GLU A O 1
ATOM 6147 N N . SER A 1 777 ? 6.706 -5.364 25.483 1.00 68.31 777 SER A N 1
ATOM 6148 C CA . SER A 1 777 ? 5.548 -5.240 26.368 1.00 68.31 777 SER A CA 1
ATOM 6149 C C . SER A 1 777 ? 5.931 -4.425 27.600 1.00 68.31 777 SER A C 1
ATOM 6151 O O . SER A 1 777 ? 7.110 -4.306 27.939 1.00 68.31 777 SER A O 1
ATOM 6153 N N . THR A 1 778 ? 4.938 -3.927 28.337 1.00 57.72 778 THR A N 1
ATOM 6154 C CA . THR A 1 778 ? 5.155 -3.215 29.611 1.00 57.72 778 THR A CA 1
ATOM 6155 C C . THR A 1 778 ? 5.947 -4.019 30.654 1.00 57.72 778 THR A C 1
ATOM 6157 O O . THR A 1 778 ? 6.499 -3.428 31.580 1.00 57.72 778 THR A O 1
ATOM 6160 N N . ALA A 1 779 ? 6.034 -5.349 30.514 1.00 56.78 779 ALA A N 1
ATOM 6161 C CA . ALA A 1 779 ? 6.698 -6.235 31.468 1.00 56.78 779 ALA A CA 1
ATOM 6162 C C . ALA A 1 779 ? 7.987 -6.897 30.944 1.00 56.78 779 ALA A C 1
ATOM 6164 O O . ALA A 1 779 ? 8.825 -7.304 31.754 1.00 56.78 779 ALA A O 1
ATOM 6165 N N . LYS A 1 780 ? 8.149 -7.065 29.624 1.00 64.25 780 LYS A N 1
ATOM 6166 C CA . LYS A 1 780 ? 9.269 -7.804 29.013 1.00 64.25 780 LYS A CA 1
ATOM 6167 C C . LYS A 1 780 ? 9.592 -7.301 27.608 1.00 64.25 780 LYS A C 1
ATOM 6169 O O . LYS A 1 780 ? 8.688 -7.091 26.801 1.00 64.25 780 LYS A O 1
ATOM 6174 N N . THR A 1 781 ? 10.887 -7.240 27.312 1.00 69.69 781 THR A N 1
ATOM 6175 C CA . THR A 1 781 ? 11.418 -7.097 25.954 1.00 69.69 781 THR A CA 1
ATOM 6176 C C . THR A 1 781 ? 12.060 -8.417 25.541 1.00 69.69 781 THR A C 1
ATOM 6178 O O . THR A 1 781 ? 12.939 -8.924 26.242 1.00 69.69 781 THR A O 1
ATOM 6181 N N . SER A 1 782 ? 11.648 -8.977 24.409 1.00 70.88 782 SER A N 1
ATOM 6182 C CA . SER A 1 782 ? 12.314 -10.124 23.787 1.00 70.88 782 SER A CA 1
ATOM 6183 C C . SER A 1 782 ? 12.650 -9.807 22.343 1.00 70.88 782 SER A C 1
ATOM 6185 O O . SER A 1 782 ? 11.848 -9.211 21.633 1.00 70.88 782 SER A O 1
ATOM 6187 N N . SER A 1 783 ? 13.835 -10.215 21.898 1.00 75.88 783 SER A N 1
ATOM 6188 C CA . SER A 1 783 ? 14.227 -10.106 20.499 1.00 75.88 783 SER A CA 1
ATOM 6189 C C . SER A 1 783 ? 14.753 -11.435 19.977 1.00 75.88 783 SER A C 1
ATOM 6191 O O . SER A 1 783 ? 15.445 -12.185 20.667 1.00 75.88 783 SER A O 1
ATOM 6193 N N . TYR A 1 784 ? 14.395 -11.726 18.737 1.00 76.62 784 TYR A N 1
ATOM 6194 C CA . TYR A 1 784 ? 14.840 -12.868 17.969 1.00 76.62 784 TYR A CA 1
ATOM 6195 C C . TYR A 1 784 ? 15.509 -12.347 16.702 1.00 76.62 784 TYR A C 1
ATOM 6197 O O . TYR A 1 784 ? 14.924 -11.551 15.972 1.00 76.62 784 TYR A O 1
ATOM 6205 N N . LYS A 1 785 ? 16.738 -12.791 16.438 1.00 78.88 785 LYS A N 1
ATOM 6206 C CA . LYS A 1 785 ? 17.462 -12.471 15.205 1.00 78.88 785 LYS A CA 1
ATOM 6207 C C . LYS A 1 785 ? 17.822 -13.758 14.486 1.00 78.88 785 LYS A C 1
ATOM 6209 O O . LYS A 1 785 ? 18.432 -14.651 15.072 1.00 78.88 785 LYS A O 1
ATOM 6214 N N . GLN A 1 786 ? 17.499 -13.818 13.205 1.00 77.75 786 GLN A N 1
ATOM 6215 C CA . GLN A 1 786 ? 17.910 -14.875 12.301 1.00 77.75 786 GLN A CA 1
ATOM 6216 C C . GLN A 1 786 ? 18.623 -14.246 11.111 1.00 77.75 786 GLN A C 1
ATOM 6218 O O . GLN A 1 786 ? 18.070 -13.402 10.418 1.00 77.75 786 GLN A O 1
ATOM 6223 N N . ALA A 1 787 ? 19.852 -14.677 10.853 1.00 79.44 787 ALA A N 1
ATOM 6224 C CA . ALA A 1 787 ? 20.590 -14.285 9.663 1.00 79.44 787 ALA A CA 1
ATOM 6225 C C . ALA A 1 787 ? 20.774 -15.508 8.768 1.00 79.44 787 ALA A C 1
ATOM 6227 O O . ALA A 1 787 ? 21.251 -16.555 9.211 1.00 79.44 787 ALA A O 1
ATOM 6228 N N . THR A 1 788 ? 20.405 -15.376 7.501 1.00 76.44 788 THR A N 1
ATOM 6229 C CA . THR A 1 788 ? 20.688 -16.369 6.469 1.00 76.44 788 THR A CA 1
ATOM 6230 C C . THR A 1 788 ? 21.509 -15.725 5.372 1.00 76.44 788 THR A C 1
ATOM 6232 O O . THR A 1 788 ? 21.206 -14.630 4.900 1.00 76.44 788 THR A O 1
ATOM 6235 N N . LYS A 1 789 ? 22.558 -16.423 4.954 1.00 77.56 789 LYS A N 1
ATOM 6236 C CA . LYS A 1 789 ? 23.444 -15.984 3.888 1.00 77.56 789 LYS A CA 1
ATOM 6237 C C . LYS A 1 789 ? 23.262 -16.912 2.699 1.00 77.56 789 LYS A C 1
ATOM 6239 O O . LYS A 1 789 ? 23.552 -18.102 2.803 1.00 77.56 789 LYS A O 1
ATOM 6244 N N . THR A 1 790 ? 22.786 -16.371 1.584 1.00 70.50 790 THR A N 1
ATOM 6245 C CA . THR A 1 790 ? 22.729 -17.112 0.322 1.00 70.50 790 THR A CA 1
ATOM 6246 C C . THR A 1 790 ? 23.997 -16.798 -0.466 1.00 70.50 790 THR A C 1
ATOM 6248 O O . THR A 1 790 ? 24.267 -15.616 -0.696 1.00 70.50 790 THR A O 1
ATOM 6251 N N . PRO A 1 791 ? 24.793 -17.809 -0.856 1.00 71.94 791 PRO A N 1
ATOM 6252 C CA . PRO A 1 791 ? 26.031 -17.571 -1.578 1.00 71.94 791 PRO A CA 1
ATOM 6253 C C . PRO A 1 791 ? 25.764 -16.875 -2.914 1.00 71.94 791 PRO A C 1
ATOM 6255 O O . PRO A 1 791 ? 24.791 -17.178 -3.612 1.00 71.94 791 PRO A O 1
ATOM 6258 N N . GLY A 1 792 ? 26.649 -15.943 -3.249 1.00 66.50 792 GLY A N 1
ATOM 6259 C CA . GLY A 1 792 ? 26.670 -15.249 -4.522 1.00 66.50 792 GLY A CA 1
ATOM 6260 C C . GLY A 1 792 ? 26.893 -16.197 -5.698 1.00 66.50 792 GLY A C 1
ATOM 6261 O O . GLY A 1 792 ? 27.322 -17.343 -5.541 1.00 66.50 792 GLY A O 1
ATOM 6262 N N . ILE A 1 793 ? 26.595 -15.717 -6.903 1.00 68.50 793 ILE A N 1
ATOM 6263 C CA . ILE A 1 793 ? 26.750 -16.487 -8.139 1.00 68.50 793 ILE A CA 1
ATOM 6264 C C . ILE A 1 793 ? 27.500 -15.634 -9.156 1.00 68.50 793 ILE A C 1
ATOM 6266 O O . ILE A 1 793 ? 27.135 -14.488 -9.412 1.00 68.50 793 ILE A O 1
ATOM 6270 N N . SER A 1 794 ? 28.526 -16.216 -9.774 1.00 67.12 794 SER A N 1
ATOM 6271 C CA . SER A 1 794 ? 29.111 -15.670 -10.995 1.00 67.12 794 SER A CA 1
ATOM 6272 C C . SER A 1 794 ? 28.267 -16.116 -12.187 1.00 67.12 794 SER A C 1
ATOM 6274 O O . SER A 1 794 ? 28.033 -17.310 -12.389 1.00 67.12 794 SER A O 1
ATOM 6276 N N . ILE A 1 795 ? 27.761 -15.149 -12.945 1.00 62.84 795 ILE A N 1
ATOM 6277 C CA . ILE A 1 795 ? 26.945 -15.394 -14.126 1.00 62.84 795 ILE A CA 1
ATOM 6278 C C . ILE A 1 795 ? 27.876 -15.728 -15.284 1.00 62.84 795 ILE A C 1
ATOM 6280 O O . ILE A 1 795 ? 28.712 -14.923 -15.689 1.00 62.84 795 ILE A O 1
ATOM 6284 N N . ASN A 1 796 ? 27.696 -16.922 -15.836 1.00 62.19 796 ASN A N 1
ATOM 6285 C CA . ASN A 1 796 ? 28.367 -17.338 -17.054 1.00 62.19 796 ASN A CA 1
ATOM 6286 C C . ASN A 1 796 ? 27.744 -16.598 -18.251 1.00 62.19 796 ASN A C 1
ATOM 6288 O O . ASN A 1 796 ? 26.560 -16.779 -18.537 1.00 62.19 796 ASN A O 1
ATOM 6292 N N . LEU A 1 797 ? 28.539 -15.772 -18.933 1.00 58.66 797 LEU A N 1
ATOM 6293 C CA . LEU A 1 797 ? 28.116 -14.963 -20.082 1.00 58.66 797 LEU A CA 1
ATOM 6294 C C . LEU A 1 797 ? 28.240 -15.714 -21.421 1.00 58.66 797 LEU A C 1
ATOM 6296 O O . LEU A 1 797 ? 28.155 -15.115 -22.483 1.00 58.66 797 LEU A O 1
ATOM 6300 N N . GLY A 1 798 ? 28.421 -17.035 -21.389 1.00 57.66 798 GLY A N 1
ATOM 6301 C CA . GLY A 1 798 ? 28.532 -17.888 -22.571 1.00 57.66 798 GLY A CA 1
ATOM 6302 C C . GLY A 1 798 ? 29.921 -18.505 -22.711 1.00 57.66 798 GLY A C 1
ATOM 6303 O O . GLY A 1 798 ? 30.920 -17.993 -22.208 1.00 57.66 798 GLY A O 1
ATOM 6304 N N . SER A 1 799 ? 30.004 -19.641 -23.411 1.00 57.72 799 SER A N 1
ATOM 6305 C CA . SER A 1 799 ? 31.240 -20.430 -23.517 1.00 57.72 799 SER A CA 1
ATOM 6306 C C . SER A 1 799 ? 32.391 -19.696 -24.210 1.00 57.72 799 SER A C 1
ATOM 6308 O O . SER A 1 799 ? 33.545 -19.976 -23.900 1.00 57.72 799 SER A O 1
ATOM 6310 N N . HIS A 1 800 ? 32.096 -18.765 -25.123 1.00 56.84 800 HIS A N 1
ATOM 6311 C CA . HIS A 1 800 ? 33.104 -17.977 -25.838 1.00 56.84 800 HIS A CA 1
ATOM 6312 C C . HIS A 1 800 ? 33.704 -16.864 -24.964 1.00 56.84 800 HIS A C 1
ATOM 6314 O O . HIS A 1 800 ? 34.925 -16.770 -24.869 1.00 56.84 800 HIS A O 1
ATOM 6320 N N . VAL A 1 801 ? 32.866 -16.114 -24.241 1.00 57.72 801 VAL A N 1
ATOM 6321 C CA . VAL A 1 801 ? 33.296 -15.092 -23.267 1.00 57.72 801 VAL A CA 1
ATOM 6322 C C . VAL A 1 801 ? 34.069 -15.737 -22.111 1.00 57.72 801 VAL A C 1
ATOM 6324 O O . VAL A 1 801 ? 35.140 -15.285 -21.720 1.00 57.72 801 VAL A O 1
ATOM 6327 N N . ASN A 1 802 ? 33.599 -16.885 -21.618 1.00 59.03 802 ASN A N 1
ATOM 6328 C CA . ASN A 1 802 ? 34.312 -17.632 -20.583 1.00 59.03 802 ASN A CA 1
ATOM 6329 C C . ASN A 1 802 ? 35.668 -18.178 -21.045 1.00 59.03 802 ASN A C 1
ATOM 6331 O O . ASN A 1 802 ? 36.585 -18.272 -20.232 1.00 59.03 802 ASN A O 1
ATOM 6335 N N . ALA A 1 803 ? 35.799 -18.554 -22.321 1.00 61.28 803 ALA A N 1
ATOM 6336 C CA . ALA A 1 803 ? 37.078 -18.982 -22.877 1.00 61.28 803 ALA A CA 1
ATOM 6337 C C . ALA A 1 803 ? 38.077 -17.814 -22.928 1.00 61.28 803 ALA A C 1
ATOM 6339 O O . ALA A 1 803 ? 39.247 -18.010 -22.605 1.00 61.28 803 ALA A O 1
ATOM 6340 N N . GLN A 1 804 ? 37.617 -16.598 -23.242 1.00 59.19 804 GLN A N 1
ATOM 6341 C CA . GLN A 1 804 ? 38.435 -15.380 -23.161 1.00 59.19 804 GLN A CA 1
ATOM 6342 C C . GLN A 1 804 ? 38.856 -15.073 -21.709 1.00 59.19 804 GLN A C 1
ATOM 6344 O O . GLN A 1 804 ? 39.987 -14.668 -21.469 1.00 59.19 804 GLN A O 1
ATOM 6349 N N . CYS A 1 805 ? 38.001 -15.383 -20.731 1.00 57.16 805 CYS A N 1
ATOM 6350 C CA . CYS A 1 805 ? 38.276 -15.251 -19.296 1.00 57.16 805 CYS A CA 1
ATOM 6351 C C . CYS A 1 805 ? 39.132 -16.370 -18.665 1.00 57.16 805 CYS A C 1
ATOM 6353 O O . CYS A 1 805 ? 39.366 -16.328 -17.454 1.00 57.16 805 CYS A O 1
ATOM 6355 N N . SER A 1 806 ? 39.515 -17.399 -19.430 1.00 54.97 806 SER A N 1
ATOM 6356 C CA . SER A 1 806 ? 40.204 -18.603 -18.927 1.00 54.97 806 SER A CA 1
ATOM 6357 C C . SER A 1 806 ? 41.734 -18.572 -19.064 1.00 54.97 806 SER A C 1
ATOM 6359 O O . SER A 1 806 ? 42.379 -19.605 -18.868 1.00 54.97 806 SER A O 1
ATOM 6361 N N . VAL A 1 807 ? 42.294 -17.403 -19.395 1.00 44.25 807 VAL A N 1
ATOM 6362 C CA . VAL A 1 807 ? 43.741 -17.140 -19.490 1.00 44.25 807 VAL A CA 1
ATOM 6363 C C . VAL A 1 807 ? 44.293 -16.633 -18.165 1.00 44.25 807 VAL A C 1
ATOM 6365 O O . VAL A 1 807 ? 43.639 -15.757 -17.555 1.00 44.25 807 VAL A O 1
#

Foldseek 3Di:
DDPVVVVVVVVVVVVVVVVVVVVVLQDFDEDEPDDDDPPPPLWDKKKKFKKWKKKKKWKDQPVDPPVPIQMAIWTFIKMKIFQDQAPQQKTKIKIGTDGTDGGDRPPQWIKIFIAHPPQLATQFIWTPDDDFAAFFQRVLVSVLPGDQDDPPPDQWDFGQALFAIWTWGWDDPDVQKIKIKTDDGDGDFPFWLFPDDFWDKPPWIKMKMWGAHPVDPPHTQKIKIKTWIKTADPFFRSPIMIIIMIMIIGTNHMYIDIDNRLDDNPDRSVRSCCVRVVIDTCARGRNSNSVRHDPDDDDDADALVNLCVVCVVVLLCQLQPNDPCNQVSLVVNLVNQLPYDLVSLLCCLQDPSCPSNNLSSLLSCLAHNDPVSVVSSLVSVVVPDPVSNLLSLLSVLRHSPNLVRSLVSLLVVQAQPHDLSSLLSNLSSLLSQLPVDPVSVVCLQVVNDPSNVCLLVVVRVHDLLSSLNSLLSPQHLSSLVSLLQLQLAPDDPSSNLSSLLSLLPHDLVSDDPSSLVSLLCLLLQNGPDGHFLSSNLSSLSNLLVNCLVPVCSVVSVLVSDDLDDPDLASVQSNVQSLVVCLVPPPVSSVVSVVVVCPDPSRPDDCSNVVRDHPKFWFWDWDPPDSHIFIFTAMAHDDDDWFGFGFTDGPPSDVPPTDGDIDDDDPCPPDPPHDDDQWDRKRKHWNTWTWDWRQGSSSKIKIKTKTWMKIWTDHPFKIKIKIKIKIKIWIDHDPDTFKIKIKIKMWIKMWGFDPVDPQATKTKIAKTKIKIKIWIGGPVDIDIDIDIDIHGIDITDRDPRSVVSVPD

Sequence (807 aa):
MTWSDCLVLICILACGYASDEAKKLDNIPDIPHSAAPPESSGKARLLIYDYDLHAVTYVHDPALPENSSLSTEIRAKYIFEILQHDRDGCILIRYQISECYEGPCENVPDFYVYIVTGGQNVLGVFTTKEGDVDWGITSAIAYAITNPARGGDGDEQNVNTPFGRCHQFFGKPEDKIFQRKWTNCEFMAQRNHTLFPGLITREYEQFIEYRQNKKIDADIVFVDADEQFILQSPIDANLSLRVHSHLSLEMMNRTRRFIDRFCSVTLKGNECAQEVFGAKLVGKNWYDVNKNLVKLPILGVSKLSDFLIDNQQELTECGSGSSVNCAQLFKKLTNSVREATDDEIAHALQNAANDDVLQILSNAVASVAPTSTWNTAQDVLSSKSASLLNSFYENIAFTTVPVKDALRVLKSWATSESDITLHNTFGYLVHRLCLSSPSNLNSCDKGKEPYFNWLLENKGGFTPIQQATALWHLHFKSVAGYFHHFVCSTHDASLINKALTYFEKLHQALFERKTTNKILNTFRNICPQESTTLQSVIAMNTLVRLSADHQTIGSFILRGETLNPANHDLWDLFYHRVEQQKLHGEFKHANYWNTLRNLRAFKPNYVQRSLNSDSSGFWVKYENLSLPVTVKGALIKDEADSDVLHYSIASHLPILSHTQSGETSHLSKLGLGSLPTSHKGQSIILRDYSQTIRLVGGLSLDLTESAIAFGIGEKSHLRQNLDLSLSATLRHVDQVFGSFTKESRFTTGIVAEVVDDTCPRIAINDINYEHESSEESTAKTSSYKQATKTPGISINLGSHVNAQCSV

InterPro domains:
  IPR011030 Lipovitellin-phosvitin complex, superhelical domain [G3DSA:1.25.10.20] (308-558)
  IPR039988 Microsomal triglyceride transfer protein large subunit [PTHR13024] (6-620)

Organism: Panagrellus redivivus (NCBI:txid6233)